Protein AF-A0A5C1ABE7-F1 (afdb_monomer_lite)

Structure (mmCIF, N/CA/C/O backbone):
data_AF-A0A5C1ABE7-F1
#
_entry.id   AF-A0A5C1ABE7-F1
#
loop_
_atom_site.group_PDB
_atom_site.id
_atom_site.type_symbol
_atom_site.label_atom_id
_atom_site.label_alt_id
_atom_site.label_comp_id
_atom_site.label_asym_id
_atom_site.label_entity_id
_atom_site.label_seq_id
_atom_site.pdbx_PDB_ins_code
_atom_site.Cartn_x
_atom_site.Cartn_y
_atom_site.Cartn_z
_atom_site.occupancy
_atom_site.B_iso_or_equiv
_atom_site.auth_seq_id
_atom_site.auth_comp_id
_atom_site.auth_asym_id
_atom_site.auth_atom_id
_atom_site.pdbx_PDB_model_num
ATOM 1 N N . MET A 1 1 ? 2.036 -19.451 4.089 1.00 60.75 1 MET A N 1
ATOM 2 C CA . MET A 1 1 ? 1.281 -18.802 2.989 1.00 60.75 1 MET A CA 1
ATOM 3 C C . MET A 1 1 ? 2.248 -18.542 1.832 1.00 60.75 1 MET A C 1
ATOM 5 O O . MET A 1 1 ? 3.360 -19.064 1.890 1.00 60.75 1 MET A O 1
ATOM 9 N N . GLY A 1 2 ? 1.828 -17.857 0.771 1.00 71.12 2 GLY A N 1
ATOM 10 C CA . GLY A 1 2 ? 2.613 -17.683 -0.455 1.00 71.12 2 GLY A CA 1
ATOM 11 C C . GLY A 1 2 ? 2.233 -16.413 -1.207 1.00 71.12 2 GLY A C 1
ATOM 12 O O . GLY A 1 2 ? 1.305 -15.721 -0.794 1.00 71.12 2 GLY A O 1
ATOM 13 N N . ALA A 1 3 ? 2.928 -16.144 -2.307 1.00 82.50 3 ALA A N 1
ATOM 14 C CA . ALA A 1 3 ? 2.575 -15.089 -3.251 1.00 82.50 3 ALA A CA 1
ATOM 15 C C . ALA A 1 3 ? 1.624 -15.624 -4.335 1.00 82.50 3 ALA A C 1
ATOM 17 O O . ALA A 1 3 ? 1.625 -16.819 -4.646 1.00 82.50 3 ALA A O 1
ATOM 18 N N . VAL A 1 4 ? 0.825 -14.729 -4.914 1.00 88.56 4 VAL A N 1
ATOM 19 C CA . VAL A 1 4 ? -0.026 -14.993 -6.080 1.00 88.56 4 VAL A CA 1
ATOM 20 C C . VAL A 1 4 ? 0.347 -13.985 -7.161 1.00 88.56 4 VAL A C 1
ATOM 22 O O . VAL A 1 4 ? 0.490 -12.800 -6.870 1.00 88.56 4 VAL A O 1
ATOM 25 N N . TYR A 1 5 ? 0.509 -14.463 -8.389 1.00 91.81 5 TYR A N 1
ATOM 26 C CA . TYR A 1 5 ? 0.903 -13.673 -9.551 1.00 91.81 5 TYR A CA 1
ATOM 27 C C . TYR A 1 5 ? -0.138 -13.802 -10.662 1.00 91.81 5 TYR A C 1
ATOM 29 O O . TYR A 1 5 ? -0.724 -14.871 -10.839 1.00 91.81 5 TYR A O 1
ATOM 37 N N . LEU A 1 6 ? -0.308 -12.745 -11.456 1.00 93.81 6 LEU A N 1
ATOM 38 C CA . LEU A 1 6 ? -0.831 -12.889 -12.812 1.00 93.81 6 LEU A CA 1
ATOM 39 C C . LEU A 1 6 ? 0.246 -13.582 -13.656 1.00 93.81 6 LEU A C 1
ATOM 41 O O . LEU A 1 6 ? 1.389 -13.126 -13.695 1.00 93.81 6 LEU A O 1
ATOM 45 N N . ALA A 1 7 ? -0.109 -14.679 -14.315 1.00 94.12 7 ALA A N 1
ATOM 46 C CA . ALA A 1 7 ? 0.776 -15.416 -15.206 1.00 94.12 7 ALA A CA 1
ATOM 47 C C . ALA A 1 7 ? 0.051 -15.784 -16.505 1.00 94.12 7 ALA A C 1
ATOM 49 O O . ALA A 1 7 ? -1.178 -15.783 -16.566 1.00 94.12 7 ALA A O 1
ATOM 50 N N . ILE A 1 8 ? 0.822 -16.128 -17.537 1.00 93.81 8 ILE A N 1
ATOM 51 C CA . ILE A 1 8 ? 0.300 -16.689 -18.784 1.00 93.81 8 ILE A CA 1
ATOM 52 C C . ILE A 1 8 ? 0.675 -18.169 -18.819 1.00 93.81 8 ILE A C 1
ATOM 54 O O . ILE A 1 8 ? 1.852 -18.523 -18.755 1.00 93.81 8 ILE A O 1
ATOM 58 N N . ASP A 1 9 ? -0.334 -19.026 -18.925 1.00 90.62 9 ASP A N 1
ATOM 59 C CA . ASP A 1 9 ? -0.193 -20.437 -19.269 1.00 90.62 9 ASP A CA 1
ATOM 60 C C . ASP A 1 9 ? 0.281 -20.515 -20.727 1.00 90.62 9 ASP A C 1
ATOM 62 O O . ASP A 1 9 ? -0.484 -20.264 -21.656 1.00 90.62 9 ASP A O 1
ATOM 66 N N . SER A 1 10 ? 1.569 -20.807 -20.932 1.00 88.62 10 SER A N 1
ATOM 67 C CA . SER A 1 10 ? 2.208 -20.810 -22.256 1.00 88.62 10 SER A CA 1
ATOM 68 C C . SER A 1 10 ? 1.846 -22.018 -23.126 1.00 88.62 10 SER A C 1
ATOM 70 O O . SER A 1 10 ? 2.331 -22.109 -24.249 1.00 88.62 10 SER A O 1
ATOM 72 N N . THR A 1 11 ? 1.053 -22.963 -22.609 1.00 88.75 11 THR A N 1
ATOM 73 C CA . THR A 1 11 ? 0.604 -24.156 -23.350 1.00 88.75 11 THR A CA 1
ATOM 74 C C . THR A 1 11 ? -0.841 -24.002 -23.818 1.00 88.75 11 THR A C 1
ATOM 76 O O . THR A 1 11 ? -1.203 -24.517 -24.872 1.00 88.75 11 THR A O 1
ATOM 79 N N . LEU A 1 12 ? -1.663 -23.281 -23.048 1.00 90.50 12 LEU A N 1
ATOM 80 C CA . LEU A 1 12 ? -3.075 -23.008 -23.348 1.00 90.50 12 LEU A CA 1
ATOM 81 C C . LEU A 1 12 ? -3.353 -21.520 -23.651 1.00 90.50 12 LEU A C 1
ATOM 83 O O . LEU A 1 12 ? -4.510 -21.108 -23.661 1.00 90.50 12 LEU A O 1
ATOM 87 N N . GLU A 1 13 ? -2.293 -20.731 -23.856 1.00 91.31 13 GLU A N 1
ATOM 88 C CA . GLU A 1 13 ? -2.263 -19.311 -24.261 1.00 91.31 13 GLU A CA 1
ATOM 89 C C . GLU A 1 13 ? -3.258 -18.395 -23.516 1.00 91.31 13 GLU A C 1
ATOM 91 O O . GLU A 1 13 ? -3.910 -17.531 -24.100 1.00 91.31 13 GLU A O 1
ATOM 96 N N . ARG A 1 14 ? -3.372 -18.575 -22.194 1.00 90.25 14 ARG A N 1
ATOM 97 C CA . ARG A 1 14 ? -4.397 -17.928 -21.351 1.00 90.25 14 ARG A CA 1
ATOM 98 C C . ARG A 1 14 ? -3.830 -17.326 -20.070 1.00 90.25 14 ARG A C 1
ATOM 100 O O . ARG A 1 14 ? -2.850 -17.822 -19.517 1.00 90.25 14 ARG A O 1
ATOM 107 N N . GLU A 1 15 ? -4.492 -16.295 -19.557 1.00 94.19 15 GLU A N 1
ATOM 108 C CA . GLU A 1 15 ? -4.179 -15.725 -18.245 1.00 94.19 15 GLU A CA 1
ATOM 109 C C . GLU A 1 15 ? -4.661 -16.631 -17.101 1.00 94.19 15 GLU A C 1
ATOM 111 O O . GLU A 1 15 ? -5.770 -17.172 -17.124 1.00 94.19 15 GLU A O 1
ATOM 116 N N . VAL A 1 16 ? -3.822 -16.777 -16.076 1.00 95.12 16 VAL A N 1
ATOM 117 C CA . VAL A 1 16 ? -4.082 -17.575 -14.872 1.00 95.12 16 VAL A CA 1
ATOM 118 C C . VAL A 1 16 ? -3.584 -16.844 -13.625 1.00 95.12 16 VAL A C 1
ATOM 120 O O . VAL A 1 16 ? -2.637 -16.056 -13.682 1.00 95.12 16 VAL A O 1
ATOM 123 N N . ALA A 1 17 ? -4.191 -17.137 -12.478 1.00 94.69 17 ALA A N 1
ATOM 124 C CA . ALA A 1 17 ? -3.626 -16.789 -11.181 1.00 94.69 17 ALA A CA 1
ATOM 125 C C . ALA A 1 17 ? -2.685 -17.921 -10.734 1.00 94.69 17 ALA A C 1
ATOM 127 O O . ALA A 1 17 ? -3.117 -19.056 -10.525 1.00 94.69 17 ALA A O 1
ATOM 128 N N . LEU A 1 18 ? -1.390 -17.624 -10.604 1.00 92.38 18 LEU A N 1
ATOM 129 C CA . LEU A 1 18 ? -0.352 -18.587 -10.234 1.00 92.38 18 LEU A CA 1
ATOM 130 C C . LEU A 1 18 ? 0.088 -18.369 -8.785 1.00 92.38 18 LEU A C 1
ATOM 132 O O . LEU A 1 18 ? 0.661 -17.334 -8.444 1.00 92.38 18 LEU A O 1
ATOM 136 N N . LYS A 1 19 ? -0.154 -19.361 -7.929 1.00 90.00 19 LYS A N 1
ATOM 137 C CA . LYS A 1 19 ? 0.166 -19.323 -6.500 1.00 90.00 19 LYS A CA 1
ATOM 138 C C . LYS A 1 19 ? 1.429 -20.118 -6.185 1.00 90.00 19 LYS A C 1
ATOM 140 O O . LYS A 1 19 ? 1.475 -21.324 -6.426 1.00 90.00 19 LYS A O 1
ATOM 145 N N . LEU A 1 20 ? 2.411 -19.449 -5.579 1.00 87.38 20 LEU A N 1
ATOM 146 C CA . LEU A 1 20 ? 3.705 -20.008 -5.179 1.00 87.38 20 LEU A CA 1
ATOM 147 C C . LEU A 1 20 ? 3.881 -19.878 -3.651 1.00 87.38 20 LEU A C 1
ATOM 149 O O . LEU A 1 20 ? 3.842 -18.758 -3.131 1.00 87.38 20 LEU A O 1
ATOM 153 N N . PRO A 1 21 ? 4.057 -20.976 -2.892 1.00 82.25 21 PRO A N 1
ATOM 154 C CA . PRO A 1 21 ? 4.276 -20.911 -1.451 1.00 82.25 21 PRO A CA 1
ATOM 155 C C . PRO A 1 21 ? 5.680 -20.385 -1.114 1.00 82.25 21 PRO A C 1
ATOM 157 O O . PRO A 1 21 ? 6.614 -20.508 -1.900 1.00 82.25 21 PRO A O 1
ATOM 160 N N . PHE A 1 22 ? 5.859 -19.844 0.095 1.00 75.69 22 PHE A N 1
ATOM 161 C CA . PHE A 1 22 ? 7.174 -19.396 0.589 1.00 75.69 22 PHE A CA 1
ATOM 162 C C . PHE A 1 22 ? 8.093 -20.540 1.075 1.00 75.69 22 PHE A C 1
ATOM 164 O O . PHE A 1 22 ? 9.035 -20.291 1.822 1.00 75.69 22 PHE A O 1
ATOM 171 N N . PHE A 1 23 ? 7.813 -21.788 0.691 1.00 75.94 23 PHE A N 1
ATOM 172 C CA . PHE A 1 23 ? 8.687 -22.941 0.912 1.00 75.94 23 PHE A CA 1
ATOM 173 C C . PHE A 1 23 ? 9.002 -23.601 -0.435 1.00 75.94 23 PHE A C 1
ATOM 175 O O . PHE A 1 23 ? 8.169 -23.594 -1.343 1.00 75.94 23 PHE A O 1
ATOM 182 N N . ASP A 1 24 ? 10.206 -24.149 -0.569 1.00 73.75 24 ASP A N 1
ATOM 183 C CA . ASP A 1 24 ? 10.635 -24.898 -1.749 1.00 73.75 24 ASP A CA 1
ATOM 184 C C . ASP A 1 24 ? 10.372 -26.409 -1.599 1.00 73.75 24 ASP A C 1
ATOM 186 O O . ASP A 1 24 ? 9.955 -26.898 -0.546 1.00 73.75 24 ASP A O 1
ATOM 190 N N . ALA A 1 25 ? 10.608 -27.159 -2.674 1.00 72.69 25 ALA A N 1
ATOM 191 C CA . ALA A 1 25 ? 10.337 -28.588 -2.748 1.00 72.69 25 ALA A CA 1
ATOM 192 C C . ALA A 1 25 ? 11.301 -29.471 -1.926 1.00 72.69 25 ALA A C 1
ATOM 194 O O . ALA A 1 25 ? 11.119 -30.689 -1.914 1.00 72.69 25 ALA A O 1
ATOM 195 N N . SER A 1 26 ? 12.297 -28.905 -1.224 1.00 72.88 26 SER A N 1
ATOM 196 C CA . SER A 1 26 ? 13.098 -29.675 -0.258 1.00 72.88 26 SER A CA 1
ATOM 197 C C . SER A 1 26 ? 12.276 -30.079 0.970 1.00 72.88 26 SER A C 1
ATOM 199 O O . SER A 1 26 ? 12.502 -31.149 1.539 1.00 72.88 26 SER A O 1
ATOM 201 N N . ASP A 1 27 ? 11.249 -29.296 1.324 1.00 74.88 27 ASP A N 1
ATOM 202 C CA . ASP A 1 27 ? 10.214 -29.715 2.266 1.00 74.88 27 ASP A CA 1
ATOM 203 C C . ASP A 1 27 ? 9.182 -30.589 1.538 1.00 74.88 27 ASP A C 1
ATOM 205 O O . ASP A 1 27 ? 8.091 -30.151 1.147 1.00 74.88 27 ASP A O 1
ATOM 209 N N . SER A 1 28 ? 9.558 -31.851 1.323 1.00 74.25 28 SER A N 1
ATOM 210 C CA . SER A 1 28 ? 8.717 -32.853 0.665 1.00 74.25 28 SER A CA 1
ATOM 211 C C . SER A 1 28 ? 7.362 -33.002 1.358 1.00 74.25 28 SER A C 1
ATOM 213 O O . SER A 1 28 ? 6.335 -33.073 0.686 1.00 74.25 28 SER A O 1
ATOM 215 N N . GLN A 1 29 ? 7.323 -32.951 2.693 1.00 74.94 29 GLN A N 1
ATOM 216 C CA . GLN A 1 29 ? 6.085 -33.127 3.446 1.00 74.94 29 GLN A CA 1
ATOM 217 C C . GLN A 1 29 ? 5.111 -31.952 3.261 1.00 74.94 29 GLN A C 1
ATOM 219 O O . GLN A 1 29 ? 3.908 -32.185 3.120 1.00 74.94 29 GLN A O 1
ATOM 224 N N . LYS A 1 30 ? 5.580 -30.696 3.233 1.00 74.88 30 LYS A N 1
ATOM 225 C CA . LYS A 1 30 ? 4.715 -29.550 2.894 1.00 74.88 30 LYS A CA 1
ATOM 226 C C . LYS A 1 30 ? 4.326 -29.552 1.415 1.00 74.88 30 LYS A C 1
ATOM 228 O O . LYS A 1 30 ? 3.181 -29.235 1.095 1.00 74.88 30 LYS A O 1
ATOM 233 N N . THR A 1 31 ? 5.230 -29.970 0.532 1.00 78.44 31 THR A N 1
ATOM 234 C CA . THR A 1 31 ? 5.000 -30.060 -0.921 1.00 78.44 31 THR A CA 1
ATOM 235 C C . THR A 1 31 ? 3.913 -31.076 -1.268 1.00 78.44 31 THR A C 1
ATOM 237 O O . THR A 1 31 ? 2.942 -30.729 -1.941 1.00 78.44 31 THR A O 1
ATOM 240 N N . GLU A 1 32 ? 4.010 -32.302 -0.749 1.00 78.38 32 GLU A N 1
ATOM 241 C CA . GLU A 1 32 ? 2.997 -33.348 -0.931 1.00 78.38 32 GLU A CA 1
ATOM 242 C C . GLU A 1 32 ? 1.624 -32.912 -0.415 1.00 78.38 32 GLU A C 1
ATOM 244 O O . GLU A 1 32 ? 0.616 -33.148 -1.080 1.00 78.38 32 GLU A O 1
ATOM 249 N N . ARG A 1 33 ? 1.566 -32.247 0.749 1.00 74.75 33 ARG A N 1
ATOM 250 C CA . ARG A 1 33 ? 0.310 -31.733 1.321 1.00 74.75 33 ARG A CA 1
ATOM 251 C C . ARG A 1 33 ? -0.311 -30.647 0.447 1.00 74.75 33 ARG A C 1
ATOM 253 O O . ARG A 1 33 ? -1.481 -30.766 0.109 1.00 74.75 33 ARG A O 1
ATOM 260 N N . PHE A 1 34 ? 0.464 -29.641 0.045 1.00 80.62 34 PHE A N 1
ATOM 261 C CA . PHE A 1 34 ? 0.003 -28.528 -0.791 1.00 80.62 34 PHE A CA 1
ATOM 262 C C . PHE A 1 34 ? -0.553 -29.021 -2.137 1.00 80.62 34 PHE A C 1
ATOM 264 O O . PHE A 1 34 ? -1.677 -28.682 -2.504 1.00 80.62 34 PHE A O 1
ATOM 271 N N . VAL A 1 35 ? 0.172 -29.919 -2.816 1.00 80.81 35 VAL A N 1
ATOM 272 C CA . VAL A 1 35 ? -0.279 -30.549 -4.071 1.00 80.81 35 VAL A CA 1
ATOM 273 C C . VAL A 1 35 ? -1.493 -31.465 -3.844 1.00 80.81 35 VAL A C 1
ATOM 275 O O . VAL A 1 35 ? -2.395 -31.513 -4.680 1.00 80.81 35 VAL A O 1
ATOM 278 N N . ARG A 1 36 ? -1.569 -32.189 -2.719 1.00 79.69 36 ARG A N 1
ATOM 279 C CA . ARG A 1 36 ? -2.719 -33.049 -2.381 1.00 79.69 36 ARG A CA 1
ATOM 280 C C . ARG A 1 36 ? -3.984 -32.247 -2.076 1.00 79.69 36 ARG A C 1
ATOM 282 O O . ARG A 1 36 ? -5.059 -32.630 -2.526 1.00 79.69 36 ARG A O 1
ATOM 289 N N . GLU A 1 37 ? -3.879 -31.171 -1.305 1.00 76.31 37 GLU A N 1
ATOM 290 C CA . GLU A 1 37 ? -5.017 -30.315 -0.956 1.00 76.31 37 GLU A CA 1
ATOM 291 C C . GLU A 1 37 ? -5.518 -29.563 -2.199 1.00 76.31 37 GLU A C 1
ATOM 293 O O . GLU A 1 37 ? -6.722 -29.558 -2.457 1.00 76.31 37 GLU A O 1
ATOM 298 N N . ALA A 1 38 ? -4.608 -29.086 -3.056 1.00 83.81 38 ALA A N 1
ATOM 299 C CA . ALA A 1 38 ? -4.948 -28.542 -4.370 1.00 83.81 38 ALA A CA 1
ATOM 300 C C . ALA A 1 38 ? -5.672 -29.564 -5.267 1.00 83.81 38 ALA A C 1
ATOM 302 O O . ALA A 1 38 ? -6.703 -29.237 -5.850 1.00 83.81 38 ALA A O 1
ATOM 303 N N . LYS A 1 39 ? -5.205 -30.821 -5.328 1.00 82.69 39 LYS A N 1
ATOM 304 C CA . LYS A 1 39 ? -5.870 -31.900 -6.088 1.00 82.69 39 LYS A CA 1
ATOM 305 C C . LYS A 1 39 ? -7.255 -32.266 -5.552 1.00 82.69 39 LYS A C 1
ATOM 307 O O . LYS A 1 39 ? -8.127 -32.602 -6.347 1.00 82.69 39 LYS A O 1
ATOM 312 N N . SER A 1 40 ? -7.486 -32.174 -4.241 1.00 80.62 40 SER A N 1
ATOM 313 C CA . SER A 1 40 ? -8.833 -32.333 -3.671 1.00 80.62 40 SER A CA 1
ATOM 314 C C . SER A 1 40 ? -9.766 -31.213 -4.141 1.00 80.62 40 SER A C 1
ATOM 316 O O . SER A 1 40 ? -10.881 -31.480 -4.580 1.00 80.62 40 SER A O 1
ATOM 318 N N . VAL A 1 41 ? -9.304 -29.960 -4.094 1.00 83.88 41 VAL A N 1
ATOM 319 C CA . VAL A 1 41 ? -10.095 -28.778 -4.485 1.00 83.88 41 VAL A CA 1
ATOM 320 C C . VAL A 1 41 ? -10.319 -28.714 -6.002 1.00 83.88 41 VAL A C 1
ATOM 322 O O . VAL A 1 41 ? -11.396 -28.319 -6.433 1.00 83.88 41 VAL A O 1
ATOM 325 N N . ALA A 1 42 ? -9.381 -29.200 -6.819 1.00 86.56 42 ALA A N 1
ATOM 326 C CA . ALA A 1 42 ? -9.532 -29.315 -8.275 1.00 86.56 42 ALA A CA 1
ATOM 327 C C . ALA A 1 42 ? -10.652 -30.282 -8.723 1.00 86.56 42 ALA A C 1
ATOM 329 O O . ALA A 1 42 ? -11.061 -30.250 -9.879 1.00 86.56 42 ALA A O 1
ATOM 330 N N . ALA A 1 43 ? -11.181 -31.122 -7.824 1.00 83.56 43 ALA A N 1
ATOM 331 C CA . ALA A 1 43 ? -12.361 -31.951 -8.082 1.00 83.56 43 ALA A CA 1
ATOM 332 C C . ALA A 1 43 ? -13.699 -31.215 -7.831 1.00 83.56 43 ALA A C 1
ATOM 334 O O . ALA A 1 43 ? -14.768 -31.835 -7.884 1.00 83.56 43 ALA A O 1
ATOM 335 N N . LEU A 1 44 ? -13.673 -29.916 -7.511 1.00 88.88 44 LEU A N 1
ATOM 336 C CA . LEU A 1 44 ? -14.851 -29.062 -7.342 1.00 88.88 44 LEU A CA 1
ATOM 337 C C . LEU A 1 44 ? -15.163 -28.330 -8.651 1.00 88.88 44 LEU A C 1
ATOM 339 O O . LEU A 1 44 ? -14.282 -27.724 -9.253 1.00 88.88 44 LEU A O 1
ATOM 343 N N . ASP A 1 45 ? -16.430 -28.368 -9.059 1.00 90.12 45 ASP A N 1
ATOM 344 C CA . ASP A 1 45 ? -16.924 -27.686 -10.256 1.00 90.12 45 ASP A CA 1
ATOM 345 C C . ASP A 1 45 ? -18.251 -27.009 -9.909 1.00 90.12 45 ASP A C 1
ATOM 347 O O . ASP A 1 45 ? -19.283 -27.662 -9.733 1.00 90.12 45 ASP A O 1
ATOM 351 N N . HIS A 1 46 ? -18.183 -25.701 -9.674 1.00 95.06 46 HIS A N 1
ATOM 352 C CA . HIS A 1 46 ? -19.303 -24.880 -9.234 1.00 95.06 46 HIS A CA 1
ATOM 353 C C . HIS A 1 46 ? -18.999 -23.404 -9.540 1.00 95.06 46 HIS A C 1
ATOM 355 O O . HIS A 1 46 ? -17.883 -22.967 -9.254 1.00 95.06 46 HIS A O 1
ATOM 361 N N . PRO A 1 47 ? -19.951 -22.593 -10.044 1.00 93.81 47 PRO A N 1
ATOM 362 C CA . PRO A 1 47 ? -19.687 -21.198 -10.419 1.00 93.81 47 PRO A CA 1
ATOM 363 C C . PRO A 1 47 ? -19.178 -20.329 -9.258 1.00 93.81 47 PRO A C 1
ATOM 365 O O . PRO A 1 47 ? -18.414 -19.396 -9.482 1.00 93.81 47 PRO A O 1
ATOM 368 N N . ASN A 1 48 ? -19.557 -20.658 -8.018 1.00 96.38 48 ASN A N 1
ATOM 369 C CA . ASN A 1 48 ? -19.128 -19.944 -6.808 1.00 96.38 48 ASN A CA 1
ATOM 370 C C . ASN A 1 48 ? -17.826 -20.482 -6.177 1.00 96.38 48 ASN A C 1
ATOM 372 O O . ASN A 1 48 ? -17.536 -20.170 -5.024 1.00 96.38 48 ASN A O 1
ATOM 376 N N . ILE A 1 49 ? -17.045 -21.298 -6.892 1.00 95.00 49 ILE A N 1
ATOM 377 C CA . ILE A 1 49 ? -15.743 -21.825 -6.449 1.00 95.00 49 ILE A CA 1
ATOM 378 C C . ILE A 1 49 ? -14.694 -21.512 -7.521 1.00 95.00 49 ILE A C 1
ATOM 380 O O . ILE A 1 49 ? -14.931 -21.707 -8.711 1.00 95.00 49 ILE A O 1
ATOM 384 N N . CYS A 1 50 ? -13.516 -21.038 -7.113 1.00 94.56 50 CYS A N 1
ATOM 385 C CA . CYS A 1 50 ? -12.419 -20.789 -8.041 1.00 94.56 50 CYS A CA 1
ATOM 386 C C . CYS A 1 50 ? -11.861 -22.108 -8.601 1.00 94.56 50 CYS A C 1
ATOM 388 O O . CYS A 1 50 ? -11.342 -22.946 -7.861 1.00 94.56 50 CYS A O 1
ATOM 390 N N . THR A 1 51 ? -11.953 -22.283 -9.921 1.00 91.81 51 THR A N 1
ATOM 391 C CA . THR A 1 51 ? -11.446 -23.462 -10.629 1.00 91.81 51 THR A CA 1
ATOM 392 C C . THR A 1 51 ? -9.919 -23.533 -10.541 1.00 91.81 51 THR A C 1
ATOM 394 O O . THR A 1 51 ? -9.226 -22.663 -11.072 1.00 91.81 51 THR A O 1
ATOM 397 N N . ILE A 1 52 ? -9.382 -24.587 -9.924 1.00 92.38 52 ILE A N 1
ATOM 398 C CA . ILE A 1 52 ? -7.961 -24.938 -10.055 1.00 92.38 52 ILE A CA 1
ATOM 399 C C . ILE A 1 52 ? -7.755 -25.589 -11.425 1.00 92.38 52 ILE A C 1
ATOM 401 O O . ILE A 1 52 ? -8.505 -26.482 -11.811 1.00 92.38 52 ILE A O 1
ATOM 405 N N . PHE A 1 53 ? -6.742 -25.133 -12.158 1.00 91.62 53 PHE A N 1
ATOM 406 C CA . PHE A 1 53 ? -6.387 -25.642 -13.479 1.00 91.62 53 PHE A CA 1
ATOM 407 C C . PHE A 1 53 ? -5.249 -26.663 -13.437 1.00 91.62 53 PHE A C 1
ATOM 409 O O . PHE A 1 53 ? -5.308 -27.648 -14.165 1.00 91.62 53 PHE A O 1
ATOM 416 N N . ASP A 1 54 ? -4.223 -26.433 -12.613 1.00 89.38 54 ASP A N 1
ATOM 417 C CA . ASP A 1 54 ? -3.067 -27.331 -12.496 1.00 89.38 54 ASP A CA 1
ATOM 418 C C . ASP A 1 54 ? -2.356 -27.174 -11.139 1.00 89.38 54 ASP A C 1
ATOM 420 O O . ASP A 1 54 ? -2.480 -26.148 -10.466 1.00 89.38 54 ASP A O 1
ATOM 424 N N . THR A 1 55 ? -1.597 -28.189 -10.726 1.00 89.31 55 THR A N 1
ATOM 425 C CA . THR A 1 55 ? -0.717 -28.134 -9.556 1.00 89.31 55 THR A CA 1
ATOM 426 C C . THR A 1 55 ? 0.424 -29.149 -9.651 1.00 89.31 55 THR A C 1
ATOM 428 O O . THR A 1 55 ? 0.220 -30.350 -9.854 1.00 89.31 55 THR A O 1
ATOM 431 N N . GLY A 1 56 ? 1.646 -28.665 -9.437 1.00 86.25 56 GLY A N 1
ATOM 432 C CA . GLY A 1 56 ? 2.862 -29.461 -9.549 1.00 86.25 56 GLY A CA 1
ATOM 433 C C . GLY A 1 56 ? 4.056 -28.801 -8.869 1.00 86.25 56 GLY A C 1
ATOM 434 O O . GLY A 1 56 ? 3.904 -28.056 -7.899 1.00 86.25 56 GLY A O 1
ATOM 435 N N . VAL A 1 57 ? 5.252 -29.088 -9.385 1.00 84.50 57 VAL A N 1
ATOM 436 C CA . VAL A 1 57 ? 6.520 -28.482 -8.961 1.00 84.50 57 VAL A CA 1
ATOM 437 C C . VAL A 1 57 ? 7.251 -27.979 -10.205 1.00 84.50 57 VAL A C 1
ATOM 439 O O . VAL A 1 57 ? 7.435 -28.740 -11.150 1.00 84.50 57 VAL A O 1
ATOM 442 N N . LEU A 1 58 ? 7.671 -26.715 -10.192 1.00 78.12 58 LEU A N 1
ATOM 443 C CA . LEU A 1 58 ? 8.432 -26.050 -11.253 1.00 78.12 58 LEU A CA 1
ATOM 444 C C . LEU A 1 58 ? 9.682 -25.419 -10.629 1.00 78.12 58 LEU A C 1
ATOM 446 O O . LEU A 1 58 ? 9.581 -24.792 -9.578 1.00 78.12 58 LEU A O 1
ATOM 450 N N . ASP A 1 59 ? 10.859 -25.637 -11.220 1.00 79.56 59 ASP A N 1
ATOM 451 C CA . ASP A 1 59 ? 12.162 -25.152 -10.724 1.00 79.56 59 ASP A CA 1
ATOM 452 C C . ASP A 1 59 ? 12.399 -25.384 -9.216 1.00 79.56 59 ASP A C 1
ATOM 454 O O . ASP A 1 59 ? 12.924 -24.541 -8.488 1.00 79.56 59 ASP A O 1
ATOM 458 N N . GLY A 1 60 ? 11.967 -26.550 -8.722 1.00 79.62 60 GLY A N 1
ATOM 459 C CA . GLY A 1 60 ? 12.077 -26.915 -7.309 1.00 79.62 60 GLY A CA 1
ATOM 460 C C . GLY A 1 60 ? 11.131 -26.150 -6.376 1.00 79.62 60 GLY A C 1
ATOM 461 O O . GLY A 1 60 ? 11.365 -26.133 -5.171 1.00 79.62 60 GLY A O 1
ATOM 462 N N . ARG A 1 61 ? 10.061 -25.527 -6.885 1.00 83.44 61 ARG A N 1
ATOM 463 C CA . ARG A 1 61 ? 9.017 -24.857 -6.090 1.00 83.44 61 ARG A CA 1
ATOM 464 C C . ARG A 1 61 ? 7.631 -25.436 -6.388 1.00 83.44 61 ARG A C 1
ATOM 466 O O . ARG A 1 61 ? 7.306 -25.625 -7.559 1.00 83.44 61 ARG A O 1
ATOM 473 N N . PRO A 1 62 ? 6.790 -25.706 -5.374 1.00 86.69 62 PRO A N 1
ATOM 474 C CA . PRO A 1 62 ? 5.404 -26.099 -5.607 1.00 86.69 62 PRO A CA 1
ATOM 475 C C . PRO A 1 62 ? 4.612 -24.962 -6.266 1.00 86.69 62 PRO A C 1
ATOM 477 O O . PRO A 1 62 ? 4.889 -23.790 -6.011 1.00 86.69 62 PRO A O 1
ATOM 480 N N . PHE A 1 63 ? 3.580 -25.283 -7.046 1.00 90.12 63 PHE A N 1
ATOM 481 C CA . PHE A 1 63 ? 2.654 -24.277 -7.574 1.00 90.12 63 PHE A CA 1
ATOM 482 C C . PHE A 1 63 ? 1.203 -24.767 -7.643 1.00 90.12 63 PHE A C 1
ATOM 484 O O . PHE A 1 63 ? 0.924 -25.969 -7.666 1.00 90.12 63 PHE A O 1
ATOM 491 N N . ILE A 1 64 ? 0.278 -23.808 -7.705 1.00 90.94 64 ILE A N 1
ATOM 492 C CA . ILE A 1 64 ? -1.119 -24.017 -8.104 1.00 90.94 64 ILE A CA 1
ATOM 493 C C . ILE A 1 64 ? -1.466 -22.950 -9.143 1.00 90.94 64 ILE A C 1
ATOM 495 O O . ILE A 1 64 ? -1.336 -21.759 -8.866 1.00 90.94 64 ILE A O 1
ATOM 499 N N . SER A 1 65 ? -1.910 -23.378 -10.321 1.00 92.94 65 SER A N 1
ATOM 500 C CA . SER A 1 65 ? -2.515 -22.526 -11.344 1.00 92.94 65 SER A CA 1
ATOM 501 C C . SER A 1 65 ? -4.032 -22.585 -11.191 1.00 92.94 65 SER A C 1
ATOM 503 O O . SER A 1 65 ? -4.601 -23.675 -11.095 1.00 92.94 65 SER A O 1
ATOM 505 N N . MET A 1 66 ? -4.701 -21.436 -11.141 1.00 93.62 66 MET A N 1
ATOM 506 C CA . MET A 1 66 ? -6.158 -21.338 -11.010 1.00 93.62 66 MET A CA 1
ATOM 507 C C . MET A 1 66 ? -6.730 -20.236 -11.905 1.00 93.62 66 MET A C 1
ATOM 509 O O . MET A 1 66 ? -6.000 -19.388 -12.424 1.00 93.62 66 MET A O 1
ATOM 513 N N . LYS A 1 67 ? -8.051 -20.248 -12.090 1.00 93.94 67 LYS A N 1
ATOM 514 C CA . LYS A 1 67 ? -8.770 -19.241 -12.872 1.00 93.94 67 LYS A CA 1
ATOM 515 C C . LYS A 1 67 ? -8.486 -17.834 -12.339 1.00 93.94 67 LYS A C 1
ATOM 517 O O . LYS A 1 67 ? -8.689 -17.562 -11.159 1.00 93.94 67 LYS A O 1
ATOM 522 N N . LEU A 1 68 ? -8.063 -16.928 -13.221 1.00 94.38 68 LEU A N 1
ATOM 523 C CA . LEU A 1 68 ? -8.002 -15.506 -12.899 1.00 94.38 68 LEU A CA 1
ATOM 524 C C . LEU A 1 68 ? -9.433 -14.980 -12.701 1.00 94.38 68 LEU A C 1
ATOM 526 O O . LEU A 1 68 ? -10.259 -15.060 -13.612 1.00 94.38 68 LEU A O 1
ATOM 530 N N . ILE A 1 69 ? -9.731 -14.457 -11.512 1.00 92.62 69 ILE A N 1
ATOM 531 C CA . ILE A 1 69 ? -11.031 -13.861 -11.188 1.00 92.62 69 ILE A CA 1
ATOM 532 C C . ILE A 1 69 ? -10.901 -12.338 -11.251 1.00 92.62 69 ILE A C 1
ATOM 534 O O . ILE A 1 69 ? -10.251 -11.734 -10.402 1.00 92.62 69 ILE A O 1
ATOM 538 N N . GLN A 1 70 ? -11.516 -11.720 -12.260 1.00 89.00 70 GLN A N 1
ATOM 539 C CA . GLN A 1 70 ? -11.621 -10.263 -12.363 1.00 89.00 70 GLN A CA 1
ATOM 540 C C . GLN A 1 70 ? -12.849 -9.795 -11.566 1.00 89.00 70 GLN A C 1
ATOM 542 O O . GLN A 1 70 ? -13.983 -10.074 -11.951 1.00 89.00 70 GLN A O 1
ATOM 547 N N . GLY A 1 71 ? -12.618 -9.126 -10.435 1.00 89.62 71 GLY A N 1
ATOM 548 C CA . GLY A 1 71 ? -13.654 -8.721 -9.482 1.00 89.62 71 GLY A CA 1
ATOM 549 C C . GLY A 1 71 ? -13.078 -7.983 -8.268 1.00 89.62 71 GLY A C 1
ATOM 550 O O . GLY A 1 71 ? -11.868 -7.753 -8.210 1.00 89.62 71 GLY A O 1
ATOM 551 N N . THR A 1 72 ? -13.925 -7.645 -7.294 1.00 88.62 72 THR A N 1
ATOM 552 C CA . THR A 1 72 ? -13.526 -6.991 -6.033 1.00 88.62 72 THR A CA 1
ATOM 553 C C . THR A 1 72 ? -13.515 -8.004 -4.878 1.00 88.62 72 THR A C 1
ATOM 555 O O . THR A 1 72 ? -14.470 -8.770 -4.749 1.00 88.62 72 THR A O 1
ATOM 558 N N . PRO A 1 73 ? -12.499 -8.025 -3.996 1.00 90.31 73 PRO A N 1
ATOM 559 C CA . PRO A 1 73 ? -12.553 -8.789 -2.747 1.00 90.31 73 PRO A CA 1
ATOM 560 C C . PRO A 1 73 ? -13.734 -8.377 -1.848 1.00 90.31 73 PRO A C 1
ATOM 562 O O . PRO A 1 73 ? -14.015 -7.187 -1.696 1.00 90.31 73 PRO A O 1
ATOM 565 N N . LEU A 1 74 ? -14.403 -9.337 -1.201 1.00 92.00 74 LEU A N 1
ATOM 566 C CA . LEU A 1 74 ? -15.578 -9.055 -0.364 1.00 92.00 74 LEU A CA 1
ATOM 567 C C . LEU A 1 74 ? -15.228 -8.256 0.907 1.00 92.00 74 LEU A C 1
ATOM 569 O O . LEU A 1 74 ? -16.068 -7.498 1.379 1.00 92.00 74 LEU A O 1
ATOM 573 N N . ASP A 1 75 ? -13.999 -8.350 1.438 1.00 88.56 75 ASP A N 1
ATOM 574 C CA . ASP A 1 75 ? -13.551 -7.464 2.535 1.00 88.56 75 ASP A CA 1
ATOM 575 C C . ASP A 1 75 ? -13.524 -5.989 2.112 1.00 88.56 75 ASP A C 1
ATOM 577 O O . ASP A 1 75 ? -13.853 -5.096 2.890 1.00 88.56 75 ASP A O 1
ATOM 581 N N . SER A 1 76 ? -13.177 -5.743 0.853 1.00 85.50 76 SER A N 1
ATOM 582 C CA . SER A 1 76 ? -13.110 -4.416 0.267 1.00 85.50 76 SER A CA 1
ATOM 583 C C . SER A 1 76 ? -14.518 -3.886 -0.007 1.00 85.50 76 SER A C 1
ATOM 585 O O . SER A 1 76 ? -14.787 -2.736 0.319 1.00 85.50 76 SER A O 1
ATOM 587 N N . GLU A 1 77 ? -15.439 -4.704 -0.520 1.00 84.62 77 GLU A N 1
ATOM 588 C CA . GLU A 1 77 ? -16.855 -4.326 -0.689 1.00 84.62 77 GLU A CA 1
ATOM 589 C C . GLU A 1 77 ? -17.520 -3.982 0.657 1.00 84.62 77 GLU A C 1
ATOM 591 O O . GLU A 1 77 ? -18.129 -2.921 0.782 1.00 84.62 77 GLU A O 1
ATOM 596 N N . ILE A 1 78 ? -17.312 -4.810 1.689 1.00 83.06 78 ILE A N 1
ATOM 597 C CA . ILE A 1 78 ? -17.781 -4.572 3.069 1.00 83.06 78 ILE A CA 1
ATOM 598 C C . ILE A 1 78 ? -17.229 -3.261 3.655 1.00 83.06 78 ILE A C 1
ATOM 600 O O . ILE A 1 78 ? -17.920 -2.600 4.424 1.00 83.06 78 ILE A O 1
ATOM 604 N N . ALA A 1 79 ? -16.003 -2.866 3.298 1.00 73.38 79 ALA A N 1
ATOM 605 C CA . ALA A 1 79 ? -15.409 -1.606 3.748 1.00 73.38 79 ALA A CA 1
ATOM 606 C C . ALA A 1 79 ? -15.883 -0.372 2.948 1.00 73.38 79 ALA A C 1
ATOM 608 O O . ALA A 1 79 ? -15.866 0.739 3.476 1.00 73.38 79 ALA A O 1
ATOM 609 N N . HIS A 1 80 ? -16.295 -0.533 1.684 1.00 60.00 80 HIS A N 1
ATOM 610 C CA . HIS A 1 80 ? -16.792 0.578 0.858 1.00 60.00 80 HIS A CA 1
ATOM 611 C C . HIS A 1 80 ? -18.299 0.828 1.039 1.00 60.00 80 HIS A C 1
ATOM 613 O O . HIS A 1 80 ? -18.736 1.980 0.958 1.00 60.00 80 HIS A O 1
ATOM 619 N N . GLU A 1 81 ? -19.104 -0.208 1.299 1.00 54.12 81 GLU A N 1
ATOM 620 C CA . GLU A 1 81 ? -20.522 -0.048 1.625 1.00 54.12 81 GLU A CA 1
ATOM 621 C C . GLU A 1 81 ? -20.731 0.227 3.116 1.00 54.12 81 GLU A C 1
ATOM 623 O O . GLU A 1 81 ? -20.492 -0.606 3.982 1.00 54.12 81 GLU A O 1
ATOM 628 N N . LYS A 1 82 ? -21.263 1.414 3.424 1.00 57.06 82 LYS A N 1
ATOM 629 C CA . LYS A 1 82 ? -21.512 1.878 4.800 1.00 57.06 82 LYS A CA 1
ATOM 630 C C . LYS A 1 82 ? -22.458 0.961 5.606 1.00 57.06 82 LYS A C 1
ATOM 632 O O . LYS A 1 82 ? -22.396 0.969 6.834 1.00 57.06 82 LYS A O 1
ATOM 637 N N . LEU A 1 83 ? -23.326 0.224 4.910 1.00 68.50 83 LEU A N 1
ATOM 638 C CA . LEU A 1 83 ? -23.966 -1.049 5.273 1.00 68.50 83 LEU A CA 1
ATOM 639 C C . LEU A 1 83 ? -24.303 -1.744 3.945 1.00 68.50 83 LEU A C 1
ATOM 641 O O . LEU A 1 83 ? -24.731 -1.052 3.017 1.00 68.50 83 LEU A O 1
ATOM 645 N N . MET A 1 84 ? -24.185 -3.070 3.852 1.00 85.69 84 MET A N 1
ATOM 646 C CA . MET A 1 84 ? -24.629 -3.783 2.649 1.00 85.69 84 MET A CA 1
ATOM 647 C C . MET A 1 84 ? -26.168 -3.896 2.628 1.00 85.69 84 MET A C 1
ATOM 649 O O . MET A 1 84 ? -26.759 -4.244 3.656 1.00 85.69 84 MET A O 1
ATOM 653 N N . PRO A 1 85 ? -26.853 -3.648 1.491 1.00 91.00 85 PRO A N 1
ATOM 654 C CA . PRO A 1 85 ? -28.300 -3.831 1.396 1.00 91.00 85 PRO A CA 1
ATOM 655 C C . PRO A 1 85 ? -28.720 -5.267 1.772 1.00 91.00 85 PRO A C 1
ATOM 657 O O . PRO A 1 85 ? -28.143 -6.210 1.225 1.00 91.00 85 PRO A O 1
ATOM 660 N N . PRO A 1 86 ? -29.739 -5.479 2.633 1.00 91.44 86 PRO A N 1
ATOM 661 C CA . PRO A 1 86 ? -30.129 -6.815 3.103 1.00 91.44 86 PRO A CA 1
ATOM 662 C C . PRO A 1 86 ? -30.359 -7.852 1.992 1.00 91.44 86 PRO A C 1
ATOM 664 O O . PRO A 1 86 ? -29.915 -8.991 2.117 1.00 91.44 86 PRO A O 1
ATOM 667 N N . ALA A 1 87 ? -30.973 -7.458 0.871 1.00 91.06 87 ALA A N 1
ATOM 668 C CA . ALA A 1 87 ? -31.148 -8.334 -0.291 1.00 91.06 87 ALA A CA 1
ATOM 669 C C . ALA A 1 87 ? -29.809 -8.728 -0.954 1.00 91.06 87 ALA A C 1
ATOM 671 O O . ALA A 1 87 ? -29.597 -9.910 -1.214 1.00 91.06 87 ALA A O 1
ATOM 672 N N . ARG A 1 88 ? -28.877 -7.777 -1.140 1.00 92.94 88 ARG A N 1
ATOM 673 C CA . ARG A 1 88 ? -27.526 -8.019 -1.694 1.00 92.94 88 ARG A CA 1
ATOM 674 C C . ARG A 1 88 ? -26.737 -8.978 -0.795 1.00 92.94 88 ARG A C 1
ATOM 676 O O . ARG A 1 88 ? -26.215 -9.986 -1.266 1.00 92.94 88 ARG A O 1
ATOM 683 N N . ALA A 1 89 ? -26.735 -8.721 0.516 1.00 94.56 89 ALA A N 1
ATOM 684 C CA . ALA A 1 89 ? -26.090 -9.581 1.509 1.00 94.56 89 ALA A CA 1
ATOM 685 C C . ALA A 1 89 ? -26.685 -11.002 1.519 1.00 94.56 89 ALA A C 1
ATOM 687 O O . ALA A 1 89 ? -25.948 -11.988 1.570 1.00 94.56 89 ALA A O 1
ATOM 688 N N . ALA A 1 90 ? -28.012 -11.119 1.425 1.00 96.56 90 ALA A N 1
ATOM 689 C CA . ALA A 1 90 ? -28.706 -12.398 1.333 1.00 96.56 90 ALA A CA 1
ATOM 690 C C . ALA A 1 90 ? -28.322 -13.176 0.060 1.00 96.56 90 ALA A C 1
ATOM 692 O O . ALA A 1 90 ? -27.964 -14.350 0.149 1.00 96.56 90 ALA A O 1
ATOM 693 N N . GLU A 1 91 ? -28.336 -12.541 -1.114 1.00 96.00 91 GLU A N 1
ATOM 694 C CA . GLU A 1 91 ? -27.973 -13.182 -2.386 1.00 96.00 91 GLU A CA 1
ATOM 695 C C . GLU A 1 91 ? -26.501 -13.637 -2.420 1.00 96.00 91 GLU A C 1
ATOM 697 O O . GLU A 1 91 ? -26.217 -14.761 -2.850 1.00 96.00 91 GLU A O 1
ATOM 702 N N . ILE A 1 92 ? -25.580 -12.841 -1.863 1.00 96.75 92 ILE A N 1
ATOM 703 C CA . ILE A 1 92 ? -24.164 -13.209 -1.709 1.00 96.75 92 ILE A CA 1
ATOM 704 C C . ILE A 1 92 ? -24.004 -14.417 -0.768 1.00 96.75 92 ILE A C 1
ATOM 706 O O . ILE A 1 92 ? -23.388 -15.414 -1.156 1.00 96.75 92 ILE A O 1
ATOM 710 N N . VAL A 1 93 ? -24.601 -14.401 0.434 1.00 97.81 93 VAL A N 1
ATOM 711 C CA . VAL A 1 93 ? -24.528 -15.545 1.372 1.00 97.81 93 VAL A CA 1
ATOM 712 C C . VAL A 1 93 ? -25.138 -16.803 0.768 1.00 97.81 93 VAL A C 1
ATOM 714 O O . VAL A 1 93 ? -24.563 -17.882 0.895 1.00 97.81 93 VAL A O 1
ATOM 717 N N . ARG A 1 94 ? -26.270 -16.680 0.071 1.00 98.06 94 ARG A N 1
ATOM 718 C CA . ARG A 1 94 ? -26.935 -17.782 -0.632 1.00 98.06 94 ARG A CA 1
ATOM 719 C C . ARG A 1 94 ? -26.010 -18.436 -1.657 1.00 98.06 94 ARG A C 1
ATOM 721 O O . ARG A 1 94 ? -25.882 -19.659 -1.679 1.00 98.06 94 ARG A O 1
ATOM 728 N N . ALA A 1 95 ? -25.353 -17.632 -2.489 1.00 97.62 95 ALA A N 1
ATOM 729 C CA . ALA A 1 95 ? -24.443 -18.111 -3.522 1.00 97.62 95 ALA A CA 1
ATOM 730 C C . ALA A 1 95 ? -23.149 -18.715 -2.935 1.00 97.62 95 ALA A C 1
ATOM 732 O O . ALA A 1 95 ? -22.694 -19.767 -3.391 1.00 97.62 95 ALA A O 1
ATOM 733 N N . MET A 1 96 ? -22.603 -18.128 -1.862 1.00 98.25 96 MET A N 1
ATOM 734 C CA . MET A 1 96 ? -21.495 -18.724 -1.102 1.00 98.25 96 MET A CA 1
ATOM 735 C C . MET A 1 96 ? -21.887 -20.069 -0.468 1.00 98.25 96 MET A C 1
ATOM 737 O O . MET A 1 96 ? -21.143 -21.045 -0.573 1.00 98.25 96 MET A O 1
ATOM 741 N N . ALA A 1 97 ? -23.067 -20.143 0.154 1.00 98.12 97 ALA A N 1
ATOM 742 C CA . ALA A 1 97 ? -23.573 -21.354 0.789 1.00 98.12 97 ALA A CA 1
ATOM 743 C C . ALA A 1 97 ? -23.816 -22.475 -0.234 1.00 98.12 97 ALA A C 1
ATOM 745 O O . ALA A 1 97 ? -23.457 -23.612 0.047 1.00 98.12 97 ALA A O 1
ATOM 746 N N . LEU A 1 98 ? -24.319 -22.176 -1.440 1.00 97.94 98 LEU A N 1
ATOM 747 C CA . LEU A 1 98 ? -24.421 -23.154 -2.537 1.00 97.94 98 LEU A CA 1
ATOM 748 C C . LEU A 1 98 ? -23.051 -23.739 -2.933 1.00 97.94 98 LEU A C 1
ATOM 750 O O . LEU A 1 98 ? -22.923 -24.953 -3.109 1.00 97.94 98 LEU A O 1
ATOM 754 N N . GLY A 1 99 ? -22.006 -22.905 -3.008 1.00 96.44 99 GLY A N 1
ATOM 755 C CA . GLY A 1 99 ? -20.636 -23.371 -3.248 1.00 96.44 99 GLY A CA 1
ATOM 756 C C . GLY A 1 99 ? -20.105 -24.268 -2.127 1.00 96.44 99 GLY A C 1
ATOM 757 O O . GLY A 1 99 ? -19.588 -25.357 -2.382 1.00 96.44 99 GLY A O 1
ATOM 758 N N . LEU A 1 100 ? -20.274 -23.860 -0.871 1.00 96.81 100 LEU A N 1
ATOM 759 C CA . LEU A 1 100 ? -19.802 -24.643 0.274 1.00 96.81 100 LEU A CA 1
ATOM 760 C C . LEU A 1 100 ? -20.602 -25.944 0.446 1.00 96.81 100 LEU A C 1
ATOM 762 O O . LEU A 1 100 ? -20.009 -26.976 0.729 1.00 96.81 100 LEU A O 1
ATOM 766 N N . ASP A 1 101 ? -21.904 -25.947 0.159 1.00 97.50 101 ASP A N 1
ATOM 767 C CA . ASP A 1 101 ? -22.765 -27.137 0.097 1.00 97.50 101 ASP A CA 1
ATOM 768 C C . ASP A 1 101 ? -22.277 -28.149 -0.963 1.00 97.50 101 ASP A C 1
ATOM 770 O O . ASP A 1 101 ? -22.218 -29.355 -0.704 1.00 97.50 101 ASP A O 1
ATOM 774 N N . HIS A 1 102 ? -21.836 -27.677 -2.138 1.00 95.50 102 HIS A N 1
ATOM 775 C CA . HIS A 1 102 ? -21.189 -28.521 -3.152 1.00 95.50 102 HIS A CA 1
ATOM 776 C C . HIS A 1 102 ? -19.864 -29.124 -2.646 1.00 95.50 102 HIS A C 1
ATOM 778 O O . HIS A 1 102 ? -19.604 -30.308 -2.878 1.00 95.50 102 HIS A O 1
ATOM 784 N N . ALA A 1 103 ? -19.036 -28.350 -1.937 1.00 93.25 103 ALA A N 1
ATOM 785 C CA . ALA A 1 103 ? -17.769 -28.833 -1.382 1.00 93.25 103 ALA A CA 1
ATOM 786 C C . ALA A 1 103 ? -17.962 -29.827 -0.223 1.00 93.25 103 ALA A C 1
ATOM 788 O O . ALA A 1 103 ? -17.350 -30.900 -0.213 1.00 93.25 103 ALA A O 1
ATOM 789 N N . HIS A 1 104 ? -18.877 -29.523 0.701 1.00 94.25 104 HIS A N 1
ATOM 790 C CA . HIS A 1 104 ? -19.215 -30.357 1.856 1.00 94.25 104 HIS A CA 1
ATOM 791 C C . HIS A 1 104 ? -19.722 -31.735 1.420 1.00 94.25 104 HIS A C 1
ATOM 793 O O . HIS A 1 104 ? -19.308 -32.741 1.995 1.00 94.25 104 HIS A O 1
ATOM 799 N N . ARG A 1 105 ? -20.523 -31.818 0.343 1.00 92.31 105 ARG A N 1
ATOM 800 C CA . ARG A 1 105 ? -20.952 -33.102 -0.252 1.00 92.31 105 ARG A CA 1
ATOM 801 C C . ARG A 1 105 ? -19.809 -33.966 -0.789 1.00 92.31 105 ARG A C 1
ATOM 803 O O . ARG A 1 105 ? -19.969 -35.181 -0.848 1.00 92.31 105 ARG A O 1
ATOM 810 N N . LYS A 1 106 ? -18.665 -33.377 -1.156 1.00 88.75 106 LYS A N 1
ATOM 811 C CA . LYS A 1 106 ? -17.445 -34.110 -1.553 1.00 88.75 106 LYS A CA 1
ATOM 812 C C . LYS A 1 106 ? -16.465 -34.316 -0.385 1.00 88.75 106 LYS A C 1
ATOM 814 O O . LYS A 1 106 ? -15.335 -34.742 -0.605 1.00 88.75 106 LYS A O 1
ATOM 819 N N . GLY A 1 107 ? -16.879 -34.020 0.852 1.00 88.50 107 GLY A N 1
ATOM 820 C CA . GLY A 1 107 ? -16.053 -34.155 2.057 1.00 88.50 107 GLY A CA 1
ATOM 821 C C . GLY A 1 107 ? -14.977 -33.073 2.217 1.00 88.50 107 GLY A C 1
ATOM 822 O O . GLY A 1 107 ? -14.063 -33.239 3.025 1.00 88.50 107 GLY A O 1
ATOM 823 N N . ILE A 1 108 ? -15.061 -31.978 1.456 1.00 88.75 108 ILE A N 1
ATOM 824 C CA . ILE A 1 108 ? -14.085 -30.883 1.460 1.00 88.75 108 ILE A CA 1
ATOM 825 C C . ILE A 1 108 ? -14.645 -29.724 2.290 1.00 88.75 108 ILE A C 1
ATOM 827 O O . ILE A 1 108 ? -15.762 -29.278 2.056 1.00 88.75 108 ILE A O 1
ATOM 831 N N . VAL A 1 109 ? -13.862 -29.241 3.258 1.00 88.81 109 VAL A N 1
ATOM 832 C CA . VAL A 1 109 ? -14.219 -28.168 4.207 1.00 88.81 109 VAL A CA 1
ATOM 833 C C . VAL A 1 109 ? -13.192 -27.043 4.064 1.00 88.81 109 VAL A C 1
ATOM 835 O O . VAL A 1 109 ? -11.994 -27.322 3.990 1.00 88.81 109 VAL A O 1
ATOM 838 N N . HIS A 1 110 ? -13.644 -25.791 4.017 1.00 90.81 110 HIS A N 1
ATOM 839 C CA . HIS A 1 110 ? -12.837 -24.624 3.655 1.00 90.81 110 HIS A CA 1
ATOM 840 C C . HIS A 1 110 ? -11.856 -24.192 4.755 1.00 90.81 110 HIS A C 1
ATOM 842 O O . HIS A 1 110 ? -10.693 -23.903 4.472 1.00 90.81 110 HIS A O 1
ATOM 848 N N . ARG A 1 111 ? -12.305 -24.165 6.018 1.00 86.12 111 ARG A N 1
ATOM 849 C CA . ARG A 1 111 ? -11.532 -23.902 7.256 1.00 86.12 111 ARG A CA 1
ATOM 850 C C . ARG A 1 111 ? -10.878 -22.519 7.419 1.00 86.12 111 ARG A C 1
ATOM 852 O O . ARG A 1 111 ? -10.717 -22.089 8.553 1.00 86.12 111 ARG A O 1
ATOM 859 N N . ASP A 1 112 ? -10.509 -21.808 6.356 1.00 85.56 112 ASP A N 1
ATOM 860 C CA . ASP A 1 112 ? -9.987 -20.421 6.406 1.00 85.56 112 ASP A CA 1
ATOM 861 C C . ASP A 1 112 ? -10.949 -19.467 5.661 1.00 85.56 112 ASP A C 1
ATOM 863 O O . ASP A 1 112 ? -10.528 -18.638 4.860 1.00 85.56 112 ASP A O 1
ATOM 867 N N . LEU A 1 113 ? -12.269 -19.647 5.823 1.00 92.12 113 LEU A N 1
ATOM 868 C CA . LEU A 1 113 ? -13.271 -18.816 5.139 1.00 92.12 113 LEU A CA 1
ATOM 869 C C . LEU A 1 113 ? -13.359 -17.429 5.797 1.00 92.12 113 LEU A C 1
ATOM 871 O O . LEU A 1 113 ? -13.495 -17.321 7.013 1.00 92.12 113 LEU A O 1
ATOM 875 N N . LYS A 1 114 ? -13.257 -16.381 4.978 1.00 92.00 114 LYS A N 1
ATOM 876 C CA . LYS A 1 114 ? -13.266 -14.958 5.355 1.00 92.00 114 LYS A CA 1
ATOM 877 C C . LYS A 1 114 ? -13.555 -14.111 4.101 1.00 92.00 114 LYS A C 1
ATOM 879 O O . LYS A 1 114 ? -13.307 -14.619 3.005 1.00 92.00 114 LYS A O 1
ATOM 884 N N . PRO A 1 115 ? -13.985 -12.841 4.205 1.00 92.12 115 PRO A N 1
ATOM 885 C CA . PRO A 1 115 ? -14.320 -12.017 3.041 1.00 92.12 115 PRO A CA 1
ATOM 886 C C . PRO A 1 115 ? -13.150 -11.829 2.059 1.00 92.12 115 PRO A C 1
ATOM 888 O O . PRO A 1 115 ? -13.340 -11.967 0.859 1.00 92.12 115 PRO A O 1
ATOM 891 N N . GLY A 1 116 ? -11.913 -11.663 2.541 1.00 89.19 116 GLY A N 1
ATOM 892 C CA . GLY A 1 116 ? -10.712 -11.607 1.684 1.00 89.19 116 GLY A CA 1
ATOM 893 C C . GLY A 1 116 ? -10.342 -12.909 0.949 1.00 89.19 116 GLY A C 1
ATOM 894 O O . GLY A 1 116 ? -9.399 -12.920 0.164 1.00 89.19 116 GLY A O 1
ATOM 895 N N . ASN A 1 117 ? -11.065 -14.010 1.191 1.00 92.12 117 ASN A N 1
ATOM 896 C CA . ASN A 1 117 ? -10.988 -15.252 0.409 1.00 92.12 117 ASN A CA 1
ATOM 897 C C . ASN A 1 117 ? -12.200 -15.406 -0.547 1.00 92.12 117 ASN A C 1
ATOM 899 O O . ASN A 1 117 ? -12.428 -16.486 -1.089 1.00 92.12 117 ASN A O 1
ATOM 903 N N . VAL A 1 118 ? -12.985 -14.344 -0.764 1.00 95.19 118 VAL A N 1
ATOM 904 C CA . VAL A 1 118 ? -14.144 -14.307 -1.670 1.00 95.19 118 VAL A CA 1
ATOM 905 C C . VAL A 1 118 ? -14.017 -13.106 -2.606 1.00 95.19 118 VAL A C 1
ATOM 907 O O . VAL A 1 118 ? -13.800 -11.986 -2.154 1.00 95.19 118 VAL A O 1
ATOM 910 N N . MET A 1 119 ? -14.175 -13.328 -3.909 1.00 94.94 119 MET A N 1
ATOM 911 C CA . MET A 1 119 ? -14.222 -12.266 -4.923 1.00 94.94 119 MET A CA 1
ATOM 912 C C . MET A 1 119 ? -15.657 -12.088 -5.414 1.00 94.94 119 MET A C 1
ATOM 914 O O . MET A 1 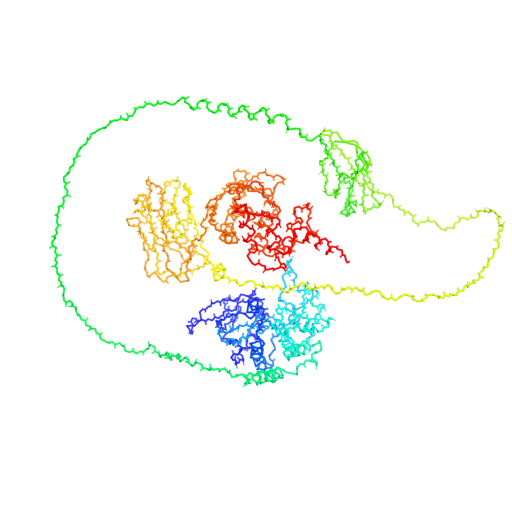119 ? -16.258 -13.067 -5.849 1.00 94.94 119 MET A O 1
ATOM 918 N N . LEU A 1 120 ? -16.192 -10.868 -5.401 1.00 94.00 120 LEU A N 1
ATOM 919 C CA . LEU A 1 120 ? -17.411 -10.529 -6.134 1.00 94.00 120 LEU A CA 1
ATOM 920 C C . LEU A 1 120 ? -17.061 -10.190 -7.584 1.00 94.00 120 LEU A C 1
ATOM 922 O O . LEU A 1 120 ? -16.204 -9.344 -7.848 1.00 94.00 120 LEU A O 1
ATOM 926 N N . LEU A 1 121 ? -17.732 -10.840 -8.531 1.00 91.25 121 LEU A N 1
ATOM 927 C CA . LEU A 1 121 ? -17.740 -10.420 -9.933 1.00 91.25 121 LEU A CA 1
ATOM 928 C C . LEU A 1 121 ? -18.562 -9.119 -10.101 1.00 91.25 121 LEU A C 1
ATOM 930 O O . LEU A 1 121 ? -19.363 -8.804 -9.222 1.00 91.25 121 LEU A O 1
ATOM 934 N N . PRO A 1 122 ? -18.458 -8.387 -11.232 1.00 79.94 122 PRO A N 1
ATOM 935 C CA . PRO A 1 122 ? -19.209 -7.139 -11.484 1.00 79.94 122 PRO A CA 1
ATOM 936 C C . PRO A 1 122 ? -20.750 -7.242 -11.511 1.00 79.94 122 PRO A C 1
ATOM 938 O O . PRO A 1 122 ? -21.426 -6.277 -11.856 1.00 79.94 122 PRO A O 1
ATOM 941 N N . ASN A 1 123 ? -21.303 -8.415 -11.206 1.00 80.25 123 ASN A N 1
ATOM 942 C CA . ASN A 1 123 ? -22.724 -8.729 -11.089 1.00 80.25 123 ASN A CA 1
ATOM 943 C C . ASN A 1 123 ? -23.051 -9.399 -9.735 1.00 80.25 123 ASN A C 1
ATOM 945 O O . ASN A 1 123 ? -23.934 -10.251 -9.670 1.00 80.25 123 ASN A O 1
ATOM 949 N N . ASP A 1 124 ? -22.280 -9.077 -8.692 1.00 82.06 124 ASP A N 1
ATOM 950 C CA . ASP A 1 124 ? -22.390 -9.560 -7.305 1.00 82.06 124 ASP A CA 1
ATOM 951 C C . ASP A 1 124 ? -22.301 -11.080 -7.092 1.00 82.06 124 ASP A C 1
ATOM 953 O O . ASP A 1 124 ? -22.477 -11.566 -5.977 1.00 82.06 124 ASP A O 1
ATOM 957 N N . VAL A 1 125 ? -21.944 -11.856 -8.121 1.00 91.56 125 VAL A N 1
ATOM 958 C CA . VAL A 1 125 ? -21.716 -13.301 -7.991 1.00 91.56 125 VAL A CA 1
ATOM 959 C C . VAL A 1 125 ? -20.414 -13.552 -7.210 1.00 91.56 125 VAL A C 1
ATOM 961 O O . VAL A 1 125 ? -19.340 -13.213 -7.718 1.00 91.56 125 VAL A O 1
ATOM 964 N N . PRO A 1 126 ? -20.461 -14.179 -6.016 1.00 96.75 126 PRO A N 1
ATOM 965 C CA . PRO A 1 126 ? -19.269 -14.467 -5.229 1.00 96.75 126 PRO A CA 1
ATOM 966 C C . PRO A 1 126 ? -18.553 -15.720 -5.737 1.00 96.75 126 PRO A C 1
ATOM 968 O O . PRO A 1 126 ? -19.184 -16.740 -6.025 1.00 96.75 126 PRO A O 1
ATOM 971 N N . VAL A 1 127 ? -17.224 -15.678 -5.769 1.00 96.81 127 VAL A N 1
ATOM 972 C CA . VAL A 1 127 ? -16.343 -16.808 -6.078 1.00 96.81 127 VAL A CA 1
ATOM 973 C C . VAL A 1 127 ? -15.419 -17.052 -4.888 1.00 96.81 127 VAL A C 1
ATOM 975 O O . VAL A 1 127 ? -14.598 -16.202 -4.542 1.00 96.81 127 VAL A O 1
ATOM 978 N N . ILE A 1 128 ? -15.553 -18.218 -4.257 1.00 95.62 128 ILE A N 1
ATOM 979 C CA . ILE A 1 128 ? -14.754 -18.631 -3.099 1.00 95.62 128 ILE A CA 1
ATOM 980 C C . ILE A 1 128 ? -13.386 -19.141 -3.568 1.00 95.62 128 ILE A C 1
ATOM 982 O O . ILE A 1 128 ? -13.293 -19.979 -4.469 1.00 95.62 128 ILE A O 1
ATOM 986 N N . MET A 1 129 ? -12.323 -18.649 -2.936 1.00 90.19 129 MET A N 1
ATOM 987 C CA . MET A 1 129 ? -10.921 -18.958 -3.217 1.00 90.19 129 MET A CA 1
ATOM 988 C C . MET A 1 129 ? -10.231 -19.519 -1.967 1.00 90.19 129 MET A C 1
ATOM 990 O O . MET A 1 129 ? -10.708 -19.333 -0.855 1.00 90.19 129 MET A O 1
ATOM 994 N N . ASP A 1 130 ? -9.042 -20.109 -2.121 1.00 80.19 130 ASP A N 1
ATOM 995 C CA . ASP A 1 130 ? -8.151 -20.386 -0.983 1.00 80.19 130 ASP A CA 1
ATOM 996 C C . ASP A 1 130 ? -8.715 -21.340 0.098 1.00 80.19 130 ASP A C 1
ATOM 998 O O . ASP A 1 130 ? -8.573 -21.116 1.302 1.00 80.19 130 ASP A O 1
ATOM 1002 N N . PHE A 1 131 ? -9.259 -22.477 -0.360 1.00 76.00 131 PHE A N 1
ATOM 1003 C CA . PHE A 1 131 ? -9.755 -23.630 0.418 1.00 76.00 131 PHE A CA 1
ATOM 1004 C C . PHE A 1 131 ? -8.704 -24.286 1.349 1.00 76.00 131 PHE A C 1
ATOM 1006 O O . PHE A 1 131 ? -8.265 -25.415 1.137 1.00 76.00 131 PHE A O 1
ATOM 1013 N N . GLY A 1 132 ? -8.261 -23.582 2.392 1.00 62.88 132 GLY A N 1
ATOM 1014 C CA . GLY A 1 132 ? -7.514 -24.139 3.530 1.00 62.88 132 GLY A CA 1
ATOM 1015 C C . GLY A 1 132 ? -6.134 -24.748 3.230 1.00 62.88 132 GLY A C 1
ATOM 1016 O O . GLY A 1 132 ? -5.548 -25.323 4.146 1.00 62.88 132 GLY A O 1
ATOM 1017 N N . LEU A 1 133 ? -5.623 -24.578 1.998 1.00 54.16 133 LEU A N 1
ATOM 1018 C CA . LEU A 1 133 ? -4.552 -25.310 1.274 1.00 54.16 133 LEU A CA 1
ATOM 1019 C C . LEU A 1 133 ? -3.145 -25.394 1.928 1.00 54.16 133 LEU A C 1
ATOM 1021 O O . LEU A 1 133 ? -2.153 -25.667 1.250 1.00 54.16 133 LEU A O 1
ATOM 1025 N N . ALA A 1 134 ? -3.016 -25.042 3.206 1.00 46.09 134 ALA A N 1
ATOM 1026 C CA . ALA A 1 134 ? -1.778 -25.089 3.981 1.00 46.09 134 ALA A CA 1
ATOM 1027 C C . ALA A 1 134 ? -2.011 -25.145 5.512 1.00 46.09 134 ALA A C 1
ATOM 1029 O O . ALA A 1 134 ? -1.135 -24.721 6.264 1.00 46.09 134 ALA A O 1
ATOM 1030 N N . LYS A 1 135 ? -3.188 -25.575 6.003 1.00 44.50 135 LYS A N 1
ATOM 1031 C CA . LYS A 1 135 ? -3.504 -25.591 7.449 1.00 44.50 135 LYS A CA 1
ATOM 1032 C C . LYS A 1 135 ? -4.225 -26.872 7.899 1.00 44.50 135 LYS A C 1
ATOM 1034 O O . LYS A 1 135 ? -5.455 -26.957 7.896 1.00 44.50 135 LYS A O 1
ATOM 1039 N N . ARG A 1 136 ? -3.463 -27.813 8.470 1.00 39.59 136 ARG A N 1
ATOM 1040 C CA . ARG A 1 136 ? -3.971 -28.659 9.566 1.00 39.59 136 ARG A CA 1
ATOM 1041 C C . ARG A 1 136 ? -3.801 -27.918 10.890 1.00 39.59 136 ARG A C 1
ATOM 1043 O O . ARG A 1 136 ? -2.759 -27.322 11.135 1.00 39.59 136 ARG A O 1
ATOM 1050 N N . VAL A 1 137 ? -4.776 -28.045 11.788 1.00 39.22 137 VAL A N 1
ATOM 1051 C CA . VAL A 1 137 ? -4.712 -27.456 13.141 1.00 39.22 137 VAL A CA 1
ATOM 1052 C C . VAL A 1 137 ? -3.570 -28.035 13.995 1.00 39.22 137 VAL A C 1
ATOM 1054 O O . VAL A 1 137 ? -3.089 -27.360 14.894 1.00 39.22 137 VAL A O 1
ATOM 1057 N N . THR A 1 138 ? -3.012 -29.199 13.636 1.00 34.66 138 THR A N 1
ATOM 1058 C CA . THR A 1 138 ? -1.761 -29.729 14.222 1.00 34.66 138 THR A CA 1
ATOM 1059 C C . THR A 1 138 ? -0.536 -28.827 14.030 1.00 34.66 138 THR A C 1
ATOM 1061 O O . THR A 1 138 ? 0.450 -29.011 14.731 1.00 34.66 138 THR A O 1
ATOM 1064 N N . GLU A 1 139 ? -0.560 -27.887 13.079 1.00 38.41 139 GLU A N 1
ATOM 1065 C CA . GLU A 1 139 ? 0.514 -26.897 12.879 1.00 38.41 139 GLU A CA 1
ATOM 1066 C C . GLU A 1 139 ? 0.260 -25.586 13.643 1.00 38.41 139 GLU A C 1
ATOM 1068 O O . GLU A 1 139 ? 1.129 -24.720 13.690 1.00 38.41 139 GLU A O 1
ATOM 1073 N N . VAL A 1 140 ? -0.879 -25.471 14.338 1.00 41.56 140 VAL A N 1
ATOM 1074 C CA . VAL A 1 140 ? -1.085 -24.490 15.416 1.00 41.56 140 VAL A CA 1
ATOM 1075 C C . VAL A 1 140 ? -0.562 -25.090 16.725 1.00 41.56 140 VAL A C 1
ATOM 1077 O O . VAL A 1 140 ? -1.285 -25.259 17.704 1.00 41.56 140 VAL A O 1
ATOM 1080 N N . ASN A 1 141 ? 0.722 -25.448 16.742 1.00 33.25 141 ASN A N 1
ATOM 1081 C CA . ASN A 1 141 ? 1.420 -25.757 17.985 1.00 33.25 141 ASN A CA 1
ATOM 1082 C C . ASN A 1 141 ? 1.513 -24.444 18.791 1.00 33.25 141 ASN A C 1
ATOM 1084 O O . ASN A 1 141 ? 2.085 -23.487 18.265 1.00 33.25 141 ASN A O 1
ATOM 1088 N N . PRO A 1 142 ? 0.991 -24.346 20.032 1.00 37.16 142 PRO A N 1
ATOM 1089 C CA . PRO A 1 142 ? 0.963 -23.083 20.780 1.00 37.16 142 PRO A CA 1
ATOM 1090 C C . PRO A 1 142 ? 2.336 -22.415 20.961 1.00 37.16 142 PRO A C 1
ATOM 1092 O O . PRO A 1 142 ? 2.402 -21.201 21.125 1.00 37.16 142 PRO A O 1
ATOM 1095 N N . ASN A 1 143 ? 3.422 -23.195 20.872 1.00 31.52 143 ASN A N 1
ATOM 1096 C CA . ASN A 1 143 ? 4.802 -22.712 20.963 1.00 31.52 143 ASN A CA 1
ATOM 1097 C C . ASN A 1 143 ? 5.499 -22.510 19.596 1.00 31.52 143 ASN A C 1
ATOM 1099 O O . ASN A 1 143 ? 6.561 -21.892 19.553 1.00 31.52 143 ASN A O 1
ATOM 1103 N N . GLU A 1 144 ? 4.937 -23.005 18.483 1.00 33.31 144 GLU A N 1
ATOM 1104 C CA . GLU A 1 144 ? 5.484 -22.817 17.118 1.00 33.31 144 GLU A CA 1
ATOM 1105 C C . GLU A 1 144 ? 4.553 -22.037 16.179 1.00 33.31 144 GLU A C 1
ATOM 1107 O O . GLU A 1 144 ? 4.906 -21.779 15.025 1.00 33.31 144 GLU A O 1
ATOM 1112 N N . ALA A 1 145 ? 3.418 -21.555 16.691 1.00 35.56 145 ALA A N 1
ATOM 1113 C CA . ALA A 1 145 ? 2.773 -20.338 16.220 1.00 35.56 145 ALA A CA 1
ATOM 1114 C C . ALA A 1 145 ? 3.767 -19.173 16.384 1.00 35.56 145 ALA A C 1
ATOM 1116 O O . ALA A 1 145 ? 3.716 -18.412 17.348 1.00 35.56 145 ALA A O 1
ATOM 1117 N N . LYS A 1 146 ? 4.741 -19.096 15.465 1.00 27.67 146 LYS A N 1
ATOM 1118 C CA . LYS A 1 146 ? 5.865 -18.163 15.526 1.00 27.67 146 LYS A CA 1
ATOM 1119 C C . LYS A 1 146 ? 5.333 -16.747 15.687 1.00 27.67 146 LYS A C 1
ATOM 1121 O O . LYS A 1 146 ? 4.769 -16.193 14.745 1.00 27.67 146 LYS A O 1
ATOM 1126 N N . LEU A 1 147 ? 5.619 -16.144 16.839 1.00 27.48 147 LEU A N 1
ATOM 1127 C CA . LEU A 1 147 ? 5.630 -14.696 16.965 1.00 27.48 147 LEU A CA 1
ATOM 1128 C C . LEU A 1 147 ? 6.700 -14.158 16.006 1.00 27.48 147 LEU A C 1
ATOM 1130 O O . LEU A 1 147 ? 7.883 -14.063 16.340 1.00 27.48 147 LEU A O 1
ATOM 1134 N N . THR A 1 148 ? 6.263 -13.760 14.813 1.00 28.94 148 THR A N 1
ATOM 1135 C CA . THR A 1 148 ? 6.790 -12.546 14.194 1.00 28.94 148 THR A CA 1
ATOM 1136 C C . THR A 1 148 ? 6.774 -11.462 15.273 1.00 28.94 148 THR A C 1
ATOM 1138 O O . THR A 1 148 ? 5.764 -11.261 15.949 1.00 28.94 148 THR A O 1
ATOM 1141 N N . LYS A 1 149 ? 7.911 -10.794 15.501 1.00 29.56 149 LYS A N 1
ATOM 1142 C CA . LYS A 1 149 ? 8.123 -9.886 16.652 1.00 29.56 149 LYS A CA 1
ATOM 1143 C C . LYS A 1 149 ? 7.286 -8.590 16.609 1.00 29.56 149 LYS A C 1
ATOM 1145 O O . LYS A 1 149 ? 7.528 -7.676 17.385 1.00 29.56 149 LYS A O 1
ATOM 1150 N N . GLU A 1 150 ? 6.318 -8.532 15.702 1.00 29.73 150 GLU A N 1
ATOM 1151 C CA . GLU A 1 150 ? 5.628 -7.347 15.187 1.00 29.73 150 GLU A CA 1
ATOM 1152 C C . GLU A 1 150 ? 4.094 -7.543 15.189 1.00 29.73 150 GLU A C 1
ATOM 1154 O O . GLU A 1 150 ? 3.360 -6.815 14.533 1.00 29.73 150 GLU A O 1
ATOM 1159 N N . GLY A 1 151 ? 3.579 -8.562 15.892 1.00 27.50 151 GLY A N 1
ATOM 1160 C CA . GLY A 1 151 ? 2.140 -8.742 16.150 1.00 27.50 151 GLY A CA 1
ATOM 1161 C C . GLY A 1 151 ? 1.261 -9.150 14.955 1.00 27.50 151 GLY A C 1
ATOM 1162 O O . GLY A 1 151 ? 0.090 -9.469 15.159 1.00 27.50 151 GLY A O 1
ATOM 1163 N N . GLY A 1 152 ? 1.799 -9.182 13.731 1.00 25.80 152 GLY A N 1
ATOM 1164 C CA . GLY A 1 152 ? 1.083 -9.592 12.520 1.00 25.80 152 GLY A CA 1
ATOM 1165 C C . GLY A 1 152 ? 0.555 -11.030 12.594 1.00 25.80 152 GLY A C 1
ATOM 1166 O O . GLY A 1 152 ? 1.315 -11.990 12.464 1.00 25.80 152 GLY A O 1
ATOM 1167 N N . ILE A 1 153 ? -0.759 -11.174 12.787 1.00 31.28 153 ILE A N 1
ATOM 1168 C CA . ILE A 1 153 ? -1.440 -12.465 12.951 1.00 31.28 153 ILE A CA 1
ATOM 1169 C C . ILE A 1 153 ? -1.531 -13.188 11.596 1.00 31.28 153 ILE A C 1
ATOM 1171 O O . ILE A 1 153 ? -1.932 -12.592 10.597 1.00 31.28 153 ILE A O 1
ATOM 1175 N N . LEU A 1 154 ? -1.226 -14.492 11.558 1.00 30.66 154 LEU A N 1
ATOM 1176 C CA . LEU A 1 154 ? -1.301 -15.339 10.353 1.00 30.66 154 LEU A CA 1
ATOM 1177 C C . LEU A 1 154 ? -2.757 -15.720 9.974 1.00 30.66 154 LEU A C 1
ATOM 1179 O O . LEU A 1 154 ? -3.153 -16.895 9.954 1.00 30.66 154 LEU A O 1
ATOM 1183 N N . GLY A 1 155 ? -3.543 -14.693 9.653 1.00 47.47 155 GLY A N 1
ATOM 1184 C CA . GLY A 1 155 ? -4.982 -14.734 9.394 1.00 47.47 155 GLY A CA 1
ATOM 1185 C C . GLY A 1 155 ? -5.779 -14.084 10.527 1.00 47.47 155 GLY A C 1
ATOM 1186 O O . GLY A 1 155 ? -5.544 -14.371 11.699 1.00 47.47 155 GLY A O 1
ATOM 1187 N N . THR A 1 156 ? -6.726 -13.212 10.176 1.00 56.22 156 THR A N 1
ATOM 1188 C CA . THR A 1 156 ? -7.602 -12.516 11.130 1.00 56.22 156 THR A CA 1
ATOM 1189 C C . THR A 1 156 ? -8.416 -13.532 11.944 1.00 56.22 156 THR A C 1
ATOM 1191 O O . THR A 1 156 ? -9.190 -14.287 11.352 1.00 56.22 156 THR A O 1
ATOM 1194 N N . PRO A 1 157 ? -8.282 -13.579 13.284 1.00 76.81 157 PRO A N 1
ATOM 1195 C CA . PRO A 1 157 ? -8.871 -14.645 14.095 1.00 76.81 157 PRO A CA 1
ATOM 1196 C C . PRO A 1 157 ? -10.398 -14.554 14.203 1.00 76.81 157 PRO A C 1
ATOM 1198 O O . PRO A 1 157 ? -11.028 -15.545 14.547 1.00 76.81 157 PRO A O 1
ATOM 1201 N N . SER A 1 158 ? -11.003 -13.402 13.890 1.00 83.62 158 SER A N 1
ATOM 1202 C CA . SER A 1 158 ? -12.435 -13.120 14.074 1.00 83.62 158 SER A CA 1
ATOM 1203 C C . SER A 1 158 ? -13.393 -14.090 13.365 1.00 83.62 158 SER A C 1
ATOM 1205 O O . SER A 1 158 ? -14.526 -14.240 13.812 1.00 83.62 158 SER A O 1
ATOM 1207 N N . TYR A 1 159 ? -12.943 -14.763 12.299 1.00 91.31 159 TYR A N 1
ATOM 1208 C CA . TYR A 1 159 ? -13.727 -15.751 11.540 1.00 91.31 159 TYR A CA 1
ATOM 1209 C C . TYR A 1 159 ? -13.530 -17.196 12.027 1.00 91.31 159 TYR A C 1
ATOM 1211 O O . TYR A 1 159 ? -14.217 -18.101 11.559 1.00 91.31 159 TYR A O 1
ATOM 1219 N N . MET A 1 160 ? -12.591 -17.439 12.951 1.00 91.38 160 MET A N 1
ATOM 1220 C CA . MET A 1 160 ? -12.333 -18.779 13.478 1.00 91.38 160 MET A CA 1
ATOM 1221 C C . MET A 1 160 ? -13.484 -19.241 14.367 1.00 91.38 160 MET A C 1
ATOM 1223 O O . MET A 1 160 ? -13.937 -18.526 15.262 1.00 91.38 160 MET A O 1
ATOM 1227 N N . SER A 1 161 ? -13.917 -20.476 14.147 1.00 92.75 161 SER A N 1
ATOM 1228 C CA . SER A 1 161 ? -14.930 -21.134 14.967 1.00 92.75 161 SER A CA 1
ATOM 1229 C C . SER A 1 161 ? -14.383 -21.570 16.340 1.00 92.75 161 SER A C 1
ATOM 1231 O O . SER A 1 161 ? -13.181 -21.825 16.481 1.00 92.75 161 SER A O 1
ATOM 1233 N N . PRO A 1 162 ? -15.240 -21.710 17.371 1.00 92.69 162 PRO A N 1
ATOM 1234 C CA . PRO A 1 162 ? -14.831 -22.166 18.699 1.00 92.69 162 PRO A CA 1
ATOM 1235 C C . PRO A 1 162 ? -14.075 -23.501 18.701 1.00 92.69 162 PRO A C 1
ATOM 1237 O O . PRO A 1 162 ? -13.126 -23.655 19.464 1.00 92.69 162 PRO A O 1
ATOM 1240 N N . GLU A 1 163 ? -14.443 -24.458 17.847 1.00 89.50 163 GLU A N 1
ATOM 1241 C CA . GLU A 1 163 ? -13.727 -25.730 17.693 1.00 89.50 163 GLU A CA 1
ATOM 1242 C C . GLU A 1 163 ? -12.296 -25.559 17.152 1.00 89.50 163 GLU A C 1
ATOM 1244 O O . GLU A 1 163 ? -11.366 -26.183 17.667 1.00 89.50 163 GLU A O 1
ATOM 1249 N N . GLN A 1 164 ? -12.080 -24.643 16.200 1.00 86.75 164 GLN A N 1
ATOM 1250 C CA . GLN A 1 164 ? -10.739 -24.314 15.707 1.00 86.75 164 GLN A CA 1
ATOM 1251 C C . GLN A 1 164 ? -9.885 -23.649 16.784 1.00 86.75 164 GLN A C 1
ATOM 1253 O O . GLN A 1 164 ? -8.711 -23.988 16.918 1.00 86.75 164 GLN A O 1
ATOM 1258 N N . VAL A 1 165 ? -10.467 -22.741 17.575 1.00 85.50 165 VAL A N 1
ATOM 1259 C CA . VAL A 1 165 ? -9.751 -22.056 18.664 1.00 85.50 165 VAL A CA 1
ATOM 1260 C C . VAL A 1 165 ? -9.427 -23.007 19.827 1.00 85.50 165 VAL A C 1
ATOM 1262 O O . VAL A 1 165 ? -8.389 -22.852 20.464 1.00 85.50 165 VAL A O 1
ATOM 1265 N N . ARG A 1 166 ? -10.252 -24.037 20.072 1.00 82.88 166 ARG A N 1
ATOM 1266 C CA . ARG A 1 166 ? -9.938 -25.137 21.012 1.00 82.88 166 ARG A CA 1
ATOM 1267 C C . ARG A 1 166 ? -8.868 -26.102 20.492 1.00 82.88 166 ARG A C 1
ATOM 1269 O O . ARG A 1 166 ? -8.343 -26.887 21.275 1.00 82.88 166 ARG A O 1
ATOM 1276 N N . GLY A 1 167 ? -8.570 -26.078 19.193 1.00 74.25 167 GLY A N 1
ATOM 1277 C CA . GLY A 1 167 ? -7.683 -27.045 18.549 1.00 74.25 167 GLY A CA 1
ATOM 1278 C C . GLY A 1 167 ? -8.312 -28.428 18.319 1.00 74.25 167 GLY A C 1
ATOM 1279 O O . GLY A 1 167 ? -7.586 -29.380 18.029 1.00 74.25 167 GLY A O 1
ATOM 1280 N N . ASP A 1 168 ? -9.636 -28.569 18.454 1.00 75.25 168 ASP A N 1
ATOM 1281 C CA . ASP A 1 168 ? -10.309 -29.871 18.414 1.00 75.25 168 ASP A CA 1
ATOM 1282 C C . ASP A 1 168 ? -10.482 -30.388 16.977 1.00 75.25 168 ASP A C 1
ATOM 1284 O O . ASP A 1 168 ? -11.450 -30.104 16.272 1.00 75.25 168 ASP A O 1
ATOM 1288 N N . LEU A 1 169 ? -9.524 -31.212 16.559 1.00 70.31 169 LEU A N 1
ATOM 1289 C CA . LEU A 1 169 ? -9.495 -31.877 15.258 1.00 70.31 169 LEU A CA 1
ATOM 1290 C C . LEU A 1 169 ? -10.703 -32.790 14.982 1.00 70.31 169 LEU A C 1
ATOM 1292 O O . LEU A 1 169 ? -10.922 -33.113 13.815 1.00 70.31 169 LEU A O 1
ATOM 1296 N N . ALA A 1 170 ? -11.452 -33.226 16.002 1.00 71.94 170 ALA A N 1
ATOM 1297 C CA . ALA A 1 170 ? -12.590 -34.127 15.830 1.00 71.94 170 ALA A CA 1
ATOM 1298 C C . ALA A 1 170 ? -13.900 -33.391 15.498 1.00 71.94 170 ALA A C 1
ATOM 1300 O O . ALA A 1 170 ? -14.740 -33.956 14.799 1.00 71.94 170 ALA A O 1
ATOM 1301 N N . SER A 1 171 ? -14.070 -32.142 15.950 1.00 74.06 171 SER A N 1
ATOM 1302 C CA . SER A 1 171 ? -15.271 -31.333 15.671 1.00 74.06 171 SER A CA 1
ATOM 1303 C C . SER A 1 171 ? -15.127 -30.355 14.493 1.00 74.06 171 SER A C 1
ATOM 1305 O O . SER A 1 171 ? -16.133 -29.820 14.025 1.00 74.06 171 SER A O 1
ATOM 1307 N N . ILE A 1 172 ? -13.920 -30.169 13.939 1.00 82.00 172 ILE A N 1
ATOM 1308 C CA . ILE A 1 172 ? -13.698 -29.355 12.727 1.00 82.00 172 ILE A CA 1
ATOM 1309 C C . ILE A 1 172 ? -14.251 -30.066 11.479 1.00 82.00 172 ILE A C 1
ATOM 1311 O O . ILE A 1 172 ? -13.606 -30.928 10.874 1.00 82.00 172 ILE A O 1
ATOM 1315 N N . GLY A 1 173 ? -15.435 -29.635 11.049 1.00 88.38 173 GLY A N 1
ATOM 1316 C CA . GLY A 1 173 ? -16.164 -30.155 9.889 1.00 88.38 173 GLY A CA 1
ATOM 1317 C C . GLY A 1 173 ? -17.014 -29.075 9.204 1.00 88.38 173 GLY A C 1
ATOM 13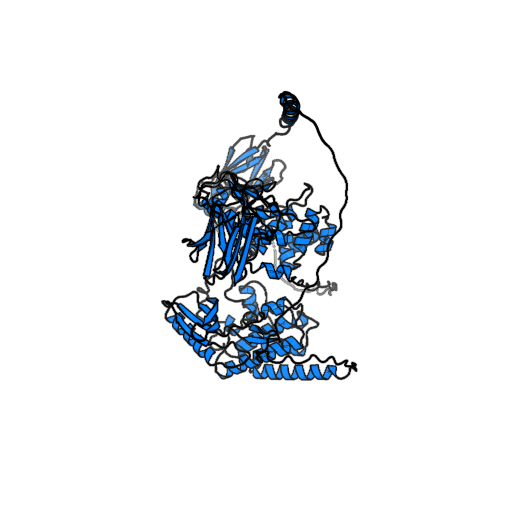18 O O . GLY A 1 173 ? -16.750 -27.890 9.391 1.00 88.38 173 GLY A O 1
ATOM 1319 N N . PRO A 1 174 ? -18.057 -29.443 8.435 1.00 93.56 174 PRO A N 1
ATOM 1320 C CA . PRO A 1 174 ? -18.968 -28.498 7.772 1.00 93.56 174 PRO A CA 1
ATOM 1321 C C . PRO A 1 174 ? -19.482 -27.347 8.657 1.00 93.56 174 PRO A C 1
ATOM 1323 O O . PRO A 1 174 ? -19.579 -26.209 8.199 1.00 93.56 174 PRO A O 1
ATOM 1326 N N . ALA A 1 175 ? -19.740 -27.620 9.942 1.00 94.81 175 ALA A N 1
ATOM 1327 C CA . ALA A 1 175 ? -20.197 -26.634 10.922 1.00 94.81 175 ALA A CA 1
ATOM 1328 C C . ALA A 1 175 ? -19.208 -25.471 11.154 1.00 94.81 175 ALA A C 1
ATOM 1330 O O . ALA A 1 175 ? -19.631 -24.378 11.536 1.00 94.81 175 ALA A O 1
ATOM 1331 N N . THR A 1 176 ? -17.912 -25.677 10.901 1.00 93.44 176 THR A N 1
ATOM 1332 C CA . THR A 1 176 ? -16.871 -24.643 10.978 1.00 93.44 176 THR A CA 1
ATOM 1333 C C . THR A 1 176 ? -17.048 -23.586 9.887 1.00 93.44 176 THR A C 1
ATOM 1335 O O . THR A 1 176 ? -17.011 -22.391 10.175 1.00 93.44 176 THR A O 1
ATOM 1338 N N . ASP A 1 177 ? -17.314 -24.006 8.647 1.00 95.38 177 ASP A N 1
ATOM 1339 C CA . ASP A 1 177 ? -17.566 -23.070 7.546 1.00 95.38 177 ASP A CA 1
ATOM 1340 C C . ASP A 1 177 ? -18.928 -22.370 7.715 1.00 95.38 177 ASP A C 1
ATOM 1342 O O . ASP A 1 177 ? -19.077 -21.216 7.323 1.00 95.38 177 ASP A O 1
ATOM 1346 N N . ILE A 1 178 ? -19.910 -23.044 8.334 1.00 98.25 178 ILE A N 1
ATOM 1347 C CA . ILE A 1 178 ? -21.214 -22.458 8.697 1.00 98.25 178 ILE A CA 1
ATOM 1348 C C . ILE A 1 178 ? -21.024 -21.296 9.675 1.00 98.25 178 ILE A C 1
ATOM 1350 O O . ILE A 1 178 ? -21.567 -20.217 9.448 1.00 98.25 178 ILE A O 1
ATOM 1354 N N . TYR A 1 179 ? -20.204 -21.483 10.715 1.00 97.69 179 TYR A N 1
ATOM 1355 C CA . TYR A 1 179 ? -19.853 -20.409 11.646 1.00 97.69 179 TYR A CA 1
ATOM 1356 C C . TYR A 1 179 ? -19.188 -19.232 10.926 1.00 97.69 179 TYR A C 1
ATOM 1358 O O . TYR A 1 179 ? -19.581 -18.086 11.138 1.00 97.69 179 TYR A O 1
ATOM 1366 N N . ALA A 1 180 ? -18.236 -19.502 10.029 1.00 96.62 180 ALA A N 1
ATOM 1367 C CA . ALA A 1 180 ? -17.579 -18.456 9.251 1.00 96.62 180 ALA A CA 1
ATOM 1368 C C . ALA A 1 180 ? -18.560 -17.694 8.336 1.00 96.62 180 ALA A C 1
ATOM 1370 O O . ALA A 1 180 ? -18.482 -16.470 8.268 1.00 96.62 180 ALA A O 1
ATOM 1371 N N . ILE A 1 181 ? -19.536 -18.364 7.704 1.00 97.38 181 ILE A N 1
ATOM 1372 C CA . ILE A 1 181 ? -20.615 -17.679 6.965 1.00 97.38 181 ILE A CA 1
ATOM 1373 C C . ILE A 1 181 ? -21.486 -16.816 7.892 1.00 97.38 181 ILE A C 1
ATOM 1375 O O . ILE A 1 181 ? -21.868 -15.715 7.503 1.00 97.38 181 ILE A O 1
ATOM 1379 N N . GLY A 1 182 ? -21.749 -17.268 9.123 1.00 97.75 182 GLY A N 1
ATOM 1380 C CA . GLY A 1 182 ? -22.455 -16.484 10.141 1.00 97.75 182 GLY A CA 1
ATOM 1381 C C . GLY A 1 182 ? -21.720 -15.196 10.513 1.00 97.75 182 GLY A C 1
ATOM 1382 O O . GLY A 1 182 ? -22.333 -14.133 10.553 1.00 97.75 182 GLY A O 1
ATOM 1383 N N . VAL A 1 183 ? -20.397 -15.276 10.700 1.00 97.38 183 VAL A N 1
ATOM 1384 C CA . VAL A 1 183 ? -19.531 -14.108 10.941 1.00 97.38 183 VAL A CA 1
ATOM 1385 C C . VAL A 1 183 ? -19.548 -13.146 9.748 1.00 97.38 183 VAL A C 1
ATOM 1387 O O . VAL A 1 183 ? -19.675 -11.942 9.948 1.00 97.38 183 VAL A O 1
ATOM 1390 N N . ILE A 1 184 ? -19.466 -13.660 8.516 1.00 96.25 184 ILE A N 1
ATOM 1391 C CA . ILE A 1 184 ? -19.477 -12.838 7.293 1.00 96.25 184 ILE A CA 1
ATOM 1392 C C . ILE A 1 184 ? -20.839 -12.146 7.103 1.00 96.25 184 ILE A C 1
ATOM 1394 O O . ILE A 1 184 ? -20.878 -10.964 6.769 1.00 96.25 184 ILE A O 1
ATOM 1398 N N . LEU A 1 185 ? -21.959 -12.829 7.372 1.00 96.94 185 LEU A N 1
ATOM 1399 C CA . LEU A 1 185 ? -23.292 -12.212 7.332 1.00 96.94 185 LEU A CA 1
ATOM 1400 C C . LEU A 1 185 ? -23.466 -11.155 8.432 1.00 96.94 185 LEU A C 1
ATOM 1402 O O . LEU A 1 185 ? -23.951 -10.064 8.144 1.00 96.94 185 LEU A O 1
ATOM 1406 N N . PHE A 1 186 ? -23.030 -11.436 9.665 1.00 95.50 186 PHE A N 1
ATOM 1407 C CA . PHE A 1 186 ? -23.016 -10.446 10.748 1.00 95.50 186 PHE A CA 1
ATOM 1408 C C . PHE A 1 186 ? -22.239 -9.187 10.338 1.00 95.50 186 PHE A C 1
ATOM 1410 O O . PHE A 1 186 ? -22.688 -8.067 10.579 1.00 95.50 186 PHE A O 1
ATOM 1417 N N . GLU A 1 187 ? -21.091 -9.359 9.685 1.00 94.31 187 GLU A N 1
ATOM 1418 C CA . GLU A 1 187 ? -20.248 -8.251 9.248 1.00 94.31 187 GLU A CA 1
ATOM 1419 C C . GLU A 1 187 ? -20.880 -7.441 8.108 1.00 94.31 187 GLU A C 1
ATOM 1421 O O . GLU A 1 187 ? -20.928 -6.217 8.211 1.00 94.31 187 GLU A O 1
ATOM 1426 N N . MET A 1 188 ? -21.479 -8.082 7.096 1.00 93.69 188 MET A N 1
ATOM 1427 C CA . MET A 1 188 ? -22.231 -7.382 6.037 1.00 93.69 188 MET A CA 1
ATOM 1428 C C . MET A 1 188 ? -23.433 -6.586 6.580 1.00 93.69 188 MET A C 1
ATOM 1430 O O . MET A 1 188 ? -23.736 -5.508 6.068 1.00 93.69 188 MET A O 1
ATOM 1434 N N . LEU A 1 189 ? -24.092 -7.077 7.639 1.00 92.62 189 LEU A N 1
ATOM 1435 C CA . LEU A 1 189 ? -25.237 -6.411 8.281 1.00 92.62 189 LEU A CA 1
ATOM 1436 C C . LEU A 1 189 ? -24.850 -5.272 9.247 1.00 92.62 189 LEU A C 1
ATOM 1438 O O . LEU A 1 189 ? -25.696 -4.436 9.564 1.00 92.62 189 LEU A O 1
ATOM 1442 N N . THR A 1 190 ? -23.610 -5.235 9.752 1.00 90.56 190 THR A N 1
ATOM 1443 C CA . THR A 1 190 ? -23.198 -4.315 10.840 1.00 90.56 190 THR A CA 1
ATOM 1444 C C . THR A 1 190 ? -21.975 -3.444 10.532 1.00 90.56 190 THR A C 1
ATOM 1446 O O . THR A 1 190 ? -21.682 -2.520 11.301 1.00 90.56 190 THR A O 1
ATOM 1449 N N . GLY A 1 191 ? -21.244 -3.743 9.453 1.00 87.50 191 GLY A N 1
ATOM 1450 C CA . GLY A 1 191 ? -19.944 -3.153 9.119 1.00 87.50 191 GLY A CA 1
ATOM 1451 C C . GLY A 1 191 ? -18.816 -3.533 10.090 1.00 87.50 191 GLY A C 1
ATOM 1452 O O . GLY A 1 191 ? -17.845 -2.786 10.213 1.00 87.50 191 GLY A O 1
ATOM 1453 N N . LYS A 1 192 ? -18.966 -4.612 10.878 1.00 87.44 192 LYS A N 1
ATOM 1454 C CA . LYS A 1 192 ? -18.031 -4.997 11.954 1.00 87.44 192 LYS A CA 1
ATOM 1455 C C . LYS A 1 192 ? -17.971 -6.510 12.150 1.00 87.44 192 LYS A C 1
ATOM 1457 O O . LYS A 1 192 ? -18.996 -7.181 12.133 1.00 87.44 192 LYS A O 1
ATOM 1462 N N . THR A 1 193 ? -16.799 -7.040 12.493 1.00 90.56 193 THR A N 1
ATOM 1463 C CA . THR A 1 193 ? -16.716 -8.404 13.039 1.00 90.56 193 THR A CA 1
ATOM 1464 C C . THR A 1 193 ? -17.382 -8.499 14.430 1.00 90.56 193 THR A C 1
ATOM 1466 O O . THR A 1 193 ? -17.356 -7.521 15.185 1.00 90.56 193 THR A O 1
ATOM 1469 N N . PRO A 1 194 ? -17.942 -9.666 14.823 1.00 90.44 194 PRO A N 1
ATOM 1470 C CA . PRO A 1 194 ? -18.649 -9.830 16.102 1.00 90.44 194 PRO A CA 1
ATOM 1471 C C . PRO A 1 194 ? -17.745 -9.680 17.335 1.00 90.44 194 PRO A C 1
ATOM 1473 O O . PRO A 1 194 ? -18.207 -9.293 18.406 1.00 90.44 194 PRO A O 1
ATOM 1476 N N . TYR A 1 195 ? -16.451 -9.981 17.189 1.00 90.38 195 TYR A N 1
ATOM 1477 C CA . TYR A 1 195 ? -15.456 -9.924 18.260 1.00 90.38 195 TYR A CA 1
ATOM 1478 C C . TYR A 1 195 ? -14.227 -9.144 17.790 1.00 90.38 195 TYR A C 1
ATOM 1480 O O . TYR A 1 195 ? -13.700 -9.389 16.703 1.00 90.38 195 TYR A O 1
ATOM 1488 N N . SER A 1 196 ? -13.739 -8.233 18.632 1.00 80.62 196 SER A N 1
ATOM 1489 C CA . SER A 1 196 ? -12.603 -7.356 18.320 1.00 80.62 196 SER A CA 1
ATOM 1490 C C . SER A 1 196 ? -11.695 -7.142 19.538 1.00 80.62 196 SER A C 1
ATOM 1492 O O . SER A 1 196 ? -12.065 -7.458 20.670 1.00 80.62 196 SER A O 1
ATOM 1494 N N . GLY A 1 197 ? -10.471 -6.656 19.307 1.00 76.12 197 GLY A N 1
ATOM 1495 C CA . GLY A 1 197 ? -9.446 -6.464 20.338 1.00 76.12 197 GLY A CA 1
ATOM 1496 C C . GLY A 1 197 ? -8.102 -7.084 19.948 1.00 76.12 197 GLY A C 1
ATOM 1497 O O . GLY A 1 197 ? -7.812 -7.272 18.769 1.00 76.12 197 GLY A O 1
ATOM 1498 N N . THR A 1 198 ? -7.270 -7.407 20.941 1.00 75.75 198 THR A N 1
ATOM 1499 C CA . THR A 1 198 ? -6.006 -8.137 20.726 1.00 75.75 198 THR A CA 1
ATOM 1500 C C . THR A 1 198 ? -6.269 -9.584 20.296 1.00 75.75 198 THR A C 1
ATOM 1502 O O . THR A 1 198 ? -7.338 -10.121 20.577 1.00 75.75 198 THR A O 1
ATOM 1505 N N . LEU A 1 199 ? -5.281 -10.258 19.686 1.00 72.06 199 LEU A N 1
ATOM 1506 C CA . LEU A 1 199 ? -5.371 -11.679 19.301 1.00 72.06 199 LEU A CA 1
ATOM 1507 C C . LEU A 1 199 ? -5.942 -12.556 20.431 1.00 72.06 199 LEU A C 1
ATOM 1509 O O . LEU A 1 199 ? -6.947 -13.234 20.243 1.00 72.06 199 LEU A O 1
ATOM 1513 N N . ILE A 1 200 ? -5.335 -12.493 21.619 1.00 75.38 200 ILE A N 1
ATOM 1514 C CA . ILE A 1 200 ? -5.757 -13.278 22.790 1.00 75.38 200 ILE A CA 1
ATOM 1515 C C . ILE A 1 200 ? -7.169 -12.869 23.242 1.00 75.38 200 ILE A C 1
ATOM 1517 O O . ILE A 1 200 ? -7.977 -13.730 23.584 1.00 75.38 200 ILE A O 1
ATOM 1521 N N . GLY A 1 201 ? -7.500 -11.574 23.186 1.00 79.25 201 GLY A N 1
ATOM 1522 C CA . GLY A 1 201 ? -8.836 -11.068 23.503 1.00 79.25 201 GLY A CA 1
ATOM 1523 C C . GLY A 1 201 ? -9.920 -11.583 22.551 1.00 79.25 201 GLY A C 1
ATOM 1524 O O . GLY A 1 201 ? -10.995 -11.960 23.012 1.00 79.25 201 GLY A O 1
ATOM 1525 N N . VAL A 1 202 ? -9.650 -11.641 21.243 1.00 80.38 202 VAL A N 1
ATOM 1526 C CA . VAL A 1 202 ? -10.592 -12.155 20.231 1.00 80.38 202 VAL A CA 1
ATOM 1527 C C . VAL A 1 202 ? -10.761 -13.668 20.359 1.00 80.38 202 VAL A C 1
ATOM 1529 O O . VAL A 1 202 ? -11.892 -14.144 20.401 1.00 80.38 202 VAL A O 1
ATOM 1532 N N . LEU A 1 203 ? -9.670 -14.428 20.515 1.00 83.94 203 LEU A N 1
ATOM 1533 C CA . LEU A 1 203 ? -9.747 -15.878 20.747 1.00 83.94 203 LEU A CA 1
ATOM 1534 C C . LEU A 1 203 ? -10.525 -16.205 22.036 1.00 83.94 203 LEU A C 1
ATOM 1536 O O . LEU A 1 203 ? -11.371 -17.097 22.036 1.00 83.94 203 LEU A O 1
ATOM 1540 N N . SER A 1 204 ? -10.310 -15.441 23.113 1.00 85.44 204 SER A N 1
ATOM 1541 C CA . SER A 1 204 ? -11.066 -15.583 24.364 1.00 85.44 204 SER A CA 1
ATOM 1542 C C . SER A 1 204 ? -12.565 -15.308 24.177 1.00 85.44 204 SER A C 1
ATOM 1544 O O . SER A 1 204 ? -13.397 -16.097 24.627 1.00 85.44 204 SER A O 1
ATOM 1546 N N . GLN A 1 205 ? -12.932 -14.246 23.449 1.00 89.94 205 GLN A N 1
ATOM 1547 C CA . GLN A 1 205 ? -14.328 -13.936 23.113 1.00 89.94 205 GLN A CA 1
ATOM 1548 C C . GLN A 1 205 ? -14.985 -15.029 22.252 1.00 89.94 205 GLN A C 1
ATOM 1550 O O . GLN A 1 205 ? -16.115 -15.437 22.530 1.00 89.94 205 GLN A O 1
ATOM 1555 N N . ILE A 1 206 ? -14.271 -15.571 21.258 1.00 92.38 206 ILE A N 1
ATOM 1556 C CA . ILE A 1 206 ? -14.751 -16.693 20.436 1.00 92.38 206 ILE A CA 1
ATOM 1557 C C . ILE A 1 206 ? -15.072 -17.912 21.316 1.00 92.38 206 ILE A C 1
ATOM 1559 O O . ILE A 1 206 ? -16.106 -18.547 21.105 1.00 92.38 206 ILE A O 1
ATOM 1563 N N . LEU A 1 207 ? -14.274 -18.190 22.352 1.00 90.31 207 LEU A N 1
ATOM 1564 C CA . LEU A 1 207 ? -14.527 -19.295 23.282 1.00 90.31 207 LEU A CA 1
ATOM 1565 C C . LEU A 1 207 ? -15.598 -19.019 24.352 1.00 90.31 207 LEU A C 1
ATOM 1567 O O . LEU A 1 207 ? -16.307 -19.957 24.716 1.00 90.31 207 LEU A O 1
ATOM 1571 N N . THR A 1 208 ? -15.685 -17.793 24.885 1.00 89.31 208 THR A N 1
ATOM 1572 C CA . THR A 1 208 ? -16.354 -17.524 26.182 1.00 89.31 208 THR A CA 1
ATOM 1573 C C . THR A 1 208 ? -17.395 -16.400 26.199 1.00 89.31 208 THR A C 1
ATOM 1575 O O . THR A 1 208 ? -18.274 -16.430 27.057 1.00 89.31 208 THR A O 1
ATOM 1578 N N . ALA A 1 209 ? -17.345 -15.427 25.282 1.00 89.88 209 ALA A N 1
ATOM 1579 C CA . ALA A 1 209 ? -18.369 -14.380 25.209 1.00 89.88 209 ALA A CA 1
ATOM 1580 C C . ALA A 1 209 ? -19.704 -14.958 24.691 1.00 89.88 209 ALA A C 1
ATOM 1582 O O . ALA A 1 209 ? -19.671 -15.944 23.951 1.00 89.88 209 ALA A O 1
ATOM 1583 N N . PRO A 1 210 ? -20.873 -14.367 25.012 1.00 90.50 210 PRO A N 1
ATOM 1584 C CA . PRO A 1 210 ? -22.128 -14.705 24.335 1.00 90.50 210 PRO A CA 1
ATOM 1585 C C . PRO A 1 210 ? -22.024 -14.475 22.818 1.00 90.50 210 PRO A C 1
ATOM 1587 O O . PRO A 1 210 ? -21.118 -13.788 22.343 1.00 90.50 210 PRO A O 1
ATOM 1590 N N . VAL A 1 211 ? -22.951 -15.054 22.048 1.00 93.69 211 VAL A N 1
ATOM 1591 C CA . VAL A 1 211 ? -23.098 -14.715 20.622 1.00 93.69 211 VAL A CA 1
ATOM 1592 C C . VAL A 1 211 ? -23.631 -13.275 20.533 1.00 93.69 211 VAL A C 1
ATOM 1594 O O . VAL A 1 211 ? -24.673 -13.012 21.135 1.00 93.69 211 VAL A O 1
ATOM 1597 N N . PRO A 1 212 ? -22.946 -12.343 19.845 1.00 92.50 212 PRO A N 1
ATOM 1598 C CA . PRO A 1 212 ? -23.403 -10.962 19.725 1.00 92.50 212 PRO A CA 1
ATOM 1599 C C . PRO A 1 212 ? -24.709 -10.866 18.941 1.00 92.50 212 PRO A C 1
ATOM 1601 O O . PRO A 1 212 ? -24.839 -11.476 17.879 1.00 92.50 212 PRO A O 1
ATOM 1604 N N . ILE A 1 213 ? -25.652 -10.078 19.454 1.00 93.44 213 ILE A N 1
ATOM 1605 C CA . ILE A 1 213 ? -26.955 -9.854 18.824 1.00 93.44 213 ILE A CA 1
ATOM 1606 C C . ILE A 1 213 ? -26.799 -8.728 17.796 1.00 93.44 213 ILE A C 1
ATOM 1608 O O . ILE A 1 213 ? -26.352 -7.628 18.128 1.00 93.44 213 ILE A O 1
ATOM 1612 N N . VAL A 1 214 ? -27.176 -8.972 16.540 1.00 92.38 214 VAL A N 1
ATOM 1613 C CA . VAL A 1 214 ? -26.958 -8.033 15.423 1.00 92.38 214 VAL A CA 1
ATOM 1614 C C . VAL A 1 214 ? -27.628 -6.683 15.693 1.00 92.38 214 VAL A C 1
ATOM 1616 O O . VAL A 1 214 ? -27.023 -5.636 15.456 1.00 92.38 214 VAL A O 1
ATOM 1619 N N . SER A 1 215 ? -28.829 -6.681 16.284 1.00 89.81 215 SER A N 1
ATOM 1620 C CA . SER A 1 215 ? -29.567 -5.450 16.597 1.00 89.81 215 SER A CA 1
ATOM 1621 C C . SER A 1 215 ? -28.923 -4.567 17.676 1.00 89.81 215 SER A C 1
ATOM 1623 O O . SER A 1 215 ? -29.288 -3.399 17.789 1.00 89.81 215 SER A O 1
ATOM 1625 N N . GLU A 1 216 ? -27.967 -5.081 18.461 1.00 89.94 216 GLU A N 1
ATOM 1626 C CA . GLU A 1 216 ? -27.162 -4.269 19.393 1.00 89.94 216 GLU A CA 1
ATOM 1627 C C . GLU A 1 216 ? -26.028 -3.518 18.669 1.00 89.94 216 GLU A C 1
ATOM 1629 O O . GLU A 1 216 ? -25.545 -2.490 19.146 1.00 89.94 216 GLU A O 1
ATOM 1634 N N . PHE A 1 217 ? -25.611 -4.012 17.498 1.00 88.56 217 PHE A N 1
ATOM 1635 C CA . PHE A 1 217 ? -24.533 -3.451 16.679 1.00 88.56 217 PHE A CA 1
ATOM 1636 C C . PHE A 1 217 ? -25.066 -2.553 15.558 1.00 88.56 217 PHE A C 1
ATOM 1638 O O . PHE A 1 217 ? -24.403 -1.569 15.204 1.00 88.56 217 PHE A O 1
ATOM 1645 N N . GLN A 1 218 ? -26.243 -2.893 15.023 1.00 88.31 218 GLN A N 1
ATOM 1646 C CA . GLN A 1 218 ? -27.005 -2.130 14.041 1.00 88.31 218 GLN A CA 1
ATOM 1647 C C . GLN A 1 218 ? -28.517 -2.331 14.261 1.00 88.31 218 GLN A C 1
ATOM 1649 O O . GLN A 1 218 ? -29.089 -3.345 13.872 1.00 88.31 218 GLN A O 1
ATOM 1654 N N . SER A 1 219 ? -29.183 -1.343 14.862 1.00 86.88 219 SER A N 1
ATOM 1655 C CA . SER A 1 219 ? -30.616 -1.396 15.193 1.00 86.88 219 SER A CA 1
ATOM 1656 C C . SER A 1 219 ? -31.557 -1.413 13.981 1.00 86.88 219 SER A C 1
ATOM 1658 O O . SER A 1 219 ? -32.716 -1.795 14.125 1.00 86.88 219 SER A O 1
ATOM 1660 N N . GLU A 1 220 ? -31.081 -0.991 12.806 1.00 85.62 220 GLU A N 1
ATOM 1661 C CA . GLU A 1 220 ? -31.838 -1.003 11.543 1.00 85.62 220 GLU A CA 1
ATOM 1662 C C . GLU A 1 220 ? -31.610 -2.285 10.715 1.00 85.62 220 GLU A C 1
ATOM 1664 O O . GLU A 1 220 ? -32.133 -2.407 9.609 1.00 85.62 220 GLU A O 1
ATOM 1669 N N . ALA A 1 221 ? -30.837 -3.251 11.228 1.00 88.12 221 ALA A N 1
ATOM 1670 C CA . ALA A 1 221 ? -30.554 -4.500 10.526 1.00 88.12 221 ALA A CA 1
ATOM 1671 C C . ALA A 1 221 ? -31.804 -5.383 10.369 1.00 88.12 221 ALA A C 1
ATOM 1673 O O . ALA A 1 221 ? -32.688 -5.428 11.230 1.00 88.12 221 ALA A O 1
ATOM 1674 N N . ASP A 1 222 ? -31.850 -6.139 9.271 1.00 93.81 222 ASP A N 1
ATOM 1675 C CA . ASP A 1 222 ? -32.951 -7.058 8.999 1.00 93.81 222 ASP A CA 1
ATOM 1676 C C . ASP A 1 222 ? -33.001 -8.189 10.036 1.00 93.81 222 ASP A C 1
ATOM 1678 O O . ASP A 1 222 ? -32.020 -8.907 10.246 1.00 93.81 222 ASP A O 1
ATOM 1682 N N . LYS A 1 223 ? -34.158 -8.369 10.681 1.00 92.94 223 LYS A N 1
ATOM 1683 C CA . LYS A 1 223 ? -34.324 -9.325 11.785 1.00 92.94 223 LYS A CA 1
ATOM 1684 C C . LYS A 1 223 ? -34.199 -10.783 11.347 1.00 92.94 223 LYS A C 1
ATOM 1686 O O . LYS A 1 223 ? -33.676 -11.585 12.112 1.00 92.94 223 LYS A O 1
ATOM 1691 N N . ALA A 1 224 ? -34.648 -11.136 10.143 1.00 94.56 224 ALA A N 1
ATOM 1692 C CA . ALA A 1 224 ? -34.558 -12.508 9.655 1.00 94.56 224 ALA A CA 1
ATOM 1693 C C . ALA A 1 224 ? -33.103 -12.868 9.332 1.00 94.56 224 ALA A C 1
ATOM 1695 O O . ALA A 1 224 ? -32.613 -13.912 9.765 1.00 94.56 224 ALA A O 1
ATOM 1696 N N . LEU A 1 225 ? -32.379 -11.970 8.654 1.00 96.31 225 LEU A N 1
ATOM 1697 C CA . LEU A 1 225 ? -30.947 -12.155 8.398 1.00 96.31 225 LEU A CA 1
ATOM 1698 C C . LEU A 1 225 ? -30.116 -12.118 9.689 1.00 96.31 225 LEU A C 1
ATOM 1700 O O . LEU A 1 225 ? -29.173 -12.897 9.822 1.00 96.31 225 LEU A O 1
ATOM 1704 N N . SER A 1 226 ? -30.510 -11.292 10.664 1.00 96.25 226 SER A N 1
ATOM 1705 C CA . SER A 1 226 ? -29.910 -11.260 12.006 1.00 96.25 226 SER A CA 1
ATOM 1706 C C . SER A 1 226 ? -29.991 -12.627 12.687 1.00 96.25 226 SER A C 1
ATOM 1708 O O . SER A 1 226 ? -28.965 -13.194 13.059 1.00 96.25 226 SER A O 1
ATOM 1710 N N . THR A 1 227 ? -31.190 -13.220 12.751 1.00 97.25 227 THR A N 1
ATOM 1711 C CA . THR A 1 227 ? -31.394 -14.558 13.327 1.00 97.25 227 THR A CA 1
ATOM 1712 C C . THR A 1 227 ? -30.602 -15.640 12.586 1.00 97.25 227 THR A C 1
ATOM 1714 O O . THR A 1 227 ? -30.093 -16.563 13.225 1.00 97.25 227 THR A O 1
ATOM 1717 N N . ILE A 1 228 ? -30.438 -15.536 11.261 1.00 97.75 228 ILE A N 1
ATOM 1718 C CA . ILE A 1 228 ? -29.605 -16.470 10.484 1.00 97.75 228 ILE A CA 1
ATOM 1719 C C . ILE A 1 228 ? -28.120 -16.317 10.861 1.00 97.75 228 ILE A C 1
ATOM 1721 O O . ILE A 1 228 ? -27.460 -17.324 11.118 1.00 97.75 228 ILE A O 1
ATOM 1725 N N . ALA A 1 229 ? -27.598 -15.091 10.966 1.00 97.88 229 ALA A N 1
ATOM 1726 C CA . ALA A 1 229 ? -26.215 -14.846 11.387 1.00 97.88 229 ALA A CA 1
ATOM 1727 C C . ALA A 1 229 ? -25.947 -15.369 12.811 1.00 97.88 229 ALA A C 1
ATOM 1729 O O . ALA A 1 229 ? -24.999 -16.122 13.036 1.00 97.88 229 ALA A O 1
ATOM 1730 N N . GLU A 1 230 ? -26.822 -15.030 13.758 1.00 97.88 230 GLU A N 1
ATOM 1731 C CA . GLU A 1 230 ? -26.741 -15.430 15.168 1.00 97.88 230 GLU A CA 1
ATOM 1732 C C . GLU A 1 230 ? -26.803 -16.956 15.336 1.00 97.88 230 GLU A C 1
ATOM 1734 O O . GLU A 1 230 ? -25.973 -17.538 16.038 1.00 97.88 230 GLU A O 1
ATOM 1739 N N . THR A 1 231 ? -27.721 -17.625 14.628 1.00 98.12 231 THR A N 1
ATOM 1740 C CA . THR A 1 231 ? -27.846 -19.094 14.646 1.00 98.12 231 THR A CA 1
ATOM 1741 C C . THR A 1 231 ? -26.610 -19.766 14.044 1.00 98.12 231 THR A C 1
ATOM 1743 O O . THR A 1 231 ? -26.091 -20.734 14.598 1.00 98.12 231 THR A O 1
ATOM 1746 N N . ALA A 1 232 ? -26.079 -19.250 12.932 1.00 98.06 232 ALA A N 1
ATOM 1747 C CA . ALA A 1 232 ? -24.860 -19.781 12.327 1.00 98.06 232 ALA A CA 1
ATOM 1748 C C . ALA A 1 232 ? -23.628 -19.619 13.245 1.00 98.06 232 ALA A C 1
ATOM 1750 O O . ALA A 1 232 ? -22.772 -20.502 13.280 1.00 98.06 232 ALA A O 1
ATOM 1751 N N . MET A 1 233 ? -23.569 -18.550 14.047 1.00 97.88 233 MET A N 1
ATOM 1752 C CA . MET A 1 233 ? -22.495 -18.282 15.014 1.00 97.88 233 MET A CA 1
ATOM 1753 C C . MET A 1 233 ? -22.629 -19.011 16.368 1.00 97.88 233 MET A C 1
ATOM 1755 O O . MET A 1 233 ? -21.840 -18.744 17.283 1.00 97.88 233 MET A O 1
ATOM 1759 N N . ALA A 1 234 ? -23.585 -19.932 16.538 1.00 97.44 234 ALA A N 1
ATOM 1760 C CA . ALA A 1 234 ? -23.783 -20.633 17.809 1.00 97.44 234 ALA A CA 1
ATOM 1761 C C . ALA A 1 234 ? -22.498 -21.336 18.309 1.00 97.44 234 ALA A C 1
ATOM 1763 O O . ALA A 1 234 ? -21.749 -21.959 17.549 1.00 97.44 234 ALA A O 1
ATOM 1764 N N . LYS A 1 235 ? -22.213 -21.228 19.615 1.00 94.12 235 LYS A N 1
ATOM 1765 C CA . LYS A 1 235 ? -20.936 -21.689 20.198 1.00 94.12 235 LYS A CA 1
ATOM 1766 C C . LYS A 1 235 ? -20.754 -23.208 20.162 1.00 94.12 235 LYS A C 1
ATOM 1768 O O . LYS A 1 235 ? -19.622 -23.684 20.051 1.00 94.12 235 LYS A O 1
ATOM 1773 N N . ASP A 1 236 ? -21.860 -23.936 20.255 1.00 93.44 236 ASP A N 1
ATOM 1774 C CA . ASP A 1 236 ? -21.952 -25.375 20.023 1.00 93.44 236 ASP A CA 1
ATOM 1775 C C . ASP A 1 236 ? -22.241 -25.624 18.528 1.00 93.44 236 ASP A C 1
ATOM 1777 O O . ASP A 1 236 ? -23.250 -25.118 18.029 1.00 93.44 236 ASP A O 1
ATOM 1781 N N . PRO A 1 237 ? -21.402 -26.390 17.800 1.00 93.69 237 PRO A N 1
ATOM 1782 C CA . PRO A 1 237 ? -21.689 -26.826 16.434 1.00 93.69 237 PRO A CA 1
ATOM 1783 C C . PRO A 1 237 ? -23.070 -27.471 16.243 1.00 93.69 237 PRO A C 1
ATOM 1785 O O . PRO A 1 237 ? -23.665 -27.291 15.183 1.00 93.69 237 PRO A O 1
ATOM 1788 N N . ALA A 1 238 ? -23.603 -28.180 17.246 1.00 93.62 238 ALA A N 1
ATOM 1789 C CA . ALA A 1 238 ? -24.914 -28.831 17.176 1.00 93.62 238 ALA A CA 1
ATOM 1790 C C . ALA A 1 238 ? -26.102 -27.855 17.288 1.00 93.62 238 ALA A C 1
ATOM 1792 O O . ALA A 1 238 ? -27.223 -28.219 16.937 1.00 93.62 238 ALA A O 1
ATOM 1793 N N . ALA A 1 239 ? -25.863 -26.619 17.742 1.00 95.75 239 ALA A N 1
ATOM 1794 C CA . ALA A 1 239 ? -26.860 -25.549 17.809 1.00 95.75 239 ALA A CA 1
ATOM 1795 C C . ALA A 1 239 ? -26.856 -24.629 16.567 1.00 95.75 239 ALA A C 1
ATOM 1797 O O . ALA A 1 239 ? -27.638 -23.681 16.505 1.00 95.75 239 ALA A O 1
ATOM 1798 N N . ARG A 1 240 ? -25.978 -24.892 15.587 1.00 97.38 240 ARG A N 1
ATOM 1799 C CA . ARG A 1 240 ? -25.926 -24.184 14.296 1.00 97.38 240 ARG A CA 1
ATOM 1800 C C . ARG A 1 240 ? -26.894 -24.812 13.288 1.00 97.38 240 ARG A C 1
ATOM 1802 O O . ARG A 1 240 ? -27.517 -25.843 13.538 1.00 97.38 240 ARG A O 1
ATOM 1809 N N . PHE A 1 241 ? -26.966 -24.229 12.092 1.00 97.56 241 PHE A N 1
ATOM 1810 C CA . PHE A 1 241 ? -27.575 -24.893 10.937 1.00 97.56 241 PHE A CA 1
ATOM 1811 C C . PHE A 1 241 ? -26.932 -26.263 10.676 1.00 97.56 241 PHE A C 1
ATOM 1813 O O . PHE A 1 241 ? -25.710 -26.394 10.662 1.00 97.56 241 PHE A O 1
ATOM 1820 N N . SER A 1 242 ? -27.761 -27.275 10.406 1.00 95.69 242 SER A N 1
ATOM 1821 C CA . SER A 1 242 ? -27.303 -28.655 10.156 1.00 95.69 242 SER A CA 1
ATOM 1822 C C . SER A 1 242 ? -26.425 -28.813 8.905 1.00 95.69 242 SER A C 1
ATOM 1824 O O . SER A 1 242 ? -25.662 -29.770 8.788 1.00 95.69 242 SER A O 1
ATOM 1826 N N . SER A 1 243 ? -26.570 -27.903 7.939 1.00 97.31 243 SER A N 1
ATOM 1827 C CA . SER A 1 243 ? -25.882 -27.926 6.648 1.00 97.31 243 SER A CA 1
ATOM 1828 C C . SER A 1 243 ? -25.942 -26.558 5.963 1.00 97.31 243 SER A C 1
ATOM 1830 O O . SER A 1 243 ? -26.835 -25.751 6.237 1.00 97.31 243 SER A O 1
ATOM 1832 N N . MET A 1 244 ? -25.049 -26.329 4.997 1.00 97.81 244 MET A N 1
ATOM 1833 C CA . MET A 1 244 ? -25.120 -25.162 4.110 1.00 97.81 244 MET A CA 1
ATOM 1834 C C . MET A 1 244 ? -26.448 -25.102 3.336 1.00 97.81 244 MET A C 1
ATOM 1836 O O . MET A 1 244 ? -27.034 -24.027 3.226 1.00 97.81 244 MET A O 1
ATOM 1840 N N . LYS A 1 245 ? -27.002 -26.250 2.910 1.00 97.44 245 LYS A N 1
ATOM 1841 C CA . LYS A 1 245 ? -28.358 -26.338 2.337 1.00 97.44 245 LYS A CA 1
ATOM 1842 C C . LYS A 1 245 ? -29.429 -25.710 3.240 1.00 97.44 245 LYS A C 1
ATOM 1844 O O . LYS A 1 245 ? -30.243 -24.943 2.742 1.00 97.44 245 LYS A O 1
ATOM 1849 N N . THR A 1 246 ? -29.399 -25.955 4.554 1.00 97.62 246 THR A N 1
ATOM 1850 C CA . THR A 1 246 ? -30.374 -25.336 5.477 1.00 97.62 246 THR A CA 1
ATOM 1851 C C . THR A 1 246 ? -30.193 -23.820 5.656 1.00 97.62 246 THR A C 1
ATOM 1853 O O . THR A 1 246 ? -31.153 -23.144 6.013 1.00 97.62 246 THR A O 1
ATOM 1856 N N . ILE A 1 247 ? -29.015 -23.260 5.345 1.00 97.75 247 ILE A N 1
ATOM 1857 C CA . ILE A 1 247 ? -28.816 -21.799 5.255 1.00 97.75 247 ILE A CA 1
ATOM 1858 C C . ILE A 1 247 ? -29.433 -21.268 3.957 1.00 97.75 247 ILE A C 1
ATOM 1860 O O . ILE A 1 247 ? -30.172 -20.287 3.991 1.00 97.75 247 ILE A O 1
ATOM 1864 N N . VAL A 1 248 ? -29.193 -21.941 2.822 1.00 98.06 248 VAL A N 1
ATOM 1865 C CA . VAL A 1 248 ? -29.819 -21.596 1.530 1.00 98.06 248 VAL A CA 1
ATOM 1866 C C . VAL A 1 248 ? -31.344 -21.604 1.647 1.00 98.06 248 VAL A C 1
ATOM 1868 O O . VAL A 1 248 ? -31.985 -20.675 1.173 1.00 98.06 248 VAL A O 1
ATOM 1871 N N . GLU A 1 249 ? -31.928 -22.592 2.328 1.00 97.31 249 GLU A N 1
ATOM 1872 C CA . GLU A 1 249 ? -33.378 -22.686 2.555 1.00 97.31 249 GLU A CA 1
ATOM 1873 C C . GLU A 1 249 ? -33.928 -21.540 3.420 1.00 97.31 249 GLU A C 1
ATOM 1875 O O . GLU A 1 249 ? -34.994 -21.002 3.114 1.00 97.31 249 GLU A O 1
ATOM 1880 N N . ALA A 1 250 ? -33.197 -21.121 4.459 1.00 97.06 250 ALA A N 1
ATOM 1881 C CA . ALA A 1 250 ? -33.577 -19.977 5.288 1.00 97.06 250 ALA A CA 1
ATOM 1882 C C . ALA A 1 250 ? -33.506 -18.649 4.507 1.00 97.06 250 ALA A C 1
ATOM 1884 O O . ALA A 1 250 ? -34.428 -17.834 4.582 1.00 97.06 250 ALA A O 1
ATOM 1885 N N . ILE A 1 251 ? -32.457 -18.460 3.700 1.00 97.25 251 ILE A N 1
ATOM 1886 C CA . ILE A 1 251 ? -32.286 -17.273 2.851 1.00 97.25 251 ILE A CA 1
ATOM 1887 C C . ILE A 1 251 ? -33.295 -17.253 1.684 1.00 97.25 251 ILE A C 1
ATOM 1889 O O . ILE A 1 251 ? -33.859 -16.204 1.384 1.00 97.25 251 ILE A O 1
ATOM 1893 N N . ASP A 1 252 ? -33.607 -18.398 1.069 1.00 95.69 252 ASP A N 1
ATOM 1894 C CA . ASP A 1 252 ? -34.691 -18.520 0.079 1.00 95.69 252 ASP A CA 1
ATOM 1895 C C . ASP A 1 252 ? -36.062 -18.200 0.693 1.00 95.69 252 ASP A C 1
ATOM 1897 O O . ASP A 1 252 ? -36.939 -17.680 0.002 1.00 95.69 252 ASP A O 1
ATOM 1901 N N . GLY A 1 253 ? -36.268 -18.518 1.975 1.00 94.81 253 GLY A N 1
ATOM 1902 C CA . GLY A 1 253 ? -37.454 -18.113 2.731 1.00 94.81 253 GLY A CA 1
ATOM 1903 C C . GLY A 1 253 ? -37.534 -16.596 2.912 1.00 94.81 253 GLY A C 1
ATOM 1904 O O . GLY A 1 253 ? -38.593 -16.012 2.685 1.00 94.81 253 GLY A O 1
ATOM 1905 N N . TYR A 1 254 ? -36.409 -15.962 3.252 1.00 94.62 254 TYR A N 1
ATOM 1906 C CA . TYR A 1 254 ? -36.293 -14.509 3.388 1.00 94.62 254 TYR A CA 1
ATOM 1907 C C . TYR A 1 254 ? -36.561 -13.764 2.071 1.00 94.62 254 TYR A C 1
ATOM 1909 O O . TYR A 1 254 ? -37.449 -12.913 2.016 1.00 94.62 254 TYR A O 1
ATOM 1917 N N . LEU A 1 255 ? -35.849 -14.119 0.995 1.00 91.88 255 LEU A N 1
ATOM 1918 C CA . LEU A 1 255 ? -35.934 -13.432 -0.301 1.00 91.88 255 LEU A CA 1
ATOM 1919 C C . LEU A 1 255 ? -37.344 -13.495 -0.918 1.00 91.88 255 LEU A C 1
ATOM 1921 O O . LEU A 1 255 ? -37.770 -12.561 -1.593 1.00 91.88 255 LEU A O 1
ATOM 1925 N N . LYS A 1 256 ? -38.108 -14.561 -0.648 1.00 89.88 256 LYS A N 1
ATOM 1926 C CA . LYS A 1 256 ? -39.516 -14.663 -1.071 1.00 89.88 256 LYS A CA 1
ATOM 1927 C C . LYS A 1 256 ? -40.436 -13.738 -0.274 1.00 89.88 256 LYS A C 1
ATOM 1929 O O . LYS A 1 256 ? -41.382 -13.201 -0.838 1.00 89.88 256 LYS A O 1
ATOM 1934 N N . GLN A 1 257 ? -40.175 -13.542 1.019 1.00 81.81 257 GLN A N 1
ATOM 1935 C CA . GLN A 1 257 ? -40.980 -12.656 1.867 1.00 81.81 257 GLN A CA 1
ATOM 1936 C C . GLN A 1 257 ? -40.724 -11.179 1.548 1.00 81.81 257 GLN A C 1
ATOM 1938 O O . GLN A 1 257 ? -41.676 -10.406 1.465 1.00 81.81 257 GLN A O 1
ATOM 1943 N N . SER A 1 258 ? -39.468 -10.791 1.301 1.00 72.94 258 SER A N 1
ATOM 1944 C CA . SER A 1 258 ? -39.129 -9.408 0.942 1.00 72.94 258 SER A CA 1
ATOM 1945 C C . SER A 1 258 ? -39.683 -8.996 -0.427 1.00 72.94 258 SER A C 1
ATOM 1947 O O . SER A 1 258 ? -40.149 -7.869 -0.566 1.00 72.94 258 SER A O 1
ATOM 1949 N N . GLN A 1 259 ? -39.734 -9.905 -1.410 1.00 65.19 259 GLN A N 1
ATOM 1950 C CA . GLN A 1 259 ? -40.343 -9.634 -2.723 1.00 65.19 259 GLN A CA 1
ATOM 1951 C C . GLN A 1 259 ? -41.864 -9.404 -2.655 1.00 65.19 259 GLN A C 1
ATOM 1953 O O . GLN A 1 259 ? -42.378 -8.543 -3.367 1.00 65.19 259 GLN A O 1
ATOM 1958 N N . ILE A 1 260 ? -42.587 -10.116 -1.781 1.00 56.31 260 ILE A N 1
ATOM 1959 C CA . ILE A 1 260 ? -44.043 -9.936 -1.601 1.00 56.31 260 ILE A CA 1
ATOM 1960 C C . ILE A 1 260 ? -44.368 -8.551 -1.012 1.00 56.31 260 ILE A C 1
ATOM 1962 O O . ILE A 1 260 ? -45.382 -7.957 -1.359 1.00 56.31 260 ILE A O 1
ATOM 1966 N N . GLY A 1 261 ? -43.491 -7.990 -0.173 1.00 43.16 261 GLY A N 1
ATOM 1967 C CA . GLY A 1 261 ? -43.690 -6.668 0.437 1.00 43.16 261 GLY A CA 1
ATOM 1968 C C . GLY A 1 261 ? -43.605 -5.470 -0.522 1.00 43.16 261 GLY A C 1
ATOM 1969 O O . GLY A 1 261 ? -43.838 -4.345 -0.088 1.00 43.16 261 GLY A O 1
ATOM 1970 N N . VAL A 1 262 ? -43.259 -5.680 -1.798 1.00 43.47 262 VAL A N 1
ATOM 1971 C CA . VAL A 1 262 ? -43.075 -4.607 -2.797 1.00 43.47 262 VAL A CA 1
ATOM 1972 C C . VAL A 1 262 ? -44.282 -4.465 -3.740 1.00 43.47 262 VAL A C 1
ATOM 1974 O O . VAL A 1 262 ? -44.437 -3.425 -4.374 1.00 43.47 262 VAL A O 1
ATOM 1977 N N . SER A 1 263 ? -45.171 -5.463 -3.827 1.00 34.38 263 SER A N 1
ATOM 1978 C CA . SER A 1 263 ? -46.257 -5.476 -4.826 1.00 34.38 263 SER A CA 1
ATOM 1979 C C . SER A 1 263 ? -47.462 -4.573 -4.523 1.00 34.38 263 SER A C 1
ATOM 1981 O O . SER A 1 263 ? -48.286 -4.383 -5.411 1.00 34.38 263 SER A O 1
ATOM 1983 N N . ASP A 1 264 ? -47.562 -3.996 -3.321 1.00 35.19 264 ASP A N 1
ATOM 1984 C CA . ASP A 1 264 ? -48.676 -3.121 -2.900 1.00 35.19 264 ASP A CA 1
ATOM 1985 C C . ASP A 1 264 ? -48.406 -1.611 -3.129 1.00 35.19 264 ASP A C 1
ATOM 1987 O O . ASP A 1 264 ? -49.035 -0.755 -2.503 1.00 35.19 264 ASP A O 1
ATOM 1991 N N . ILE A 1 265 ? -47.464 -1.249 -4.013 1.00 38.28 265 ILE A N 1
ATOM 1992 C CA . ILE A 1 265 ? -47.176 0.152 -4.369 1.00 38.28 265 ILE A CA 1
ATOM 1993 C C . ILE A 1 265 ? -47.258 0.348 -5.889 1.00 38.28 265 ILE A C 1
ATOM 1995 O O . ILE A 1 265 ? -46.370 -0.073 -6.631 1.00 38.28 265 ILE A O 1
ATOM 1999 N N . ASP A 1 266 ? -48.294 1.060 -6.343 1.00 36.88 266 ASP A N 1
ATOM 2000 C CA . ASP A 1 266 ? -48.447 1.505 -7.734 1.00 36.88 266 ASP A CA 1
ATOM 2001 C C . ASP A 1 266 ? -47.298 2.445 -8.149 1.00 36.88 266 ASP A C 1
ATOM 2003 O O . ASP A 1 266 ? -47.305 3.645 -7.858 1.00 36.88 266 ASP A O 1
ATOM 2007 N N . VAL A 1 267 ? -46.313 1.911 -8.877 1.00 31.27 267 VAL A N 1
ATOM 2008 C CA . VAL A 1 267 ? -45.247 2.694 -9.519 1.00 31.27 267 VAL A CA 1
ATOM 2009 C C . VAL A 1 267 ? -45.375 2.579 -11.034 1.00 31.27 267 VAL A C 1
ATOM 2011 O O . VAL A 1 267 ? -45.225 1.506 -11.613 1.00 31.27 267 VAL A O 1
ATOM 2014 N N . VAL A 1 268 ? -45.626 3.713 -11.694 1.00 30.70 268 VAL A N 1
ATOM 2015 C CA . VAL A 1 268 ? -45.751 3.791 -13.156 1.00 30.70 268 VAL A CA 1
ATOM 2016 C C . VAL A 1 268 ? -44.404 3.485 -13.815 1.00 30.70 268 VAL A C 1
ATOM 2018 O O . VAL A 1 268 ? -43.491 4.312 -13.804 1.00 30.70 268 VAL A O 1
ATOM 2021 N N . ILE A 1 269 ? -44.289 2.300 -14.417 1.00 30.83 269 ILE A N 1
ATOM 2022 C CA . ILE A 1 269 ? -43.106 1.894 -15.179 1.00 30.83 269 ILE A CA 1
ATOM 2023 C C . ILE A 1 269 ? -43.027 2.714 -16.474 1.00 30.83 269 ILE A C 1
ATOM 2025 O O . ILE A 1 269 ? -43.936 2.683 -17.302 1.00 30.83 269 ILE A O 1
ATOM 2029 N N . VAL A 1 270 ? -41.906 3.410 -16.674 1.00 28.12 270 VAL A N 1
ATOM 2030 C CA . VAL A 1 270 ? -41.531 4.005 -17.964 1.00 28.12 270 VAL A CA 1
ATOM 2031 C C . VAL A 1 270 ? -40.415 3.159 -18.563 1.00 28.12 270 VAL A C 1
ATOM 2033 O O . VAL A 1 270 ? -39.254 3.285 -18.175 1.00 28.12 270 VAL A O 1
ATOM 2036 N N . GLU A 1 271 ? -40.765 2.286 -19.506 1.00 27.81 271 GLU A N 1
ATOM 2037 C CA . GLU A 1 271 ? -39.784 1.460 -20.208 1.00 27.81 271 GLU A CA 1
ATOM 2038 C C . GLU A 1 271 ? -38.795 2.318 -21.012 1.00 27.81 271 GLU A C 1
ATOM 2040 O O . GLU A 1 271 ? -39.172 3.228 -21.757 1.00 27.81 271 GLU A O 1
ATOM 2045 N N . LYS A 1 272 ? -37.506 1.977 -20.917 1.00 30.34 272 LYS A N 1
ATOM 2046 C CA . LYS A 1 272 ? -36.481 2.397 -21.876 1.00 30.34 272 LYS A CA 1
ATOM 2047 C C . LYS A 1 272 ? -35.662 1.190 -22.305 1.00 30.34 272 LYS A C 1
ATOM 2049 O O . LYS A 1 272 ? -34.766 0.748 -21.592 1.00 30.34 272 LYS A O 1
ATOM 2054 N N . ASN A 1 273 ? -35.975 0.691 -23.495 1.00 27.72 273 ASN A N 1
ATOM 2055 C CA . ASN A 1 273 ? -35.227 -0.380 -24.139 1.00 27.72 273 ASN A CA 1
ATOM 2056 C C . ASN A 1 273 ? -33.785 0.056 -24.428 1.00 27.72 273 ASN A C 1
ATOM 2058 O O . ASN A 1 273 ? -33.561 1.093 -25.056 1.00 27.72 273 ASN A O 1
ATOM 2062 N N . PHE A 1 274 ? -32.823 -0.780 -24.040 1.00 27.78 274 PHE A N 1
ATOM 2063 C CA . PHE A 1 274 ? -31.459 -0.741 -24.562 1.00 27.78 274 PHE A CA 1
ATOM 2064 C C . PHE A 1 274 ? -31.317 -1.823 -25.647 1.00 27.78 274 PHE A C 1
ATOM 2066 O O . PHE A 1 274 ? -31.749 -2.955 -25.421 1.00 27.78 274 PHE A O 1
ATOM 2073 N N . PRO A 1 275 ? -30.760 -1.509 -26.831 1.00 29.88 275 PRO A N 1
ATOM 2074 C CA . PRO A 1 275 ? -30.609 -2.485 -27.906 1.00 29.88 275 PRO A CA 1
ATOM 2075 C C . PRO A 1 275 ? -29.480 -3.483 -27.613 1.00 29.88 275 PRO A C 1
ATOM 2077 O O . PRO A 1 275 ? -28.437 -3.121 -27.068 1.00 29.88 275 PRO A O 1
ATOM 2080 N N . VAL A 1 276 ? -29.678 -4.735 -28.027 1.00 28.38 276 VAL A N 1
ATOM 2081 C CA . VAL A 1 276 ? -28.659 -5.793 -27.959 1.00 28.38 276 VAL A CA 1
ATOM 2082 C C . VAL A 1 276 ? -27.559 -5.518 -28.989 1.00 28.38 276 VAL A C 1
ATOM 2084 O O . VAL A 1 276 ? -27.850 -5.244 -30.152 1.00 28.38 276 VAL A O 1
ATOM 2087 N N . MET A 1 277 ? -26.296 -5.616 -28.571 1.00 28.05 277 MET A N 1
ATOM 2088 C CA . MET A 1 277 ? -25.134 -5.500 -29.458 1.00 28.05 277 MET A CA 1
ATOM 2089 C C . MET A 1 277 ? -24.836 -6.859 -30.112 1.00 28.05 277 MET A C 1
ATOM 2091 O O . MET A 1 277 ? -24.811 -7.875 -29.420 1.00 28.05 277 MET A O 1
ATOM 2095 N N . GLN A 1 278 ? -24.628 -6.883 -31.432 1.00 30.38 278 GLN A N 1
ATOM 2096 C CA . GLN A 1 278 ? -24.260 -8.092 -32.184 1.00 30.38 278 GLN A CA 1
ATOM 2097 C C . GLN A 1 278 ? -22.747 -8.168 -32.457 1.00 30.38 278 GLN A C 1
ATOM 2099 O O . GLN A 1 278 ? -22.027 -7.177 -32.337 1.00 30.38 278 GLN A O 1
ATOM 2104 N N . ASP A 1 279 ? -22.293 -9.378 -32.785 1.00 30.52 279 ASP A N 1
ATOM 2105 C CA . ASP A 1 279 ? -20.891 -9.803 -32.874 1.00 30.52 279 ASP A CA 1
ATOM 2106 C C . ASP A 1 279 ? -20.133 -9.155 -34.063 1.00 30.52 279 ASP A C 1
ATOM 2108 O O . ASP A 1 279 ? -20.589 -9.273 -35.205 1.00 30.52 279 ASP A O 1
ATOM 2112 N N . PRO A 1 280 ? -18.998 -8.457 -33.848 1.00 31.38 280 PRO A N 1
ATOM 2113 C CA . PRO A 1 280 ? -18.295 -7.703 -34.889 1.00 31.38 280 PRO A CA 1
ATOM 2114 C C . PRO A 1 280 ? -17.285 -8.549 -35.696 1.00 31.38 280 PRO A C 1
ATOM 2116 O O . PRO A 1 280 ? -16.122 -8.166 -35.831 1.00 31.38 280 PRO A O 1
ATOM 2119 N N . PHE A 1 281 ? -17.721 -9.677 -36.266 1.00 31.95 281 PHE A N 1
ATOM 2120 C CA . PHE A 1 281 ? -16.894 -10.535 -37.132 1.00 31.95 281 PHE A CA 1
ATOM 2121 C C . PHE A 1 281 ? -17.581 -10.915 -38.455 1.00 31.95 281 PHE A C 1
ATOM 2123 O O . PHE A 1 281 ? -17.773 -12.089 -38.762 1.00 31.95 281 PHE A O 1
ATOM 2130 N N . ASP A 1 282 ? -17.899 -9.916 -39.286 1.00 29.00 282 ASP A N 1
ATOM 2131 C CA . ASP A 1 282 ? -18.228 -10.160 -40.696 1.00 29.00 282 ASP A CA 1
ATOM 2132 C C . ASP A 1 282 ? -17.834 -8.984 -41.621 1.00 29.00 282 ASP A C 1
ATOM 2134 O O . ASP A 1 282 ? -17.724 -7.839 -41.187 1.00 29.00 282 ASP A O 1
ATOM 2138 N N . GLN A 1 283 ? -17.659 -9.299 -42.909 1.00 29.31 283 GLN A N 1
ATOM 2139 C CA . GLN A 1 283 ? -17.538 -8.401 -44.074 1.00 29.31 283 GLN A CA 1
ATOM 2140 C C . GLN A 1 283 ? -16.276 -7.514 -44.201 1.00 29.31 283 GLN A C 1
ATOM 2142 O O . GLN A 1 283 ? -16.239 -6.331 -43.868 1.00 29.31 283 GLN A O 1
ATOM 2147 N N . PHE A 1 284 ? -15.264 -8.078 -44.874 1.00 30.23 284 PHE A N 1
ATOM 2148 C CA . PHE A 1 284 ? -14.326 -7.321 -45.722 1.00 30.23 284 PHE A CA 1
ATOM 2149 C C . PHE A 1 284 ? -14.967 -6.979 -47.090 1.00 30.23 284 PHE A C 1
ATOM 2151 O O . PHE A 1 284 ? -15.883 -7.675 -47.525 1.00 30.23 284 PHE A O 1
ATOM 2158 N N . SER A 1 285 ? -14.371 -6.011 -47.811 1.00 28.55 285 SER A N 1
ATOM 2159 C CA . SER A 1 285 ? -14.758 -5.429 -49.128 1.00 28.55 285 SER A CA 1
ATOM 2160 C C . SER A 1 285 ? -15.768 -4.261 -49.046 1.00 28.55 285 SER A C 1
ATOM 2162 O O . SER A 1 285 ? -16.643 -4.276 -48.194 1.00 28.55 285 SER A O 1
ATOM 2164 N N . GLU A 1 286 ? -15.680 -3.172 -49.828 1.00 29.84 286 GLU A N 1
ATOM 2165 C CA . GLU A 1 286 ? -14.825 -2.819 -50.988 1.00 29.84 286 GLU A CA 1
ATOM 2166 C C . GLU A 1 286 ? -14.125 -1.434 -50.831 1.00 29.84 286 GLU A C 1
ATOM 2168 O O . GLU A 1 286 ? -14.261 -0.765 -49.809 1.00 29.84 286 GLU A O 1
ATOM 2173 N N . SER A 1 287 ? -13.391 -0.974 -51.861 1.00 30.83 287 SER A N 1
ATOM 2174 C CA . SER A 1 287 ? -12.673 0.321 -51.899 1.00 30.83 287 SER A CA 1
ATOM 2175 C C . SER A 1 287 ? -13.038 1.182 -53.123 1.00 30.83 287 SER A C 1
ATOM 2177 O O . SER A 1 287 ? -13.017 0.660 -54.238 1.00 30.83 287 SER A O 1
ATOM 2179 N N . PRO A 1 288 ? -13.196 2.516 -52.984 1.00 33.44 288 PRO A N 1
ATOM 2180 C CA . PRO A 1 288 ? -13.130 3.469 -54.101 1.00 33.44 288 PRO A CA 1
ATOM 2181 C C . PRO A 1 288 ? -11.889 4.400 -54.074 1.00 33.44 288 PRO A C 1
ATOM 2183 O O . PRO A 1 288 ? -11.148 4.474 -53.095 1.00 33.44 288 PRO A O 1
ATOM 2186 N N . LYS A 1 289 ? -11.646 5.110 -55.190 1.00 28.78 289 LYS A N 1
ATOM 2187 C CA . LYS A 1 289 ? -10.474 5.981 -55.475 1.00 28.78 289 LYS A CA 1
ATOM 2188 C C . LYS A 1 289 ? -10.904 7.437 -55.856 1.00 28.78 289 LYS A C 1
ATOM 2190 O O . LYS A 1 289 ? -12.103 7.696 -55.833 1.00 28.78 289 LYS A O 1
ATOM 2195 N N . PRO A 1 290 ? -9.993 8.420 -56.094 1.00 40.31 290 PRO A N 1
ATOM 2196 C CA . PRO A 1 290 ? -10.180 9.785 -55.555 1.00 40.31 290 PRO A CA 1
ATOM 2197 C C . PRO A 1 290 ? -10.306 10.962 -56.562 1.00 40.31 290 PRO A C 1
ATOM 2199 O O . PRO A 1 290 ? -10.086 10.797 -57.759 1.00 40.31 290 PRO A O 1
ATOM 2202 N N . GLU A 1 291 ? -10.456 12.177 -55.989 1.00 32.22 291 GLU A N 1
ATOM 2203 C CA . GLU A 1 291 ? -10.226 13.528 -56.575 1.00 32.22 291 GLU A CA 1
ATOM 2204 C C . GLU A 1 291 ? -11.290 14.075 -57.580 1.00 32.22 291 GLU A C 1
ATOM 2206 O O . GLU A 1 291 ? -12.130 13.285 -58.005 1.00 32.22 291 GLU A O 1
ATOM 2211 N N . PRO A 1 292 ? -11.339 15.399 -57.945 1.00 38.19 292 PRO A N 1
ATOM 2212 C CA . PRO A 1 292 ? -10.303 16.449 -57.810 1.00 38.19 292 PRO A CA 1
ATOM 2213 C C . PRO A 1 292 ? -10.687 17.885 -57.318 1.00 38.19 292 PRO A C 1
ATOM 2215 O O . PRO A 1 292 ? -11.784 18.396 -57.513 1.00 38.19 292 PRO A O 1
ATOM 2218 N N . LYS A 1 293 ? -9.657 18.557 -56.771 1.00 30.72 293 LYS A N 1
ATOM 2219 C CA . LYS A 1 293 ? -9.225 19.989 -56.828 1.00 30.72 293 LYS A CA 1
ATOM 2220 C C . LYS A 1 293 ? -10.179 21.145 -57.249 1.00 30.72 293 LYS A C 1
ATOM 2222 O O . LYS A 1 293 ? -10.732 21.156 -58.343 1.00 30.72 293 LYS A O 1
ATOM 2227 N N . SER A 1 294 ? -10.072 22.278 -56.529 1.00 28.92 294 SER A N 1
ATOM 2228 C CA . SER A 1 294 ? -10.162 23.652 -57.092 1.00 28.92 294 SER A CA 1
ATOM 2229 C C . SER A 1 294 ? -9.151 24.614 -56.406 1.00 28.92 294 SER A C 1
ATOM 2231 O O . SER A 1 294 ? -8.426 24.184 -55.507 1.00 28.92 294 SER A O 1
ATOM 2233 N N . ARG A 1 295 ? -8.972 25.860 -56.896 1.00 29.31 295 ARG A N 1
ATOM 2234 C CA . ARG A 1 295 ? -7.763 26.689 -56.638 1.00 29.31 295 ARG A CA 1
ATOM 2235 C C . ARG A 1 295 ? -7.983 28.201 -56.849 1.00 29.31 295 ARG A C 1
ATOM 2237 O O . ARG A 1 295 ? -8.337 28.590 -57.958 1.00 29.31 295 ARG A O 1
ATOM 2244 N N . SER A 1 296 ? -7.642 29.060 -55.878 1.00 30.61 296 SER A N 1
ATOM 2245 C CA . SER A 1 296 ? -7.512 30.520 -56.096 1.00 30.61 296 SER A CA 1
ATOM 2246 C C . SER A 1 296 ? -6.627 31.254 -55.064 1.00 30.61 296 SER A C 1
ATOM 2248 O O . SER A 1 296 ? -6.557 30.901 -53.892 1.00 30.61 296 SER A O 1
ATOM 2250 N N . THR A 1 297 ? -5.943 32.300 -55.535 1.00 27.45 297 THR A N 1
ATOM 2251 C CA . THR A 1 297 ? -5.209 33.357 -54.798 1.00 27.45 297 THR A CA 1
ATOM 2252 C C . THR A 1 297 ? -5.433 34.675 -55.588 1.00 27.45 297 THR A C 1
ATOM 2254 O O . THR A 1 297 ? -6.200 34.630 -56.555 1.00 27.45 297 THR A O 1
ATOM 2257 N N . PRO A 1 298 ? -4.761 35.828 -55.352 1.00 41.84 298 PRO A N 1
ATOM 2258 C CA . PRO A 1 298 ? -4.119 36.403 -54.155 1.00 41.84 298 PRO A CA 1
ATOM 2259 C C . PRO A 1 298 ? -4.618 37.850 -53.855 1.00 41.84 298 PRO A C 1
ATOM 2261 O O . PRO A 1 298 ? -5.244 38.474 -54.711 1.00 41.84 298 PRO A O 1
ATOM 2264 N N . HIS A 1 299 ? -4.206 38.479 -52.738 1.00 28.72 299 HIS A N 1
ATOM 2265 C CA . HIS A 1 299 ? -4.003 39.948 -52.717 1.00 28.72 299 HIS A CA 1
ATOM 2266 C C . HIS A 1 299 ? -2.949 40.448 -51.705 1.00 28.72 299 HIS A C 1
ATOM 2268 O O . HIS A 1 299 ? -2.427 39.675 -50.905 1.00 28.72 299 HIS A O 1
ATOM 2274 N N . ARG A 1 300 ? -2.545 41.724 -51.836 1.00 27.16 300 ARG A N 1
ATOM 2275 C CA . ARG A 1 300 ? -1.276 42.300 -51.334 1.00 27.16 300 ARG A CA 1
ATOM 2276 C C . ARG A 1 300 ? -1.416 43.806 -51.025 1.00 27.16 300 ARG A C 1
ATOM 2278 O O . ARG A 1 300 ? -2.257 44.449 -51.643 1.00 27.16 300 ARG A O 1
ATOM 2285 N N . ASN A 1 301 ? -0.482 44.348 -50.215 1.00 30.20 301 ASN A N 1
ATOM 2286 C CA . ASN A 1 301 ? -0.154 45.772 -49.910 1.00 30.20 301 ASN A CA 1
ATOM 2287 C C . ASN A 1 301 ? -0.643 46.238 -48.517 1.00 30.20 301 ASN A C 1
ATOM 2289 O O . ASN A 1 301 ? -1.762 45.925 -48.150 1.00 30.20 301 ASN A O 1
ATOM 2293 N N . SER A 1 302 ? 0.098 47.014 -47.701 1.00 29.55 302 SER A N 1
ATOM 2294 C CA . SER A 1 302 ? 1.491 47.545 -47.752 1.00 29.55 302 SER A CA 1
ATOM 2295 C C . SER A 1 302 ? 1.961 47.906 -46.297 1.00 29.55 302 SER A C 1
ATOM 2297 O O . SER A 1 302 ? 1.356 47.371 -45.381 1.00 29.55 302 SER A O 1
ATOM 2299 N N . ARG A 1 303 ? 2.986 48.712 -45.924 1.00 27.72 303 ARG A N 1
ATOM 2300 C CA . ARG A 1 303 ? 3.808 49.750 -46.598 1.00 27.72 303 ARG A CA 1
ATOM 2301 C C . ARG A 1 303 ? 5.153 50.009 -45.858 1.00 27.72 303 ARG A C 1
ATOM 2303 O O . ARG A 1 303 ? 5.185 50.113 -44.645 1.00 27.72 303 ARG A O 1
ATOM 2310 N N . LYS A 1 304 ? 6.235 50.139 -46.640 1.00 28.42 304 LYS A N 1
ATOM 2311 C CA . LYS A 1 304 ? 7.583 50.734 -46.406 1.00 28.42 304 LYS A CA 1
ATOM 2312 C C . LYS A 1 304 ? 8.018 51.299 -45.015 1.00 28.42 304 LYS A C 1
ATOM 2314 O O . LYS A 1 304 ? 7.522 52.345 -44.623 1.00 28.42 304 LYS A O 1
ATOM 2319 N N . SER A 1 305 ? 9.199 50.827 -44.558 1.00 26.70 305 SER A N 1
ATOM 2320 C CA . SER A 1 305 ? 10.395 51.609 -44.095 1.00 26.70 305 SER A CA 1
ATOM 2321 C C . SER A 1 305 ? 10.320 52.470 -42.800 1.00 26.70 305 SER A C 1
ATOM 2323 O O . SER A 1 305 ? 9.239 52.866 -42.406 1.00 26.70 305 SER A O 1
ATOM 2325 N N . ASN A 1 306 ? 11.417 52.843 -42.110 1.00 26.31 306 ASN A N 1
ATOM 2326 C CA . ASN A 1 306 ? 12.856 52.784 -42.442 1.00 26.31 306 ASN A CA 1
ATOM 2327 C C . ASN A 1 306 ? 13.780 52.733 -41.183 1.00 26.31 306 ASN A C 1
ATOM 2329 O O . ASN A 1 306 ? 13.329 53.002 -40.079 1.00 26.31 306 ASN A O 1
ATOM 2333 N N . LYS A 1 307 ? 15.069 52.427 -41.420 1.00 28.52 307 LYS A N 1
ATOM 2334 C CA . LYS A 1 307 ? 16.342 52.782 -40.716 1.00 28.52 307 LYS A CA 1
ATOM 2335 C C . LYS A 1 307 ? 16.341 53.842 -39.576 1.00 28.52 307 LYS A C 1
ATOM 2337 O O . LYS A 1 307 ? 15.552 54.772 -39.654 1.00 28.52 307 LYS A O 1
ATOM 2342 N N . SER A 1 308 ? 17.320 53.936 -38.647 1.00 27.09 308 SER A N 1
ATOM 2343 C CA . SER A 1 308 ? 18.447 53.093 -38.122 1.00 27.09 308 SER A CA 1
ATOM 2344 C C . SER A 1 308 ? 19.314 53.943 -37.133 1.00 27.09 308 SER A C 1
ATOM 2346 O O . SER A 1 308 ? 19.005 55.121 -37.002 1.00 27.09 308 SER A O 1
ATOM 2348 N N . ILE A 1 309 ? 20.446 53.417 -36.597 1.00 31.56 309 ILE A N 1
ATOM 2349 C CA . ILE A 1 309 ? 21.600 54.140 -35.945 1.00 31.56 309 ILE A CA 1
ATOM 2350 C C . ILE A 1 309 ? 21.366 54.609 -34.477 1.00 31.56 309 ILE A C 1
ATOM 2352 O O . ILE A 1 309 ? 20.302 55.141 -34.198 1.00 31.56 309 ILE A O 1
ATOM 2356 N N . GLU A 1 310 ? 22.275 54.484 -33.480 1.00 28.97 310 GLU A N 1
ATOM 2357 C CA . GLU A 1 310 ? 23.528 53.698 -33.257 1.00 28.97 310 GLU A CA 1
ATOM 2358 C C . GLU A 1 310 ? 23.884 53.593 -31.731 1.00 28.97 310 GLU A C 1
ATOM 2360 O O . GLU A 1 310 ? 23.271 54.293 -30.934 1.00 28.97 310 GLU A O 1
ATOM 2365 N N . LYS A 1 311 ? 24.851 52.707 -31.376 1.00 25.78 311 LYS A N 1
ATOM 2366 C CA . LYS A 1 311 ? 25.964 52.737 -30.353 1.00 25.78 311 LYS A CA 1
ATOM 2367 C C . LYS A 1 311 ? 25.937 53.691 -29.127 1.00 25.78 311 LYS A C 1
ATOM 2369 O O . LYS A 1 311 ? 25.359 54.762 -29.187 1.00 25.78 311 LYS A O 1
ATOM 2374 N N . ASP A 1 312 ? 26.674 53.503 -28.017 1.00 27.33 312 ASP A N 1
ATOM 2375 C CA . ASP A 1 312 ? 27.498 52.445 -27.356 1.00 27.33 312 ASP A CA 1
ATOM 2376 C C . ASP A 1 312 ? 27.579 52.881 -25.852 1.00 27.33 312 ASP A C 1
ATOM 2378 O O . ASP A 1 312 ? 27.509 54.075 -25.579 1.00 27.33 312 ASP A O 1
ATOM 2382 N N . ARG A 1 313 ? 27.517 52.060 -24.785 1.00 29.58 313 ARG A N 1
ATOM 2383 C CA . ARG A 1 313 ? 28.388 50.976 -24.252 1.00 29.58 313 ARG A CA 1
ATOM 2384 C C . ARG A 1 313 ? 29.706 51.457 -23.576 1.00 29.58 313 ARG A C 1
ATOM 2386 O O . ARG A 1 313 ? 30.380 52.305 -24.134 1.00 29.58 313 ARG A O 1
ATOM 2393 N N . ILE A 1 314 ? 30.105 50.802 -22.452 1.00 29.95 314 ILE A N 1
ATOM 2394 C CA . ILE A 1 314 ? 31.396 50.915 -21.678 1.00 29.95 314 ILE A CA 1
ATOM 2395 C C . ILE A 1 314 ? 31.489 52.173 -20.763 1.00 29.95 314 ILE A C 1
ATOM 2397 O O . ILE A 1 314 ? 31.100 53.237 -21.209 1.00 29.95 314 ILE A O 1
ATOM 2401 N N . ARG A 1 315 ? 31.999 52.221 -19.503 1.00 27.55 315 ARG A N 1
ATOM 2402 C CA . ARG A 1 315 ? 32.446 51.335 -18.362 1.00 27.55 315 ARG A CA 1
ATOM 2403 C C . ARG A 1 315 ? 32.631 52.280 -17.117 1.00 27.55 315 ARG A C 1
ATOM 2405 O O . ARG A 1 315 ? 32.686 53.481 -17.336 1.00 27.55 315 ARG A O 1
ATOM 2412 N N . SER A 1 316 ? 32.837 51.933 -15.828 1.00 30.19 316 SER A N 1
ATOM 2413 C CA . SER A 1 316 ? 32.723 50.740 -14.942 1.00 30.19 316 SER A CA 1
ATOM 2414 C C . SER A 1 316 ? 32.983 51.176 -13.453 1.00 30.19 316 SER A C 1
ATOM 2416 O O . SER A 1 316 ? 32.852 52.357 -13.148 1.00 30.19 316 SER A O 1
ATOM 2418 N N . ARG A 1 317 ? 33.441 50.260 -12.561 1.00 32.56 317 ARG A N 1
ATOM 2419 C CA . ARG A 1 317 ? 33.878 50.403 -11.130 1.00 32.56 317 ARG A CA 1
ATOM 2420 C C . ARG A 1 317 ? 32.733 50.347 -10.083 1.00 32.56 317 ARG A C 1
ATOM 2422 O O . ARG A 1 317 ? 31.811 51.137 -10.178 1.00 32.56 317 ARG A O 1
ATOM 2429 N N . TRP A 1 318 ? 32.644 49.430 -9.099 1.00 34.03 318 TRP A N 1
ATOM 2430 C CA . TRP A 1 318 ? 33.589 48.780 -8.139 1.00 34.03 318 TRP A CA 1
ATOM 2431 C C . TRP A 1 318 ? 33.812 49.466 -6.762 1.00 34.03 318 TRP A C 1
ATOM 2433 O O . TRP A 1 318 ? 34.837 49.235 -6.133 1.00 34.03 318 TRP A O 1
ATOM 2443 N N . TRP A 1 319 ? 32.891 50.305 -6.259 1.00 38.09 319 TRP A N 1
ATOM 2444 C CA . TRP A 1 319 ? 33.122 51.001 -4.969 1.00 38.09 319 TRP A CA 1
ATOM 2445 C C . TRP A 1 319 ? 31.927 51.103 -3.997 1.00 38.09 319 TRP A C 1
ATOM 2447 O O . TRP A 1 319 ? 32.160 51.298 -2.808 1.00 38.09 319 TRP A O 1
ATOM 2457 N N . LEU A 1 320 ? 30.677 50.837 -4.407 1.00 31.77 320 LEU A N 1
ATOM 2458 C CA . LEU A 1 320 ? 29.533 50.776 -3.466 1.00 31.77 320 LEU A CA 1
ATOM 2459 C C . LEU A 1 320 ? 29.282 49.395 -2.818 1.00 31.77 320 LEU A C 1
ATOM 2461 O O . LEU A 1 320 ? 28.397 49.266 -1.978 1.00 31.77 320 LEU A O 1
ATOM 2465 N N . ILE A 1 321 ? 30.112 48.387 -3.110 1.00 40.44 321 ILE A N 1
ATOM 2466 C CA . ILE A 1 321 ? 30.128 47.098 -2.378 1.00 40.44 321 ILE A CA 1
ATOM 2467 C C . ILE A 1 321 ? 30.762 47.248 -0.970 1.00 40.44 321 ILE A C 1
ATOM 2469 O O . ILE A 1 321 ? 30.654 46.356 -0.134 1.00 40.44 321 ILE A O 1
ATOM 2473 N N . ALA A 1 322 ? 31.376 48.400 -0.667 1.00 38.19 322 ALA A N 1
ATOM 2474 C CA . ALA A 1 322 ? 32.036 48.667 0.614 1.00 38.19 322 ALA A CA 1
ATOM 2475 C C . ALA A 1 322 ? 31.136 49.305 1.699 1.00 38.19 322 ALA A C 1
ATOM 2477 O O . ALA A 1 322 ? 31.516 49.304 2.865 1.00 38.19 322 ALA A O 1
ATOM 2478 N N . ALA A 1 323 ? 29.968 49.862 1.346 1.00 37.69 323 ALA A N 1
ATOM 2479 C CA . ALA A 1 323 ? 29.212 50.748 2.248 1.00 37.69 323 ALA A CA 1
ATOM 2480 C C . ALA A 1 323 ? 28.049 50.078 3.010 1.00 37.69 323 ALA A C 1
ATOM 2482 O O . ALA A 1 323 ? 27.751 50.466 4.135 1.00 37.69 323 ALA A O 1
ATOM 2483 N N . ILE A 1 324 ? 27.389 49.073 2.426 1.00 41.50 324 ILE A N 1
ATOM 2484 C CA . ILE A 1 324 ? 26.183 48.448 3.015 1.00 41.50 324 ILE A CA 1
ATOM 2485 C C . ILE A 1 324 ? 26.551 47.245 3.903 1.00 41.50 324 ILE A C 1
ATOM 2487 O O . ILE A 1 324 ? 25.926 46.996 4.933 1.00 41.50 324 ILE A O 1
ATOM 2491 N N . THR A 1 325 ? 27.629 46.546 3.552 1.00 41.69 325 THR A N 1
ATOM 2492 C CA . THR A 1 325 ? 28.156 45.360 4.246 1.00 41.69 325 THR A CA 1
ATOM 2493 C C . THR A 1 325 ? 28.695 45.669 5.649 1.00 41.69 325 THR A C 1
ATOM 2495 O O . THR A 1 325 ? 28.730 44.784 6.498 1.00 41.69 325 THR A O 1
ATOM 2498 N N . GLY A 1 326 ? 29.097 46.919 5.918 1.00 41.88 326 GLY A N 1
ATOM 2499 C CA . GLY A 1 326 ? 29.655 47.333 7.212 1.00 41.88 326 GLY A CA 1
ATOM 2500 C C . GLY A 1 326 ? 28.607 47.581 8.304 1.00 41.88 326 GLY A C 1
ATOM 2501 O O . GLY A 1 326 ? 28.795 47.167 9.447 1.00 41.88 326 GLY A O 1
ATOM 2502 N N . CYS A 1 327 ? 27.483 48.224 7.975 1.00 39.97 327 CYS A N 1
ATOM 2503 C CA . CYS A 1 327 ? 26.530 48.691 8.991 1.00 39.97 327 CYS A CA 1
ATOM 2504 C C . CYS A 1 327 ? 25.645 47.580 9.583 1.00 39.97 327 CYS A C 1
ATOM 2506 O O . CYS A 1 327 ? 25.239 47.683 10.739 1.00 39.97 327 CYS A O 1
ATOM 2508 N N . LEU A 1 328 ? 25.373 46.504 8.836 1.00 38.72 328 LEU A N 1
ATOM 2509 C CA . LEU A 1 328 ? 24.534 45.397 9.320 1.00 38.72 328 LEU A CA 1
ATOM 2510 C C . LEU A 1 328 ? 25.292 44.375 10.186 1.00 38.72 328 LEU A C 1
ATOM 2512 O O . LEU A 1 328 ? 24.674 43.744 11.038 1.00 38.72 328 LEU A O 1
ATOM 2516 N N . LEU A 1 329 ? 26.617 44.248 10.037 1.00 40.06 329 LEU A N 1
ATOM 2517 C CA . LEU A 1 329 ? 27.431 43.317 10.838 1.00 40.06 329 LEU A CA 1
ATOM 2518 C C . LEU A 1 329 ? 27.798 43.849 12.236 1.00 40.06 329 LEU A C 1
ATOM 2520 O O . LEU A 1 329 ? 28.118 43.062 13.125 1.00 40.06 329 LEU A O 1
ATOM 2524 N N . ILE A 1 330 ? 27.726 45.166 12.454 1.00 40.78 330 ILE A N 1
ATOM 2525 C CA . ILE A 1 330 ? 28.045 45.790 13.750 1.00 40.78 330 ILE A CA 1
ATOM 2526 C C . ILE A 1 330 ? 26.816 45.808 14.678 1.00 40.78 330 ILE A C 1
ATOM 2528 O O . ILE A 1 330 ? 26.949 45.568 15.878 1.00 40.78 330 ILE A O 1
ATOM 2532 N N . GLY A 1 331 ? 25.607 46.003 14.135 1.00 36.47 331 GLY A N 1
ATOM 2533 C CA . GLY A 1 331 ? 24.367 46.035 14.926 1.00 36.47 331 GLY A CA 1
ATOM 2534 C C . GLY A 1 331 ? 24.011 44.702 15.600 1.00 36.47 331 GLY A C 1
ATOM 2535 O O . GLY A 1 331 ? 23.534 44.689 16.733 1.00 36.47 331 GLY A O 1
ATOM 2536 N N . SER A 1 332 ? 24.289 43.565 14.953 1.00 38.59 332 SER A N 1
ATOM 2537 C CA . SER A 1 332 ? 23.999 42.231 15.503 1.00 38.59 332 SER A CA 1
ATOM 2538 C C . SER A 1 332 ? 24.948 41.795 16.628 1.00 38.59 332 SER A C 1
ATOM 2540 O O . SER A 1 332 ? 24.576 40.970 17.464 1.00 38.59 332 SER A O 1
ATOM 2542 N N . LEU A 1 333 ? 26.168 42.341 16.676 1.00 35.72 333 LEU A N 1
ATOM 2543 C CA . LEU A 1 333 ? 27.211 41.910 17.617 1.00 35.72 333 LEU A CA 1
ATOM 2544 C C . LEU A 1 333 ? 27.023 42.482 19.040 1.00 35.72 333 LEU A C 1
ATOM 2546 O O . LEU A 1 333 ? 27.540 41.925 20.010 1.00 35.72 333 LEU A O 1
ATOM 2550 N N . LEU A 1 334 ? 26.252 43.568 19.165 1.00 34.34 334 LEU A N 1
ATOM 2551 C CA . LEU A 1 334 ? 26.065 44.341 20.402 1.00 34.34 334 LEU A CA 1
ATOM 2552 C C . LEU A 1 334 ? 24.806 43.985 21.216 1.00 34.34 334 LEU A C 1
ATOM 2554 O O . LEU A 1 334 ? 24.616 44.519 22.304 1.00 34.34 334 LEU A O 1
ATOM 2558 N N . VAL A 1 335 ? 23.972 43.057 20.730 1.00 35.00 335 VAL A N 1
ATOM 2559 C CA . VAL A 1 335 ? 22.844 42.480 21.500 1.00 35.00 335 VAL A CA 1
ATOM 2560 C C . VAL A 1 335 ? 23.067 40.990 21.795 1.00 35.00 335 VAL A C 1
ATOM 2562 O O . VAL A 1 335 ? 22.735 40.516 22.881 1.00 35.00 335 VAL A O 1
ATOM 2565 N N . GLY A 1 336 ? 23.727 40.254 20.890 1.00 35.09 336 GLY A N 1
ATOM 2566 C CA . GLY A 1 336 ? 24.056 38.829 21.071 1.00 35.09 336 GLY A CA 1
ATOM 2567 C C . GLY A 1 336 ? 25.027 38.511 22.222 1.00 35.09 336 GLY A C 1
ATOM 2568 O O . GLY A 1 336 ? 25.273 37.340 22.509 1.00 35.09 336 GLY A O 1
ATOM 2569 N N . THR A 1 337 ? 25.572 39.532 22.885 1.00 35.81 337 THR A N 1
ATOM 2570 C CA . THR A 1 337 ? 26.558 39.430 23.972 1.00 35.81 337 THR A CA 1
ATOM 2571 C C . THR A 1 337 ? 25.993 39.694 25.375 1.00 35.81 337 THR A C 1
ATOM 2573 O O . THR A 1 337 ? 26.689 39.395 26.342 1.00 35.81 337 THR A O 1
ATOM 2576 N N . LEU A 1 338 ? 24.741 40.163 25.523 1.00 35.03 338 LEU A N 1
ATOM 2577 C CA . LEU A 1 338 ? 24.136 40.456 26.841 1.00 35.03 338 LEU A CA 1
ATOM 2578 C C . LEU A 1 338 ? 22.981 39.538 27.282 1.00 35.03 338 LEU A C 1
ATOM 2580 O O . LEU A 1 338 ? 22.567 39.612 28.435 1.00 35.03 338 LEU A O 1
ATOM 2584 N N . MET A 1 339 ? 22.506 38.621 26.432 1.00 37.38 339 MET A N 1
ATOM 2585 C CA . MET A 1 339 ? 21.581 37.542 26.836 1.00 37.38 339 MET A CA 1
ATOM 2586 C C . MET A 1 339 ? 22.062 36.156 26.388 1.00 37.38 339 MET A C 1
ATOM 2588 O O . MET A 1 339 ? 21.312 35.349 25.844 1.00 37.38 339 MET A O 1
ATOM 2592 N N . ARG A 1 340 ? 23.337 35.851 26.667 1.00 42.25 340 ARG A N 1
ATOM 2593 C CA . ARG A 1 340 ? 23.872 34.476 26.618 1.00 42.25 340 ARG A CA 1
ATOM 2594 C C . ARG A 1 340 ? 24.383 33.995 27.978 1.00 42.25 340 ARG A C 1
ATOM 2596 O O . ARG A 1 340 ? 25.394 33.302 28.078 1.00 42.25 340 ARG A O 1
ATOM 2603 N N . SER A 1 341 ? 23.650 34.339 29.036 1.00 36.47 341 SER A N 1
ATOM 2604 C CA . SER A 1 341 ? 23.781 33.720 30.355 1.00 36.47 341 SER A CA 1
ATOM 2605 C C . SER A 1 341 ? 23.307 32.264 30.294 1.00 36.47 341 SER A C 1
ATOM 2607 O O . SER A 1 341 ? 22.163 31.958 30.619 1.00 36.47 341 SER A O 1
ATOM 2609 N N . GLY A 1 342 ? 24.185 31.355 29.864 1.00 42.38 342 GLY A N 1
ATOM 2610 C CA . GLY A 1 342 ? 23.955 29.924 30.056 1.00 42.38 342 GLY A CA 1
ATOM 2611 C C . GLY A 1 342 ? 23.764 29.644 31.547 1.00 42.38 342 GLY A C 1
ATOM 2612 O O . GLY A 1 342 ? 24.605 30.074 32.349 1.00 42.38 342 GLY A O 1
ATOM 2613 N N . SER A 1 343 ? 22.656 28.982 31.901 1.00 49.66 343 SER A N 1
ATOM 2614 C CA . SER A 1 343 ? 22.237 28.759 33.288 1.00 49.66 343 SER A CA 1
ATOM 2615 C C . SER A 1 343 ? 23.397 28.233 34.133 1.00 49.66 343 SER A C 1
ATOM 2617 O O . SER A 1 343 ? 24.107 27.319 33.683 1.00 49.66 343 SER A O 1
ATOM 2619 N N . PRO A 1 344 ? 23.631 28.788 35.338 1.00 53.97 344 PRO A N 1
ATOM 2620 C CA . PRO A 1 344 ? 24.601 28.219 36.252 1.00 53.97 344 PRO A CA 1
ATOM 2621 C C . PRO A 1 344 ? 24.127 26.805 36.589 1.00 53.97 344 PRO A C 1
ATOM 2623 O O . PRO A 1 344 ? 23.128 26.610 37.270 1.00 53.97 344 PRO A O 1
ATOM 2626 N N . SER A 1 345 ? 24.834 25.819 36.051 1.00 69.94 345 SER A N 1
ATOM 2627 C CA . SER A 1 345 ? 24.524 24.404 36.199 1.00 69.94 345 SER A CA 1
ATOM 2628 C C . SER A 1 345 ? 25.790 23.656 36.579 1.00 69.94 345 SER A C 1
ATOM 2630 O O . SER A 1 345 ? 26.890 23.987 36.122 1.00 69.94 345 SER A O 1
ATOM 2632 N N . GLY A 1 346 ? 25.626 22.663 37.441 1.00 79.69 346 GLY A N 1
ATOM 2633 C CA . GLY A 1 346 ? 26.622 21.634 37.681 1.00 79.69 346 GLY A CA 1
ATOM 2634 C C . GLY A 1 346 ? 26.203 20.323 37.027 1.00 79.69 346 GLY A C 1
ATOM 2635 O O . GLY A 1 346 ? 25.210 20.241 36.299 1.00 79.69 346 GLY A O 1
ATOM 2636 N N . THR A 1 347 ? 26.978 19.280 37.289 1.00 82.81 347 THR A N 1
ATOM 2637 C CA . THR A 1 347 ? 26.716 17.918 36.824 1.00 82.81 347 THR A CA 1
ATOM 2638 C C . THR A 1 347 ? 26.586 16.986 38.021 1.00 82.81 347 THR A C 1
ATOM 2640 O O . THR A 1 347 ? 27.510 16.870 38.819 1.00 82.81 347 THR A O 1
ATOM 2643 N N . LEU A 1 348 ? 25.461 16.289 38.138 1.00 84.00 348 LEU A N 1
ATOM 2644 C CA . LEU A 1 348 ? 25.335 15.136 39.018 1.00 84.00 348 LEU A CA 1
ATOM 2645 C C . LEU A 1 348 ? 25.751 13.878 38.246 1.00 84.00 348 LEU A C 1
ATOM 2647 O O . LEU A 1 348 ? 25.354 13.685 37.095 1.00 84.00 348 LEU A O 1
ATOM 2651 N N . VAL A 1 349 ? 26.558 13.037 38.881 1.00 82.62 349 VAL A N 1
ATOM 2652 C CA . VAL A 1 349 ? 26.959 11.710 38.409 1.00 82.62 349 VAL A CA 1
ATOM 2653 C C . VAL A 1 349 ? 26.502 10.687 39.442 1.00 82.62 349 VAL A C 1
ATOM 2655 O O . VAL A 1 349 ? 26.725 10.880 40.640 1.00 82.62 349 VAL A O 1
ATOM 2658 N N . ILE A 1 350 ? 25.859 9.621 38.972 1.00 83.06 350 ILE A N 1
ATOM 2659 C CA . ILE A 1 350 ? 25.443 8.490 39.803 1.00 83.06 350 ILE A CA 1
ATOM 2660 C C . ILE A 1 350 ? 26.395 7.333 39.538 1.00 83.06 350 ILE A C 1
ATOM 2662 O O . ILE A 1 350 ? 26.565 6.925 38.389 1.00 83.06 350 ILE A O 1
ATOM 2666 N N . GLU A 1 351 ? 27.014 6.824 40.596 1.00 79.31 351 GLU A N 1
ATOM 2667 C CA . GLU A 1 351 ? 27.981 5.726 40.537 1.00 79.31 351 GLU A CA 1
ATOM 2668 C C . GLU A 1 351 ? 27.376 4.490 41.228 1.00 79.31 351 GLU A C 1
ATOM 2670 O O . GLU A 1 351 ? 26.585 4.609 42.168 1.00 79.31 351 GLU A O 1
ATOM 2675 N N . ILE A 1 352 ? 27.646 3.302 40.688 1.00 79.69 352 ILE A N 1
ATOM 2676 C CA . ILE A 1 352 ? 27.114 2.023 41.176 1.00 79.69 352 ILE A CA 1
ATOM 2677 C C . ILE A 1 352 ? 28.277 1.046 41.128 1.00 79.69 352 ILE A C 1
ATOM 2679 O O . ILE A 1 352 ? 28.656 0.588 40.050 1.00 79.69 352 ILE A O 1
ATOM 2683 N N . ASP A 1 353 ? 28.851 0.770 42.293 1.00 67.69 353 ASP A N 1
ATOM 2684 C CA . ASP A 1 353 ? 30.162 0.123 42.377 1.00 67.69 353 ASP A CA 1
ATOM 2685 C C . ASP A 1 353 ? 30.050 -1.410 42.542 1.00 67.69 353 ASP A C 1
ATOM 2687 O O . ASP A 1 353 ? 31.031 -2.132 42.378 1.00 67.69 353 ASP A O 1
ATOM 2691 N N . GLU A 1 354 ? 28.836 -1.927 42.788 1.00 72.19 354 GLU A N 1
ATOM 2692 C CA . GLU A 1 354 ? 28.536 -3.359 42.920 1.00 72.19 354 GLU A CA 1
ATOM 2693 C C . GLU A 1 354 ? 27.565 -3.871 41.829 1.00 72.19 354 GLU A C 1
ATOM 2695 O O . GLU A 1 354 ? 26.413 -3.426 41.769 1.00 72.19 354 GLU A O 1
ATOM 2700 N N . PRO A 1 355 ? 27.936 -4.901 41.037 1.00 68.31 355 PRO A N 1
ATOM 2701 C CA . PRO A 1 355 ? 27.039 -5.513 40.045 1.00 68.31 355 PRO A CA 1
ATOM 2702 C C . PRO A 1 355 ? 25.742 -6.105 40.628 1.00 68.31 355 PRO A C 1
ATOM 2704 O O . PRO A 1 355 ? 24.727 -6.191 39.936 1.00 68.31 355 PRO A O 1
ATOM 2707 N N . ALA A 1 356 ? 25.747 -6.498 41.908 1.00 62.50 356 ALA A N 1
ATOM 2708 C CA . ALA A 1 356 ? 24.560 -6.996 42.606 1.00 62.50 356 ALA A CA 1
ATOM 2709 C C . ALA A 1 356 ? 23.526 -5.887 42.896 1.00 62.50 356 ALA A C 1
ATOM 2711 O O . ALA A 1 356 ? 22.321 -6.150 42.908 1.00 62.50 356 ALA A O 1
ATOM 2712 N N . VAL A 1 357 ? 23.983 -4.644 43.085 1.00 69.12 357 VAL A N 1
ATOM 2713 C CA . VAL A 1 357 ? 23.120 -3.466 43.262 1.00 69.12 357 VAL A CA 1
ATOM 2714 C C . VAL A 1 357 ? 22.491 -3.061 41.928 1.00 69.12 357 VAL A C 1
ATOM 2716 O O . VAL A 1 357 ? 21.301 -2.747 41.885 1.00 69.12 357 VAL A O 1
ATOM 2719 N N . GLU A 1 358 ? 23.236 -3.143 40.821 1.00 70.31 358 GLU A N 1
ATOM 2720 C CA . GLU A 1 358 ? 22.748 -2.747 39.493 1.00 70.31 358 GLU A CA 1
ATOM 2721 C C . GLU A 1 358 ? 21.476 -3.502 39.059 1.00 70.31 358 GLU A C 1
ATOM 2723 O O . GLU A 1 358 ? 20.570 -2.898 38.485 1.00 70.31 358 GLU A O 1
ATOM 2728 N N . ALA A 1 359 ? 21.341 -4.789 39.397 1.00 64.12 359 ALA A N 1
ATOM 2729 C CA . ALA A 1 359 ? 20.121 -5.551 39.119 1.00 64.12 359 ALA A CA 1
ATOM 2730 C C . ALA A 1 359 ? 18.890 -5.034 39.894 1.00 64.12 359 ALA A C 1
ATOM 2732 O O . ALA A 1 359 ? 17.793 -4.995 39.336 1.00 64.12 359 ALA A O 1
ATOM 2733 N N . LYS A 1 360 ? 19.065 -4.602 41.153 1.00 65.81 360 LYS A N 1
ATOM 2734 C CA . LYS A 1 360 ? 17.991 -4.031 41.992 1.00 65.81 360 LYS A CA 1
ATOM 2735 C C . LYS A 1 360 ? 17.620 -2.604 41.575 1.00 65.81 360 LYS A C 1
ATOM 2737 O O . LYS A 1 360 ? 16.479 -2.183 41.740 1.00 65.81 360 LYS A O 1
ATOM 2742 N N . VAL A 1 361 ? 18.580 -1.862 41.026 1.00 65.50 361 VAL A N 1
ATOM 2743 C CA . VAL A 1 361 ? 18.439 -0.441 40.684 1.00 65.50 361 VAL A CA 1
ATOM 2744 C C . VAL A 1 361 ? 17.517 -0.174 39.483 1.00 65.50 361 VAL A C 1
ATOM 2746 O O . VAL A 1 361 ? 16.909 0.893 39.428 1.00 65.50 361 VAL A O 1
ATOM 2749 N N . LYS A 1 362 ? 17.353 -1.128 38.556 1.00 61.91 362 LYS A N 1
ATOM 2750 C CA . LYS A 1 362 ? 16.621 -0.943 37.279 1.00 61.91 362 LYS A CA 1
ATOM 2751 C C . LYS A 1 362 ? 15.176 -0.447 37.399 1.00 61.91 362 LYS A C 1
ATOM 2753 O O . LYS A 1 362 ? 14.683 0.199 36.482 1.00 61.91 362 LYS A O 1
ATOM 2758 N N . ASN A 1 363 ? 14.513 -0.723 38.522 1.00 61.31 363 ASN A N 1
ATOM 2759 C CA . ASN A 1 363 ? 13.120 -0.331 38.767 1.00 61.31 363 ASN A CA 1
ATOM 2760 C C . ASN A 1 363 ? 12.988 0.888 39.704 1.00 61.31 363 ASN A C 1
ATOM 2762 O O . ASN A 1 363 ? 11.875 1.267 40.065 1.00 61.31 363 ASN A O 1
ATOM 2766 N N . GLY A 1 364 ? 14.107 1.474 40.139 1.00 65.88 364 GLY A N 1
ATOM 2767 C CA . GLY A 1 364 ? 14.141 2.576 41.098 1.00 65.88 364 GLY A CA 1
ATOM 2768 C C . GLY A 1 364 ? 14.191 3.962 40.457 1.00 65.88 364 GLY A C 1
ATOM 2769 O O . GLY A 1 364 ? 14.623 4.137 39.317 1.00 65.88 364 GLY A O 1
ATOM 2770 N N . ILE A 1 365 ? 13.777 4.970 41.221 1.00 76.00 365 ILE A N 1
ATOM 2771 C CA . ILE A 1 365 ? 13.725 6.370 40.793 1.00 76.00 365 ILE A CA 1
ATOM 2772 C C . ILE A 1 365 ? 14.508 7.235 41.782 1.00 76.00 365 ILE A C 1
ATOM 2774 O O . ILE A 1 365 ? 14.254 7.210 42.984 1.00 76.00 365 ILE A O 1
ATOM 2778 N N . LEU A 1 366 ? 15.432 8.049 41.274 1.00 79.56 366 LEU A N 1
ATOM 2779 C CA . LEU A 1 366 ? 16.068 9.120 42.033 1.00 79.56 366 LEU A CA 1
ATOM 2780 C C . LEU A 1 366 ? 15.236 10.396 41.943 1.00 79.56 366 LEU A C 1
ATOM 2782 O O . LEU A 1 366 ? 14.833 10.828 40.859 1.00 79.56 366 LEU A O 1
ATOM 2786 N N . VAL A 1 367 ? 15.013 11.005 43.103 1.00 82.56 367 VAL A N 1
ATOM 2787 C CA . VAL A 1 367 ? 14.223 12.225 43.266 1.00 82.56 367 VAL A CA 1
ATOM 2788 C C . VAL A 1 367 ? 15.063 13.271 43.978 1.00 82.56 367 VAL A C 1
ATOM 2790 O O . VAL A 1 367 ? 15.548 13.040 45.087 1.00 82.56 367 VAL A O 1
ATOM 2793 N N . LEU A 1 368 ? 15.237 14.421 43.326 1.00 85.81 368 LEU A N 1
ATOM 2794 C CA . LEU A 1 368 ? 15.929 15.589 43.861 1.00 85.81 368 LEU A CA 1
ATOM 2795 C C . LEU A 1 368 ? 14.902 16.644 44.260 1.00 85.81 368 LEU A C 1
ATOM 2797 O O . LEU A 1 368 ? 14.208 17.208 43.410 1.00 85.81 368 LEU A O 1
ATOM 2801 N N . THR A 1 369 ? 14.875 16.962 45.545 1.00 87.19 369 THR A N 1
ATOM 2802 C CA . THR A 1 369 ? 14.090 18.044 46.138 1.00 87.19 369 THR A CA 1
ATOM 2803 C C . THR A 1 369 ? 14.999 19.249 46.351 1.00 87.19 369 THR A C 1
ATOM 2805 O O . THR A 1 369 ? 16.066 19.118 46.943 1.00 87.19 369 THR A O 1
ATOM 2808 N N . GLY A 1 370 ? 14.605 20.427 45.873 1.00 82.81 370 GLY A N 1
ATOM 2809 C CA . GLY A 1 370 ? 15.359 21.662 46.093 1.00 82.81 370 GLY A CA 1
ATOM 2810 C C . GLY A 1 370 ? 15.253 22.166 47.535 1.00 82.81 370 GLY A C 1
ATOM 2811 O O . GLY A 1 370 ? 14.391 21.737 48.303 1.00 82.81 370 GLY A O 1
ATOM 2812 N N . GLY A 1 371 ? 16.089 23.141 47.896 1.00 71.31 371 GLY A N 1
ATOM 2813 C CA . GLY A 1 371 ? 16.037 23.819 49.200 1.00 71.31 371 GLY A CA 1
ATOM 2814 C C . GLY A 1 371 ? 14.711 24.534 49.523 1.00 71.31 371 GLY A C 1
ATOM 2815 O O . GLY A 1 371 ? 14.499 24.915 50.668 1.00 71.31 371 GLY A O 1
ATOM 2816 N N . ASP A 1 372 ? 13.805 24.684 48.550 1.00 74.31 372 ASP A N 1
ATOM 2817 C CA . ASP A 1 372 ? 12.424 25.159 48.730 1.00 74.31 372 ASP A CA 1
ATOM 2818 C C . ASP A 1 372 ? 11.418 24.033 49.055 1.00 74.31 372 ASP A C 1
ATOM 2820 O O . ASP A 1 372 ? 10.209 24.261 49.051 1.00 74.31 372 ASP A O 1
ATOM 2824 N N . GLY A 1 373 ? 11.898 22.808 49.298 1.00 69.00 373 GLY A N 1
ATOM 2825 C CA . GLY A 1 373 ? 11.076 21.644 49.638 1.00 69.00 373 GLY A CA 1
ATOM 2826 C C . GLY A 1 373 ? 10.306 21.036 48.462 1.00 69.00 373 GLY A C 1
ATOM 2827 O O . GLY A 1 373 ? 9.538 20.098 48.669 1.00 69.00 373 GLY A O 1
ATOM 2828 N N . LYS A 1 374 ? 10.499 21.533 47.232 1.00 72.94 374 LYS A N 1
ATOM 2829 C CA . LYS A 1 374 ? 9.808 21.044 46.029 1.00 72.94 374 LYS A CA 1
ATOM 2830 C C . LYS A 1 374 ? 10.688 20.104 45.219 1.00 72.94 374 LYS A C 1
ATOM 2832 O O . LYS A 1 374 ? 11.881 20.353 45.063 1.00 72.94 374 LYS A O 1
ATOM 2837 N N . GLU A 1 375 ? 10.085 19.065 44.651 1.00 82.44 375 GLU A N 1
ATOM 2838 C CA . GLU A 1 375 ? 10.729 18.218 43.645 1.00 82.44 375 GLU A CA 1
ATOM 2839 C C . GLU A 1 375 ? 11.190 19.074 42.447 1.00 82.44 375 GLU A C 1
ATOM 2841 O O . GLU A 1 375 ? 10.452 19.938 41.967 1.00 82.44 375 GLU A O 1
ATOM 2846 N N . LYS A 1 376 ? 12.438 18.873 42.009 1.00 80.38 376 LYS A N 1
ATOM 2847 C CA . LYS A 1 376 ? 13.085 19.597 40.899 1.00 80.38 376 LYS A CA 1
ATOM 2848 C C . LYS A 1 376 ? 13.457 18.673 39.750 1.00 80.38 376 LYS A C 1
ATOM 2850 O O . LYS A 1 376 ? 13.269 19.040 38.596 1.00 80.38 376 LYS A O 1
ATOM 2855 N N . TYR A 1 377 ? 13.963 17.481 40.065 1.00 80.88 377 TYR A N 1
ATOM 2856 C CA . TYR A 1 377 ? 14.338 16.481 39.070 1.00 80.88 377 TYR A CA 1
ATOM 2857 C C . TYR A 1 377 ? 13.943 15.085 39.540 1.00 80.88 377 TYR A C 1
ATOM 2859 O O . TYR A 1 377 ? 14.165 14.724 40.695 1.00 80.88 377 TYR A O 1
ATOM 2867 N N . ARG A 1 378 ? 13.423 14.294 38.604 1.00 81.62 378 ARG A N 1
ATOM 2868 C CA . ARG A 1 378 ? 13.116 12.871 38.746 1.00 81.62 378 ARG A CA 1
ATOM 2869 C C . ARG A 1 378 ? 13.793 12.131 37.593 1.00 81.62 378 ARG A C 1
ATOM 2871 O O . ARG A 1 378 ? 13.732 12.610 36.459 1.00 81.62 378 ARG A O 1
ATOM 2878 N N . PHE A 1 379 ? 14.487 11.028 37.866 1.00 78.94 379 PHE A N 1
ATOM 2879 C CA . PHE A 1 379 ? 15.136 10.206 36.834 1.00 78.94 379 PHE A CA 1
ATOM 2880 C C . PHE A 1 379 ? 15.446 8.787 37.314 1.00 78.94 379 PHE A C 1
ATOM 2882 O O . PHE A 1 379 ? 15.549 8.535 38.511 1.00 78.94 379 PHE A O 1
ATOM 2889 N N . VAL A 1 380 ? 15.620 7.860 36.371 1.00 75.00 380 VAL A N 1
ATOM 2890 C CA . VAL A 1 380 ? 16.125 6.509 36.663 1.00 75.00 380 VAL A CA 1
ATOM 2891 C C . VAL A 1 380 ? 17.660 6.527 36.758 1.00 75.00 380 VAL A C 1
ATOM 2893 O O . VAL A 1 380 ? 18.292 7.241 35.980 1.00 75.00 380 VAL A O 1
ATOM 2896 N N . PRO A 1 381 ? 18.306 5.745 37.646 1.00 65.94 381 PRO A N 1
ATOM 2897 C CA . PRO A 1 381 ? 19.774 5.734 37.794 1.00 65.94 381 PRO A CA 1
ATOM 2898 C C . PRO A 1 381 ? 20.571 5.225 36.578 1.00 65.94 381 PRO A C 1
ATOM 2900 O O . PRO A 1 381 ? 21.803 5.267 36.574 1.00 65.94 381 PRO A O 1
ATOM 2903 N N . GLU A 1 382 ? 19.897 4.737 35.536 1.00 69.00 382 GLU A N 1
ATOM 2904 C CA . GLU A 1 382 ? 20.501 4.497 34.219 1.00 69.00 382 GLU A CA 1
ATOM 2905 C C . GLU A 1 382 ? 20.943 5.817 33.547 1.00 69.00 382 GLU A C 1
ATOM 2907 O O . GLU A 1 382 ? 21.918 5.830 32.796 1.00 69.00 382 GLU A O 1
ATOM 2912 N N . GLU A 1 383 ? 20.346 6.960 33.918 1.00 69.25 383 GLU A N 1
ATOM 2913 C CA . GLU A 1 383 ? 20.888 8.300 33.652 1.00 69.25 383 GLU A CA 1
ATOM 2914 C C . GLU A 1 383 ? 22.121 8.587 34.539 1.00 69.25 383 GLU A C 1
ATOM 2916 O O . GLU A 1 383 ? 22.105 9.445 35.423 1.00 69.25 383 GLU A O 1
ATOM 2921 N N . ARG A 1 384 ? 23.234 7.882 34.286 1.00 74.00 384 ARG A N 1
ATOM 2922 C CA . ARG A 1 384 ? 24.502 7.979 35.045 1.00 74.00 384 ARG A CA 1
ATOM 2923 C C . ARG A 1 384 ? 25.089 9.395 35.154 1.00 74.00 384 ARG A C 1
ATOM 2925 O O . ARG A 1 384 ? 25.964 9.632 35.985 1.00 74.00 384 ARG A O 1
ATOM 2932 N N . ARG A 1 385 ? 24.648 10.343 34.320 1.00 80.81 385 ARG A N 1
ATOM 2933 C CA . ARG A 1 385 ? 25.067 11.750 34.339 1.00 80.81 385 ARG A CA 1
ATOM 2934 C C . ARG A 1 385 ? 23.904 12.668 33.966 1.00 80.81 385 ARG A C 1
ATOM 2936 O O . ARG A 1 385 ? 23.367 12.542 32.870 1.00 80.81 385 ARG A O 1
ATOM 2943 N N . LYS A 1 386 ? 23.614 13.673 34.800 1.00 79.88 386 LYS A N 1
ATOM 2944 C CA . LYS A 1 386 ? 22.599 14.705 34.530 1.00 79.88 386 LYS A CA 1
ATOM 2945 C C . LYS A 1 386 ? 23.126 16.103 34.855 1.00 79.88 386 LYS A C 1
ATOM 2947 O O . LYS A 1 386 ? 23.793 16.295 35.868 1.00 79.88 386 LYS A O 1
ATOM 2952 N N . LYS A 1 387 ? 22.837 17.096 34.007 1.00 84.38 387 LYS A N 1
ATOM 2953 C CA . LYS A 1 387 ? 23.050 18.511 34.359 1.00 84.38 387 LYS A CA 1
ATOM 2954 C C . LYS A 1 387 ? 21.874 19.010 35.188 1.00 84.38 387 LYS A C 1
ATOM 2956 O O . LYS A 1 387 ? 20.731 18.733 34.833 1.00 84.38 387 LYS A O 1
ATOM 2961 N N . ILE A 1 388 ? 22.169 19.746 36.253 1.00 85.06 388 ILE A N 1
ATOM 2962 C CA . ILE A 1 388 ? 21.179 20.339 37.160 1.00 85.06 388 ILE A CA 1
ATOM 2963 C C . ILE A 1 388 ? 21.598 21.769 37.516 1.00 85.06 388 ILE A C 1
ATOM 2965 O O . ILE A 1 388 ? 22.791 22.082 37.545 1.00 85.06 388 ILE A O 1
ATOM 2969 N N . ASP A 1 389 ? 20.624 22.643 37.748 1.00 84.25 389 ASP A N 1
ATOM 2970 C CA . ASP A 1 389 ? 20.849 24.053 38.075 1.00 84.25 389 ASP A CA 1
ATOM 2971 C C . ASP A 1 389 ? 21.514 24.196 39.452 1.00 84.25 389 ASP A C 1
ATOM 2973 O O . ASP A 1 389 ? 21.314 23.365 40.341 1.00 84.25 389 ASP A O 1
ATOM 2977 N N . THR A 1 390 ? 22.315 25.242 39.654 1.00 82.50 390 THR A N 1
ATOM 2978 C CA . THR A 1 390 ? 23.018 25.451 40.929 1.00 82.50 390 THR A CA 1
ATOM 2979 C C . THR A 1 390 ? 22.066 25.692 42.088 1.00 82.50 390 THR A C 1
ATOM 2981 O O . THR A 1 390 ? 21.172 26.533 41.994 1.00 82.50 390 THR A O 1
ATOM 2984 N N . GLY A 1 391 ? 22.311 25.018 43.209 1.00 85.00 391 GLY A N 1
ATOM 2985 C CA . GLY A 1 391 ? 21.497 25.146 44.412 1.00 85.00 391 GLY A CA 1
ATOM 2986 C C . GLY A 1 391 ? 21.759 24.046 45.435 1.00 85.00 391 GLY A C 1
ATOM 2987 O O . GLY A 1 391 ? 22.631 23.195 45.253 1.00 85.00 391 GLY A O 1
ATOM 2988 N N . ASN A 1 392 ? 20.979 24.076 46.514 1.00 87.75 392 ASN A N 1
ATOM 2989 C CA . ASN A 1 392 ? 20.956 23.037 47.541 1.00 87.75 392 ASN A CA 1
ATOM 2990 C C . ASN A 1 392 ? 19.875 22.009 47.195 1.00 87.75 392 ASN A C 1
ATOM 2992 O O . ASN A 1 392 ? 18.732 22.393 46.927 1.00 87.75 392 ASN A O 1
ATOM 2996 N N . TYR A 1 393 ? 20.226 20.726 47.251 1.00 88.75 393 TYR A N 1
ATOM 2997 C CA . TYR A 1 393 ? 19.339 19.607 46.954 1.00 88.75 393 TYR A CA 1
ATOM 2998 C C . TYR A 1 393 ? 19.384 18.550 48.053 1.00 88.75 393 TYR A C 1
ATOM 3000 O O . TYR A 1 393 ? 20.445 18.232 48.590 1.00 88.75 393 TYR A O 1
ATOM 3008 N N . LYS A 1 394 ? 18.226 17.950 48.321 1.00 87.94 394 LYS A N 1
ATOM 3009 C CA . LYS A 1 394 ? 18.099 16.655 48.991 1.00 87.94 394 LYS A CA 1
ATOM 3010 C C . LYS A 1 394 ? 17.809 15.604 47.927 1.00 87.94 394 LYS A C 1
ATOM 3012 O O . LYS A 1 394 ? 16.972 15.844 47.059 1.00 87.94 394 LYS A O 1
ATOM 3017 N N . ILE A 1 395 ? 18.483 14.464 47.978 1.00 86.94 395 ILE A N 1
ATOM 3018 C CA . ILE A 1 395 ? 18.309 13.347 47.051 1.00 86.94 395 ILE A CA 1
ATOM 3019 C C . ILE A 1 395 ? 17.809 12.116 47.808 1.00 86.94 395 ILE A C 1
ATOM 3021 O O . ILE A 1 395 ? 18.324 11.770 48.871 1.00 86.94 395 ILE A O 1
ATOM 3025 N N . ARG A 1 396 ? 16.788 11.454 47.259 1.00 83.44 396 ARG A N 1
ATOM 3026 C CA . ARG A 1 396 ? 16.267 10.181 47.772 1.00 83.44 396 ARG A CA 1
ATOM 3027 C C . ARG A 1 396 ? 16.084 9.164 46.655 1.00 83.44 396 ARG A C 1
ATOM 3029 O O . ARG A 1 396 ? 15.913 9.535 45.494 1.00 83.44 396 ARG A O 1
ATOM 3036 N N . PHE A 1 397 ? 16.091 7.895 47.040 1.00 81.25 397 PHE A N 1
ATOM 3037 C CA . PHE A 1 397 ? 15.761 6.766 46.183 1.00 81.25 397 PHE A CA 1
ATOM 3038 C C . PHE A 1 397 ? 14.327 6.309 46.489 1.00 81.25 397 PHE A C 1
ATOM 3040 O O . PHE A 1 397 ? 13.957 6.162 47.651 1.00 81.25 397 PHE A O 1
ATOM 3047 N N . GLU A 1 398 ? 13.518 6.102 45.457 1.00 79.06 398 GLU A N 1
ATOM 3048 C CA . GLU A 1 398 ? 12.167 5.541 45.531 1.00 79.06 398 GLU A CA 1
ATOM 3049 C C . GLU A 1 398 ? 12.158 4.185 44.807 1.00 79.06 398 GLU A C 1
ATOM 3051 O O . GLU A 1 398 ? 12.765 4.047 43.746 1.00 79.06 398 GLU A O 1
ATOM 3056 N N . GLY A 1 399 ? 11.484 3.177 45.373 1.00 64.62 399 GLY A N 1
ATOM 3057 C CA . GLY A 1 399 ? 11.343 1.842 44.765 1.00 64.62 399 GLY A CA 1
ATOM 3058 C C . GLY A 1 399 ? 12.123 0.698 45.431 1.00 64.62 399 GLY A C 1
ATOM 3059 O O . GLY A 1 399 ? 11.940 -0.448 45.036 1.00 64.62 399 GLY A O 1
ATOM 3060 N N . SER A 1 400 ? 12.950 0.960 46.451 1.00 63.47 400 SER A N 1
ATOM 3061 C CA . SER A 1 400 ? 13.512 -0.082 47.331 1.00 63.47 400 SER A CA 1
ATOM 3062 C C . SER A 1 400 ? 13.938 0.495 48.686 1.00 63.47 400 SER A C 1
ATOM 3064 O O . SER A 1 400 ? 14.649 1.497 48.717 1.00 63.47 400 SER A O 1
ATOM 3066 N N . GLU A 1 401 ? 13.548 -0.144 49.797 1.00 59.84 401 GLU A N 1
ATOM 3067 C CA . GLU A 1 401 ? 14.074 0.172 51.143 1.00 59.84 401 GLU A CA 1
ATOM 3068 C C . GLU A 1 401 ? 15.487 -0.400 51.380 1.00 59.84 401 GLU A C 1
ATOM 3070 O O . GLU A 1 401 ? 16.159 -0.021 52.338 1.00 59.84 401 GLU A O 1
ATOM 3075 N N . GLU A 1 402 ? 15.957 -1.307 50.518 1.00 63.75 402 GLU A N 1
ATOM 3076 C CA . GLU A 1 402 ? 17.249 -1.994 50.660 1.00 63.75 402 GLU A CA 1
ATOM 3077 C C . GLU A 1 402 ? 18.429 -1.223 50.046 1.00 63.75 402 GLU A C 1
ATOM 3079 O O . GLU A 1 402 ? 19.547 -1.735 50.027 1.00 63.75 402 GLU A O 1
ATOM 3084 N N . LEU A 1 403 ? 18.203 -0.024 49.501 1.00 73.12 403 LEU A N 1
ATOM 3085 C CA . LEU A 1 403 ? 19.228 0.769 48.819 1.00 73.12 403 LEU A CA 1
ATOM 3086 C C . LEU A 1 403 ? 19.492 2.085 49.551 1.00 73.12 403 LEU A C 1
ATOM 3088 O O . LEU A 1 403 ? 18.573 2.785 49.978 1.00 73.12 403 LEU A O 1
ATOM 3092 N N . LYS A 1 404 ? 20.773 2.431 49.676 1.00 76.81 404 LYS A N 1
ATOM 3093 C CA . LYS A 1 404 ? 21.256 3.672 50.286 1.00 76.81 404 LYS A CA 1
ATOM 3094 C C . LYS A 1 404 ? 21.996 4.523 49.262 1.00 76.81 404 LYS A C 1
ATOM 3096 O O . LYS A 1 404 ? 22.474 4.028 48.246 1.00 76.81 404 LYS A O 1
ATOM 3101 N N . LEU A 1 405 ? 22.082 5.818 49.551 1.00 81.88 405 LEU A N 1
ATOM 3102 C CA . LEU A 1 405 ? 22.862 6.782 48.782 1.00 81.88 405 LEU A CA 1
ATOM 3103 C C . LEU A 1 405 ? 23.998 7.304 49.655 1.00 81.88 405 LEU A C 1
ATOM 3105 O O . LEU A 1 405 ? 23.742 7.717 50.788 1.00 81.88 405 LEU A O 1
ATOM 3109 N N . SER A 1 406 ? 25.220 7.361 49.120 1.00 80.62 406 SER A N 1
ATOM 3110 C CA . SER A 1 406 ? 26.399 7.830 49.871 1.00 80.62 406 SER A CA 1
ATOM 3111 C C . SER A 1 406 ? 26.310 9.302 50.307 1.00 80.62 406 SER A C 1
ATOM 3113 O O . SER A 1 406 ? 27.060 9.752 51.175 1.00 80.62 406 SER A O 1
ATOM 3115 N N . LYS A 1 407 ? 25.362 10.062 49.737 1.00 83.12 407 LYS A N 1
ATOM 3116 C CA . LYS A 1 407 ? 24.935 11.396 50.185 1.00 83.12 407 LYS A CA 1
ATOM 3117 C C . LYS A 1 407 ? 23.425 11.537 50.019 1.00 83.12 407 LYS A C 1
ATOM 3119 O O . LYS A 1 407 ? 22.904 11.261 48.941 1.00 83.12 407 LYS A O 1
ATOM 3124 N N . SER A 1 408 ? 22.746 12.028 51.053 1.00 80.56 408 SER A N 1
ATOM 3125 C CA . SER A 1 408 ? 21.321 12.390 51.024 1.00 80.56 408 SER A CA 1
ATOM 3126 C C . SER A 1 408 ? 21.076 13.877 50.751 1.00 80.56 408 SER A C 1
ATOM 3128 O O . SER A 1 408 ? 19.990 14.242 50.312 1.00 80.56 408 SER A O 1
ATOM 3130 N N . GLU A 1 409 ? 22.061 14.748 50.982 1.00 87.75 409 GLU A N 1
ATOM 3131 C CA . GLU A 1 409 ? 21.966 16.197 50.761 1.00 87.75 409 GLU A CA 1
ATOM 3132 C C . GLU A 1 409 ? 23.289 16.740 50.204 1.00 87.75 409 GLU A C 1
ATOM 3134 O O . GLU A 1 409 ? 24.365 16.281 50.594 1.00 87.75 409 GLU A O 1
ATOM 3139 N N . PHE A 1 410 ? 23.223 17.701 49.280 1.00 86.81 410 PHE A N 1
ATOM 3140 C CA . PHE A 1 410 ? 24.397 18.373 48.716 1.00 86.81 410 PHE A CA 1
ATOM 3141 C C . PHE A 1 410 ? 24.061 19.765 48.153 1.00 86.81 410 PHE A C 1
ATOM 3143 O O . PHE A 1 410 ? 22.947 20.029 47.699 1.00 86.81 410 PHE A O 1
ATOM 3150 N N . THR A 1 411 ? 25.057 20.648 48.127 1.00 85.81 411 THR A N 1
ATOM 3151 C CA . THR A 1 411 ? 25.062 21.853 47.284 1.00 85.81 411 THR A CA 1
ATOM 3152 C C . THR A 1 411 ? 25.747 21.520 45.963 1.00 85.81 411 THR A C 1
ATOM 3154 O O . THR A 1 411 ? 26.676 20.714 45.946 1.00 85.81 411 THR A O 1
ATOM 3157 N N . ILE A 1 412 ? 25.314 22.131 44.859 1.00 84.00 412 ILE A N 1
ATOM 3158 C CA . ILE A 1 412 ? 26.027 22.061 43.581 1.00 84.00 412 ILE A CA 1
ATOM 3159 C C . ILE A 1 412 ? 26.235 23.454 42.982 1.00 84.00 412 ILE A C 1
ATOM 3161 O O . ILE A 1 412 ? 25.298 24.244 42.845 1.00 84.00 412 ILE A O 1
ATOM 3165 N N . ASN A 1 413 ? 27.485 23.747 42.633 1.00 83.94 413 ASN A N 1
ATOM 3166 C CA . ASN A 1 413 ? 27.956 25.026 42.115 1.00 83.94 413 ASN A CA 1
ATOM 3167 C C . ASN A 1 413 ? 28.193 24.979 40.594 1.00 83.94 413 ASN A C 1
ATOM 3169 O O . ASN A 1 413 ? 28.122 23.934 39.941 1.00 83.94 413 ASN A O 1
ATOM 3173 N N . LYS A 1 414 ? 28.432 26.147 39.987 1.00 82.00 414 LYS A N 1
ATOM 3174 C CA . LYS A 1 414 ? 28.537 26.275 38.527 1.00 82.00 414 LYS A CA 1
ATOM 3175 C C . LYS A 1 414 ? 29.766 25.521 38.015 1.00 82.00 414 LYS A C 1
ATOM 3177 O O . LYS A 1 414 ? 30.874 25.783 38.468 1.00 82.00 414 LYS A O 1
ATOM 3182 N N . ASN A 1 415 ? 29.561 24.638 37.038 1.00 74.75 415 ASN A N 1
ATOM 3183 C CA . ASN A 1 415 ? 30.555 23.701 36.500 1.00 74.75 415 ASN A CA 1
ATOM 3184 C C . ASN A 1 415 ? 31.086 22.656 37.510 1.00 74.75 415 ASN A C 1
ATOM 3186 O O . ASN A 1 415 ? 31.985 21.891 37.163 1.00 74.75 415 ASN A O 1
ATOM 3190 N N . GLU A 1 416 ? 30.543 22.576 38.729 1.00 76.69 416 GLU A N 1
ATOM 3191 C CA . GLU A 1 416 ? 30.909 21.537 39.696 1.00 76.69 416 GLU A CA 1
ATOM 3192 C C . GLU A 1 416 ? 30.377 20.166 39.253 1.00 76.69 416 GLU A C 1
ATOM 3194 O O . GLU A 1 416 ? 29.358 20.075 38.564 1.00 76.69 416 GLU A O 1
ATOM 3199 N N . THR A 1 417 ? 31.061 19.087 39.645 1.00 82.81 417 THR A N 1
ATOM 3200 C CA . THR A 1 417 ? 30.570 17.716 39.456 1.00 82.81 417 THR A CA 1
ATOM 3201 C C . THR A 1 417 ? 30.408 17.021 40.802 1.00 82.81 417 THR A C 1
ATOM 3203 O O . THR A 1 417 ? 31.398 16.704 41.458 1.00 82.81 417 THR A O 1
ATOM 3206 N N . ILE A 1 418 ? 29.163 16.752 41.193 1.00 83.56 418 ILE A N 1
ATOM 3207 C CA . ILE A 1 418 ? 28.834 15.977 42.391 1.00 83.56 418 ILE A CA 1
ATOM 3208 C C . ILE A 1 418 ? 28.681 14.508 41.999 1.00 83.56 418 ILE A C 1
ATOM 3210 O O . ILE A 1 418 ? 27.992 14.184 41.034 1.00 83.56 418 ILE A O 1
ATOM 3214 N N . ARG A 1 419 ? 29.311 13.622 42.772 1.00 82.81 419 ARG A N 1
ATOM 3215 C CA . ARG A 1 419 ? 29.138 12.165 42.702 1.00 82.81 419 ARG A CA 1
ATOM 3216 C C . ARG A 1 419 ? 28.318 11.683 43.897 1.00 82.81 419 ARG A C 1
ATOM 3218 O O . ARG A 1 419 ? 28.582 12.123 45.028 1.00 82.81 419 ARG A O 1
ATOM 3225 N N . VAL A 1 420 ? 27.363 10.794 43.628 1.00 84.75 420 VAL A N 1
ATOM 3226 C CA . VAL A 1 420 ? 26.563 10.056 44.617 1.00 84.75 420 VAL A CA 1
ATOM 3227 C C . VAL A 1 420 ? 26.579 8.578 44.230 1.00 84.75 420 VAL A C 1
ATOM 3229 O O . VAL A 1 420 ? 26.254 8.234 43.095 1.00 84.75 420 VAL A O 1
ATOM 3232 N N . THR A 1 421 ? 26.957 7.722 45.173 1.00 81.56 421 THR A N 1
ATOM 3233 C CA . THR A 1 421 ? 27.053 6.267 44.991 1.00 81.56 421 THR A CA 1
ATOM 3234 C C . THR A 1 421 ? 25.769 5.603 45.477 1.00 81.56 421 THR A C 1
ATOM 3236 O O . THR A 1 421 ? 25.195 6.059 46.469 1.00 81.56 421 THR A O 1
ATOM 3239 N N . VAL A 1 422 ? 25.322 4.540 44.804 1.00 82.75 422 VAL A N 1
ATOM 3240 C CA . VAL A 1 422 ? 24.235 3.669 45.283 1.00 82.75 422 VAL A CA 1
ATOM 3241 C C . VAL A 1 422 ? 24.828 2.425 45.948 1.00 82.75 422 VAL A C 1
ATOM 3243 O O . VAL A 1 422 ? 25.573 1.679 45.318 1.00 82.75 422 VAL A O 1
ATOM 3246 N N . GLU A 1 423 ? 24.478 2.204 47.212 1.00 79.50 423 GLU A N 1
ATOM 3247 C CA . GLU A 1 423 ? 25.028 1.163 48.091 1.00 79.50 423 GLU A CA 1
ATOM 3248 C C . GLU A 1 423 ? 23.921 0.219 48.591 1.00 79.50 423 GLU A C 1
ATOM 3250 O O . GLU A 1 423 ? 22.750 0.604 48.679 1.00 79.50 423 GLU A O 1
ATOM 3255 N N . SER A 1 424 ? 24.279 -1.012 48.967 1.00 72.12 424 SER A N 1
ATOM 3256 C CA . SER A 1 424 ? 23.349 -1.951 49.602 1.00 72.12 424 SER A CA 1
ATOM 3257 C C . SER A 1 424 ? 23.150 -1.632 51.094 1.00 72.12 424 SER A C 1
ATOM 3259 O O . SER A 1 424 ? 24.090 -1.414 51.858 1.00 72.12 424 SER A O 1
ATOM 3261 N N . GLY A 1 425 ? 21.893 -1.577 51.535 1.00 60.31 425 GLY A N 1
ATOM 3262 C CA . GLY A 1 425 ? 21.531 -1.484 52.947 1.00 60.31 425 GLY A CA 1
ATOM 3263 C C . GLY A 1 425 ? 21.573 -2.852 53.647 1.00 60.31 425 GLY A C 1
ATOM 3264 O O . GLY A 1 425 ? 21.377 -3.879 52.997 1.00 60.31 425 GLY A O 1
ATOM 3265 N N . PRO A 1 426 ? 21.786 -2.897 54.977 1.00 47.00 426 PRO A N 1
ATOM 3266 C CA . PRO A 1 426 ? 21.691 -4.142 55.733 1.00 47.00 426 PRO A CA 1
ATOM 3267 C C . PRO A 1 426 ? 20.244 -4.653 55.751 1.00 47.00 426 PRO A C 1
ATOM 3269 O O . PRO A 1 426 ? 19.311 -3.882 55.986 1.00 47.00 426 PRO A O 1
ATOM 3272 N N . ALA A 1 427 ? 20.062 -5.956 55.537 1.00 41.41 427 ALA A N 1
ATOM 3273 C CA . ALA A 1 427 ? 18.754 -6.600 55.612 1.00 41.41 427 ALA A CA 1
ATOM 3274 C C . ALA A 1 427 ? 18.177 -6.549 57.041 1.00 41.41 427 ALA A C 1
ATOM 3276 O O . ALA A 1 427 ? 18.910 -6.705 58.020 1.00 41.41 427 ALA A O 1
ATOM 3277 N N . LYS A 1 428 ? 16.853 -6.373 57.166 1.00 36.06 428 LYS A N 1
ATOM 3278 C CA . LYS A 1 428 ? 16.141 -6.532 58.446 1.00 36.06 428 LYS A CA 1
ATOM 3279 C C . LYS A 1 428 ? 16.165 -8.014 58.840 1.00 36.06 428 LYS A C 1
ATOM 3281 O O . LYS A 1 428 ? 15.663 -8.855 58.100 1.00 36.06 428 LYS A O 1
ATOM 3286 N N . SER A 1 429 ? 16.739 -8.331 59.996 1.00 32.62 429 SER A N 1
ATOM 3287 C CA . SER A 1 429 ? 16.783 -9.688 60.546 1.00 32.62 429 SER A CA 1
ATOM 3288 C C . SER A 1 429 ? 15.511 -10.012 61.337 1.00 32.62 429 SER A C 1
ATOM 3290 O O . SER A 1 429 ? 15.334 -9.504 62.444 1.00 32.62 429 SER A O 1
ATOM 3292 N N . GLU A 1 430 ? 14.653 -10.890 60.816 1.00 33.84 430 GLU A N 1
ATOM 3293 C CA . GLU A 1 430 ? 13.548 -11.482 61.585 1.00 33.84 430 GLU A CA 1
ATOM 3294 C C . GLU A 1 430 ? 14.031 -12.656 62.455 1.00 33.84 430 GLU A C 1
ATOM 3296 O O . GLU A 1 430 ? 13.841 -13.818 62.108 1.00 33.84 430 GLU A O 1
ATOM 3301 N N . ILE A 1 431 ? 14.623 -12.356 63.614 1.00 29.62 431 ILE A N 1
ATOM 3302 C CA . ILE A 1 431 ? 14.551 -13.238 64.790 1.00 29.62 431 ILE A CA 1
ATOM 3303 C C . ILE A 1 431 ? 14.439 -12.356 66.034 1.00 29.62 431 ILE A C 1
ATOM 3305 O O . ILE A 1 431 ? 15.420 -11.728 66.416 1.00 29.62 431 ILE A O 1
ATOM 3309 N N . ASP A 1 432 ? 13.277 -12.370 66.691 1.00 27.55 432 ASP A N 1
ATOM 3310 C CA . ASP A 1 432 ? 13.235 -12.377 68.158 1.00 27.55 432 ASP A CA 1
ATOM 3311 C C . ASP A 1 432 ? 11.875 -12.886 68.671 1.00 27.55 432 ASP A C 1
ATOM 3313 O O . ASP A 1 432 ? 10.855 -12.197 68.609 1.00 27.55 432 ASP A O 1
ATOM 3317 N N . LEU A 1 433 ? 11.851 -14.126 69.169 1.00 28.88 433 LEU A N 1
ATOM 3318 C CA . LEU A 1 433 ? 10.695 -14.723 69.843 1.00 28.88 433 LEU A CA 1
ATOM 3319 C C . LEU A 1 433 ? 11.140 -15.469 71.114 1.00 28.88 433 LEU A C 1
ATOM 3321 O O . LEU A 1 433 ? 11.525 -16.633 71.077 1.00 28.88 433 LEU A O 1
ATOM 3325 N N . VAL A 1 434 ? 10.961 -14.783 72.247 1.00 28.59 434 VAL A N 1
ATOM 3326 C CA . VAL A 1 434 ? 10.778 -15.332 73.606 1.00 28.59 434 VAL A CA 1
ATOM 3327 C C . VAL A 1 434 ? 11.976 -16.037 74.272 1.00 28.59 434 VAL A C 1
ATOM 3329 O O . VAL A 1 434 ? 12.046 -17.261 74.304 1.00 28.59 434 VAL A O 1
ATOM 3332 N N . GLN A 1 435 ? 12.772 -15.255 75.017 1.00 28.73 435 GLN A N 1
ATOM 3333 C CA . GLN A 1 435 ? 13.084 -15.456 76.454 1.00 28.73 435 GLN A CA 1
ATOM 3334 C C . GLN A 1 435 ? 13.292 -14.058 77.096 1.00 28.73 435 GLN A C 1
ATOM 3336 O O . GLN A 1 435 ? 13.781 -13.166 76.417 1.00 28.73 435 GLN A O 1
ATOM 3341 N N . GLY A 1 436 ? 12.967 -13.742 78.357 1.00 25.88 436 GLY A N 1
ATOM 3342 C CA . GLY A 1 436 ? 12.213 -14.451 79.398 1.00 25.88 436 GLY A CA 1
ATOM 3343 C C . GLY A 1 436 ? 12.569 -13.918 80.806 1.00 25.88 436 GLY A C 1
ATOM 3344 O O . GLY A 1 436 ? 13.751 -13.771 81.088 1.00 25.88 436 GLY A O 1
ATOM 3345 N N . VAL A 1 437 ? 11.577 -13.730 81.706 1.00 25.80 437 VAL A N 1
ATOM 3346 C CA . VAL A 1 437 ? 11.745 -13.391 83.159 1.00 25.80 437 VAL A CA 1
ATOM 3347 C C . VAL A 1 437 ? 12.210 -11.915 83.401 1.00 25.80 437 VAL A C 1
ATOM 3349 O O . VAL A 1 437 ? 13.037 -11.413 82.658 1.00 25.80 437 VAL A O 1
ATOM 3352 N N . THR A 1 438 ? 11.713 -11.072 84.333 1.00 27.27 438 THR A N 1
ATOM 3353 C CA . THR A 1 438 ? 10.909 -11.214 85.580 1.00 27.27 438 THR A CA 1
ATOM 3354 C C . THR A 1 438 ? 10.002 -9.982 85.844 1.00 27.27 438 THR A C 1
ATOM 3356 O O . THR A 1 438 ? 10.410 -8.882 85.504 1.00 27.27 438 THR A O 1
ATOM 3359 N N . ALA A 1 439 ? 8.913 -10.163 86.619 1.00 27.78 439 ALA A N 1
ATOM 3360 C CA . ALA A 1 439 ? 8.281 -9.194 87.560 1.00 27.78 439 ALA A CA 1
ATOM 3361 C C . ALA A 1 439 ? 7.697 -7.837 87.048 1.00 27.78 439 ALA A C 1
ATOM 3363 O O . ALA A 1 439 ? 8.293 -7.157 86.231 1.00 27.78 439 ALA A O 1
ATOM 3364 N N . ALA A 1 440 ? 6.577 -7.301 87.569 1.00 27.08 440 ALA A N 1
ATOM 3365 C CA . ALA A 1 440 ? 5.524 -7.836 88.456 1.00 27.08 440 ALA A CA 1
ATOM 3366 C C . ALA A 1 440 ? 4.269 -6.911 88.491 1.00 27.08 440 ALA A C 1
ATOM 3368 O O . ALA A 1 440 ? 4.345 -5.752 88.100 1.00 27.08 440 ALA A O 1
ATOM 3369 N N . LYS A 1 441 ? 3.173 -7.416 89.095 1.00 27.89 441 LYS A N 1
ATOM 3370 C CA . LYS A 1 441 ? 1.914 -6.740 89.520 1.00 27.89 441 LYS A CA 1
ATOM 3371 C C . LYS A 1 441 ? 0.811 -6.462 88.470 1.00 27.89 441 LYS A C 1
ATOM 3373 O O . LYS A 1 441 ? 0.729 -5.408 87.856 1.00 27.89 441 LYS A O 1
ATOM 3378 N N . THR A 1 442 ? -0.110 -7.427 88.426 1.00 24.19 442 THR A N 1
ATOM 3379 C CA . THR A 1 442 ? -1.585 -7.339 88.275 1.00 24.19 442 THR A CA 1
ATOM 3380 C C . THR A 1 442 ? -2.269 -6.342 89.243 1.00 24.19 442 THR A C 1
ATOM 3382 O O . THR A 1 442 ? -1.576 -5.855 90.143 1.00 24.19 442 THR A O 1
ATOM 3385 N N . PRO A 1 443 ? -3.614 -6.109 89.196 1.00 38.94 443 PRO A N 1
ATOM 3386 C CA . PRO A 1 443 ? -4.687 -6.583 88.279 1.00 38.94 443 PRO A CA 1
ATOM 3387 C C . PRO A 1 443 ? -5.398 -5.385 87.536 1.00 38.94 443 PRO A C 1
ATOM 3389 O O . PRO A 1 443 ? -4.899 -4.272 87.627 1.00 38.94 443 PRO A O 1
ATOM 3392 N N . ASP A 1 444 ? -6.499 -5.468 86.755 1.00 26.75 444 ASP A N 1
ATOM 3393 C CA . ASP A 1 444 ? -7.759 -6.172 87.063 1.00 26.75 444 ASP A CA 1
ATOM 3394 C C . ASP A 1 444 ? -8.833 -6.326 85.942 1.00 26.75 444 ASP A C 1
ATOM 3396 O O . ASP A 1 444 ? -8.874 -5.584 84.969 1.00 26.75 444 ASP A O 1
ATOM 3400 N N . GLN A 1 445 ? -9.726 -7.304 86.174 1.00 27.39 445 GLN A N 1
ATOM 3401 C CA . GLN A 1 445 ? -11.118 -7.521 85.706 1.00 27.39 445 GLN A CA 1
ATOM 3402 C C . GLN A 1 445 ? -11.573 -7.475 84.209 1.00 27.39 445 GLN A C 1
ATOM 3404 O O . GLN A 1 445 ? -11.895 -6.431 83.656 1.00 27.39 445 GLN A O 1
ATOM 3409 N N . ARG A 1 446 ? -11.941 -8.688 83.731 1.00 28.22 446 ARG A N 1
ATOM 3410 C CA . ARG A 1 446 ? -13.294 -9.132 83.255 1.00 28.22 446 ARG A CA 1
ATOM 3411 C C . ARG A 1 446 ? -13.732 -9.121 81.764 1.00 28.22 446 ARG A C 1
ATOM 3413 O O . ARG A 1 446 ? -14.164 -8.113 81.233 1.00 28.22 446 ARG A O 1
ATOM 3420 N N . VAL A 1 447 ? -13.889 -10.361 81.260 1.00 27.89 447 VAL A N 1
ATOM 3421 C CA . VAL A 1 447 ? -15.140 -11.007 80.750 1.00 27.89 447 VAL A CA 1
ATOM 3422 C C . VAL A 1 447 ? -15.811 -10.520 79.437 1.00 27.89 447 VAL A C 1
ATOM 3424 O O . VAL A 1 447 ? -16.123 -9.356 79.237 1.00 27.89 447 VAL A O 1
ATOM 3427 N N . SER A 1 448 ? -16.106 -11.507 78.581 1.00 23.98 448 SER A N 1
ATOM 3428 C CA . SER A 1 448 ? -16.818 -11.516 77.279 1.00 23.98 448 SER A CA 1
ATOM 3429 C C . SER A 1 448 ? -18.355 -11.739 77.428 1.00 23.98 448 SER A C 1
ATOM 3431 O O . SER A 1 448 ? -18.815 -11.842 78.564 1.00 23.98 448 SER A O 1
ATOM 3433 N N . PRO A 1 449 ? -19.177 -12.016 76.375 1.00 52.34 449 PRO A N 1
ATOM 3434 C CA . PRO A 1 449 ? -19.183 -11.645 74.940 1.00 52.34 449 PRO A CA 1
ATOM 3435 C C . PRO A 1 449 ? -20.605 -11.176 74.457 1.00 52.34 449 PRO A C 1
ATOM 3437 O O . PRO A 1 449 ? -21.465 -10.877 75.281 1.00 52.34 449 PRO A O 1
ATOM 3440 N N . LYS A 1 450 ? -20.893 -11.265 73.135 1.00 25.81 450 LYS A N 1
ATOM 3441 C CA . LYS A 1 450 ? -22.189 -11.031 72.421 1.00 25.81 450 LYS A CA 1
ATOM 3442 C C . LYS A 1 450 ? -22.533 -9.538 72.166 1.00 25.81 450 LYS A C 1
ATOM 3444 O O . LYS A 1 450 ? -21.906 -8.678 72.769 1.00 25.81 450 LYS A O 1
ATOM 3449 N N . GLN A 1 451 ? -23.457 -9.146 71.269 1.00 26.97 451 GLN A N 1
ATOM 3450 C CA . GLN A 1 451 ? -24.387 -9.895 70.390 1.00 26.97 451 GLN A CA 1
ATOM 3451 C C . GLN A 1 451 ? -24.648 -9.150 69.050 1.00 26.97 451 GLN A C 1
ATOM 3453 O O . GLN A 1 451 ? -24.134 -8.056 68.839 1.00 26.97 451 GLN A O 1
ATOM 3458 N N . GLU A 1 452 ? -25.442 -9.739 68.148 1.00 27.97 452 GLU A N 1
ATOM 3459 C CA . GLU A 1 452 ? -25.926 -9.136 66.889 1.00 27.97 452 GLU A CA 1
ATOM 3460 C C . GLU A 1 452 ? -26.924 -7.979 67.105 1.00 27.97 452 GLU A C 1
ATOM 3462 O O . GLU A 1 452 ? -27.670 -7.995 68.083 1.00 27.97 452 GLU A O 1
ATOM 3467 N N . MET A 1 453 ? -27.054 -7.075 66.121 1.00 27.33 453 MET A N 1
ATOM 3468 C CA . MET A 1 453 ? -28.341 -6.763 65.459 1.00 27.33 453 MET A CA 1
ATOM 3469 C C . MET A 1 453 ? -28.141 -5.917 64.180 1.00 27.33 453 MET A C 1
ATOM 3471 O O . MET A 1 453 ? -27.058 -5.390 63.937 1.00 27.33 453 MET A O 1
ATOM 3475 N N . ALA A 1 454 ? -29.170 -5.848 63.326 1.00 27.59 454 ALA A N 1
ATOM 3476 C CA . ALA A 1 454 ? -29.084 -5.368 61.939 1.00 27.59 454 ALA A CA 1
ATOM 3477 C C . ALA A 1 454 ? -29.609 -3.933 61.707 1.00 27.59 454 ALA A C 1
ATOM 3479 O O . ALA A 1 454 ? -30.397 -3.413 62.494 1.00 27.59 454 ALA A O 1
ATOM 3480 N N . ALA A 1 455 ? -29.250 -3.344 60.556 1.00 26.83 455 ALA A N 1
ATOM 3481 C CA . ALA A 1 455 ? -29.915 -2.176 59.966 1.00 26.83 455 ALA A CA 1
ATOM 3482 C C . ALA A 1 455 ? -29.899 -2.247 58.421 1.00 26.83 455 ALA A C 1
ATOM 3484 O O . ALA A 1 455 ? -28.873 -2.559 57.821 1.00 26.83 455 ALA A O 1
ATOM 3485 N N . VAL A 1 456 ? -31.052 -1.985 57.793 1.00 25.75 456 VAL A N 1
ATOM 3486 C CA . VAL A 1 456 ? -31.379 -2.123 56.352 1.00 25.75 456 VAL A CA 1
ATOM 3487 C C . VAL A 1 456 ? -32.603 -1.218 56.073 1.00 25.75 456 VAL A C 1
ATOM 3489 O O . VAL A 1 456 ? -33.422 -1.108 56.988 1.00 25.75 456 VAL A O 1
ATOM 3492 N N . PRO A 1 457 ? -32.855 -0.643 54.871 1.00 38.59 457 PRO A N 1
ATOM 3493 C CA . PRO A 1 457 ? -31.998 -0.337 53.712 1.00 38.59 457 PRO A CA 1
ATOM 3494 C C . PRO A 1 457 ? -31.961 1.186 53.395 1.00 38.59 457 PRO A C 1
ATOM 3496 O O . PRO A 1 457 ? -32.565 2.002 54.088 1.00 38.59 457 PRO A O 1
ATOM 3499 N N . SER A 1 458 ? -31.377 1.569 52.254 1.00 25.69 458 SER A N 1
ATOM 3500 C CA . SER A 1 458 ? -31.814 2.754 51.495 1.00 25.69 458 SER A CA 1
ATOM 3501 C C . SER A 1 458 ? -31.942 2.426 49.997 1.00 25.69 458 SER A C 1
ATOM 3503 O O . SER A 1 458 ? -31.210 1.594 49.465 1.00 25.69 458 SER A O 1
ATOM 3505 N N . ALA A 1 459 ? -32.950 3.009 49.339 1.00 28.50 459 ALA A N 1
ATOM 3506 C CA . ALA A 1 459 ? -33.374 2.677 47.972 1.00 28.50 459 ALA A CA 1
ATOM 3507 C C . ALA A 1 459 ? -32.686 3.574 46.908 1.00 28.50 459 ALA A C 1
ATOM 3509 O O . ALA A 1 459 ? -32.155 4.631 47.262 1.00 28.50 459 ALA A O 1
ATOM 3510 N N . PRO A 1 460 ? -32.649 3.177 45.619 1.00 28.86 460 PRO A N 1
ATOM 3511 C CA . PRO A 1 460 ? -31.718 3.756 44.651 1.00 28.86 460 PRO A CA 1
ATOM 3512 C C . PRO A 1 460 ? -32.146 5.132 44.128 1.00 28.86 460 PRO A C 1
ATOM 3514 O O . PRO A 1 460 ? -33.331 5.417 43.956 1.00 28.86 460 PRO A O 1
ATOM 3517 N N . LYS A 1 461 ? -31.154 5.956 43.770 1.00 26.66 461 LYS A N 1
ATOM 3518 C CA . LYS A 1 461 ? -31.359 7.086 42.857 1.00 26.66 461 LYS A CA 1
ATOM 3519 C C . LYS A 1 461 ? -31.214 6.617 41.414 1.00 26.66 461 LYS A C 1
ATOM 3521 O O . LYS A 1 461 ? -30.300 5.867 41.089 1.00 26.66 461 LYS A O 1
ATOM 3526 N N . GLN A 1 462 ? -32.116 7.095 40.566 1.00 28.58 462 GLN A N 1
ATOM 3527 C CA . GLN A 1 462 ? -32.002 6.994 39.115 1.00 28.58 462 GLN A CA 1
ATOM 3528 C C . GLN A 1 462 ? -30.853 7.890 38.637 1.00 28.58 462 GLN A C 1
ATOM 3530 O O . GLN A 1 462 ? -30.706 9.007 39.135 1.00 28.58 462 GLN A O 1
ATOM 3535 N N . GLU A 1 463 ? -30.102 7.443 37.634 1.00 26.58 463 GLU A N 1
ATOM 3536 C CA . GLU A 1 463 ? -29.196 8.302 36.871 1.00 26.58 463 GLU A CA 1
ATOM 3537 C C . GLU A 1 463 ? -29.528 8.191 35.375 1.00 26.58 463 GLU A C 1
ATOM 3539 O O . GLU A 1 463 ? -30.059 7.176 34.918 1.00 26.58 463 GLU A O 1
ATOM 3544 N N . ALA A 1 464 ? -29.357 9.288 34.638 1.00 24.66 464 ALA A N 1
ATOM 3545 C CA . ALA A 1 464 ? -29.990 9.470 33.333 1.00 24.66 464 ALA A CA 1
ATOM 3546 C C . ALA A 1 464 ? -29.213 8.811 32.182 1.00 24.66 464 ALA A C 1
ATOM 3548 O O . ALA A 1 464 ? -27.985 8.757 32.187 1.00 24.66 464 ALA A O 1
ATOM 3549 N N . ALA A 1 465 ? -29.939 8.375 31.148 1.00 27.89 465 ALA A N 1
ATOM 3550 C CA . ALA A 1 465 ? -29.350 7.797 29.946 1.00 27.89 465 ALA A CA 1
ATOM 3551 C C . ALA A 1 465 ? -28.451 8.811 29.211 1.00 27.89 465 ALA A C 1
ATOM 3553 O O . ALA A 1 465 ? -28.927 9.805 28.659 1.00 27.89 465 ALA A O 1
ATOM 3554 N N . ALA A 1 466 ? -27.145 8.538 29.174 1.00 23.50 466 ALA A N 1
ATOM 3555 C CA . ALA A 1 466 ? -26.194 9.284 28.361 1.00 23.50 466 ALA A CA 1
ATOM 3556 C C . ALA A 1 466 ? -26.249 8.792 26.904 1.00 23.50 466 ALA A C 1
ATOM 3558 O O . ALA A 1 466 ? -26.046 7.610 26.630 1.00 23.50 466 ALA A O 1
ATOM 3559 N N . VAL A 1 467 ? -26.522 9.703 25.967 1.00 25.19 467 VAL A N 1
ATOM 3560 C CA . VAL A 1 467 ? -26.679 9.384 24.538 1.00 25.19 467 VAL A CA 1
ATOM 3561 C C . VAL A 1 467 ? -25.368 8.851 23.949 1.00 25.19 467 VAL A C 1
ATOM 3563 O O . VAL A 1 467 ? -24.324 9.504 24.039 1.00 25.19 467 VAL A O 1
ATOM 3566 N N . ALA A 1 468 ? -25.428 7.681 23.311 1.00 24.78 468 ALA A N 1
ATOM 3567 C CA . ALA A 1 468 ? -24.284 7.081 22.635 1.00 24.78 468 ALA A CA 1
ATOM 3568 C C . ALA A 1 468 ? -23.858 7.915 21.402 1.00 24.78 468 ALA A C 1
ATOM 3570 O O . ALA A 1 468 ? -24.715 8.340 20.624 1.00 24.78 468 ALA A O 1
ATOM 3571 N N . PRO A 1 469 ? -22.551 8.156 21.180 1.00 23.22 469 PRO A N 1
ATOM 3572 C CA . PRO A 1 469 ? -22.082 8.869 19.995 1.00 23.22 469 PRO A CA 1
ATOM 3573 C C . PRO A 1 469 ? -22.229 7.998 18.737 1.00 23.22 469 PRO A C 1
ATOM 3575 O O . PRO A 1 469 ? -21.825 6.837 18.730 1.00 23.22 469 PRO A O 1
ATOM 3578 N N . ALA A 1 470 ? -22.784 8.584 17.674 1.00 21.88 470 ALA A N 1
ATOM 3579 C CA . ALA A 1 470 ? -23.164 7.886 16.445 1.00 21.88 470 ALA A CA 1
ATOM 3580 C C . ALA A 1 470 ? -22.002 7.136 15.743 1.00 21.88 470 ALA A C 1
ATOM 3582 O O . ALA A 1 470 ? -20.845 7.573 15.822 1.00 21.88 470 ALA A O 1
ATOM 3583 N N . PRO A 1 471 ? -22.300 6.039 15.011 1.00 25.92 471 PRO A N 1
ATOM 3584 C CA . PRO A 1 471 ? -21.324 5.363 14.162 1.00 25.92 471 PRO A CA 1
ATOM 3585 C C . PRO A 1 471 ? -20.818 6.294 13.055 1.00 25.92 471 PRO A C 1
ATOM 3587 O O . PRO A 1 471 ? -21.513 7.200 12.587 1.00 25.92 471 PRO A O 1
ATOM 3590 N N . LYS A 1 472 ? -19.566 6.081 12.657 1.00 24.17 472 LYS A N 1
ATOM 3591 C CA . LYS A 1 472 ? -18.826 6.982 11.770 1.00 24.17 472 LYS A CA 1
ATOM 3592 C C . LYS A 1 472 ? -18.973 6.519 10.333 1.00 24.17 472 LYS A C 1
ATOM 3594 O O . LYS A 1 472 ? -19.153 5.335 10.075 1.00 24.17 472 LYS A O 1
ATOM 3599 N N . GLN A 1 473 ? -18.938 7.475 9.418 1.00 23.16 473 GLN A N 1
ATOM 3600 C CA . GLN A 1 473 ? -19.093 7.220 7.993 1.00 23.16 473 GLN A CA 1
ATOM 3601 C C . GLN A 1 473 ? -17.692 7.224 7.392 1.00 23.16 473 GLN A C 1
ATOM 3603 O O . GLN A 1 473 ? -17.047 8.274 7.413 1.00 23.16 473 GLN A O 1
ATOM 3608 N N . GLU A 1 474 ? -17.212 6.085 6.899 1.00 31.14 474 GLU A N 1
ATOM 3609 C CA . GLU A 1 474 ? -15.981 6.089 6.110 1.00 31.14 474 GLU A CA 1
ATOM 3610 C C . GLU A 1 474 ? -16.265 6.774 4.766 1.00 31.14 474 GLU A C 1
ATOM 3612 O O . GLU A 1 474 ? -17.312 6.579 4.142 1.00 31.14 474 GLU A O 1
ATOM 3617 N N . GLY A 1 475 ? -15.387 7.703 4.390 1.00 30.00 475 GLY A N 1
ATOM 3618 C CA . GLY A 1 475 ? -15.599 8.578 3.241 1.00 30.00 475 GLY A CA 1
ATOM 3619 C C . GLY A 1 475 ? -15.193 7.906 1.935 1.00 30.00 475 GLY A C 1
ATOM 3620 O O . GLY A 1 475 ? -14.114 7.324 1.859 1.00 30.00 475 GLY A O 1
ATOM 3621 N N . GLN A 1 476 ? -16.022 8.056 0.896 1.00 24.98 476 GLN A N 1
ATOM 3622 C CA . GLN A 1 476 ? -15.729 7.575 -0.457 1.00 24.98 476 GLN A CA 1
ATOM 3623 C C . GLN A 1 476 ? -14.319 7.986 -0.908 1.00 24.98 476 GLN A C 1
ATOM 3625 O O . GLN A 1 476 ? -14.009 9.174 -1.035 1.00 24.98 476 GLN A O 1
ATOM 3630 N N . VAL A 1 477 ? -13.478 6.994 -1.198 1.00 27.34 477 VAL A N 1
ATOM 3631 C CA . VAL A 1 477 ? -12.171 7.205 -1.823 1.00 27.34 477 VAL A CA 1
ATOM 3632 C C . VAL A 1 477 ? -12.406 7.668 -3.258 1.00 27.34 477 VAL A C 1
ATOM 3634 O O . VAL A 1 477 ? -13.008 6.958 -4.062 1.00 27.34 477 VAL A O 1
ATOM 3637 N N . THR A 1 478 ? -11.943 8.868 -3.607 1.00 30.84 478 THR A N 1
ATOM 3638 C CA . THR A 1 478 ? -12.112 9.376 -4.976 1.00 30.84 478 THR A CA 1
ATOM 3639 C C . THR A 1 478 ? -11.264 8.560 -5.967 1.00 30.84 478 THR A C 1
ATOM 3641 O O . THR A 1 478 ? -10.187 8.077 -5.596 1.00 30.84 478 THR A O 1
ATOM 3644 N N . PRO A 1 479 ? -11.652 8.455 -7.255 1.00 32.19 479 PRO A N 1
ATOM 3645 C CA . PRO A 1 479 ? -10.857 7.738 -8.261 1.00 32.19 479 PRO A CA 1
ATOM 3646 C C . PRO A 1 479 ? -9.397 8.219 -8.361 1.00 32.19 479 PRO A C 1
ATOM 3648 O O . PRO A 1 479 ? -8.492 7.435 -8.640 1.00 32.19 479 PRO A O 1
ATOM 3651 N N . ALA A 1 480 ? -9.143 9.497 -8.053 1.00 29.52 480 ALA A N 1
ATOM 3652 C CA . ALA A 1 480 ? -7.805 10.087 -8.013 1.00 29.52 480 ALA A CA 1
ATOM 3653 C C . ALA A 1 480 ? -6.920 9.586 -6.851 1.00 29.52 480 ALA A C 1
ATOM 3655 O O . ALA A 1 480 ? -5.698 9.696 -6.941 1.00 29.52 480 ALA A O 1
ATOM 3656 N N . GLN A 1 481 ? -7.511 9.054 -5.776 1.00 29.55 481 GLN A N 1
ATOM 3657 C CA . GLN A 1 481 ? -6.803 8.465 -4.632 1.00 29.55 481 GLN A CA 1
ATOM 3658 C C . GLN A 1 481 ? -6.563 6.964 -4.839 1.00 29.55 481 GLN A C 1
ATOM 3660 O O . GLN A 1 481 ? -5.458 6.484 -4.586 1.00 29.55 481 GLN A O 1
ATOM 3665 N N . ALA A 1 482 ? -7.543 6.236 -5.391 1.00 29.58 482 ALA A N 1
ATOM 3666 C CA . ALA A 1 482 ? -7.364 4.841 -5.805 1.00 29.58 482 ALA A CA 1
ATOM 3667 C C . ALA A 1 482 ? -6.209 4.688 -6.819 1.00 29.58 482 ALA A C 1
ATOM 3669 O O . ALA A 1 482 ? -5.403 3.762 -6.723 1.00 29.58 482 ALA A O 1
ATOM 3670 N N . ALA A 1 483 ? -6.060 5.658 -7.728 1.00 28.64 483 ALA A N 1
ATOM 3671 C CA . ALA A 1 483 ? -5.011 5.677 -8.745 1.00 28.64 483 ALA A CA 1
ATOM 3672 C C . ALA A 1 483 ? -3.562 5.717 -8.209 1.00 28.64 483 ALA A C 1
ATOM 3674 O O . ALA A 1 483 ? -2.648 5.464 -8.993 1.00 28.64 483 ALA A O 1
ATOM 3675 N N . ILE A 1 484 ? -3.321 6.036 -6.930 1.00 35.47 484 ILE A N 1
ATOM 3676 C CA . ILE A 1 484 ? -1.963 6.241 -6.383 1.00 35.47 484 ILE A CA 1
ATOM 3677 C C . ILE A 1 484 ? -1.319 4.934 -5.888 1.00 35.47 484 ILE A C 1
ATOM 3679 O O . ILE A 1 484 ? -0.096 4.836 -5.874 1.00 35.47 484 ILE A O 1
ATOM 3683 N N . ARG A 1 485 ? -2.102 3.906 -5.522 1.00 35.84 485 ARG A N 1
ATOM 3684 C CA . ARG A 1 485 ? -1.555 2.671 -4.916 1.00 35.84 485 ARG A CA 1
ATOM 3685 C C . ARG A 1 485 ? -0.766 1.770 -5.876 1.00 35.84 485 ARG A C 1
ATOM 3687 O O . ARG A 1 485 ? 0.123 1.072 -5.406 1.00 35.84 485 ARG A O 1
ATOM 3694 N N . ASN A 1 486 ? -1.032 1.834 -7.184 1.00 36.38 486 ASN A N 1
ATOM 3695 C CA . ASN A 1 486 ? -0.258 1.137 -8.219 1.00 36.38 486 ASN A CA 1
ATOM 3696 C C . ASN A 1 486 ? 0.377 2.146 -9.190 1.00 36.38 486 ASN A C 1
ATOM 3698 O O . ASN A 1 486 ? -0.185 2.477 -10.237 1.00 36.38 486 ASN A O 1
ATOM 3702 N N . THR A 1 487 ? 1.572 2.624 -8.848 1.00 39.41 487 THR A N 1
ATOM 3703 C CA . THR A 1 487 ? 2.496 3.265 -9.794 1.00 39.41 487 THR A CA 1
ATOM 3704 C C . THR A 1 487 ? 3.637 2.301 -10.105 1.00 39.41 487 THR A C 1
ATOM 3706 O O . THR A 1 487 ? 4.446 2.032 -9.215 1.00 39.41 487 THR A O 1
ATOM 3709 N N . HIS A 1 488 ? 3.745 1.816 -11.350 1.00 51.94 488 HIS A N 1
ATOM 3710 C CA . HIS A 1 488 ? 4.960 1.124 -11.799 1.00 51.94 488 HIS A CA 1
ATOM 3711 C C . HIS A 1 488 ? 6.145 2.076 -11.601 1.00 51.94 488 HIS A C 1
ATOM 3713 O O . HIS A 1 488 ? 6.147 3.202 -12.102 1.00 51.94 488 HIS A O 1
ATOM 3719 N N . LEU A 1 489 ? 7.091 1.663 -10.762 1.00 64.75 489 LEU A N 1
ATOM 3720 C CA . LEU A 1 489 ? 7.923 2.599 -10.013 1.00 64.75 489 LEU A CA 1
ATOM 3721 C C . LEU A 1 489 ? 9.118 3.053 -10.859 1.00 64.75 489 LEU A C 1
ATOM 3723 O O . LEU A 1 489 ? 10.085 2.313 -11.022 1.00 64.75 489 LEU A O 1
ATOM 3727 N N . VAL A 1 490 ? 9.033 4.253 -11.434 1.00 83.88 490 VAL A N 1
ATOM 3728 C CA . VAL A 1 490 ? 10.095 4.814 -12.280 1.00 83.88 490 VAL A CA 1
ATOM 3729 C C . VAL A 1 490 ? 11.168 5.466 -11.423 1.00 83.88 490 VAL A C 1
ATOM 3731 O O . VAL A 1 490 ? 10.874 6.297 -10.565 1.00 83.88 490 VAL A O 1
ATOM 3734 N N . LYS A 1 491 ? 12.429 5.137 -11.700 1.00 88.44 491 LYS A N 1
ATOM 3735 C CA . LYS A 1 491 ? 13.598 5.831 -11.156 1.00 88.44 491 LYS A CA 1
ATOM 3736 C C . LYS A 1 491 ? 14.381 6.473 -12.296 1.00 88.44 491 LYS A C 1
ATOM 3738 O O . LYS A 1 491 ? 14.627 5.820 -13.304 1.00 88.44 491 LYS A O 1
ATOM 3743 N N . ILE A 1 492 ? 14.819 7.717 -12.112 1.00 92.50 492 ILE A N 1
ATOM 3744 C CA . ILE A 1 492 ? 15.831 8.338 -12.976 1.00 92.50 492 ILE A CA 1
ATOM 3745 C C . ILE A 1 492 ? 17.139 8.472 -12.194 1.00 92.50 492 ILE A C 1
ATOM 3747 O O . ILE A 1 492 ? 17.152 8.967 -11.065 1.00 92.50 492 ILE A O 1
ATOM 3751 N N . ASP A 1 493 ? 18.233 8.040 -12.813 1.00 91.38 493 ASP A N 1
ATOM 3752 C CA . ASP A 1 493 ? 19.615 8.169 -12.355 1.00 91.38 493 ASP A CA 1
ATOM 3753 C C . ASP A 1 493 ? 20.439 8.954 -13.380 1.00 91.38 493 ASP A C 1
ATOM 3755 O O . ASP A 1 493 ? 20.131 8.961 -14.570 1.00 91.38 493 ASP A O 1
ATOM 3759 N N . SER A 1 494 ? 21.499 9.622 -12.927 1.00 94.31 494 SER A N 1
ATOM 3760 C CA . SER A 1 494 ? 22.347 10.469 -13.769 1.00 94.31 494 SER A CA 1
ATOM 3761 C C . SER A 1 494 ? 23.777 10.496 -13.234 1.00 94.31 494 SER A C 1
ATOM 3763 O O . SER A 1 494 ? 23.977 10.670 -12.031 1.00 94.31 494 SER A O 1
ATOM 3765 N N . SER A 1 495 ? 24.778 10.391 -14.113 1.00 95.38 495 SER A N 1
ATOM 3766 C CA . SER A 1 495 ? 26.186 10.675 -13.767 1.00 95.38 495 SER A CA 1
ATOM 3767 C C . SER A 1 495 ? 26.473 12.182 -13.632 1.00 95.38 495 SER A C 1
ATOM 3769 O O . SER A 1 495 ? 27.531 12.601 -13.151 1.00 95.38 495 SER A O 1
ATOM 3771 N N . LEU A 1 496 ? 25.522 13.010 -14.072 1.00 93.75 496 LEU A N 1
ATOM 3772 C CA . LEU A 1 496 ? 25.588 14.464 -14.129 1.00 93.75 496 LEU A CA 1
ATOM 3773 C C . LEU A 1 496 ? 24.703 15.094 -13.040 1.00 93.75 496 LEU A C 1
ATOM 3775 O O . LEU A 1 496 ? 23.489 14.870 -13.054 1.00 93.75 496 LEU A O 1
ATOM 3779 N N . PRO A 1 497 ? 25.251 15.934 -12.142 1.00 91.19 497 PRO A N 1
ATOM 3780 C CA . PRO A 1 497 ? 24.442 16.688 -11.188 1.00 91.19 497 PRO A CA 1
ATOM 3781 C C . PRO A 1 497 ? 23.624 17.794 -11.873 1.00 91.19 497 PRO A C 1
ATOM 3783 O O . PRO A 1 497 ? 24.088 18.413 -12.831 1.00 91.19 497 PRO A O 1
ATOM 3786 N N . THR A 1 498 ? 22.443 18.095 -11.335 1.00 92.94 498 THR A N 1
ATOM 3787 C CA . THR A 1 498 ? 21.518 19.141 -11.811 1.00 92.94 498 THR A CA 1
ATOM 3788 C C . THR A 1 498 ? 22.061 20.571 -11.690 1.00 92.94 498 THR A C 1
ATOM 3790 O O . THR A 1 498 ? 22.710 20.930 -10.704 1.00 92.94 498 THR A O 1
ATOM 3793 N N . ALA A 1 499 ? 21.696 21.434 -12.644 1.00 89.50 499 ALA A N 1
ATOM 3794 C CA . ALA A 1 499 ? 21.842 22.891 -12.580 1.00 89.50 499 ALA A CA 1
ATOM 3795 C C . ALA A 1 499 ? 20.502 23.614 -12.380 1.00 89.50 499 ALA A C 1
ATOM 3797 O O . ALA A 1 499 ? 19.485 23.205 -12.927 1.00 89.50 499 ALA A O 1
ATOM 3798 N N . GLY A 1 500 ? 20.504 24.763 -11.693 1.00 82.31 500 GLY A N 1
ATOM 3799 C CA . GLY A 1 500 ? 19.425 25.765 -11.799 1.00 82.31 500 GLY A CA 1
ATOM 3800 C C . GLY A 1 500 ? 18.001 25.271 -11.497 1.00 82.31 500 GLY A C 1
ATOM 3801 O O . GLY A 1 500 ? 17.048 25.782 -12.085 1.00 82.31 500 GLY A O 1
ATOM 3802 N N . GLY A 1 501 ? 17.855 24.256 -10.640 1.00 87.50 501 GLY A N 1
ATOM 3803 C CA . GLY A 1 501 ? 16.569 23.621 -10.327 1.00 87.50 501 GLY A CA 1
ATOM 3804 C C . GLY A 1 501 ? 15.991 22.722 -11.427 1.00 87.50 501 GLY A C 1
ATOM 3805 O O . GLY A 1 501 ? 14.865 22.264 -11.278 1.00 87.50 501 GLY A O 1
ATOM 3806 N N . GLN A 1 502 ? 16.728 22.467 -12.512 1.00 93.88 502 GLN A N 1
ATOM 3807 C CA . GLN A 1 502 ? 16.301 21.686 -13.681 1.00 93.88 502 GLN A CA 1
ATOM 3808 C C . GLN A 1 502 ? 16.558 20.188 -13.450 1.00 93.88 502 GLN A C 1
ATOM 3810 O O . GLN A 1 502 ? 17.490 19.605 -14.006 1.00 93.88 502 GLN A O 1
ATOM 3815 N N . ILE A 1 503 ? 15.798 19.617 -12.512 1.00 95.50 503 ILE A N 1
ATOM 3816 C CA . ILE A 1 503 ? 16.026 18.296 -11.905 1.00 95.50 503 ILE A CA 1
ATOM 3817 C C . ILE A 1 503 ? 15.818 17.124 -12.863 1.00 95.50 503 ILE A C 1
ATOM 3819 O O . ILE A 1 503 ? 15.072 17.215 -13.831 1.00 95.50 503 ILE A O 1
ATOM 3823 N N . ARG A 1 504 ? 16.418 15.967 -12.560 1.00 94.69 504 ARG A N 1
ATOM 3824 C CA . ARG A 1 504 ? 16.350 14.797 -13.455 1.00 94.69 504 ARG A CA 1
ATOM 3825 C C . ARG A 1 504 ? 14.938 14.236 -13.678 1.00 94.69 504 ARG A C 1
ATOM 3827 O O . ARG A 1 504 ? 14.667 13.720 -14.756 1.00 94.69 504 ARG A O 1
ATOM 3834 N N . GLN A 1 505 ? 14.021 14.385 -12.715 1.00 95.00 505 GLN A N 1
ATOM 3835 C CA . GLN A 1 505 ? 12.620 13.956 -12.871 1.00 95.00 505 GLN A CA 1
ATOM 3836 C C . GLN A 1 505 ? 11.806 14.841 -13.837 1.00 95.00 505 GLN A C 1
ATOM 3838 O O . GLN A 1 505 ? 10.826 14.361 -14.398 1.00 95.00 505 GLN A O 1
ATOM 3843 N N . PHE A 1 506 ? 12.247 16.075 -14.121 1.00 95.88 506 PHE A N 1
ATOM 3844 C CA . PHE A 1 506 ? 11.647 16.942 -15.149 1.00 95.88 506 PHE A CA 1
ATOM 3845 C C . PHE A 1 506 ? 11.877 16.451 -16.591 1.00 95.88 506 PHE A C 1
ATOM 3847 O O . PHE A 1 506 ? 11.320 17.011 -17.522 1.00 95.88 506 PHE A O 1
ATOM 3854 N N . ALA A 1 507 ? 12.699 15.421 -16.812 1.00 95.25 507 ALA A N 1
ATOM 3855 C CA . ALA A 1 507 ? 12.767 14.761 -18.117 1.00 95.25 507 ALA A CA 1
ATOM 3856 C C . ALA A 1 507 ? 11.571 13.815 -18.369 1.00 95.25 507 ALA A C 1
ATOM 3858 O O . ALA A 1 507 ? 11.480 13.235 -19.449 1.00 95.25 507 ALA A O 1
ATOM 3859 N N . PHE A 1 508 ? 10.705 13.596 -17.368 1.00 95.06 508 PHE A N 1
ATOM 3860 C CA . PHE A 1 508 ? 9.624 12.607 -17.401 1.00 95.06 508 PHE A CA 1
ATOM 3861 C C . PHE A 1 508 ? 8.408 13.018 -16.541 1.00 95.06 508 PHE A C 1
ATOM 3863 O O . PHE A 1 508 ? 7.800 12.184 -15.869 1.00 95.06 508 PHE A O 1
ATOM 3870 N N . ASP A 1 509 ? 8.059 14.307 -16.516 1.00 92.44 509 ASP A N 1
ATOM 3871 C CA . ASP A 1 509 ? 6.837 14.833 -15.878 1.00 92.44 509 ASP A CA 1
ATOM 3872 C C . ASP A 1 509 ? 5.707 15.149 -16.889 1.00 92.44 509 ASP A C 1
ATOM 3874 O O . ASP A 1 509 ? 4.541 15.185 -16.492 1.00 92.44 509 ASP A O 1
ATOM 3878 N N . ALA A 1 510 ? 6.036 15.252 -18.186 1.00 88.88 510 ALA A N 1
ATOM 3879 C CA . ALA A 1 510 ? 5.192 15.705 -19.301 1.00 88.88 510 ALA A CA 1
ATOM 3880 C C . ALA A 1 510 ? 4.752 17.187 -19.238 1.00 88.88 510 ALA A C 1
ATOM 3882 O O . ALA A 1 510 ? 3.727 17.563 -19.816 1.00 88.88 510 ALA A O 1
ATOM 3883 N N . GLU A 1 511 ? 5.521 18.050 -18.563 1.00 89.31 511 GLU A N 1
ATOM 3884 C CA . GLU A 1 511 ? 5.289 19.499 -18.531 1.00 89.31 511 GLU A CA 1
ATOM 3885 C C . GLU A 1 511 ? 6.195 20.229 -19.551 1.00 89.31 511 GLU A C 1
ATOM 3887 O O . GLU A 1 511 ? 7.405 20.322 -19.371 1.00 89.31 511 GLU A O 1
ATOM 3892 N N . PRO A 1 512 ? 5.661 20.858 -20.619 1.00 82.50 512 PRO A N 1
ATOM 3893 C CA . PRO A 1 512 ? 6.456 21.305 -21.778 1.00 82.50 512 PRO A CA 1
ATOM 3894 C C . PRO A 1 512 ? 7.408 22.496 -21.525 1.00 82.50 512 PRO A C 1
ATOM 3896 O O . PRO A 1 512 ? 8.004 23.028 -22.467 1.00 82.50 512 PRO A O 1
ATOM 3899 N N . ASN A 1 513 ? 7.524 22.954 -20.276 1.00 84.12 513 ASN A N 1
ATOM 3900 C CA . ASN A 1 513 ? 8.374 24.068 -19.846 1.00 84.12 513 ASN A CA 1
ATOM 3901 C C . ASN A 1 513 ? 9.416 23.672 -18.785 1.00 84.12 513 ASN A C 1
ATOM 3903 O O . ASN A 1 513 ? 10.297 24.484 -18.487 1.00 84.12 513 ASN A O 1
ATOM 3907 N N . THR A 1 514 ? 9.325 22.472 -18.212 1.00 92.19 514 THR A N 1
ATOM 3908 C CA . THR A 1 514 ? 10.374 21.878 -17.377 1.00 92.19 514 THR A CA 1
ATOM 3909 C C . THR A 1 514 ? 11.366 21.118 -18.271 1.00 92.19 514 THR A C 1
ATOM 3911 O O . THR A 1 514 ? 11.154 20.955 -19.474 1.00 92.19 514 THR A O 1
ATOM 3914 N N . PHE A 1 515 ? 12.537 20.785 -17.725 1.00 94.94 515 PHE A N 1
ATOM 3915 C CA . PHE A 1 515 ? 13.542 19.924 -18.357 1.00 94.94 515 PHE A CA 1
ATOM 3916 C C . PHE A 1 515 ? 14.600 19.515 -17.323 1.00 94.94 515 PHE A C 1
ATOM 3918 O O . PHE A 1 515 ? 14.812 20.214 -16.332 1.00 94.94 515 PHE A O 1
ATOM 3925 N N . PHE A 1 516 ? 15.325 18.425 -17.572 1.00 97.25 516 PHE A N 1
ATOM 3926 C CA . PHE A 1 516 ? 16.600 18.160 -16.904 1.00 97.25 516 PHE A CA 1
ATOM 3927 C C . PHE A 1 516 ? 17.722 18.984 -17.550 1.00 97.25 516 PHE A C 1
ATOM 3929 O O . PHE A 1 516 ? 17.812 19.039 -18.778 1.00 97.25 516 PHE A O 1
ATOM 3936 N N . ALA A 1 517 ? 18.623 19.570 -16.753 1.00 96.81 517 ALA A N 1
ATOM 3937 C CA . ALA A 1 517 ? 19.887 20.118 -17.253 1.00 96.81 517 ALA A CA 1
ATOM 3938 C C . ALA A 1 517 ? 21.063 19.887 -16.293 1.00 96.81 517 ALA A C 1
ATOM 3940 O O . ALA A 1 517 ? 20.976 20.188 -15.100 1.00 96.81 517 ALA A O 1
ATOM 3941 N N . SER A 1 518 ? 22.201 19.439 -16.829 1.00 96.81 518 SER A N 1
ATOM 3942 C CA . SER A 1 518 ? 23.425 19.212 -16.053 1.00 96.81 518 SER A CA 1
ATOM 3943 C C . SER A 1 518 ? 24.163 20.503 -15.654 1.00 96.81 518 SER A C 1
ATOM 3945 O O . SER A 1 518 ? 24.115 21.520 -16.345 1.00 96.81 518 SER A O 1
ATOM 3947 N N . ASN A 1 519 ? 24.899 20.471 -14.537 1.00 94.56 519 ASN A N 1
ATOM 3948 C CA . ASN A 1 519 ? 25.700 21.599 -14.025 1.00 94.56 519 ASN A CA 1
ATOM 3949 C C . ASN A 1 519 ? 27.070 21.778 -14.687 1.00 94.56 519 ASN A C 1
ATOM 3951 O O . ASN A 1 519 ? 27.726 22.800 -14.486 1.00 94.56 519 ASN A O 1
ATOM 3955 N N . ARG A 1 520 ? 27.475 20.800 -15.492 1.00 95.81 520 ARG A N 1
ATOM 3956 C CA . ARG A 1 520 ? 28.664 20.811 -16.338 1.00 95.81 520 ARG A CA 1
ATOM 3957 C C . ARG A 1 520 ? 28.320 20.235 -17.704 1.00 95.81 520 ARG A C 1
ATOM 3959 O O . ARG A 1 520 ? 27.299 19.561 -17.855 1.00 95.81 520 ARG A O 1
ATOM 3966 N N . ASN A 1 521 ? 29.204 20.444 -18.667 1.00 97.25 521 ASN A N 1
ATOM 3967 C CA . ASN A 1 521 ? 29.171 19.711 -19.924 1.00 97.25 521 ASN A CA 1
ATOM 3968 C C . ASN A 1 521 ? 29.297 18.201 -19.668 1.00 97.25 521 ASN A C 1
ATOM 3970 O O . ASN A 1 521 ? 30.023 17.778 -18.759 1.00 97.25 521 ASN A O 1
ATOM 3974 N N . ALA A 1 522 ? 28.596 17.410 -20.475 1.00 96.06 522 ALA A N 1
ATOM 3975 C CA . ALA A 1 522 ? 28.677 15.956 -20.449 1.00 96.06 522 ALA A CA 1
ATOM 3976 C C . ALA A 1 522 ? 29.840 15.449 -21.311 1.00 96.06 522 ALA A C 1
ATOM 3978 O O . ALA A 1 522 ? 30.131 16.026 -22.359 1.00 96.06 522 ALA A O 1
ATOM 3979 N N . THR A 1 523 ? 30.482 14.366 -20.886 1.00 96.81 523 THR A N 1
ATOM 3980 C CA . THR A 1 523 ? 31.411 13.593 -21.720 1.00 96.81 523 THR A CA 1
ATOM 3981 C C . THR A 1 523 ? 30.681 12.422 -22.381 1.00 96.81 523 THR A C 1
ATOM 3983 O O . THR A 1 523 ? 29.570 12.066 -21.991 1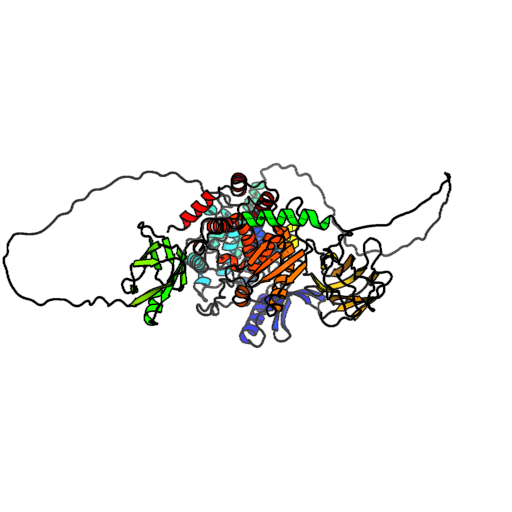.00 96.81 523 THR A O 1
ATOM 3986 N N . LYS A 1 524 ? 31.328 11.750 -23.334 1.00 95.44 524 LYS A N 1
ATOM 3987 C CA . LYS A 1 524 ? 30.862 10.466 -23.905 1.00 95.44 524 LYS A CA 1
ATOM 3988 C C . LYS A 1 524 ? 30.679 9.324 -22.884 1.00 95.44 524 LYS A C 1
ATOM 3990 O O . LYS A 1 524 ? 30.083 8.302 -23.215 1.00 95.44 524 LYS A O 1
ATOM 3995 N N . GLU A 1 525 ? 31.232 9.476 -21.678 1.00 95.62 525 GLU A N 1
ATOM 3996 C CA . GLU A 1 525 ? 31.135 8.504 -20.577 1.00 95.62 525 GLU A CA 1
ATOM 3997 C C . GLU A 1 525 ? 29.964 8.826 -19.622 1.00 95.62 525 GLU A C 1
ATOM 3999 O O . GLU A 1 525 ? 29.638 8.026 -18.743 1.00 95.62 525 GLU A O 1
ATOM 4004 N N . ASP A 1 526 ? 29.334 9.998 -19.770 1.00 97.56 526 ASP A N 1
ATOM 4005 C CA . ASP A 1 526 ? 28.179 10.406 -18.973 1.00 97.56 526 ASP A CA 1
ATOM 4006 C C . ASP A 1 526 ? 26.861 9.829 -19.497 1.00 97.56 526 ASP A C 1
ATOM 4008 O O . ASP A 1 526 ? 26.692 9.572 -20.688 1.00 97.56 526 ASP A O 1
ATOM 4012 N N . TYR A 1 527 ? 25.889 9.669 -18.600 1.00 97.31 527 TYR A N 1
ATOM 4013 C CA . TYR A 1 527 ? 24.590 9.094 -18.926 1.00 97.31 527 TYR A CA 1
ATOM 4014 C C . TYR A 1 527 ? 23.459 9.612 -18.034 1.00 97.31 527 TYR A C 1
ATOM 4016 O O . TYR A 1 527 ? 23.668 10.036 -16.895 1.00 97.31 527 TYR A O 1
ATOM 4024 N N . VAL A 1 528 ? 22.238 9.457 -18.543 1.00 97.94 528 VAL A N 1
ATOM 4025 C CA . VAL A 1 528 ? 20.993 9.431 -17.768 1.00 97.94 528 VAL A CA 1
ATOM 4026 C C . VAL A 1 528 ? 20.323 8.079 -18.011 1.00 97.94 528 VAL A C 1
ATOM 4028 O O . VAL A 1 528 ? 20.204 7.645 -19.157 1.00 97.94 528 VAL A O 1
ATOM 4031 N N . ILE A 1 529 ? 19.915 7.393 -16.945 1.00 97.19 529 ILE A N 1
ATOM 4032 C CA . ILE A 1 529 ? 19.214 6.103 -16.996 1.00 97.19 529 ILE A CA 1
ATOM 4033 C C . ILE A 1 529 ? 17.812 6.289 -16.422 1.00 97.19 529 ILE A C 1
ATOM 4035 O O . ILE A 1 529 ? 17.653 6.882 -15.358 1.00 97.19 529 ILE A O 1
ATOM 4039 N N . LEU A 1 530 ? 16.808 5.752 -17.112 1.00 95.81 530 LEU A N 1
ATOM 4040 C CA . LEU A 1 530 ? 15.433 5.643 -16.640 1.00 95.81 530 LEU A CA 1
ATOM 4041 C C . LEU A 1 530 ? 15.115 4.155 -16.453 1.00 95.81 530 LEU A C 1
ATOM 4043 O O . LEU A 1 530 ? 15.084 3.396 -17.420 1.00 95.81 530 LEU A O 1
ATOM 4047 N N . THR A 1 531 ? 14.922 3.744 -15.203 1.00 93.56 531 THR A N 1
ATOM 4048 C CA . THR A 1 531 ? 14.704 2.352 -14.786 1.00 93.56 531 THR A CA 1
ATOM 4049 C C . THR A 1 531 ? 13.256 2.163 -14.355 1.00 93.56 531 THR A C 1
ATOM 4051 O O . THR A 1 531 ? 12.721 2.969 -13.591 1.00 93.56 531 THR A O 1
ATOM 4054 N N . PHE A 1 532 ? 12.634 1.082 -14.810 1.00 91.38 532 PHE A N 1
ATOM 4055 C CA . PHE A 1 532 ? 11.289 0.670 -14.423 1.00 91.38 532 PHE A CA 1
ATOM 4056 C C . PHE A 1 532 ? 11.351 -0.301 -13.234 1.00 91.38 532 PHE A C 1
ATOM 4058 O O . PHE A 1 532 ? 12.277 -1.104 -13.127 1.00 91.38 532 PHE A O 1
ATOM 4065 N N . GLY A 1 533 ? 10.361 -0.255 -12.340 1.00 83.44 533 GLY A N 1
ATOM 4066 C CA . GLY A 1 533 ? 10.261 -1.198 -11.217 1.00 83.44 533 GLY A CA 1
ATOM 4067 C C . GLY A 1 533 ? 9.930 -2.637 -11.638 1.00 83.44 533 GLY A C 1
ATOM 4068 O O . GLY A 1 533 ? 10.229 -3.573 -10.903 1.00 83.44 533 GLY A O 1
ATOM 4069 N N . GLU A 1 534 ? 9.347 -2.806 -12.825 1.00 86.00 534 GLU A N 1
ATOM 4070 C CA . GLU A 1 534 ? 8.993 -4.080 -13.457 1.00 86.00 534 GLU A CA 1
ATOM 4071 C C . GLU A 1 534 ? 9.283 -3.982 -14.961 1.00 86.00 534 GLU A C 1
ATOM 4073 O O . GLU A 1 534 ? 9.293 -2.886 -15.522 1.00 86.00 534 GLU A O 1
ATOM 4078 N N . SER A 1 535 ? 9.536 -5.110 -15.627 1.00 89.31 535 SER A N 1
ATOM 4079 C CA . SER A 1 535 ? 9.941 -5.105 -17.038 1.00 89.31 535 SER A CA 1
ATOM 4080 C C . SER A 1 535 ? 8.744 -4.876 -17.965 1.00 89.31 535 SER A C 1
ATOM 4082 O O . SER A 1 535 ? 7.763 -5.619 -17.910 1.00 89.31 535 SER A O 1
ATOM 4084 N N . VAL A 1 536 ? 8.838 -3.880 -18.848 1.00 91.56 536 VAL A N 1
ATOM 4085 C CA . VAL A 1 536 ? 7.752 -3.460 -19.749 1.00 91.56 536 VAL A CA 1
ATOM 4086 C C . VAL A 1 536 ? 8.043 -3.819 -21.206 1.00 91.56 536 VAL A C 1
ATOM 4088 O O . VAL A 1 536 ? 9.193 -3.834 -21.650 1.00 91.56 536 VAL A O 1
ATOM 4091 N N . LYS A 1 537 ? 6.995 -4.078 -21.992 1.00 92.00 537 LYS A N 1
ATOM 4092 C CA . LYS A 1 537 ? 7.084 -4.169 -23.457 1.00 92.00 537 LYS A CA 1
ATOM 4093 C C . LYS A 1 537 ? 6.993 -2.752 -24.028 1.00 92.00 537 LYS A C 1
ATOM 4095 O O . LYS A 1 537 ? 5.912 -2.171 -24.025 1.00 92.00 537 LYS A O 1
ATOM 4100 N N . LEU A 1 538 ? 8.117 -2.190 -24.477 1.00 91.00 538 LEU A N 1
ATOM 4101 C CA . LEU A 1 538 ? 8.180 -0.844 -25.066 1.00 91.00 538 LEU A CA 1
ATOM 4102 C C . LEU A 1 538 ? 7.656 -0.850 -26.506 1.00 91.00 538 LEU A C 1
ATOM 4104 O O . LEU A 1 538 ? 8.350 -1.351 -27.384 1.00 91.00 538 LEU A O 1
ATOM 4108 N N . ALA A 1 539 ? 6.490 -0.255 -26.759 1.00 90.62 539 ALA A N 1
ATOM 4109 C CA . ALA A 1 539 ? 5.958 -0.069 -28.110 1.00 90.62 539 ALA A CA 1
ATOM 4110 C C . ALA A 1 539 ? 6.644 1.107 -28.829 1.00 90.62 539 ALA A C 1
ATOM 4112 O O . ALA A 1 539 ? 7.002 1.005 -30.008 1.00 90.62 539 ALA A O 1
ATOM 4113 N N . SER A 1 540 ? 6.892 2.210 -28.110 1.00 93.06 540 SER A N 1
ATOM 4114 C CA . SER A 1 540 ? 7.748 3.299 -28.587 1.00 93.06 540 SER A CA 1
ATOM 4115 C C . SER A 1 540 ? 8.431 4.072 -27.455 1.00 93.06 540 SER A C 1
ATOM 4117 O O . SER A 1 540 ? 7.983 4.074 -26.310 1.00 93.06 540 SER A O 1
ATOM 4119 N N . VAL A 1 541 ? 9.533 4.743 -27.795 1.00 95.12 541 VAL A N 1
ATOM 4120 C CA . VAL A 1 541 ? 10.221 5.727 -26.948 1.00 95.12 541 VAL A CA 1
ATOM 4121 C C . VAL A 1 541 ? 10.598 6.910 -27.830 1.00 95.12 541 VAL A C 1
ATOM 4123 O O . VAL A 1 541 ? 11.121 6.718 -28.926 1.00 95.12 541 VAL A O 1
ATOM 4126 N N . ASN A 1 542 ? 10.370 8.132 -27.365 1.00 95.69 542 ASN A N 1
ATOM 4127 C CA . ASN A 1 542 ? 10.757 9.360 -28.050 1.00 95.69 542 ASN A CA 1
ATOM 4128 C C . ASN A 1 542 ? 11.430 10.302 -27.048 1.00 95.69 542 ASN A C 1
ATOM 4130 O O . ASN A 1 542 ? 10.759 10.879 -26.194 1.00 95.69 542 ASN A O 1
ATOM 4134 N N . VAL A 1 543 ? 12.750 10.457 -27.165 1.00 97.44 543 VAL A N 1
ATOM 4135 C CA . VAL A 1 543 ? 13.541 11.363 -26.328 1.00 97.44 543 VAL A CA 1
ATOM 4136 C C . VAL A 1 543 ? 13.815 12.651 -27.087 1.00 97.44 543 VAL A C 1
ATOM 4138 O O . VAL A 1 543 ? 14.314 12.632 -28.213 1.00 97.44 543 VAL A O 1
ATOM 4141 N N . LEU A 1 544 ? 13.517 13.770 -26.438 1.00 96.31 544 LEU A N 1
ATOM 4142 C CA . LEU A 1 544 ? 13.670 15.119 -26.954 1.00 96.31 544 LEU A CA 1
ATOM 4143 C C . LEU A 1 544 ? 14.638 15.891 -26.055 1.00 96.31 544 LEU A C 1
ATOM 4145 O O . LEU A 1 544 ? 14.399 16.066 -24.860 1.00 96.31 544 LEU A O 1
ATOM 4149 N N . THR A 1 545 ? 15.730 16.371 -26.636 1.00 96.94 545 THR A N 1
ATOM 4150 C CA . THR A 1 545 ? 16.772 17.130 -25.933 1.00 96.94 545 THR A CA 1
ATOM 4151 C C . THR A 1 545 ? 16.762 18.603 -26.334 1.00 96.94 545 THR A C 1
ATOM 4153 O O . THR A 1 545 ? 15.912 19.055 -27.116 1.00 96.94 545 THR A O 1
ATOM 4156 N N . GLY A 1 546 ? 17.669 19.366 -25.726 1.00 94.06 546 GLY A N 1
ATOM 4157 C CA . GLY A 1 546 ? 17.770 20.807 -25.902 1.00 94.06 546 GLY A CA 1
ATOM 4158 C C . GLY A 1 546 ? 16.695 21.580 -25.138 1.00 94.06 546 GLY A C 1
ATOM 4159 O O . GLY A 1 546 ? 15.635 21.072 -24.767 1.00 94.06 546 GLY A O 1
ATOM 4160 N N . ARG A 1 547 ? 16.991 22.850 -24.881 1.00 91.50 547 ARG A N 1
ATOM 4161 C CA . ARG A 1 547 ? 16.111 23.796 -24.187 1.00 91.50 547 ARG A CA 1
ATOM 4162 C C . ARG A 1 547 ? 14.879 24.127 -25.044 1.00 91.50 547 ARG A C 1
ATOM 4164 O O . ARG A 1 547 ? 14.928 23.984 -26.267 1.00 91.50 547 ARG A O 1
ATOM 4171 N N . PRO A 1 548 ? 13.805 24.695 -24.462 1.00 86.19 548 PRO A N 1
ATOM 4172 C CA . PRO A 1 548 ? 12.628 25.145 -25.219 1.00 86.19 548 PRO A CA 1
ATOM 4173 C C . PRO A 1 548 ? 12.910 26.113 -26.387 1.00 86.19 548 PRO A C 1
ATOM 4175 O O . PRO A 1 548 ? 12.094 26.219 -27.296 1.00 86.19 548 PRO A O 1
ATOM 4178 N N . ASN A 1 549 ? 14.064 26.794 -26.397 1.00 87.06 549 ASN A N 1
ATOM 4179 C CA . ASN A 1 549 ? 14.512 27.682 -27.479 1.00 87.06 549 ASN A CA 1
ATOM 4180 C C . ASN A 1 549 ? 15.434 27.016 -28.527 1.00 87.06 549 ASN A C 1
ATOM 4182 O O . ASN A 1 549 ? 15.967 27.718 -29.383 1.00 87.06 549 ASN A O 1
ATOM 4186 N N . GLY A 1 550 ? 15.637 25.695 -28.464 1.00 84.19 550 GLY A N 1
ATOM 4187 C CA . GLY A 1 550 ? 16.435 24.929 -29.429 1.00 84.19 550 GLY A CA 1
ATOM 4188 C C . GLY A 1 550 ? 17.954 24.962 -29.221 1.00 84.19 550 GLY A C 1
ATOM 4189 O O . GLY A 1 550 ? 18.679 24.473 -30.080 1.00 84.19 550 GLY A O 1
ATOM 4190 N N . MET A 1 551 ? 18.452 25.530 -28.116 1.00 90.94 551 MET A N 1
ATOM 4191 C CA . MET A 1 551 ? 19.876 25.459 -27.750 1.00 90.94 551 MET A CA 1
ATOM 4192 C C . MET A 1 551 ? 20.184 24.242 -26.865 1.00 90.94 551 MET A C 1
ATOM 4194 O O . MET A 1 551 ? 19.302 23.730 -26.179 1.00 90.94 551 MET A O 1
ATOM 4198 N N . ASP A 1 552 ? 21.455 23.841 -26.815 1.00 93.44 552 ASP A N 1
ATOM 4199 C CA . ASP A 1 552 ? 21.995 22.747 -25.992 1.00 93.44 552 ASP A CA 1
ATOM 4200 C C . ASP A 1 552 ? 21.420 21.341 -26.307 1.00 93.44 552 ASP A C 1
ATOM 4202 O O . ASP A 1 552 ? 21.322 20.484 -25.426 1.00 93.44 552 ASP A O 1
ATOM 4206 N N . SER A 1 553 ? 21.027 21.102 -27.564 1.00 94.75 553 SER A N 1
ATOM 4207 C CA . SER A 1 553 ? 20.563 19.802 -28.078 1.00 94.75 553 SER A CA 1
ATOM 4208 C C . SER A 1 553 ? 21.652 18.724 -28.050 1.00 94.75 553 SER A C 1
ATOM 4210 O O . SER A 1 553 ? 22.829 19.005 -28.272 1.00 94.75 553 SER A O 1
ATOM 4212 N N . LEU A 1 554 ? 21.267 17.466 -27.824 1.00 95.88 554 LEU A N 1
ATOM 4213 C CA . LEU A 1 554 ? 22.152 16.318 -28.011 1.00 95.88 554 LEU A CA 1
ATOM 4214 C C . LEU A 1 554 ? 22.078 15.860 -29.472 1.00 95.88 554 LEU A C 1
ATOM 4216 O O . LEU A 1 554 ? 21.263 15.010 -29.809 1.00 95.88 554 LEU A O 1
ATOM 4220 N N . ASP A 1 555 ? 22.918 16.426 -30.336 1.00 88.31 555 ASP A N 1
ATOM 4221 C CA . ASP A 1 555 ? 22.958 16.057 -31.762 1.00 88.31 555 ASP A CA 1
ATOM 4222 C C . ASP A 1 555 ? 23.817 14.807 -32.039 1.00 88.31 555 ASP A C 1
ATOM 4224 O O . ASP A 1 555 ? 23.662 14.165 -33.072 1.00 88.31 555 ASP A O 1
ATOM 4228 N N . ALA A 1 556 ? 24.712 14.444 -31.113 1.00 91.38 556 ALA A N 1
ATOM 4229 C CA . ALA A 1 556 ? 25.608 13.292 -31.214 1.00 91.38 556 ALA A CA 1
ATOM 4230 C C . ALA A 1 556 ? 25.505 12.425 -29.947 1.00 91.38 556 ALA A C 1
ATOM 4232 O O . ALA A 1 556 ? 26.228 12.612 -28.961 1.00 91.38 556 ALA A O 1
ATOM 4233 N N . GLY A 1 557 ? 24.559 11.486 -29.955 1.00 95.56 557 GLY A N 1
ATOM 4234 C CA . GLY A 1 557 ? 24.262 10.631 -28.811 1.00 95.56 557 GLY A CA 1
ATOM 4235 C C . GLY A 1 557 ? 23.559 9.333 -29.184 1.00 95.56 557 GLY A C 1
ATOM 4236 O O . GLY A 1 557 ? 23.125 9.134 -30.319 1.00 95.56 557 GLY A O 1
ATOM 4237 N N . LEU A 1 558 ? 23.418 8.455 -28.193 1.00 96.88 558 LEU A N 1
ATOM 4238 C CA . LEU A 1 558 ? 22.802 7.139 -28.324 1.00 96.88 558 LEU A CA 1
ATOM 4239 C C . LEU A 1 558 ? 21.667 6.956 -27.315 1.00 96.88 558 LEU A C 1
ATOM 4241 O O . LEU A 1 558 ? 21.761 7.376 -26.158 1.00 96.88 558 LEU A O 1
ATOM 4245 N N . LEU A 1 559 ? 20.604 6.304 -27.786 1.00 97.38 559 LEU A N 1
ATOM 4246 C CA . LEU A 1 559 ? 19.473 5.847 -26.993 1.00 97.38 559 LEU A CA 1
ATOM 4247 C C . LEU A 1 559 ? 19.535 4.318 -26.922 1.00 97.38 559 LEU A C 1
ATOM 4249 O O . LEU A 1 559 ? 19.489 3.622 -27.938 1.00 97.38 559 LEU A O 1
ATOM 4253 N N . GLU A 1 560 ? 19.684 3.796 -25.714 1.00 96.81 560 GLU A N 1
ATOM 4254 C CA . GLU A 1 560 ? 19.973 2.390 -25.451 1.00 96.81 560 GLU A CA 1
ATOM 4255 C C . GLU A 1 560 ? 18.917 1.783 -24.520 1.00 96.81 560 GLU A C 1
ATOM 4257 O O . GLU A 1 560 ? 18.285 2.487 -23.732 1.00 96.81 560 GLU A O 1
ATOM 4262 N N . VAL A 1 561 ? 18.732 0.468 -24.592 1.00 96.19 561 VAL A N 1
ATOM 4263 C CA . VAL A 1 561 ? 17.736 -0.289 -23.817 1.00 96.19 561 VAL A CA 1
ATOM 4264 C C . VAL A 1 561 ? 18.384 -1.475 -23.113 1.00 96.19 561 VAL A C 1
ATOM 4266 O O . VAL A 1 561 ? 19.367 -2.030 -23.600 1.00 96.19 561 VAL A O 1
ATOM 4269 N N . SER A 1 562 ? 17.827 -1.885 -21.977 1.00 95.81 562 SER A N 1
ATOM 4270 C CA . SER A 1 562 ? 18.296 -3.035 -21.207 1.00 95.81 562 SER A CA 1
ATOM 4271 C C . SER A 1 562 ? 17.137 -3.898 -20.726 1.00 95.81 562 SER A C 1
ATOM 4273 O O . SER A 1 562 ? 16.158 -3.384 -20.186 1.00 95.81 562 SER A O 1
ATOM 4275 N N . SER A 1 563 ? 17.268 -5.216 -20.874 1.00 93.38 563 SER A N 1
ATOM 4276 C CA . SER A 1 563 ? 16.357 -6.223 -20.315 1.00 93.38 563 SER A CA 1
ATOM 4277 C C . SER A 1 563 ? 16.792 -6.739 -18.935 1.00 93.38 563 SER A C 1
ATOM 4279 O O . SER A 1 563 ? 15.947 -7.231 -18.194 1.00 93.38 563 SER A O 1
ATOM 4281 N N . ASP A 1 564 ? 18.078 -6.607 -18.574 1.00 90.62 564 ASP A N 1
ATOM 4282 C CA . ASP A 1 564 ? 18.650 -7.072 -17.294 1.00 90.62 564 ASP A CA 1
ATOM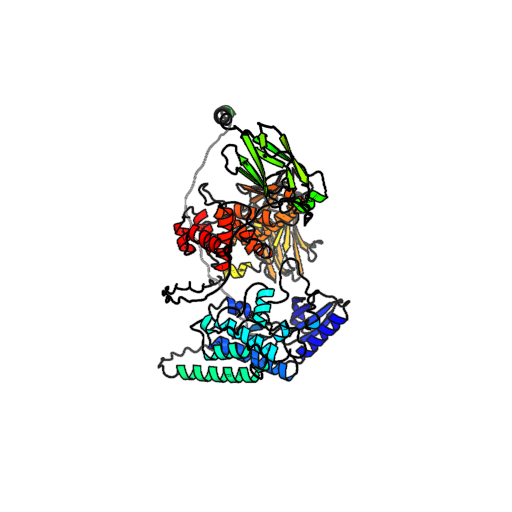 4283 C C . ASP A 1 564 ? 19.097 -5.932 -16.348 1.00 90.62 564 ASP A C 1
ATOM 4285 O O . ASP A 1 564 ? 19.494 -6.182 -15.213 1.00 90.62 564 ASP A O 1
ATOM 4289 N N . GLY A 1 565 ? 19.015 -4.675 -16.796 1.00 89.12 565 GLY A N 1
ATOM 4290 C CA . GLY A 1 565 ? 19.394 -3.472 -16.046 1.00 89.12 565 GLY A CA 1
ATOM 4291 C C . GLY A 1 565 ? 20.901 -3.188 -16.024 1.00 89.12 565 GLY A C 1
ATOM 4292 O O . GLY A 1 565 ? 21.316 -2.153 -15.505 1.00 89.12 565 GLY A O 1
ATOM 4293 N N . SER A 1 566 ? 21.722 -4.077 -16.593 1.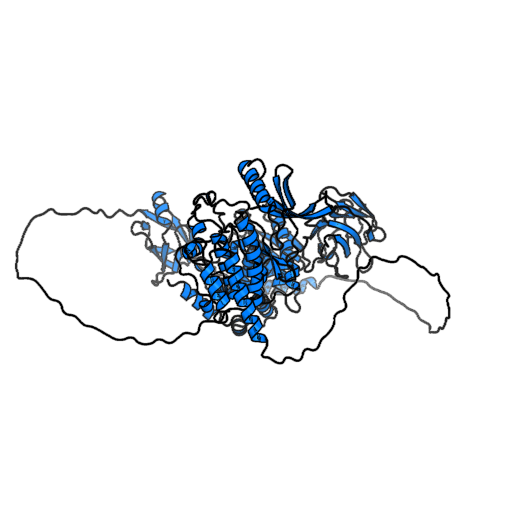00 90.56 566 SER A N 1
ATOM 4294 C CA . SER A 1 566 ? 23.188 -4.011 -16.557 1.00 90.56 566 SER A CA 1
ATOM 4295 C C . SER A 1 566 ? 23.819 -3.885 -17.948 1.00 90.56 566 SER A C 1
ATOM 4297 O O . SER A 1 566 ? 24.768 -3.120 -18.134 1.00 90.56 566 SER A O 1
ATOM 4299 N N . LYS A 1 567 ? 23.277 -4.592 -18.946 1.00 94.56 567 LYS A N 1
ATOM 4300 C CA . LYS A 1 567 ? 23.730 -4.575 -20.341 1.00 94.56 567 LYS A CA 1
ATOM 4301 C C . LYS A 1 567 ? 22.794 -3.718 -21.169 1.00 94.56 567 LYS A C 1
ATOM 4303 O O . LYS A 1 567 ? 21.589 -3.948 -21.168 1.00 94.56 567 LYS A O 1
ATOM 4308 N N . PHE A 1 568 ? 23.355 -2.756 -21.885 1.00 95.69 568 PHE A N 1
ATOM 4309 C CA . PHE A 1 568 ? 22.600 -1.802 -22.689 1.00 95.69 568 PHE A CA 1
ATOM 4310 C C . PHE A 1 568 ? 22.904 -2.019 -24.173 1.00 95.69 568 PHE A C 1
ATOM 4312 O O . PHE A 1 568 ? 24.062 -1.959 -24.584 1.00 95.69 568 PHE A O 1
ATOM 4319 N N . GLU A 1 569 ? 21.863 -2.279 -24.961 1.00 94.69 569 GLU A N 1
ATOM 4320 C CA . GLU A 1 569 ? 21.916 -2.405 -26.419 1.00 94.69 569 GLU A CA 1
ATOM 4321 C C . GLU A 1 569 ? 21.469 -1.094 -27.076 1.00 94.69 569 GLU A C 1
ATOM 4323 O O . GLU A 1 569 ? 20.507 -0.467 -26.633 1.00 94.69 569 GLU A O 1
ATOM 4328 N N . GLN A 1 570 ? 22.132 -0.684 -28.158 1.00 95.38 570 GLN A N 1
ATOM 4329 C CA . GLN A 1 570 ? 21.724 0.479 -28.949 1.00 95.38 570 GLN A CA 1
ATOM 4330 C C . GLN A 1 570 ? 20.387 0.210 -29.656 1.00 95.38 570 GLN A C 1
ATOM 4332 O O . GLN A 1 570 ? 20.281 -0.722 -30.451 1.00 95.38 570 GLN A O 1
ATOM 4337 N N . ALA A 1 571 ? 19.391 1.061 -29.400 1.00 94.06 571 ALA A N 1
ATOM 4338 C CA . ALA A 1 571 ? 18.059 0.980 -30.005 1.00 94.06 571 ALA A CA 1
ATOM 4339 C C . ALA A 1 571 ? 17.676 2.240 -30.802 1.00 94.06 571 ALA A C 1
ATOM 4341 O O . ALA A 1 571 ? 16.804 2.178 -31.665 1.00 94.06 571 ALA A O 1
ATOM 4342 N N . GLY A 1 572 ? 18.349 3.367 -30.558 1.00 93.38 572 GLY A N 1
ATOM 4343 C CA . GLY A 1 572 ? 18.211 4.601 -31.322 1.00 93.38 572 GLY A CA 1
ATOM 4344 C C . GLY A 1 572 ? 19.497 5.430 -31.325 1.00 93.38 572 GLY A C 1
ATOM 4345 O O . GLY A 1 572 ? 20.403 5.232 -30.513 1.00 93.38 572 GLY A O 1
ATOM 4346 N N . VAL A 1 573 ? 19.562 6.379 -32.253 1.00 95.94 573 VAL A N 1
ATOM 4347 C CA . VAL A 1 573 ? 20.608 7.407 -32.361 1.00 95.94 573 VAL A CA 1
ATOM 4348 C C . VAL A 1 573 ? 19.908 8.760 -32.289 1.00 95.94 573 VAL A C 1
ATOM 4350 O O . VAL A 1 573 ? 18.751 8.864 -32.704 1.00 95.94 573 VAL A O 1
ATOM 4353 N N . PHE A 1 574 ? 20.574 9.772 -31.740 1.00 96.19 574 PHE A N 1
ATOM 4354 C CA . PHE A 1 574 ? 20.064 11.139 -31.781 1.00 96.19 574 PHE A CA 1
ATOM 4355 C C . PHE A 1 574 ? 20.378 11.811 -33.125 1.00 96.19 574 PHE A C 1
ATOM 4357 O O . PHE A 1 574 ? 21.486 11.683 -33.637 1.00 96.19 574 PHE A O 1
ATOM 4364 N N . ASP A 1 575 ? 19.403 12.541 -33.664 1.00 89.50 575 ASP A N 1
ATOM 4365 C CA . ASP A 1 575 ? 19.533 13.445 -34.811 1.00 89.50 575 ASP A CA 1
ATOM 4366 C C . ASP A 1 575 ? 18.728 14.724 -34.519 1.00 89.50 575 ASP A C 1
ATOM 4368 O O . ASP A 1 575 ? 17.588 14.651 -34.052 1.00 89.50 575 ASP A O 1
ATOM 4372 N N . GLY A 1 576 ? 19.333 15.899 -34.713 1.00 87.31 576 GLY A N 1
ATOM 4373 C CA . GLY A 1 576 ? 18.726 17.203 -34.401 1.00 87.31 576 GLY A CA 1
ATOM 4374 C C . GLY A 1 576 ? 18.147 17.320 -32.980 1.00 87.31 576 GLY A C 1
ATOM 4375 O O . GLY A 1 576 ? 17.084 17.916 -32.788 1.00 87.31 576 GLY A O 1
ATOM 4376 N N . GLY A 1 577 ? 18.790 16.692 -31.991 1.00 93.44 577 GLY A N 1
ATOM 4377 C CA . GLY A 1 577 ? 18.322 16.622 -30.607 1.00 93.44 577 GLY A CA 1
ATOM 4378 C C . GLY A 1 577 ? 17.217 15.595 -30.317 1.00 93.44 577 GLY A C 1
ATOM 4379 O O . GLY A 1 577 ? 16.688 15.595 -29.201 1.00 93.44 577 GLY A O 1
ATOM 4380 N N . VAL A 1 578 ? 16.850 14.722 -31.260 1.00 95.88 578 VAL A N 1
ATOM 4381 C CA . VAL A 1 578 ? 15.745 13.754 -31.119 1.00 95.88 578 VAL A CA 1
ATOM 4382 C C . VAL A 1 578 ? 16.227 12.319 -31.335 1.00 95.88 578 VAL A C 1
ATOM 4384 O O . VAL A 1 578 ? 16.868 12.035 -32.340 1.00 95.88 578 VAL A O 1
ATOM 4387 N N . ALA A 1 579 ? 15.849 11.391 -30.453 1.00 96.94 579 ALA A N 1
ATOM 4388 C CA . ALA A 1 579 ? 16.012 9.950 -30.670 1.00 96.94 579 ALA A CA 1
ATOM 4389 C C . ALA A 1 579 ? 14.675 9.218 -30.525 1.00 96.94 579 ALA A C 1
ATOM 4391 O O . ALA A 1 579 ? 13.886 9.519 -29.627 1.00 96.94 579 ALA A O 1
ATOM 4392 N N . LYS A 1 580 ? 14.423 8.236 -31.399 1.00 94.81 580 LYS A N 1
ATOM 4393 C CA . LYS A 1 580 ? 13.173 7.464 -31.426 1.00 94.81 580 LYS A CA 1
ATOM 4394 C C . LYS A 1 580 ? 13.414 5.962 -31.528 1.00 94.81 580 LYS A C 1
ATOM 4396 O O . LYS A 1 580 ? 14.271 5.515 -32.281 1.00 94.81 580 LYS A O 1
ATOM 4401 N N . ILE A 1 581 ? 12.581 5.214 -30.814 1.00 91.44 581 ILE A N 1
ATOM 4402 C CA . ILE A 1 581 ? 12.387 3.766 -30.899 1.00 91.44 581 ILE A CA 1
ATOM 4403 C C . ILE A 1 581 ? 10.915 3.552 -31.257 1.00 91.44 581 ILE A C 1
ATOM 4405 O O . ILE A 1 581 ? 10.044 4.158 -30.635 1.00 91.44 581 ILE A O 1
ATOM 4409 N N . ILE A 1 582 ? 10.622 2.704 -32.244 1.00 86.25 582 ILE A N 1
ATOM 4410 C CA . ILE A 1 582 ? 9.256 2.371 -32.677 1.00 86.25 582 ILE A CA 1
ATOM 4411 C C . ILE A 1 582 ? 9.204 0.872 -32.981 1.00 86.25 582 ILE A C 1
ATOM 4413 O O . ILE A 1 582 ? 10.122 0.348 -33.609 1.00 86.25 582 ILE A O 1
ATOM 4417 N N . GLY A 1 583 ? 8.135 0.189 -32.568 1.00 70.81 583 GLY A N 1
ATOM 4418 C CA . GLY A 1 583 ? 7.900 -1.212 -32.930 1.00 70.81 583 GLY A CA 1
ATOM 4419 C C . GLY A 1 583 ? 8.812 -2.208 -32.211 1.00 70.81 583 GLY A C 1
ATOM 4420 O O . GLY A 1 583 ? 9.019 -3.318 -32.701 1.00 70.81 583 GLY A O 1
ATOM 4421 N N . MET A 1 584 ? 9.361 -1.834 -31.051 1.00 71.44 584 MET A N 1
ATOM 4422 C CA . MET A 1 584 ? 9.910 -2.832 -30.138 1.00 71.44 584 MET A CA 1
ATOM 4423 C C . MET A 1 584 ? 8.766 -3.681 -29.555 1.00 71.44 584 MET A C 1
ATOM 4425 O O . MET A 1 584 ? 7.646 -3.222 -29.359 1.00 71.44 584 MET A O 1
ATOM 4429 N N . SER A 1 585 ? 9.083 -4.943 -29.266 1.00 70.75 585 SER A N 1
ATOM 4430 C CA . SER A 1 585 ? 8.219 -5.876 -28.521 1.00 70.75 585 SER A CA 1
ATOM 4431 C C . SER A 1 585 ? 9.032 -6.671 -27.491 1.00 70.75 585 SER A C 1
ATOM 4433 O O . SER A 1 585 ? 8.642 -7.756 -27.062 1.00 70.75 585 SER A O 1
ATOM 4435 N N . ARG A 1 586 ? 10.210 -6.149 -27.119 1.00 75.19 586 ARG A N 1
ATOM 4436 C CA . ARG A 1 586 ? 11.133 -6.762 -26.158 1.00 75.19 586 ARG A CA 1
ATOM 4437 C C . ARG A 1 586 ? 10.803 -6.303 -24.738 1.00 75.19 586 ARG A C 1
ATOM 4439 O O . ARG A 1 586 ? 10.508 -5.128 -24.517 1.00 75.19 586 ARG A O 1
ATOM 4446 N N . SER A 1 587 ? 10.917 -7.226 -23.786 1.00 88.50 587 SER A N 1
ATOM 4447 C CA . SER A 1 587 ? 10.849 -6.916 -22.356 1.00 88.50 587 SER A CA 1
ATOM 4448 C C . SER A 1 587 ? 12.058 -6.059 -21.965 1.00 88.50 587 SER A C 1
ATOM 4450 O O . SER A 1 587 ? 13.194 -6.447 -22.244 1.00 88.50 587 SER A O 1
ATOM 4452 N N . THR A 1 588 ? 11.811 -4.888 -21.383 1.00 93.44 588 THR A N 1
ATOM 4453 C CA . THR A 1 588 ? 12.821 -3.870 -21.070 1.00 93.44 588 THR A CA 1
ATOM 4454 C C . THR A 1 588 ? 12.631 -3.368 -19.638 1.00 93.44 588 THR A C 1
ATOM 4456 O O . THR A 1 588 ? 11.533 -2.958 -19.274 1.00 93.44 588 THR A O 1
ATOM 4459 N N . ILE A 1 589 ? 13.703 -3.358 -18.841 1.00 94.06 589 ILE A N 1
ATOM 4460 C CA . ILE A 1 589 ? 13.722 -2.882 -17.446 1.00 94.06 589 ILE A CA 1
ATOM 4461 C C . ILE A 1 589 ? 14.393 -1.504 -17.299 1.00 94.06 589 ILE A C 1
ATOM 4463 O O . ILE A 1 589 ? 14.132 -0.801 -16.328 1.00 94.06 589 ILE A O 1
ATOM 4467 N N . ALA A 1 590 ? 15.222 -1.077 -18.261 1.00 95.88 590 ALA A N 1
ATOM 4468 C CA . ALA A 1 590 ? 15.813 0.264 -18.259 1.00 95.88 590 ALA A CA 1
ATOM 4469 C C . ALA A 1 590 ? 16.080 0.826 -19.667 1.00 95.88 590 ALA A C 1
ATOM 4471 O O . ALA A 1 590 ? 16.325 0.085 -20.620 1.00 95.88 590 ALA A O 1
ATOM 4472 N N . ILE A 1 591 ? 16.095 2.154 -19.766 1.00 96.50 591 ILE A N 1
ATOM 4473 C CA . ILE A 1 591 ? 16.502 2.952 -20.931 1.00 96.50 591 ILE A CA 1
ATOM 4474 C C . ILE A 1 591 ? 17.704 3.813 -20.518 1.00 96.50 591 ILE A C 1
ATOM 4476 O O . ILE A 1 591 ? 17.731 4.328 -19.402 1.00 96.50 591 ILE A O 1
ATOM 4480 N N . ARG A 1 592 ? 18.688 4.006 -21.402 1.00 97.88 592 ARG A N 1
ATOM 4481 C CA . ARG A 1 592 ? 19.844 4.890 -21.180 1.00 97.88 592 ARG A CA 1
ATOM 4482 C C . ARG A 1 592 ? 20.014 5.891 -22.318 1.00 97.88 592 ARG A C 1
ATOM 4484 O O . ARG A 1 592 ? 19.960 5.532 -23.489 1.00 97.88 592 ARG A O 1
ATOM 4491 N N . ILE A 1 593 ? 20.259 7.142 -21.950 1.00 98.25 593 ILE A N 1
ATOM 4492 C CA . ILE A 1 593 ? 20.599 8.257 -22.835 1.00 98.25 593 ILE A CA 1
ATOM 4493 C C . ILE A 1 593 ? 22.048 8.631 -22.532 1.00 98.25 593 ILE A C 1
ATOM 4495 O O . ILE A 1 593 ? 22.372 8.898 -21.373 1.00 98.25 593 ILE A O 1
ATOM 4499 N N . ARG A 1 594 ? 22.921 8.663 -23.544 1.00 95.94 594 ARG A N 1
ATOM 4500 C CA . ARG A 1 594 ? 24.318 9.106 -23.386 1.00 95.94 594 ARG A CA 1
ATOM 4501 C C . ARG A 1 594 ? 24.854 9.824 -24.628 1.00 95.94 594 ARG A C 1
ATOM 4503 O O . ARG A 1 594 ? 24.425 9.490 -25.735 1.00 95.94 594 ARG A O 1
ATOM 4510 N N . PRO A 1 595 ? 25.806 10.763 -24.493 1.00 97.06 595 PRO A N 1
ATOM 4511 C CA . PRO A 1 595 ? 26.531 11.300 -25.638 1.00 97.06 595 PRO A CA 1
ATOM 4512 C C . PRO A 1 595 ? 27.417 10.240 -26.307 1.00 97.06 595 PRO A C 1
ATOM 4514 O O . PRO A 1 595 ? 27.839 9.267 -25.679 1.00 97.06 595 PRO A O 1
ATOM 4517 N N . SER A 1 596 ? 27.722 10.434 -27.591 1.00 95.00 596 SER A N 1
ATOM 4518 C CA . SER A 1 596 ? 28.762 9.670 -28.298 1.00 95.00 596 SER A CA 1
ATOM 4519 C C . SER A 1 596 ? 30.107 10.405 -28.344 1.00 95.00 596 SER A C 1
ATOM 4521 O O . SER A 1 596 ? 31.138 9.778 -28.578 1.00 95.00 596 SER A O 1
ATOM 4523 N N . GLU A 1 597 ? 30.106 11.716 -28.092 1.00 95.31 597 GLU A N 1
ATOM 4524 C CA . GLU A 1 597 ? 31.284 12.583 -27.991 1.00 95.31 597 GLU A CA 1
ATOM 4525 C C . GLU A 1 597 ? 31.128 13.606 -26.850 1.00 95.31 597 GLU A C 1
ATOM 4527 O O . GLU A 1 597 ? 30.054 13.738 -26.262 1.00 95.31 597 GLU A O 1
ATOM 4532 N N . ASP A 1 598 ? 32.203 14.323 -26.515 1.00 96.44 598 ASP A N 1
ATOM 4533 C CA . ASP A 1 598 ? 32.201 15.284 -25.408 1.00 96.44 598 ASP A CA 1
ATOM 4534 C C . ASP A 1 598 ? 31.490 16.594 -25.792 1.00 96.44 598 ASP A C 1
ATOM 4536 O O . ASP A 1 598 ? 31.883 17.305 -26.722 1.00 96.44 598 ASP A O 1
ATOM 4540 N N . MET A 1 599 ? 30.442 16.940 -25.042 1.00 95.50 599 MET A N 1
ATOM 4541 C CA . MET A 1 599 ? 29.563 18.071 -25.336 1.00 95.50 599 MET A CA 1
ATOM 4542 C C . MET A 1 599 ? 30.224 19.420 -25.006 1.00 95.50 599 MET A C 1
ATOM 4544 O O . MET A 1 599 ? 30.985 19.574 -24.047 1.00 95.50 599 MET A O 1
ATOM 4548 N N . LYS A 1 600 ? 29.886 20.458 -25.780 1.00 95.50 600 LYS A N 1
ATOM 4549 C CA . LYS A 1 600 ? 30.393 21.836 -25.579 1.00 95.50 600 LYS A CA 1
ATOM 4550 C C . LYS A 1 600 ? 29.492 22.696 -24.683 1.00 95.50 600 LYS A C 1
ATOM 4552 O O . LYS A 1 600 ? 29.861 23.817 -24.340 1.00 95.50 600 LYS A O 1
ATOM 4557 N N . HIS A 1 601 ? 28.370 22.134 -24.251 1.00 94.88 601 HIS A N 1
ATOM 4558 C CA . HIS A 1 601 ? 27.368 22.693 -23.345 1.00 94.88 601 HIS A CA 1
ATOM 4559 C C . HIS A 1 601 ? 26.856 21.582 -22.403 1.00 94.88 601 HIS A C 1
ATOM 4561 O O . HIS A 1 601 ? 27.187 20.409 -22.610 1.00 94.88 601 HIS A O 1
ATOM 4567 N N . PRO A 1 602 ? 26.050 21.910 -21.376 1.00 95.81 602 PRO A N 1
ATOM 4568 C CA . PRO A 1 602 ? 25.297 20.923 -20.607 1.00 95.81 602 PRO A CA 1
ATOM 4569 C C . PRO A 1 602 ? 24.487 19.950 -21.470 1.00 95.81 602 PRO A C 1
ATOM 4571 O O . PRO A 1 602 ? 24.016 20.309 -22.551 1.00 95.81 602 PRO A O 1
ATOM 4574 N N . LEU A 1 603 ? 24.263 18.745 -20.945 1.00 97.25 603 LEU A N 1
ATOM 4575 C CA . LEU A 1 603 ? 23.205 17.866 -21.430 1.00 97.25 603 LEU A CA 1
ATOM 4576 C C . LEU A 1 603 ? 21.866 18.425 -20.942 1.00 97.25 603 LEU A C 1
ATOM 4578 O O . LEU A 1 603 ? 21.700 18.684 -19.747 1.00 97.25 603 LEU A O 1
ATOM 4582 N N . VAL A 1 604 ? 20.921 18.602 -21.865 1.00 97.12 604 VAL A N 1
ATOM 4583 C CA . VAL A 1 604 ? 19.551 19.036 -21.573 1.00 97.12 604 VAL A CA 1
ATOM 4584 C C . VAL A 1 604 ? 18.579 18.005 -22.132 1.00 97.12 604 VAL A C 1
ATOM 4586 O O . VAL A 1 604 ? 18.551 17.799 -23.343 1.00 97.12 604 VAL A O 1
ATOM 4589 N N . ILE A 1 605 ? 17.772 17.376 -21.277 1.00 97.38 605 ILE A N 1
ATOM 4590 C CA . ILE A 1 605 ? 16.706 16.448 -21.690 1.00 97.38 605 ILE A CA 1
ATOM 4591 C C . ILE A 1 605 ? 15.375 17.103 -21.338 1.00 97.38 605 ILE A C 1
ATOM 4593 O O . ILE A 1 605 ? 15.117 17.378 -20.170 1.00 97.38 605 ILE A O 1
ATOM 4597 N N . ARG A 1 606 ? 14.554 17.382 -22.350 1.00 95.44 606 ARG A N 1
ATOM 4598 C CA . ARG A 1 606 ? 13.284 18.102 -22.209 1.00 95.44 606 ARG A CA 1
ATOM 4599 C C . ARG A 1 606 ? 12.093 17.171 -22.033 1.00 95.44 606 ARG A C 1
ATOM 4601 O O . ARG A 1 606 ? 11.216 17.491 -21.257 1.00 95.44 606 ARG A O 1
ATOM 4608 N N . GLU A 1 607 ? 12.058 16.054 -22.752 1.00 95.25 607 GLU A N 1
ATOM 4609 C CA . GLU A 1 607 ? 10.933 15.114 -22.702 1.00 95.25 607 GLU A CA 1
ATOM 4610 C C . GLU A 1 607 ? 11.423 13.693 -23.003 1.00 95.25 607 GLU A C 1
ATOM 4612 O O . GLU A 1 607 ? 12.267 13.494 -23.885 1.00 95.25 607 GLU A O 1
ATOM 4617 N N . ILE A 1 608 ? 10.865 12.706 -22.306 1.00 96.38 608 ILE A N 1
ATOM 4618 C CA . ILE A 1 608 ? 11.021 11.277 -22.586 1.00 96.38 608 ILE A CA 1
ATOM 4619 C C . ILE A 1 608 ? 9.604 10.700 -22.704 1.00 96.38 608 ILE A C 1
ATOM 4621 O O . ILE A 1 608 ? 9.017 10.260 -21.726 1.00 96.38 608 ILE A O 1
ATOM 4625 N N . ALA A 1 609 ? 9.022 10.684 -23.901 1.00 94.44 609 ALA A N 1
ATOM 4626 C CA . ALA A 1 609 ? 7.717 10.052 -24.093 1.00 94.44 609 ALA A CA 1
ATOM 4627 C C . ALA A 1 609 ? 7.891 8.532 -24.262 1.00 94.44 609 ALA A C 1
ATOM 4629 O O . ALA A 1 609 ? 8.737 8.094 -25.046 1.00 94.44 609 ALA A O 1
ATOM 4630 N N . ILE A 1 610 ? 7.099 7.730 -23.544 1.00 93.31 610 ILE A N 1
ATOM 4631 C CA . ILE A 1 610 ? 7.157 6.259 -23.563 1.00 93.31 610 ILE A CA 1
ATOM 4632 C C . ILE A 1 610 ? 5.752 5.702 -23.800 1.00 93.31 610 ILE A C 1
ATOM 4634 O O . ILE A 1 610 ? 4.822 6.045 -23.075 1.00 93.31 610 ILE A O 1
ATOM 4638 N N . ASP A 1 611 ? 5.623 4.796 -24.767 1.00 91.56 611 ASP A N 1
ATOM 4639 C CA . ASP A 1 611 ? 4.440 3.955 -24.962 1.00 91.56 611 ASP A CA 1
ATOM 4640 C C . ASP A 1 611 ? 4.803 2.496 -24.662 1.00 91.56 611 ASP A C 1
ATOM 4642 O O . ASP A 1 611 ? 5.828 1.984 -25.127 1.00 91.56 611 ASP A O 1
ATOM 4646 N N . SER A 1 612 ? 4.015 1.841 -23.811 1.00 91.38 612 SER A N 1
ATOM 4647 C CA . SER A 1 612 ? 4.424 0.607 -23.132 1.00 91.38 612 SER A CA 1
ATOM 4648 C C . SER A 1 612 ? 3.256 -0.210 -22.579 1.00 91.38 612 SER A C 1
ATOM 4650 O O . SER A 1 612 ? 2.211 0.333 -22.224 1.00 91.38 612 SER A O 1
ATOM 4652 N N . ASN A 1 613 ? 3.463 -1.525 -22.462 1.00 86.50 613 ASN A N 1
ATOM 4653 C CA . ASN A 1 613 ? 2.577 -2.432 -21.732 1.00 86.50 613 ASN A CA 1
ATOM 4654 C C . ASN A 1 613 ? 3.378 -3.236 -20.675 1.00 86.50 613 ASN A C 1
ATOM 4656 O O . ASN A 1 613 ? 4.281 -3.985 -21.071 1.00 86.50 613 ASN A O 1
ATOM 4660 N N . PRO A 1 614 ? 3.077 -3.113 -19.364 1.00 88.44 614 PRO A N 1
ATOM 4661 C CA . PRO A 1 614 ? 2.116 -2.174 -18.768 1.00 88.44 614 PRO A CA 1
ATOM 4662 C C . PRO A 1 614 ? 2.535 -0.707 -18.961 1.00 88.44 614 PRO A C 1
ATOM 4664 O O . PRO A 1 614 ? 3.704 -0.419 -19.215 1.00 88.44 614 PRO A O 1
ATOM 4667 N N . GLN A 1 615 ? 1.577 0.221 -18.854 1.00 87.94 615 GLN A N 1
ATOM 4668 C CA . GLN A 1 615 ? 1.846 1.646 -19.062 1.00 87.94 615 GLN A CA 1
ATOM 4669 C C . GLN A 1 615 ? 2.658 2.260 -17.916 1.00 87.94 615 GLN A C 1
ATOM 4671 O O . GLN A 1 615 ? 2.229 2.303 -16.759 1.00 87.94 615 GLN A O 1
ATOM 4676 N N . VAL A 1 616 ? 3.809 2.819 -18.276 1.00 87.94 616 VAL A N 1
ATOM 4677 C CA . VAL A 1 616 ? 4.644 3.641 -17.399 1.00 87.94 616 VAL A CA 1
ATOM 4678 C C . VAL A 1 616 ? 4.012 5.032 -17.215 1.00 87.94 616 VAL A C 1
ATOM 4680 O O . VAL A 1 616 ? 3.539 5.632 -18.177 1.00 87.94 616 VAL A O 1
ATOM 4683 N N . ARG A 1 617 ? 4.006 5.565 -15.984 1.00 84.75 617 ARG A N 1
ATOM 4684 C CA . ARG A 1 617 ? 3.424 6.882 -15.648 1.00 84.75 617 ARG A CA 1
ATOM 4685 C C . ARG A 1 617 ? 4.493 7.923 -15.315 1.00 84.75 617 ARG A C 1
ATOM 4687 O O . ARG A 1 617 ? 5.463 7.599 -14.636 1.00 84.75 617 ARG A O 1
ATOM 4694 N N . THR A 1 618 ? 4.261 9.167 -15.727 1.00 88.88 618 THR A N 1
ATOM 4695 C CA . THR A 1 618 ? 5.135 10.326 -15.481 1.00 88.88 618 THR A CA 1
ATOM 4696 C C . THR A 1 618 ? 5.089 10.835 -14.033 1.00 88.88 618 THR A C 1
ATOM 4698 O O . THR A 1 618 ? 4.176 10.529 -13.256 1.00 88.88 618 THR A O 1
ATOM 4701 N N . PHE A 1 619 ? 6.096 11.621 -13.642 1.00 89.31 619 PHE A N 1
ATOM 4702 C CA . PHE A 1 619 ? 6.232 12.170 -12.292 1.00 89.31 619 PHE A CA 1
ATOM 4703 C C . PHE A 1 619 ? 5.241 13.314 -12.030 1.00 89.31 619 PHE A C 1
ATOM 4705 O O . PHE A 1 619 ? 5.475 14.456 -12.405 1.00 89.31 619 PHE A O 1
ATOM 4712 N N . ARG A 1 620 ? 4.162 13.034 -11.287 1.00 84.06 620 ARG A N 1
ATOM 4713 C CA . ARG A 1 620 ? 3.174 14.047 -10.849 1.00 84.06 620 ARG A CA 1
ATOM 4714 C C . ARG A 1 620 ? 3.721 15.068 -9.835 1.00 84.06 620 ARG A C 1
ATOM 4716 O O . ARG A 1 620 ? 3.205 16.179 -9.739 1.00 84.06 620 ARG A O 1
ATOM 4723 N N . TYR A 1 621 ? 4.722 14.679 -9.047 1.00 91.44 621 TYR A N 1
ATOM 4724 C CA . TYR A 1 621 ? 5.360 15.517 -8.024 1.00 91.44 621 TYR A CA 1
ATOM 4725 C C . TYR A 1 621 ? 6.887 15.365 -8.121 1.00 91.44 621 TYR A C 1
ATOM 4727 O O . TYR A 1 621 ? 7.487 14.723 -7.256 1.00 91.44 621 TYR A O 1
ATOM 4735 N N . PRO A 1 622 ? 7.506 15.876 -9.203 1.00 93.12 622 PRO A N 1
ATOM 4736 C CA . PRO A 1 622 ? 8.911 15.634 -9.501 1.00 93.12 622 PRO A CA 1
ATOM 4737 C C . PRO A 1 622 ? 9.819 16.292 -8.455 1.00 93.12 622 PRO A C 1
ATOM 4739 O O . PRO A 1 622 ? 9.660 17.469 -8.116 1.00 93.12 622 PRO A O 1
ATOM 4742 N N . VAL A 1 623 ? 10.780 15.526 -7.941 1.00 94.56 623 VAL A N 1
ATOM 4743 C CA . VAL A 1 623 ? 11.699 15.945 -6.876 1.00 94.56 623 VAL A CA 1
ATOM 4744 C C . VAL A 1 623 ? 13.112 15.408 -7.104 1.00 94.56 623 VAL A C 1
ATOM 4746 O O . VAL A 1 623 ? 13.319 14.383 -7.748 1.00 94.56 623 VAL A O 1
ATOM 4749 N N . GLU A 1 624 ? 14.097 16.098 -6.544 1.00 94.06 624 GLU A N 1
ATOM 4750 C CA . GLU A 1 624 ? 15.471 15.628 -6.433 1.00 94.06 624 GLU A CA 1
ATOM 4751 C C . GLU A 1 624 ? 15.993 15.821 -5.012 1.00 94.06 624 GLU A C 1
ATOM 4753 O O . GLU A 1 624 ? 16.041 16.942 -4.495 1.00 94.06 624 GLU A O 1
ATOM 4758 N N . PHE A 1 625 ? 16.430 14.726 -4.396 1.00 94.06 625 PHE A N 1
ATOM 4759 C CA . PHE A 1 625 ? 17.161 14.767 -3.140 1.00 94.06 625 PHE A CA 1
ATOM 4760 C C . PHE A 1 625 ? 18.669 14.772 -3.414 1.00 94.06 625 PHE A C 1
ATOM 4762 O O . PHE A 1 625 ? 19.206 13.922 -4.120 1.00 94.06 625 PHE A O 1
ATOM 4769 N N . SER A 1 626 ? 19.367 15.732 -2.814 1.00 92.62 626 SER A N 1
ATOM 4770 C CA . SER A 1 626 ? 20.826 15.853 -2.852 1.00 92.62 626 SER A CA 1
ATOM 4771 C C . SER A 1 626 ? 21.427 15.466 -1.502 1.00 92.62 626 SER A C 1
ATOM 4773 O O . SER A 1 626 ? 20.925 15.883 -0.458 1.00 92.62 626 SER A O 1
ATOM 4775 N N . LEU A 1 627 ? 22.497 14.669 -1.509 1.00 95.06 627 LEU A N 1
ATOM 4776 C CA . LEU A 1 627 ? 23.130 14.148 -0.296 1.00 95.06 627 LEU A CA 1
ATOM 4777 C C . LEU A 1 627 ? 24.467 14.843 -0.004 1.00 95.06 627 LEU A C 1
ATOM 4779 O O . LEU A 1 627 ? 25.351 14.911 -0.856 1.00 95.06 627 LEU A O 1
ATOM 4783 N N . ASP A 1 628 ? 24.642 15.280 1.239 1.00 94.69 628 ASP A N 1
ATOM 4784 C CA . ASP A 1 628 ? 25.898 15.795 1.775 1.00 94.69 628 ASP A CA 1
ATOM 4785 C C . ASP A 1 628 ? 26.335 14.980 3.000 1.00 94.69 628 ASP A C 1
ATOM 4787 O O . ASP A 1 628 ? 25.767 15.078 4.089 1.00 94.69 628 ASP A O 1
ATOM 4791 N N . VAL A 1 629 ? 27.380 14.175 2.804 1.00 95.31 629 VAL A N 1
ATOM 4792 C CA . VAL A 1 629 ? 28.041 13.366 3.842 1.00 95.31 629 VAL A CA 1
ATOM 4793 C C . VAL A 1 629 ? 29.438 13.887 4.186 1.00 95.31 629 VAL A C 1
ATOM 4795 O O . VAL A 1 629 ? 30.289 13.122 4.634 1.00 95.31 629 VAL A O 1
ATOM 4798 N N . THR A 1 630 ? 29.714 15.182 3.993 1.00 94.50 630 THR A N 1
ATOM 4799 C CA . THR A 1 630 ? 31.056 15.760 4.219 1.00 94.50 630 THR A CA 1
ATOM 4800 C C . THR A 1 630 ? 31.560 15.529 5.651 1.00 94.50 630 THR A C 1
ATOM 4802 O O . THR A 1 630 ? 32.739 15.252 5.854 1.00 94.50 630 THR A O 1
ATOM 4805 N N . ALA A 1 631 ? 30.665 15.566 6.645 1.00 91.19 631 ALA A N 1
ATOM 4806 C CA . ALA A 1 631 ? 30.991 15.273 8.044 1.00 91.19 631 ALA A CA 1
ATOM 4807 C C . ALA A 1 631 ? 30.918 13.774 8.415 1.00 91.19 631 ALA A C 1
ATOM 4809 O O . ALA A 1 631 ? 31.236 13.418 9.548 1.00 91.19 631 ALA A O 1
ATOM 4810 N N . ALA A 1 632 ? 30.497 12.900 7.492 1.00 91.06 632 ALA A N 1
ATOM 4811 C CA . ALA A 1 632 ? 30.311 11.465 7.720 1.00 91.06 632 ALA A CA 1
ATOM 4812 C C . ALA A 1 632 ? 30.558 10.600 6.457 1.00 91.06 632 ALA A C 1
ATOM 4814 O O . ALA A 1 632 ? 29.657 9.861 6.055 1.00 91.06 632 ALA A O 1
ATOM 4815 N N . PRO A 1 633 ? 31.744 10.627 5.807 1.00 92.69 633 PRO A N 1
ATOM 4816 C CA . PRO A 1 633 ? 31.914 10.030 4.472 1.00 92.69 633 PRO A CA 1
ATOM 4817 C C . PRO A 1 633 ? 31.574 8.533 4.378 1.00 92.69 633 PRO A C 1
ATOM 4819 O O . PRO A 1 633 ? 31.083 8.076 3.348 1.00 92.69 633 PRO A O 1
ATOM 4822 N N . GLY A 1 634 ? 31.777 7.784 5.468 1.00 92.44 634 GLY A N 1
ATOM 4823 C CA . GLY A 1 634 ? 31.411 6.367 5.600 1.00 92.44 634 GLY A CA 1
ATOM 4824 C C . GLY A 1 634 ? 29.919 6.089 5.839 1.00 92.44 634 GLY A C 1
ATOM 4825 O O . GLY A 1 634 ? 29.583 4.977 6.224 1.00 92.44 634 GLY A O 1
ATOM 4826 N N . MET A 1 635 ? 29.040 7.082 5.668 1.00 94.31 635 MET A N 1
ATOM 4827 C CA . MET A 1 635 ? 27.576 6.933 5.655 1.00 94.31 635 MET A CA 1
ATOM 4828 C C . MET A 1 635 ? 26.980 7.199 4.260 1.00 94.31 635 MET A C 1
ATOM 4830 O O . MET A 1 635 ? 25.767 7.345 4.142 1.00 94.31 635 MET A O 1
ATOM 4834 N N . ARG A 1 636 ? 27.811 7.293 3.206 1.00 94.75 636 ARG A N 1
ATOM 4835 C CA . ARG A 1 636 ? 27.365 7.586 1.831 1.00 94.75 636 ARG A CA 1
ATOM 4836 C C . ARG A 1 636 ? 26.268 6.630 1.354 1.00 94.75 636 ARG A C 1
ATOM 4838 O O . ARG A 1 636 ? 25.180 7.092 1.053 1.00 94.75 636 ARG A O 1
ATOM 4845 N N . GLU A 1 637 ? 26.548 5.330 1.356 1.00 93.62 637 GLU A N 1
ATOM 4846 C CA . GLU A 1 637 ? 25.639 4.276 0.879 1.00 93.62 637 GLU A CA 1
ATOM 4847 C C . GLU A 1 637 ? 24.289 4.294 1.617 1.00 93.62 637 GLU A C 1
ATOM 4849 O O . GLU A 1 637 ? 23.228 4.307 0.995 1.00 93.62 637 GLU A O 1
ATOM 4854 N N . TRP A 1 638 ? 24.320 4.410 2.950 1.00 95.31 638 TRP A N 1
ATOM 4855 C CA . TRP A 1 638 ? 23.111 4.549 3.767 1.00 95.31 638 TRP A CA 1
ATOM 4856 C C . TRP A 1 638 ? 22.334 5.836 3.442 1.00 95.31 638 TRP A C 1
ATOM 4858 O O . TRP A 1 638 ? 21.110 5.818 3.330 1.00 95.31 638 TRP A O 1
ATOM 4868 N N . GLY A 1 639 ? 23.036 6.956 3.246 1.00 94.44 639 GLY A N 1
ATOM 4869 C CA . GLY A 1 639 ? 22.426 8.224 2.847 1.00 94.44 639 GLY A CA 1
ATOM 4870 C C . GLY A 1 639 ? 21.806 8.168 1.448 1.00 94.44 639 GLY A C 1
ATOM 4871 O O . GLY A 1 639 ? 20.737 8.735 1.243 1.00 94.44 639 GLY A O 1
ATOM 4872 N N . GLU A 1 640 ? 22.436 7.454 0.512 1.00 93.00 640 GLU A N 1
ATOM 4873 C CA . GLU A 1 640 ? 21.951 7.201 -0.852 1.00 93.00 640 GLU A CA 1
ATOM 4874 C C . GLU A 1 640 ? 20.696 6.310 -0.842 1.00 93.00 640 GLU A C 1
ATOM 4876 O O . GLU A 1 640 ? 19.730 6.580 -1.561 1.00 93.00 640 GLU A O 1
ATOM 4881 N N . GLN A 1 641 ? 20.641 5.315 0.050 1.00 91.94 641 GLN A N 1
ATOM 4882 C CA . GLN A 1 641 ? 19.426 4.543 0.323 1.00 91.94 641 GLN A CA 1
ATOM 4883 C C . GLN A 1 641 ? 18.316 5.412 0.940 1.00 91.94 641 GLN A C 1
ATOM 4885 O O . GLN A 1 641 ? 17.169 5.339 0.493 1.00 91.94 641 GLN A O 1
ATOM 4890 N N . ALA A 1 642 ? 18.644 6.265 1.916 1.00 92.94 642 ALA A N 1
ATOM 4891 C CA . ALA A 1 642 ? 17.682 7.150 2.569 1.00 92.94 642 ALA A CA 1
ATOM 4892 C C . ALA A 1 642 ? 17.044 8.144 1.583 1.00 92.94 642 ALA A C 1
ATOM 4894 O O . ALA A 1 642 ? 15.819 8.257 1.544 1.00 92.94 642 ALA A O 1
ATOM 4895 N N . ILE A 1 643 ? 17.834 8.803 0.721 1.00 93.69 643 ILE A N 1
ATOM 4896 C CA . ILE A 1 643 ? 17.270 9.706 -0.296 1.00 93.69 643 ILE A CA 1
ATOM 4897 C C . ILE A 1 643 ? 16.415 8.959 -1.328 1.00 93.69 643 ILE A C 1
ATOM 4899 O O . ILE A 1 643 ? 15.354 9.457 -1.691 1.00 93.69 643 ILE A O 1
ATOM 4903 N N . LYS A 1 644 ? 16.799 7.738 -1.737 1.00 89.06 644 LYS A N 1
ATOM 4904 C CA . LYS A 1 644 ? 16.000 6.905 -2.654 1.00 89.06 644 LYS A CA 1
ATOM 4905 C C . LYS A 1 644 ? 14.638 6.548 -2.049 1.00 89.06 644 LYS A C 1
ATOM 4907 O O . LYS A 1 644 ? 13.634 6.547 -2.762 1.00 89.06 644 LYS A O 1
ATOM 4912 N N . ILE A 1 645 ? 14.589 6.264 -0.746 1.00 90.00 645 ILE A N 1
ATOM 4913 C CA . ILE A 1 645 ? 13.335 6.043 -0.015 1.00 90.00 645 ILE A CA 1
ATOM 4914 C C . ILE A 1 645 ? 12.500 7.329 -0.016 1.00 90.00 645 ILE A C 1
ATOM 4916 O O . ILE A 1 645 ? 11.340 7.290 -0.420 1.00 90.00 645 ILE A O 1
ATOM 4920 N N . CYS A 1 646 ? 13.080 8.474 0.352 1.00 92.25 646 CYS A N 1
ATOM 4921 C CA . CYS A 1 646 ? 12.353 9.744 0.390 1.00 92.25 646 CYS A CA 1
ATOM 4922 C C . CYS A 1 646 ? 11.811 10.176 -0.984 1.00 92.25 646 CYS A C 1
ATOM 4924 O O . CYS A 1 646 ? 10.650 10.567 -1.062 1.00 92.25 646 CYS A O 1
ATOM 4926 N N . GLU A 1 647 ? 12.588 10.047 -2.066 1.00 91.06 647 GLU A N 1
ATOM 4927 C CA . GLU A 1 647 ? 12.129 10.305 -3.442 1.00 91.06 647 GLU A CA 1
ATOM 4928 C C . GLU A 1 647 ? 10.973 9.375 -3.844 1.00 91.06 647 GLU A C 1
ATOM 4930 O O . GLU A 1 647 ? 10.020 9.820 -4.479 1.00 91.06 647 GLU A O 1
ATOM 4935 N N . THR A 1 648 ? 11.018 8.107 -3.420 1.00 87.31 648 THR A N 1
ATOM 4936 C CA . THR A 1 648 ? 9.948 7.126 -3.672 1.00 87.31 648 THR A CA 1
ATOM 4937 C C . THR A 1 648 ? 8.655 7.484 -2.932 1.00 87.31 648 THR A C 1
ATOM 4939 O O . THR A 1 648 ? 7.567 7.338 -3.482 1.00 87.31 648 THR A O 1
ATOM 4942 N N . GLN A 1 649 ? 8.752 7.967 -1.688 1.00 88.94 649 GLN A N 1
ATOM 4943 C CA . GLN A 1 649 ? 7.583 8.344 -0.883 1.00 88.94 649 GLN A CA 1
ATOM 4944 C C . GLN A 1 649 ? 7.046 9.747 -1.211 1.00 88.94 649 GLN A C 1
ATOM 4946 O O . GLN A 1 649 ? 5.886 10.043 -0.920 1.00 88.94 649 GLN A O 1
ATOM 4951 N N . TYR A 1 650 ? 7.849 10.616 -1.833 1.00 92.69 650 TYR A N 1
ATOM 4952 C CA . TYR A 1 650 ? 7.506 12.024 -2.055 1.00 92.69 650 TYR A CA 1
ATOM 4953 C C . TYR A 1 650 ? 6.150 12.261 -2.750 1.00 92.69 650 TYR A C 1
ATOM 4955 O O . TYR A 1 650 ? 5.407 13.133 -2.286 1.00 92.69 650 TYR A O 1
ATOM 4963 N N . PRO A 1 651 ? 5.745 11.489 -3.785 1.00 89.81 651 PRO A N 1
ATOM 4964 C CA . PRO A 1 651 ? 4.439 11.664 -4.421 1.00 89.81 651 PRO A CA 1
ATOM 4965 C C . PRO A 1 651 ? 3.256 11.341 -3.498 1.00 89.81 651 PRO A C 1
ATOM 4967 O O . PRO A 1 651 ? 2.213 11.991 -3.598 1.00 89.81 651 PRO A O 1
ATOM 4970 N N . MET A 1 652 ? 3.413 10.385 -2.574 1.00 90.31 652 MET A N 1
ATOM 4971 C CA . MET A 1 652 ? 2.416 10.080 -1.542 1.00 90.31 652 MET A CA 1
ATOM 4972 C C . MET A 1 652 ? 2.335 11.230 -0.533 1.00 90.31 652 MET A C 1
ATOM 4974 O O . MET A 1 652 ? 1.253 11.781 -0.335 1.00 90.31 652 MET A O 1
ATOM 4978 N N . ILE A 1 653 ? 3.480 11.680 -0.003 1.00 91.94 653 ILE A N 1
ATOM 4979 C CA . ILE A 1 653 ? 3.563 12.811 0.939 1.00 91.94 653 ILE A CA 1
ATOM 4980 C C . ILE A 1 653 ? 2.902 14.066 0.335 1.00 91.94 653 ILE A C 1
ATOM 4982 O O . ILE A 1 653 ? 2.116 14.748 0.991 1.00 91.94 653 ILE A O 1
ATOM 4986 N N . CYS A 1 654 ? 3.165 14.353 -0.943 1.00 91.81 654 CYS A N 1
ATOM 4987 C CA . CYS A 1 654 ? 2.574 15.483 -1.661 1.00 91.81 654 CYS A CA 1
ATOM 4988 C C . CYS A 1 654 ? 1.069 15.333 -1.926 1.00 91.81 654 CYS A C 1
ATOM 4990 O O . CYS A 1 654 ? 0.372 16.342 -2.012 1.00 91.81 654 CYS A O 1
ATOM 4992 N N . SER A 1 655 ? 0.562 14.105 -2.041 1.00 88.75 655 SER A N 1
ATOM 4993 C CA . SER A 1 655 ? -0.866 13.839 -2.247 1.00 88.75 655 SER A CA 1
ATOM 4994 C C . SER A 1 655 ? -1.665 14.003 -0.950 1.00 88.75 655 SER A C 1
ATOM 4996 O O . SER A 1 655 ? -2.684 14.687 -0.948 1.00 88.75 655 SER A O 1
ATOM 4998 N N . GLU A 1 656 ? -1.168 13.455 0.164 1.00 86.44 656 GLU A N 1
ATOM 4999 C CA . GLU A 1 656 ? -1.767 13.597 1.506 1.00 86.44 656 GLU A CA 1
ATOM 5000 C C . GLU A 1 656 ? -1.758 15.055 2.003 1.00 86.44 656 GLU A C 1
ATOM 5002 O O . GLU A 1 656 ? -2.629 15.481 2.761 1.00 86.44 656 GLU A O 1
ATOM 5007 N N . LEU A 1 657 ? -0.773 15.840 1.554 1.00 88.44 657 LEU A N 1
ATOM 5008 C CA . LEU A 1 657 ? -0.579 17.242 1.926 1.00 88.44 657 LEU A CA 1
ATOM 5009 C C . LEU A 1 657 ? -0.949 18.218 0.806 1.00 88.44 657 LEU A C 1
ATOM 5011 O O . LEU A 1 657 ? -0.509 19.374 0.836 1.00 88.44 657 LEU A O 1
ATOM 5015 N N . ALA A 1 658 ? -1.739 17.791 -0.178 1.00 86.69 658 ALA A N 1
ATOM 5016 C CA . ALA A 1 658 ? -2.217 18.672 -1.234 1.00 86.69 658 ALA A CA 1
ATOM 5017 C C . ALA A 1 658 ? -3.114 19.792 -0.667 1.00 86.69 658 ALA A C 1
ATOM 5019 O O . ALA A 1 658 ? -3.777 19.643 0.357 1.00 86.69 658 ALA A O 1
ATOM 5020 N N . SER A 1 659 ? -3.118 20.948 -1.328 1.00 82.44 659 SER A N 1
ATOM 5021 C CA . SER A 1 659 ? -4.041 22.054 -1.048 1.00 82.44 659 SER A CA 1
ATOM 5022 C C . SER A 1 659 ? -4.269 22.870 -2.318 1.00 82.44 659 SER A C 1
ATOM 5024 O O . SER A 1 659 ? -3.539 22.722 -3.303 1.00 82.44 659 SER A O 1
ATOM 5026 N N . LYS A 1 660 ? -5.221 23.809 -2.292 1.00 75.50 660 LYS A N 1
ATOM 5027 C CA . LYS A 1 660 ? -5.267 24.866 -3.312 1.00 75.50 660 LYS A CA 1
ATOM 5028 C C . LYS A 1 660 ? -3.912 25.595 -3.356 1.00 75.50 660 LYS A C 1
ATOM 5030 O O . LYS A 1 660 ? -3.289 25.790 -2.312 1.00 75.50 660 LYS A O 1
ATOM 5035 N N . GLU A 1 661 ? -3.452 25.930 -4.565 1.00 75.31 661 GLU A N 1
ATOM 5036 C CA . GLU A 1 661 ? -2.169 26.612 -4.844 1.00 75.31 661 GLU A CA 1
ATOM 5037 C C . GLU A 1 661 ? -0.906 25.899 -4.304 1.00 75.31 661 GLU A C 1
ATOM 5039 O O . GLU A 1 661 ? 0.175 26.489 -4.248 1.00 75.31 661 GLU A O 1
ATOM 5044 N N . PHE A 1 662 ? -1.011 24.613 -3.950 1.00 83.06 662 PHE A N 1
ATOM 5045 C CA . PHE A 1 662 ? 0.113 23.800 -3.490 1.00 83.06 662 PHE A CA 1
ATOM 5046 C C . PHE A 1 662 ? 1.193 23.646 -4.568 1.00 83.06 662 PHE A C 1
ATOM 5048 O O . PHE A 1 662 ? 0.920 23.221 -5.690 1.00 83.06 662 PHE A O 1
ATOM 5055 N N . LYS A 1 663 ? 2.436 23.964 -4.192 1.00 85.25 663 LYS A N 1
ATOM 5056 C CA . LYS A 1 663 ? 3.652 23.721 -4.973 1.00 85.25 663 LYS A CA 1
ATOM 5057 C C . LYS A 1 663 ? 4.726 23.170 -4.020 1.00 85.25 663 LYS A C 1
ATOM 5059 O O . LYS A 1 663 ? 5.217 23.949 -3.200 1.00 85.25 663 LYS A O 1
ATOM 5064 N N . PRO A 1 664 ? 5.031 21.858 -4.048 1.00 90.12 664 PRO A N 1
ATOM 5065 C CA . PRO A 1 664 ? 6.067 21.267 -3.201 1.00 90.12 664 PRO A CA 1
ATOM 5066 C C . PRO A 1 664 ? 7.477 21.713 -3.619 1.00 90.12 664 PRO A C 1
ATOM 5068 O O . PRO A 1 664 ? 7.666 22.356 -4.653 1.00 90.12 664 PRO A O 1
ATOM 5071 N N . ALA A 1 665 ? 8.475 21.378 -2.801 1.00 91.06 665 ALA A N 1
ATOM 5072 C CA . ALA A 1 665 ? 9.874 21.654 -3.103 1.00 91.06 665 ALA A CA 1
ATOM 5073 C C . ALA A 1 665 ? 10.419 20.619 -4.099 1.00 91.06 665 ALA A C 1
ATOM 5075 O O . ALA A 1 665 ? 10.566 19.450 -3.763 1.00 91.06 665 ALA A O 1
ATOM 5076 N N . THR A 1 666 ? 10.773 21.046 -5.313 1.00 93.00 666 THR A N 1
ATOM 5077 C CA . THR A 1 666 ? 11.370 20.151 -6.324 1.00 93.00 666 THR A CA 1
ATOM 5078 C C . THR A 1 666 ? 12.827 19.789 -6.017 1.00 93.00 666 THR A C 1
ATOM 5080 O O . THR A 1 666 ? 13.373 18.874 -6.622 1.00 93.00 666 THR A O 1
ATOM 5083 N N . GLN A 1 667 ? 13.473 20.461 -5.060 1.00 93.19 667 GLN A N 1
ATOM 5084 C CA . GLN A 1 667 ? 14.805 20.107 -4.570 1.00 93.19 667 GLN A CA 1
ATOM 5085 C C . GLN A 1 667 ? 14.828 20.070 -3.044 1.00 93.19 667 GLN A C 1
ATOM 5087 O O . GLN A 1 667 ? 14.383 21.015 -2.391 1.00 93.19 667 GLN A O 1
ATOM 5092 N N . ILE A 1 668 ? 15.391 18.996 -2.490 1.00 94.88 668 ILE A N 1
ATOM 5093 C CA . ILE A 1 668 ? 15.649 18.827 -1.056 1.00 94.88 668 ILE A CA 1
ATOM 5094 C C . ILE A 1 668 ? 17.125 18.450 -0.863 1.00 94.88 668 ILE A C 1
ATOM 5096 O O . ILE A 1 668 ? 17.731 17.776 -1.699 1.00 94.88 668 ILE A O 1
ATOM 5100 N N . ARG A 1 669 ? 17.743 18.903 0.231 1.00 94.75 669 ARG A N 1
ATOM 5101 C CA . ARG A 1 669 ? 19.129 18.553 0.581 1.00 94.75 669 ARG A CA 1
ATOM 5102 C C . ARG A 1 669 ? 19.179 17.829 1.915 1.00 94.75 669 ARG A C 1
ATOM 5104 O O . ARG A 1 669 ? 18.895 18.435 2.941 1.00 94.75 669 ARG A O 1
ATOM 5111 N N . PHE A 1 670 ? 19.598 16.570 1.910 1.00 96.62 670 PHE A N 1
ATOM 5112 C CA . PHE A 1 670 ? 19.876 15.806 3.121 1.00 96.62 670 PHE A CA 1
ATOM 5113 C C . PHE A 1 670 ? 21.351 15.956 3.507 1.00 96.62 670 PHE A C 1
ATOM 5115 O O . PHE A 1 670 ? 22.243 15.685 2.705 1.00 96.62 670 PHE A O 1
ATOM 5122 N N . VAL A 1 671 ? 21.619 16.412 4.731 1.00 95.56 671 VAL A N 1
ATOM 5123 C CA . VAL A 1 671 ? 22.971 16.649 5.252 1.00 95.56 671 VAL A CA 1
ATOM 5124 C C . VAL A 1 671 ? 23.186 15.835 6.522 1.00 95.56 671 VAL A C 1
ATOM 5126 O O . VAL A 1 671 ? 22.537 16.088 7.538 1.00 95.56 671 VAL A O 1
ATOM 5129 N N . LEU A 1 672 ? 24.136 14.901 6.496 1.00 94.44 672 LEU A N 1
ATOM 5130 C CA . LEU A 1 672 ? 24.545 14.161 7.688 1.00 94.44 672 LEU A CA 1
ATOM 5131 C C . LEU A 1 672 ? 25.615 14.936 8.464 1.00 94.44 672 LEU A C 1
ATOM 5133 O O . LEU A 1 672 ? 26.676 15.267 7.931 1.00 94.44 672 LEU A O 1
ATOM 5137 N N . LYS A 1 673 ? 25.334 15.223 9.739 1.00 90.25 673 LYS A N 1
ATOM 5138 C CA . LYS A 1 673 ? 26.194 16.008 10.640 1.00 90.25 673 LYS A CA 1
ATOM 5139 C C . LYS A 1 673 ? 26.401 15.302 11.980 1.00 90.25 673 LYS A C 1
ATOM 5141 O O . LYS A 1 673 ? 25.702 14.350 12.326 1.00 90.25 673 LYS A O 1
ATOM 5146 N N . ASN A 1 674 ? 27.385 15.788 12.730 1.00 82.44 674 ASN A N 1
ATOM 5147 C CA . ASN A 1 674 ? 27.651 15.355 14.095 1.00 82.44 674 ASN A CA 1
ATOM 5148 C C . ASN A 1 674 ? 26.736 16.109 15.077 1.00 82.44 674 ASN A C 1
ATOM 5150 O O . ASN A 1 674 ? 27.121 17.173 15.562 1.00 82.44 674 ASN A O 1
ATOM 5154 N N . ASP A 1 675 ? 25.542 15.582 15.352 1.00 75.25 675 ASP A N 1
ATOM 5155 C CA . ASP A 1 675 ? 24.653 16.101 16.400 1.00 75.25 675 ASP A CA 1
ATOM 5156 C C . ASP A 1 675 ? 24.438 15.032 17.491 1.00 75.25 675 ASP A C 1
ATOM 5158 O O . ASP A 1 675 ? 23.902 13.964 17.188 1.00 75.25 675 ASP A O 1
ATOM 5162 N N . PRO A 1 676 ? 24.881 15.265 18.741 1.00 56.69 676 PRO A N 1
ATOM 5163 C CA . PRO A 1 676 ? 24.706 14.320 19.840 1.00 56.69 676 PRO A CA 1
ATOM 5164 C C . PRO A 1 676 ? 23.389 14.501 20.622 1.00 56.69 676 PRO A C 1
ATOM 5166 O O . PRO A 1 676 ? 23.188 13.783 21.597 1.00 56.69 676 PRO A O 1
ATOM 5169 N N . ASN A 1 677 ? 22.524 15.462 20.262 1.00 53.56 677 ASN A N 1
ATOM 5170 C CA . ASN A 1 677 ? 21.269 15.747 20.978 1.00 53.56 677 ASN A CA 1
ATOM 5171 C C . ASN A 1 677 ? 20.012 15.694 20.086 1.00 53.56 677 ASN A C 1
ATOM 5173 O O . ASN A 1 677 ? 18.923 15.467 20.609 1.00 53.56 677 ASN A O 1
ATOM 5177 N N . GLY A 1 678 ? 20.136 15.919 18.773 1.00 66.00 678 GLY A N 1
ATOM 5178 C CA . GLY A 1 678 ? 19.043 15.803 17.798 1.00 66.00 678 GLY A CA 1
ATOM 5179 C C . GLY A 1 678 ? 19.100 14.509 16.976 1.00 66.00 678 GLY A C 1
ATOM 5180 O O . GLY A 1 678 ? 20.183 14.025 16.653 1.00 66.00 678 GLY A O 1
ATOM 5181 N N . LEU A 1 679 ? 17.936 13.959 16.606 1.00 83.31 679 LEU A N 1
ATOM 5182 C CA . LEU A 1 679 ? 17.831 12.822 15.675 1.00 83.31 679 LEU A CA 1
ATOM 5183 C C . LEU A 1 679 ? 17.951 13.328 14.230 1.00 83.31 679 LEU A C 1
ATOM 5185 O O . LEU A 1 679 ? 18.911 13.020 13.520 1.00 83.31 679 LEU A O 1
ATOM 5189 N N . ALA A 1 680 ? 16.993 14.164 13.833 1.00 85.25 680 ALA A N 1
ATOM 5190 C CA . ALA A 1 680 ? 17.015 14.968 12.624 1.00 85.25 680 ALA A CA 1
ATOM 5191 C C . ALA A 1 680 ? 16.255 16.290 12.855 1.00 85.25 680 ALA A C 1
ATOM 5193 O O . ALA A 1 680 ? 15.806 16.569 13.967 1.00 85.25 680 ALA A O 1
ATOM 5194 N N . SER A 1 681 ? 16.230 17.141 11.831 1.00 87.94 681 SER A N 1
ATOM 5195 C CA . SER A 1 681 ? 15.474 18.398 11.763 1.00 87.94 681 SER A CA 1
ATOM 5196 C C . SER A 1 681 ? 15.437 18.899 10.318 1.00 87.94 681 SER A C 1
ATOM 5198 O O . SER A 1 681 ? 16.296 18.519 9.512 1.00 87.94 681 SER A O 1
ATOM 5200 N N . SER A 1 682 ? 14.516 19.805 9.988 1.00 87.00 682 SER A N 1
ATOM 5201 C CA . SER A 1 682 ? 14.438 20.408 8.656 1.00 87.00 682 SER A CA 1
ATOM 5202 C C . SER A 1 682 ? 14.113 21.902 8.669 1.00 87.00 682 SER A C 1
ATOM 5204 O O . SER A 1 682 ? 13.301 22.396 9.448 1.00 87.00 682 SER A O 1
ATOM 5206 N N . GLU A 1 683 ? 14.761 22.647 7.771 1.00 84.00 683 GLU A N 1
ATOM 5207 C CA . GLU A 1 683 ? 14.499 24.069 7.539 1.00 84.00 683 GLU A CA 1
ATOM 5208 C C . GLU A 1 683 ? 14.716 24.398 6.054 1.00 84.00 683 GLU A C 1
ATOM 5210 O O . GLU A 1 683 ? 15.741 24.050 5.470 1.00 84.00 683 GLU A O 1
ATOM 5215 N N . GLY A 1 684 ? 13.743 25.060 5.416 1.00 80.44 684 GLY A N 1
ATOM 5216 C CA . GLY A 1 684 ? 13.898 25.615 4.063 1.00 80.44 684 GLY A CA 1
ATOM 5217 C C . GLY A 1 684 ? 14.216 24.607 2.946 1.00 80.44 684 GLY A C 1
ATOM 5218 O O . GLY A 1 684 ? 14.868 24.980 1.976 1.00 80.44 684 GLY A O 1
ATOM 5219 N N . GLY A 1 685 ? 13.796 23.343 3.079 1.00 87.56 685 GLY A N 1
ATOM 5220 C CA . GLY A 1 685 ? 14.137 22.264 2.137 1.00 87.56 685 GLY A CA 1
ATOM 5221 C C . GLY A 1 685 ? 15.487 21.586 2.411 1.00 87.56 685 GLY A C 1
ATOM 5222 O O . GLY A 1 685 ? 15.942 20.770 1.610 1.00 87.56 685 GLY A O 1
ATOM 5223 N N . ILE A 1 686 ? 16.142 21.897 3.533 1.00 92.06 686 ILE A N 1
ATOM 5224 C CA . ILE A 1 686 ? 17.340 21.200 4.007 1.00 92.06 686 ILE A CA 1
ATOM 5225 C C . ILE A 1 686 ? 16.954 20.316 5.193 1.00 92.06 686 ILE A C 1
ATOM 5227 O O . ILE A 1 686 ? 16.550 20.828 6.233 1.00 92.06 686 ILE A O 1
ATOM 5231 N N . ILE A 1 687 ? 17.147 19.006 5.059 1.00 94.56 687 ILE A N 1
ATOM 5232 C CA . ILE A 1 687 ? 17.073 18.031 6.151 1.00 94.56 687 ILE A CA 1
ATOM 5233 C C . ILE A 1 687 ? 18.480 17.890 6.746 1.00 94.56 687 ILE A C 1
ATOM 5235 O O . ILE A 1 687 ? 19.438 17.612 6.027 1.00 94.56 687 ILE A O 1
ATOM 5239 N N . THR A 1 688 ? 18.632 18.060 8.057 1.00 93.81 688 THR A N 1
ATOM 5240 C CA . THR A 1 688 ? 19.875 17.779 8.791 1.00 93.81 688 THR A CA 1
ATOM 5241 C C . THR A 1 688 ? 19.668 16.575 9.702 1.00 93.81 688 THR A C 1
ATOM 5243 O O . THR A 1 688 ? 18.842 16.637 10.604 1.00 93.81 688 THR A O 1
ATOM 5246 N N . GLY A 1 689 ? 20.433 15.501 9.493 1.00 92.56 689 GLY A N 1
ATOM 5247 C CA . GLY A 1 689 ? 20.357 14.265 10.278 1.00 92.56 689 GLY A CA 1
ATOM 5248 C C . GLY A 1 689 ? 21.623 13.977 11.088 1.00 92.56 689 GLY A C 1
ATOM 5249 O O . GLY A 1 689 ? 22.733 14.275 10.635 1.00 92.56 689 GLY A O 1
ATOM 5250 N N . SER A 1 690 ? 21.479 13.359 12.263 1.00 92.94 690 SER A N 1
ATOM 5251 C CA . SER A 1 690 ? 22.615 12.897 13.067 1.00 92.94 690 SER A CA 1
ATOM 5252 C C . SER A 1 690 ? 23.165 11.574 12.544 1.00 92.94 690 SER A C 1
ATOM 5254 O O . SER A 1 690 ? 22.521 10.528 12.639 1.00 92.94 690 SER A O 1
ATOM 5256 N N . PHE A 1 691 ? 24.407 11.578 12.051 1.00 90.06 691 PHE A N 1
ATOM 5257 C CA . PHE A 1 691 ? 25.043 10.327 11.625 1.00 90.06 691 PHE A CA 1
ATOM 5258 C C . PHE A 1 691 ? 25.306 9.365 12.791 1.00 90.06 691 PHE A C 1
ATOM 5260 O O . PHE A 1 691 ? 25.439 8.164 12.561 1.00 90.06 691 PHE A O 1
ATOM 5267 N N . GLN A 1 692 ? 25.399 9.867 14.031 1.00 89.50 692 GLN A N 1
ATOM 5268 C CA . GLN A 1 692 ? 25.551 9.010 15.209 1.00 89.50 692 GLN A CA 1
ATOM 5269 C C . GLN A 1 692 ? 24.276 8.195 15.434 1.00 89.50 692 GLN A C 1
ATOM 5271 O O . GLN A 1 692 ? 24.347 6.978 15.600 1.00 89.50 692 GLN A O 1
ATOM 5276 N N . TYR A 1 693 ? 23.116 8.859 15.365 1.00 89.88 693 TYR A N 1
ATOM 5277 C CA . TYR A 1 693 ? 21.817 8.212 15.506 1.00 89.88 693 TYR A CA 1
ATOM 5278 C C . TYR A 1 693 ? 21.597 7.149 14.422 1.00 89.88 693 TYR A C 1
ATOM 5280 O O . TYR A 1 693 ? 21.328 5.998 14.758 1.00 89.88 693 TYR A O 1
ATOM 5288 N N . PHE A 1 694 ? 21.797 7.493 13.145 1.00 92.00 694 PHE A N 1
ATOM 5289 C CA . PHE A 1 694 ? 21.582 6.558 12.032 1.00 92.00 694 PHE A CA 1
ATOM 5290 C C . PHE A 1 694 ? 22.615 5.426 11.959 1.00 92.00 694 PHE A C 1
ATOM 5292 O O . PHE A 1 694 ? 22.298 4.342 11.484 1.00 92.00 694 PHE A O 1
ATOM 5299 N N . ARG A 1 695 ? 23.833 5.612 12.487 1.00 89.25 695 ARG A N 1
ATOM 5300 C CA . ARG A 1 695 ? 24.787 4.503 12.662 1.00 89.25 695 ARG A CA 1
ATOM 5301 C C . ARG A 1 695 ? 24.338 3.509 13.740 1.00 89.25 695 ARG A C 1
ATOM 5303 O O . ARG A 1 695 ? 24.643 2.327 13.618 1.00 89.25 695 ARG A O 1
ATOM 5310 N N . ALA A 1 696 ? 23.646 3.971 14.782 1.00 87.50 696 ALA A N 1
ATOM 5311 C CA . ALA A 1 696 ? 23.077 3.105 15.818 1.00 87.50 696 ALA A CA 1
ATOM 5312 C C . ALA A 1 696 ? 21.730 2.478 15.400 1.00 87.50 696 ALA A C 1
ATOM 5314 O O . ALA A 1 696 ? 21.424 1.363 15.813 1.00 87.50 696 ALA A O 1
ATOM 5315 N N . HIS A 1 697 ? 20.959 3.165 14.551 1.00 88.12 697 HIS A N 1
ATOM 5316 C CA . HIS A 1 697 ? 19.629 2.758 14.087 1.00 88.12 697 HIS A CA 1
ATOM 5317 C C . HIS A 1 697 ? 19.564 2.723 12.544 1.00 88.12 697 HIS A C 1
ATOM 5319 O O . HIS A 1 697 ? 18.787 3.468 11.947 1.00 88.12 697 HIS A O 1
ATOM 5325 N N . PRO A 1 698 ? 20.358 1.868 11.865 1.00 88.12 698 PRO A N 1
ATOM 5326 C CA . PRO A 1 698 ? 20.498 1.891 10.402 1.00 88.12 698 PRO A CA 1
ATOM 5327 C C . PRO A 1 698 ? 19.215 1.538 9.635 1.00 88.12 698 PRO A C 1
ATOM 5329 O O . PRO A 1 698 ? 19.151 1.766 8.430 1.00 88.12 698 PRO A O 1
ATOM 5332 N N . ASN A 1 699 ? 18.195 1.012 10.315 1.00 86.50 699 ASN A N 1
ATOM 5333 C CA . ASN A 1 699 ? 16.910 0.660 9.715 1.00 86.50 699 ASN A CA 1
ATOM 5334 C C . ASN A 1 699 ? 15.843 1.764 9.864 1.00 86.50 699 ASN A C 1
ATOM 5336 O O . ASN A 1 699 ? 14.818 1.680 9.191 1.00 86.50 699 ASN A O 1
ATOM 5340 N N . ASP A 1 700 ? 16.046 2.787 10.712 1.00 85.75 700 ASP A N 1
ATOM 5341 C CA . ASP A 1 700 ? 15.076 3.885 10.854 1.00 85.75 700 ASP A CA 1
ATOM 5342 C C . ASP A 1 700 ? 15.277 4.933 9.748 1.00 85.75 700 ASP A C 1
ATOM 5344 O O . ASP A 1 700 ? 15.908 5.978 9.921 1.00 85.75 700 ASP A O 1
ATOM 5348 N N . PHE A 1 701 ? 14.708 4.632 8.582 1.00 90.69 701 PHE A N 1
ATOM 5349 C CA . PHE A 1 701 ? 14.501 5.604 7.509 1.00 90.69 701 PHE A CA 1
ATOM 5350 C C . PHE A 1 701 ? 13.246 6.470 7.740 1.00 90.69 701 PHE A C 1
ATOM 5352 O O . PHE A 1 701 ? 13.096 7.512 7.096 1.00 90.69 701 PHE A O 1
ATOM 5359 N N . GLY A 1 702 ? 12.370 6.086 8.678 1.00 88.19 702 GLY A N 1
ATOM 5360 C CA . GLY A 1 702 ? 11.142 6.803 9.031 1.00 88.19 702 GLY A CA 1
ATOM 5361 C C . GLY A 1 702 ? 11.407 8.221 9.535 1.00 88.19 702 GLY A C 1
ATOM 5362 O O . GLY A 1 702 ? 10.691 9.142 9.147 1.00 88.19 702 GLY A O 1
ATOM 5363 N N . VAL A 1 703 ? 12.490 8.438 10.292 1.00 90.06 703 VAL A N 1
ATOM 5364 C CA . VAL A 1 703 ? 12.952 9.788 10.678 1.00 90.06 703 VAL A CA 1
ATOM 5365 C C . VAL A 1 703 ? 13.226 10.668 9.449 1.00 90.06 703 VAL A C 1
ATOM 5367 O O . VAL A 1 703 ? 12.868 11.841 9.446 1.00 90.06 703 VAL A O 1
ATOM 5370 N N . VAL A 1 704 ? 13.821 10.137 8.376 1.00 93.25 704 VAL A N 1
ATOM 5371 C CA . VAL A 1 704 ? 14.123 10.946 7.175 1.00 93.25 704 VAL A CA 1
ATOM 5372 C C . VAL A 1 704 ? 12.851 11.225 6.360 1.00 93.25 704 VAL A C 1
ATOM 5374 O O . VAL A 1 704 ? 12.707 12.303 5.782 1.00 93.25 704 VAL A O 1
ATOM 5377 N N . VAL A 1 705 ? 11.883 10.300 6.372 1.00 92.62 705 VAL A N 1
ATOM 5378 C CA . VAL A 1 705 ? 10.541 10.509 5.798 1.00 92.62 705 VAL A CA 1
ATOM 5379 C C . VAL A 1 705 ? 9.746 11.570 6.577 1.00 92.62 705 VAL A C 1
ATOM 5381 O O . VAL A 1 705 ? 9.086 12.398 5.950 1.00 92.62 705 VAL A O 1
ATOM 5384 N N . HIS A 1 706 ? 9.860 11.622 7.910 1.00 93.31 706 HIS A N 1
ATOM 5385 C CA . HIS A 1 706 ? 9.273 12.676 8.761 1.00 93.31 706 HIS A CA 1
ATOM 5386 C C . HIS A 1 706 ? 9.770 14.067 8.360 1.00 93.31 706 HIS A C 1
ATOM 5388 O O . HIS A 1 706 ? 8.986 14.970 8.080 1.00 93.31 706 HIS A O 1
ATOM 5394 N N . GLU A 1 707 ? 11.084 14.231 8.213 1.00 93.94 707 GLU A N 1
ATOM 5395 C CA . GLU A 1 707 ? 11.658 15.511 7.789 1.00 93.94 707 GLU A CA 1
ATOM 5396 C C . GLU A 1 707 ? 11.305 15.874 6.333 1.00 93.94 707 GLU A C 1
ATOM 5398 O O . GLU A 1 707 ? 11.168 17.053 5.988 1.00 93.94 707 GLU A O 1
ATOM 5403 N N . ALA A 1 708 ? 11.080 14.879 5.467 1.00 94.00 708 ALA A N 1
ATOM 5404 C CA . ALA A 1 708 ? 10.543 15.116 4.128 1.00 94.00 708 ALA A CA 1
ATOM 5405 C C . ALA A 1 708 ? 9.093 15.649 4.163 1.00 94.00 708 ALA A C 1
ATOM 5407 O O . ALA A 1 708 ? 8.743 16.481 3.322 1.00 94.00 708 ALA A O 1
ATOM 5408 N N . VAL A 1 709 ? 8.271 15.260 5.152 1.00 93.25 709 VAL A N 1
ATOM 5409 C CA . VAL A 1 709 ? 6.930 15.839 5.374 1.00 93.25 709 VAL A CA 1
ATOM 5410 C C . VAL A 1 709 ? 7.027 17.325 5.701 1.00 93.25 709 VAL A C 1
ATOM 5412 O O . VAL A 1 709 ? 6.368 18.130 5.042 1.00 93.25 709 VAL A O 1
ATOM 5415 N N . HIS A 1 710 ? 7.874 17.724 6.650 1.00 91.19 710 HIS A N 1
ATOM 5416 C CA . HIS A 1 710 ? 8.079 19.142 6.967 1.00 91.19 710 HIS A CA 1
ATOM 5417 C C . HIS A 1 710 ? 8.580 19.951 5.756 1.00 91.19 710 HIS A C 1
ATOM 5419 O O . HIS A 1 710 ? 8.101 21.067 5.515 1.00 91.19 710 HIS A O 1
ATOM 5425 N N . CYS A 1 711 ? 9.441 19.367 4.910 1.00 91.56 711 CYS A N 1
ATOM 5426 C CA . CYS A 1 711 ? 9.839 19.981 3.635 1.00 91.56 711 CYS A CA 1
ATOM 5427 C C . CYS A 1 711 ? 8.670 20.174 2.639 1.00 91.56 711 CYS A C 1
ATOM 5429 O O . CYS A 1 711 ? 8.728 21.085 1.813 1.00 91.56 711 CYS A O 1
ATOM 5431 N N . VAL A 1 712 ? 7.603 19.364 2.709 1.00 91.19 712 VAL A N 1
ATOM 5432 C CA . VAL A 1 712 ? 6.374 19.496 1.887 1.00 91.19 712 VAL A CA 1
ATOM 5433 C C . VAL A 1 712 ? 5.330 20.418 2.533 1.00 91.19 712 VAL A C 1
ATOM 5435 O O . VAL A 1 712 ? 4.554 21.091 1.842 1.00 91.19 712 VAL A O 1
ATOM 5438 N N . GLN A 1 713 ? 5.293 20.477 3.862 1.00 88.12 713 GLN A N 1
ATOM 5439 C CA . GLN A 1 713 ? 4.451 21.404 4.615 1.00 88.12 713 GLN A CA 1
ATOM 5440 C C . GLN A 1 713 ? 4.851 22.860 4.313 1.00 88.12 713 GLN A C 1
ATOM 5442 O O . GLN A 1 713 ? 3.998 23.642 3.878 1.00 88.12 713 GLN A O 1
ATOM 5447 N N . ASN A 1 714 ? 6.147 23.181 4.476 1.00 79.00 714 ASN A N 1
ATOM 5448 C CA . ASN A 1 714 ? 6.807 24.450 4.118 1.00 79.00 714 ASN A CA 1
ATOM 5449 C C . ASN A 1 714 ? 5.977 25.711 4.451 1.00 79.00 714 ASN A C 1
ATOM 5451 O O . ASN A 1 714 ? 5.705 26.576 3.609 1.00 79.00 714 ASN A O 1
ATOM 5455 N N . TYR A 1 715 ? 5.492 25.776 5.691 1.00 78.31 715 TYR A N 1
ATOM 5456 C CA . TYR A 1 715 ? 4.537 26.789 6.122 1.00 78.31 715 TYR A CA 1
ATOM 5457 C C . TYR A 1 715 ? 5.190 28.175 6.318 1.00 78.31 715 TYR A C 1
ATOM 5459 O O . TYR A 1 715 ? 6.246 28.312 6.930 1.00 78.31 715 TYR A O 1
ATOM 5467 N N . ARG A 1 716 ? 4.526 29.245 5.852 1.00 60.12 716 ARG A N 1
ATOM 5468 C CA . ARG A 1 716 ? 5.106 30.607 5.780 1.00 60.12 716 ARG A CA 1
ATOM 5469 C C . ARG A 1 716 ? 5.100 31.427 7.082 1.00 60.12 716 ARG A C 1
ATOM 5471 O O . ARG A 1 716 ? 5.656 32.522 7.091 1.00 60.12 716 ARG A O 1
ATOM 5478 N N . ASN A 1 717 ? 4.454 30.969 8.156 1.00 60.75 717 ASN A N 1
ATOM 5479 C CA . ASN A 1 717 ? 4.279 31.741 9.397 1.00 60.75 717 ASN A CA 1
ATOM 5480 C C . ASN A 1 717 ? 4.866 30.994 10.604 1.00 60.75 717 ASN A C 1
ATOM 5482 O O . ASN A 1 717 ? 4.700 29.789 10.721 1.00 60.75 717 ASN A O 1
ATOM 5486 N N . LYS A 1 718 ? 5.498 31.706 11.545 1.00 47.34 718 LYS A N 1
ATOM 5487 C CA . LYS A 1 718 ? 6.075 31.116 12.768 1.00 47.34 718 LYS A CA 1
ATOM 5488 C C . LYS A 1 718 ? 5.069 30.935 13.921 1.00 47.34 718 LYS A C 1
ATOM 5490 O O . LYS A 1 718 ? 5.432 30.391 14.956 1.00 47.34 718 LYS A O 1
ATOM 5495 N N . LYS A 1 719 ? 3.807 31.362 13.765 1.00 53.16 719 LYS A N 1
ATOM 5496 C CA . LYS A 1 719 ? 2.716 31.175 14.752 1.00 53.16 719 LYS A CA 1
ATOM 5497 C C . LYS A 1 719 ? 1.882 29.903 14.510 1.00 53.16 719 LYS A C 1
ATOM 5499 O O . LYS A 1 719 ? 0.656 29.961 14.513 1.00 53.16 719 LYS A O 1
ATOM 5504 N N . LEU A 1 720 ? 2.531 28.769 14.261 1.00 63.31 720 LEU A N 1
ATOM 5505 C CA . LEU A 1 720 ? 1.848 27.498 13.991 1.00 63.31 720 LEU A CA 1
ATOM 5506 C C . LEU A 1 720 ? 1.763 26.627 15.244 1.00 63.31 720 LEU A C 1
ATOM 5508 O O . LEU A 1 720 ? 2.594 26.712 16.148 1.00 63.31 720 LEU A O 1
ATOM 5512 N N . HIS A 1 721 ? 0.752 25.765 15.287 1.00 73.81 721 HIS A N 1
ATOM 5513 C CA . HIS A 1 721 ? 0.542 24.839 16.393 1.00 73.81 721 HIS A CA 1
ATOM 5514 C C . HIS A 1 721 ? 1.467 23.629 16.228 1.00 73.81 721 HIS A C 1
ATOM 5516 O O . HIS A 1 721 ? 1.082 22.647 15.604 1.00 73.81 721 HIS A O 1
ATOM 5522 N N . GLY A 1 722 ? 2.686 23.717 16.775 1.00 76.12 722 GLY A N 1
ATOM 5523 C CA . GLY A 1 722 ? 3.756 22.726 16.576 1.00 76.12 722 GLY A CA 1
ATOM 5524 C C . GLY A 1 722 ? 3.320 21.269 16.762 1.00 76.12 722 GLY A C 1
ATOM 5525 O O . GLY A 1 722 ? 3.596 20.447 15.905 1.00 76.12 722 GLY A O 1
ATOM 5526 N N . TRP A 1 723 ? 2.523 20.956 17.790 1.00 77.81 723 TRP A N 1
ATOM 5527 C CA . TRP A 1 723 ? 2.002 19.595 18.014 1.00 77.81 723 TRP A CA 1
ATOM 5528 C C . TRP A 1 723 ? 1.201 19.019 16.829 1.00 77.81 723 TRP A C 1
ATOM 5530 O O . TRP A 1 723 ? 1.180 17.805 16.638 1.00 77.81 723 TRP A O 1
ATOM 5540 N N . LEU A 1 724 ? 0.544 19.870 16.032 1.00 80.69 724 LEU A N 1
ATOM 5541 C CA . LEU A 1 724 ? -0.206 19.466 14.842 1.00 80.69 724 LEU A CA 1
ATOM 5542 C C . LEU A 1 724 ? 0.684 19.433 13.591 1.00 80.69 724 LEU A C 1
ATOM 5544 O O . LEU A 1 724 ? 0.455 18.617 12.708 1.00 80.69 724 LEU A O 1
ATOM 5548 N N . VAL A 1 725 ? 1.712 20.284 13.536 1.00 85.00 725 VAL A N 1
ATOM 5549 C CA . VAL A 1 725 ? 2.768 20.237 12.509 1.00 85.00 725 VAL A CA 1
ATOM 5550 C C . VAL A 1 725 ? 3.507 18.896 12.596 1.00 85.00 725 VAL A C 1
ATOM 5552 O O . VAL A 1 725 ? 3.539 18.163 11.607 1.00 85.00 725 VAL A O 1
ATOM 5555 N N . GLU A 1 726 ? 3.977 18.541 13.798 1.00 84.38 726 GLU A N 1
ATOM 5556 C CA . GLU A 1 726 ? 4.555 17.229 14.120 1.00 84.38 726 GLU A CA 1
ATOM 5557 C C . GLU A 1 726 ? 3.539 16.106 13.931 1.00 84.38 726 GLU A C 1
ATOM 5559 O O . GLU A 1 726 ? 3.828 15.133 13.255 1.00 84.38 726 GLU A O 1
ATOM 5564 N N . GLY A 1 727 ? 2.312 16.247 14.442 1.00 81.81 727 GLY A N 1
ATOM 5565 C CA . GLY A 1 727 ? 1.319 15.173 14.363 1.00 81.81 727 GLY A CA 1
ATOM 5566 C C . GLY A 1 727 ? 0.880 14.809 12.947 1.00 81.81 727 GLY A C 1
ATOM 5567 O O . GLY A 1 727 ? 0.486 13.672 12.702 1.00 81.81 727 GLY A O 1
ATOM 5568 N N . ILE A 1 728 ? 0.960 15.742 11.997 1.00 86.06 728 ILE A N 1
ATOM 5569 C CA . ILE A 1 728 ? 0.736 15.459 10.574 1.00 86.06 728 ILE A CA 1
ATOM 5570 C C . ILE A 1 728 ? 1.961 14.755 9.954 1.00 86.06 728 ILE A C 1
ATOM 5572 O O . ILE A 1 728 ? 1.788 13.908 9.077 1.00 86.06 728 ILE A O 1
ATOM 5576 N N . ALA A 1 729 ? 3.177 15.049 10.427 1.00 87.31 729 ALA A N 1
ATOM 5577 C CA . ALA A 1 729 ? 4.392 14.334 10.037 1.00 87.31 729 ALA A CA 1
ATOM 5578 C C . ALA A 1 729 ? 4.432 12.909 10.616 1.00 87.31 729 ALA A C 1
ATOM 5580 O O . ALA A 1 729 ? 4.573 11.963 9.842 1.00 87.31 729 ALA A O 1
ATOM 5581 N N . ASP A 1 730 ? 4.148 12.739 11.912 1.00 83.75 730 ASP A N 1
ATOM 5582 C CA . ASP A 1 730 ? 3.959 11.440 12.568 1.00 83.75 730 ASP A CA 1
ATOM 5583 C C . ASP A 1 730 ? 2.855 10.623 11.876 1.00 83.75 730 ASP A C 1
ATOM 5585 O O . ASP A 1 730 ? 3.018 9.427 11.660 1.00 83.75 730 ASP A O 1
ATOM 5589 N N . TYR A 1 731 ? 1.737 11.241 11.469 1.00 84.19 731 TYR A N 1
ATOM 5590 C CA . TYR A 1 731 ? 0.689 10.530 10.728 1.00 84.19 731 TYR A CA 1
ATOM 5591 C C . TYR A 1 731 ? 1.199 9.984 9.388 1.00 84.19 731 TYR A C 1
ATOM 5593 O O . TYR A 1 731 ? 0.950 8.827 9.058 1.00 84.19 731 TYR A O 1
ATOM 5601 N N . ILE A 1 732 ? 1.928 10.776 8.602 1.00 85.06 732 ILE A N 1
ATOM 5602 C CA . ILE A 1 732 ? 2.425 10.302 7.303 1.00 85.06 732 ILE A CA 1
ATOM 5603 C C . ILE A 1 732 ? 3.560 9.289 7.487 1.00 85.06 732 ILE A C 1
ATOM 5605 O O . ILE A 1 732 ? 3.564 8.257 6.814 1.00 85.06 732 ILE A O 1
ATOM 5609 N N . ARG A 1 733 ? 4.468 9.514 8.443 1.00 85.62 733 ARG A N 1
ATOM 5610 C CA . ARG A 1 733 ? 5.487 8.539 8.835 1.00 85.62 733 ARG A CA 1
ATOM 5611 C C . ARG A 1 733 ? 4.826 7.217 9.238 1.00 85.62 733 ARG A C 1
ATOM 5613 O O . ARG A 1 733 ? 4.994 6.217 8.550 1.00 85.62 733 ARG A O 1
ATOM 5620 N N . PHE A 1 734 ? 4.034 7.217 10.302 1.00 79.56 734 PHE A N 1
ATOM 5621 C CA . PHE A 1 734 ? 3.593 5.994 10.965 1.00 79.56 734 PHE A CA 1
ATOM 5622 C C . PHE A 1 734 ? 2.283 5.397 10.433 1.00 79.56 734 PHE A C 1
ATOM 5624 O O . PHE A 1 734 ? 2.086 4.207 10.613 1.00 79.56 734 PHE A O 1
ATOM 5631 N N . TRP A 1 735 ? 1.397 6.139 9.754 1.00 77.25 735 TRP A N 1
ATOM 5632 C CA . TRP A 1 735 ? 0.169 5.581 9.142 1.00 77.25 735 TRP A CA 1
ATOM 5633 C C . TRP A 1 735 ? 0.210 5.456 7.612 1.00 77.25 735 TRP A C 1
ATOM 5635 O O . TRP A 1 735 ? -0.649 4.766 7.059 1.00 77.25 735 TRP A O 1
ATOM 5645 N N . LYS A 1 736 ? 1.167 6.086 6.912 1.00 81.00 736 LYS A N 1
ATOM 5646 C CA . LYS A 1 736 ? 1.273 5.999 5.438 1.00 81.00 736 LYS A CA 1
ATOM 5647 C C . LYS A 1 736 ? 2.553 5.326 4.941 1.00 81.00 736 LYS A C 1
ATOM 5649 O O . LYS A 1 736 ? 2.469 4.588 3.965 1.00 81.00 736 LYS A O 1
ATOM 5654 N N . TYR A 1 737 ? 3.700 5.557 5.584 1.00 82.44 737 TYR A N 1
ATOM 5655 C CA . TYR A 1 737 ? 4.979 4.950 5.193 1.00 82.44 737 TYR A CA 1
ATOM 5656 C C . TYR A 1 737 ? 5.291 3.654 5.962 1.00 82.44 737 TYR A C 1
ATOM 5658 O O . TYR A 1 737 ? 5.484 2.611 5.344 1.00 82.44 737 TYR A O 1
ATOM 5666 N N . GLU A 1 738 ? 5.304 3.697 7.295 1.00 80.06 738 GLU A N 1
ATOM 5667 C CA . GLU A 1 738 ? 5.599 2.554 8.170 1.00 80.06 738 GLU A CA 1
ATOM 5668 C C . GLU A 1 738 ? 4.402 2.192 9.065 1.00 80.06 738 GLU A C 1
ATOM 5670 O O . GLU A 1 738 ? 4.472 2.247 10.291 1.00 80.06 738 GLU A O 1
ATOM 5675 N N . SER A 1 739 ? 3.292 1.792 8.430 1.00 68.62 739 SER A N 1
ATOM 5676 C CA . SER A 1 739 ? 2.029 1.395 9.085 1.00 68.62 739 SER A CA 1
ATOM 5677 C C . SER A 1 739 ? 2.175 0.280 10.126 1.00 68.62 739 SER A C 1
ATOM 5679 O O . SER A 1 739 ? 1.410 0.233 11.088 1.00 68.62 739 SER A O 1
ATOM 5681 N N . GLN A 1 740 ? 3.188 -0.577 9.985 1.00 59.03 740 GLN A N 1
ATOM 5682 C CA . GLN A 1 740 ? 3.570 -1.583 10.976 1.00 59.03 740 GLN A CA 1
ATOM 5683 C C . GLN A 1 740 ? 4.080 -0.978 12.300 1.00 59.03 740 GLN A C 1
ATOM 5685 O O . GLN A 1 740 ? 3.892 -1.576 13.357 1.00 59.03 740 GLN A O 1
ATOM 5690 N N . ASN A 1 741 ? 4.670 0.223 12.264 1.00 61.66 741 ASN A N 1
ATOM 5691 C CA . ASN A 1 741 ? 5.270 0.888 13.424 1.00 61.66 741 ASN A CA 1
ATOM 5692 C C . ASN A 1 741 ? 4.279 1.804 14.176 1.00 61.66 741 ASN A C 1
ATOM 5694 O O . ASN A 1 741 ? 4.511 2.119 15.343 1.00 61.66 741 ASN A O 1
ATOM 5698 N N . ALA A 1 742 ? 3.135 2.170 13.577 1.00 55.97 742 ALA A N 1
ATOM 5699 C CA . ALA A 1 742 ? 2.084 2.967 14.234 1.00 55.97 742 ALA A CA 1
ATOM 5700 C C . ALA A 1 742 ? 1.522 2.345 15.524 1.00 55.97 742 ALA A C 1
ATOM 5702 O O . ALA A 1 742 ? 1.040 3.069 16.397 1.00 55.97 742 ALA A O 1
ATOM 5703 N N . VAL A 1 743 ? 1.575 1.016 15.659 1.00 47.56 743 VAL A N 1
ATOM 5704 C CA . VAL A 1 743 ? 1.005 0.290 16.806 1.00 47.56 743 VAL A CA 1
ATOM 5705 C C . VAL A 1 743 ? 1.706 0.651 18.124 1.00 47.56 743 VAL A C 1
ATOM 5707 O O . VAL A 1 743 ? 1.073 0.598 19.177 1.00 47.56 743 VAL A O 1
ATOM 5710 N N . ASP A 1 744 ? 2.977 1.072 18.086 1.00 46.22 744 ASP A N 1
ATOM 5711 C CA . ASP A 1 744 ? 3.740 1.388 19.302 1.00 46.22 744 ASP A CA 1
ATOM 5712 C C . ASP A 1 744 ? 3.537 2.821 19.825 1.00 46.22 744 ASP A C 1
ATOM 5714 O O . ASP A 1 744 ? 3.991 3.153 20.920 1.00 46.22 744 ASP A O 1
ATOM 5718 N N . LEU A 1 745 ? 2.786 3.658 19.099 1.00 50.50 745 LEU A N 1
ATOM 5719 C CA . LEU A 1 745 ? 2.437 5.029 19.494 1.00 50.50 745 LEU A CA 1
ATOM 5720 C C . LEU A 1 745 ? 1.289 5.080 20.514 1.00 50.50 745 LEU A C 1
ATOM 5722 O O . LEU A 1 745 ? 0.424 5.961 20.465 1.00 50.50 745 LEU A O 1
ATOM 5726 N N . SER A 1 746 ? 1.280 4.147 21.470 1.00 48.94 746 SER A N 1
ATOM 5727 C CA . SER A 1 746 ? 0.375 4.248 22.608 1.00 48.94 746 SER A CA 1
ATOM 5728 C C . SER A 1 746 ? 0.776 5.464 23.459 1.00 48.94 746 SER A C 1
ATOM 5730 O O . SER A 1 746 ? 1.960 5.651 23.772 1.00 48.94 746 SER A O 1
ATOM 5732 N N . PRO A 1 747 ? -0.169 6.328 23.869 1.00 46.56 747 PRO A N 1
ATOM 5733 C CA . PRO A 1 747 ? 0.160 7.470 24.716 1.00 46.56 747 PRO A CA 1
ATOM 5734 C C . PRO A 1 747 ? 0.741 7.084 26.090 1.00 46.56 747 PRO A C 1
ATOM 5736 O O . PRO A 1 747 ? 1.309 7.945 26.762 1.00 46.56 747 PRO A O 1
ATOM 5739 N N . GLU A 1 748 ? 0.634 5.817 26.516 1.00 45.97 748 GLU A N 1
ATOM 5740 C CA . GLU A 1 748 ? 1.342 5.305 27.701 1.00 45.97 748 GLU A CA 1
ATOM 5741 C C . GLU A 1 748 ? 2.873 5.323 27.525 1.00 45.97 748 GLU A C 1
ATOM 5743 O O . GLU A 1 748 ? 3.604 5.505 28.499 1.00 45.97 748 GLU A O 1
ATOM 5748 N N . LYS A 1 749 ? 3.371 5.183 26.287 1.00 43.09 749 LYS A N 1
ATOM 5749 C CA . LYS A 1 749 ? 4.805 5.227 25.948 1.00 43.09 749 LYS A CA 1
ATOM 5750 C C . LYS A 1 749 ? 5.331 6.646 25.687 1.00 43.09 749 LYS A C 1
ATOM 5752 O O . LYS A 1 749 ? 6.543 6.843 25.581 1.00 43.09 749 LYS A O 1
ATOM 5757 N N . ALA A 1 750 ? 4.456 7.653 25.621 1.00 44.38 750 ALA A N 1
ATOM 5758 C CA . ALA A 1 750 ? 4.801 9.040 25.299 1.00 44.38 750 ALA A CA 1
ATOM 5759 C C . ALA A 1 750 ? 5.598 9.740 26.426 1.00 44.38 750 ALA A C 1
ATOM 5761 O O . ALA A 1 750 ? 5.030 10.306 27.367 1.00 44.38 750 ALA A O 1
ATOM 5762 N N . ARG A 1 751 ? 6.935 9.739 26.304 1.00 41.38 751 ARG A N 1
ATOM 5763 C CA . ARG A 1 751 ? 7.887 10.240 27.323 1.00 41.38 751 ARG A CA 1
ATOM 5764 C C . ARG A 1 751 ? 7.945 11.767 27.511 1.00 41.38 751 ARG A C 1
ATOM 5766 O O . ARG A 1 751 ? 8.529 12.207 28.496 1.00 41.38 751 ARG A O 1
ATOM 5773 N N . TYR A 1 752 ? 7.355 12.563 26.617 1.00 37.84 752 TYR A N 1
ATOM 5774 C CA . TYR A 1 752 ? 7.456 14.033 26.625 1.00 37.84 752 TYR A CA 1
ATOM 5775 C C . TYR A 1 752 ? 6.139 14.743 26.984 1.00 37.84 752 TYR A C 1
ATOM 5777 O O . TYR A 1 752 ? 5.066 14.137 27.038 1.00 37.84 752 TYR A O 1
ATOM 5785 N N . ASP A 1 753 ? 6.228 16.031 27.312 1.00 46.78 753 ASP A N 1
ATOM 5786 C CA . ASP A 1 753 ? 5.145 16.827 27.880 1.00 46.78 753 ASP A CA 1
ATOM 5787 C C . ASP A 1 753 ? 4.209 17.462 26.831 1.00 46.78 753 ASP A C 1
ATOM 5789 O O . ASP A 1 753 ? 4.464 17.440 25.628 1.00 46.78 753 ASP A O 1
ATOM 5793 N N . ALA A 1 754 ? 3.066 17.960 27.325 1.00 47.78 754 ALA A N 1
ATOM 5794 C CA . ALA A 1 754 ? 1.992 18.713 26.655 1.00 47.78 754 ALA A CA 1
ATOM 5795 C C . ALA A 1 754 ? 1.755 18.463 25.147 1.00 47.78 754 ALA A C 1
ATOM 5797 O O . ALA A 1 754 ? 0.748 17.853 24.774 1.00 47.78 754 ALA A O 1
ATOM 5798 N N . GLY A 1 755 ? 2.644 18.968 24.286 1.00 54.25 755 GLY A N 1
ATOM 5799 C CA . GLY A 1 755 ? 2.551 18.865 22.831 1.00 54.25 755 GLY A CA 1
ATOM 5800 C C . GLY A 1 755 ? 2.479 17.419 22.347 1.00 54.25 755 GLY A C 1
ATOM 5801 O O . GLY A 1 755 ? 1.490 17.051 21.723 1.00 54.25 755 GLY A O 1
ATOM 5802 N N . TYR A 1 756 ? 3.446 16.573 22.712 1.00 53.91 756 TYR A N 1
ATOM 5803 C CA . TYR A 1 756 ? 3.531 15.205 22.176 1.00 53.91 756 TYR A CA 1
ATOM 5804 C C . TYR A 1 756 ? 2.359 14.309 22.625 1.00 53.91 756 TYR A C 1
ATOM 5806 O O . TYR A 1 756 ? 1.889 13.450 21.884 1.00 53.91 756 TYR A O 1
ATOM 5814 N N . LYS A 1 757 ? 1.788 14.567 23.809 1.00 60.38 757 LYS A N 1
ATOM 5815 C CA . LYS A 1 757 ? 0.562 13.891 24.286 1.00 60.38 757 LYS A CA 1
ATOM 5816 C C . LYS A 1 757 ? -0.692 14.348 23.537 1.00 60.38 757 LYS A C 1
ATOM 5818 O O . LYS A 1 757 ? -1.623 13.566 23.349 1.00 60.38 757 LYS A O 1
ATOM 5823 N N . THR A 1 758 ? -0.690 15.591 23.060 1.00 61.97 758 THR A N 1
ATOM 5824 C CA . THR A 1 758 ? -1.732 16.120 22.173 1.00 61.97 758 THR A CA 1
ATOM 5825 C C . THR A 1 758 ? -1.592 15.537 20.762 1.00 61.97 758 THR A C 1
ATOM 5827 O O . THR A 1 758 ? -2.589 15.132 20.170 1.00 61.97 758 THR A O 1
ATOM 5830 N N . THR A 1 759 ? -0.361 15.392 20.264 1.00 64.88 759 THR A N 1
ATOM 5831 C CA . THR A 1 759 ? -0.033 14.668 19.027 1.00 64.88 759 THR A CA 1
ATOM 5832 C C . THR A 1 759 ? -0.511 13.215 19.079 1.00 64.88 759 THR A C 1
ATOM 5834 O O . THR A 1 759 ? -1.293 12.806 18.227 1.00 64.88 759 THR A O 1
ATOM 5837 N N . ALA A 1 760 ? -0.167 12.458 20.125 1.00 62.44 760 ALA A N 1
ATOM 5838 C CA . ALA A 1 760 ? -0.639 11.082 20.295 1.00 62.44 760 ALA A CA 1
ATOM 5839 C C . ALA A 1 760 ? -2.178 10.993 20.408 1.00 62.44 760 ALA A C 1
ATOM 5841 O O . ALA A 1 760 ? -2.795 10.101 19.826 1.00 62.44 760 ALA A O 1
ATOM 5842 N N . SER A 1 761 ? -2.825 11.961 21.071 1.00 64.81 761 SER A N 1
ATOM 5843 C CA . SER A 1 761 ? -4.295 12.056 21.133 1.00 64.81 761 SER A CA 1
ATOM 5844 C C . SER A 1 761 ? -4.936 12.378 19.772 1.00 64.81 761 SER A C 1
ATOM 5846 O O . SER A 1 761 ? -6.037 11.904 19.489 1.00 64.81 761 SER A O 1
ATOM 5848 N N . PHE A 1 762 ? -4.258 13.142 18.908 1.00 70.19 762 PHE A N 1
ATOM 5849 C CA . PHE A 1 762 ? -4.661 13.370 17.516 1.00 70.19 762 PHE A CA 1
ATOM 5850 C C . PHE A 1 762 ? -4.505 12.109 16.667 1.00 70.19 762 PHE A C 1
ATOM 5852 O O . PHE A 1 762 ? -5.454 11.735 15.988 1.00 70.19 762 PHE A O 1
ATOM 5859 N N . LEU A 1 763 ? -3.367 11.419 16.746 1.00 66.50 763 LEU A N 1
ATOM 5860 C CA . LEU A 1 763 ? -3.112 10.182 16.001 1.00 66.50 763 LEU A CA 1
ATOM 5861 C C . LEU A 1 763 ? -4.127 9.091 16.378 1.00 66.50 763 LEU A C 1
ATOM 5863 O O . LEU A 1 763 ? -4.792 8.533 15.506 1.00 66.50 763 LEU A O 1
ATOM 5867 N N . ALA A 1 764 ? -4.359 8.888 17.680 1.00 63.97 764 ALA A N 1
ATOM 5868 C CA . ALA A 1 764 ? -5.404 8.001 18.186 1.00 63.97 764 ALA A CA 1
ATOM 5869 C C . ALA A 1 764 ? -6.818 8.444 17.761 1.00 63.97 764 ALA A C 1
ATOM 5871 O O . ALA A 1 764 ? -7.678 7.600 17.499 1.00 63.97 764 ALA A O 1
ATOM 5872 N N . TYR A 1 765 ? -7.081 9.753 17.651 1.00 66.75 765 TYR A N 1
ATOM 5873 C CA . TYR A 1 765 ? -8.336 10.247 17.087 1.00 66.75 765 TYR A CA 1
ATOM 5874 C C . TYR A 1 765 ? -8.450 9.915 15.593 1.00 66.75 765 TYR A C 1
ATOM 5876 O O . TYR A 1 765 ? -9.459 9.335 15.206 1.00 66.75 765 TYR A O 1
ATOM 5884 N N . VAL A 1 766 ? -7.455 10.218 14.755 1.00 64.06 766 VAL A N 1
ATOM 5885 C CA . VAL A 1 766 ? -7.498 9.934 13.308 1.00 64.06 766 VAL A CA 1
ATOM 5886 C C . VAL A 1 766 ? -7.695 8.436 13.070 1.00 64.06 766 VAL A C 1
ATOM 5888 O O . VAL A 1 766 ? -8.657 8.052 12.404 1.00 64.06 766 VAL A O 1
ATOM 5891 N N . ALA A 1 767 ? -6.876 7.596 13.709 1.00 61.56 767 ALA A N 1
ATOM 5892 C CA . ALA A 1 767 ? -6.966 6.140 13.621 1.00 61.56 767 ALA A CA 1
ATOM 5893 C C . ALA A 1 767 ? -8.340 5.593 14.053 1.00 61.56 767 ALA A C 1
ATOM 5895 O O . ALA A 1 767 ? -8.861 4.677 13.427 1.00 61.56 767 ALA A O 1
ATOM 5896 N N . LYS A 1 768 ? -8.966 6.173 15.089 1.00 62.00 768 LYS A N 1
ATOM 5897 C CA . LYS A 1 768 ? -10.286 5.744 15.589 1.00 62.00 768 LYS A CA 1
ATOM 5898 C C . LYS A 1 768 ? -11.475 6.395 14.867 1.00 62.00 768 LYS A C 1
ATOM 5900 O O . LYS A 1 768 ? -12.615 6.036 15.167 1.00 62.00 768 LYS A O 1
ATOM 5905 N N . ASN A 1 769 ? -11.274 7.400 14.009 1.00 60.25 769 ASN A N 1
ATOM 5906 C CA . ASN A 1 769 ? -12.372 8.155 13.381 1.00 60.25 769 ASN A CA 1
ATOM 5907 C C . ASN A 1 769 ? -12.437 8.058 11.854 1.00 60.25 769 ASN A C 1
ATOM 5909 O O . ASN A 1 769 ? -13.483 8.412 11.322 1.00 60.25 769 ASN A O 1
ATOM 5913 N N . TYR A 1 770 ? -11.362 7.615 11.194 1.00 52.66 770 TYR A N 1
ATOM 5914 C CA . TYR A 1 770 ? -11.249 7.397 9.745 1.00 52.66 770 TYR A CA 1
ATOM 5915 C C . TYR A 1 770 ? -11.995 8.416 8.861 1.00 52.66 770 TYR A C 1
ATOM 5917 O O . TYR A 1 770 ? -12.743 8.079 7.947 1.00 52.66 770 TYR A O 1
ATOM 5925 N N . ASN A 1 771 ? -11.758 9.704 9.124 1.00 64.12 771 ASN A N 1
ATOM 5926 C CA . ASN A 1 771 ? -12.028 10.746 8.141 1.00 64.12 771 ASN A CA 1
ATOM 5927 C C . ASN A 1 771 ? -10.777 10.874 7.244 1.00 64.12 771 ASN A C 1
ATOM 5929 O O . ASN A 1 771 ? -9.762 11.390 7.726 1.00 64.12 771 ASN A O 1
ATOM 5933 N N . PRO A 1 772 ? -10.818 10.431 5.971 1.00 58.03 772 PRO A N 1
ATOM 5934 C CA . PRO A 1 772 ? -9.645 10.423 5.100 1.00 58.03 772 PRO A CA 1
ATOM 5935 C C . PRO A 1 772 ? -9.212 11.820 4.627 1.00 58.03 772 PRO A C 1
ATOM 5937 O O . PRO A 1 772 ? -8.071 11.967 4.197 1.00 58.03 772 PRO A O 1
ATOM 5940 N N . THR A 1 773 ? -10.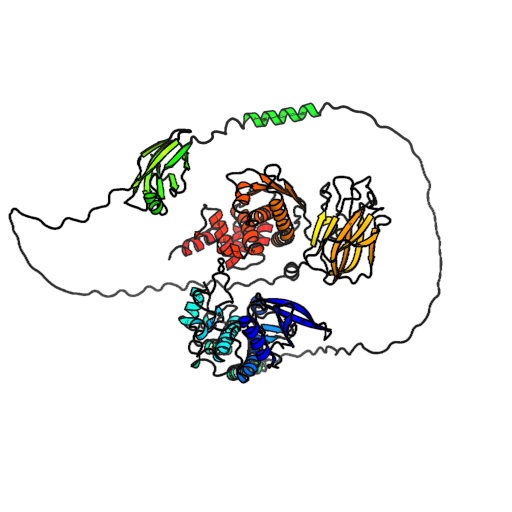065 12.852 4.708 1.00 74.00 773 THR A N 1
ATOM 5941 C CA . THR A 1 773 ? -9.687 14.228 4.327 1.00 74.00 773 THR A CA 1
ATOM 5942 C C . THR A 1 773 ? -9.165 15.049 5.500 1.00 74.00 773 THR A C 1
ATOM 5944 O O . THR A 1 773 ? -8.419 15.995 5.275 1.00 74.00 773 THR A O 1
ATOM 5947 N N . LEU A 1 774 ? -9.470 14.674 6.749 1.00 81.88 774 LEU A N 1
ATOM 5948 C CA . LEU A 1 774 ? -9.168 15.464 7.953 1.00 81.88 774 LEU A CA 1
ATOM 5949 C C . LEU A 1 774 ? -7.719 15.973 8.021 1.00 81.88 774 LEU A C 1
ATOM 5951 O O . LEU A 1 774 ? -7.486 17.127 8.374 1.00 81.88 774 LEU A O 1
ATOM 5955 N N . VAL A 1 775 ? -6.742 15.131 7.677 1.00 82.00 775 VAL A N 1
ATOM 5956 C CA . VAL A 1 775 ? -5.317 15.503 7.680 1.00 82.00 775 VAL A CA 1
ATOM 5957 C C . VAL A 1 775 ? -5.006 16.526 6.581 1.00 82.00 775 VAL A C 1
ATOM 5959 O O . VAL A 1 775 ? -4.348 17.531 6.850 1.00 82.00 775 VAL A O 1
ATOM 5962 N N . MET A 1 776 ? -5.541 16.322 5.375 1.00 84.25 776 MET A N 1
ATOM 5963 C CA . MET A 1 776 ? -5.420 17.234 4.232 1.00 84.25 776 MET A CA 1
ATOM 5964 C C . MET A 1 776 ? -6.121 18.581 4.497 1.00 84.25 776 MET A C 1
ATOM 5966 O O . MET A 1 776 ? -5.578 19.635 4.157 1.00 84.25 776 MET A O 1
ATOM 5970 N N . ASP A 1 777 ? -7.280 18.569 5.162 1.00 86.25 777 ASP A N 1
ATOM 5971 C CA . ASP A 1 777 ? -8.060 19.755 5.541 1.00 86.25 777 ASP A CA 1
ATOM 5972 C C . ASP A 1 777 ? -7.349 20.577 6.627 1.00 86.25 777 ASP A C 1
ATOM 5974 O O . ASP A 1 777 ? -7.213 21.800 6.513 1.00 86.25 777 ASP A O 1
ATOM 5978 N N . LEU A 1 778 ? -6.827 19.912 7.665 1.00 86.81 778 LEU A N 1
ATOM 5979 C CA . LEU A 1 778 ? -6.027 20.543 8.719 1.00 86.81 778 LEU A CA 1
ATOM 5980 C C . LEU A 1 778 ? -4.720 21.120 8.160 1.00 86.81 778 LEU A C 1
ATOM 5982 O O . LEU A 1 778 ? -4.399 22.279 8.428 1.00 86.81 778 LEU A O 1
ATOM 5986 N N . ASN A 1 779 ? -4.007 20.361 7.323 1.00 87.00 779 ASN A N 1
ATOM 5987 C CA . ASN A 1 779 ? -2.822 20.832 6.607 1.00 87.00 779 ASN A CA 1
ATOM 5988 C C . ASN A 1 779 ? -3.137 22.030 5.691 1.00 87.00 779 ASN A C 1
ATOM 5990 O O . ASN A 1 779 ? -2.379 23.000 5.666 1.00 87.00 779 ASN A O 1
ATOM 5994 N N . THR A 1 780 ? -4.270 22.008 4.984 1.00 87.31 780 THR A N 1
ATOM 5995 C CA . THR A 1 780 ? -4.733 23.131 4.155 1.00 87.31 780 THR A CA 1
ATOM 5996 C C . THR A 1 780 ? -4.984 24.372 5.009 1.00 87.31 780 THR A C 1
ATOM 5998 O O . THR A 1 780 ? -4.500 25.453 4.672 1.00 87.31 780 THR A O 1
ATOM 6001 N N . HIS A 1 781 ? -5.658 24.239 6.153 1.00 86.81 781 HIS A N 1
ATOM 6002 C CA . HIS A 1 781 ? -5.871 25.357 7.074 1.00 86.81 781 HIS A CA 1
ATOM 6003 C C . HIS A 1 781 ? -4.567 25.896 7.691 1.00 86.81 781 HIS A C 1
ATOM 6005 O O . HIS A 1 781 ? -4.445 27.112 7.863 1.00 86.81 781 HIS A O 1
ATOM 6011 N N . LEU A 1 782 ? -3.574 25.043 7.971 1.00 86.25 782 LEU A N 1
ATOM 6012 C CA . LEU A 1 782 ? -2.237 25.475 8.401 1.00 86.25 782 LEU A CA 1
ATOM 6013 C C . LEU A 1 782 ? -1.495 26.222 7.280 1.00 86.25 782 LEU A C 1
ATOM 6015 O O . LEU A 1 782 ? -1.036 27.344 7.498 1.00 86.25 782 LEU A O 1
ATOM 6019 N N . ARG A 1 783 ? -1.433 25.662 6.062 1.00 83.25 783 ARG A N 1
ATOM 6020 C CA . ARG A 1 783 ? -0.716 26.269 4.924 1.00 83.25 783 ARG A CA 1
ATOM 6021 C C . ARG A 1 783 ? -1.340 27.586 4.466 1.00 83.25 783 ARG A C 1
ATOM 6023 O O . ARG A 1 783 ? -0.610 28.529 4.168 1.00 83.25 783 ARG A O 1
ATOM 6030 N N . MET A 1 784 ? -2.669 27.679 4.478 1.00 83.44 784 MET A N 1
ATOM 6031 C CA . MET A 1 784 ? -3.404 28.917 4.193 1.00 83.44 784 MET A CA 1
ATOM 6032 C C . MET A 1 784 ? -3.421 29.901 5.375 1.00 83.44 784 MET A C 1
ATOM 6034 O O . MET A 1 784 ? -4.002 30.975 5.249 1.00 83.44 784 MET A O 1
ATOM 6038 N N . ASN A 1 785 ? -2.811 29.564 6.521 1.00 84.25 785 ASN A N 1
ATOM 6039 C CA . ASN A 1 785 ? -2.786 30.391 7.732 1.00 84.25 785 ASN A CA 1
ATOM 6040 C C . ASN A 1 785 ? -4.200 30.801 8.216 1.00 84.25 785 ASN A C 1
ATOM 6042 O O . ASN A 1 785 ? -4.446 31.943 8.601 1.00 84.25 785 ASN A O 1
ATOM 6046 N N . THR A 1 786 ? -5.143 29.856 8.175 1.00 86.31 786 THR A N 1
ATOM 6047 C CA . THR A 1 786 ? -6.549 30.027 8.605 1.00 86.31 786 THR A CA 1
ATOM 6048 C C . THR A 1 786 ? -6.966 29.065 9.721 1.00 86.31 786 THR A C 1
ATOM 6050 O O . THR A 1 786 ? -8.122 29.071 10.134 1.00 86.31 786 THR A O 1
ATOM 6053 N N . TYR A 1 787 ? -6.047 28.234 10.219 1.00 86.44 787 TYR A N 1
ATOM 6054 C CA . TYR A 1 787 ? -6.293 27.342 11.350 1.00 86.44 787 TYR A CA 1
ATOM 6055 C C . TYR A 1 787 ? -6.640 28.115 12.639 1.00 86.44 787 TYR A C 1
ATOM 6057 O O . TYR A 1 787 ? -5.981 29.095 12.985 1.00 86.44 787 TYR A O 1
ATOM 6065 N N . SER A 1 788 ? -7.628 27.618 13.388 1.00 86.31 788 SER A N 1
ATOM 6066 C CA . SER A 1 788 ? -7.934 28.021 14.768 1.00 86.31 788 SER A CA 1
ATOM 6067 C C . SER A 1 788 ? -8.427 26.812 15.587 1.00 86.31 788 SER A C 1
ATOM 6069 O O . SER A 1 788 ? -8.785 25.782 15.004 1.00 86.31 788 SER A O 1
ATOM 6071 N N . PRO A 1 789 ? -8.517 26.913 16.927 1.00 83.50 789 PRO A N 1
ATOM 6072 C CA . PRO A 1 789 ? -9.177 25.900 17.757 1.00 83.50 789 PRO A CA 1
ATOM 6073 C C . PRO A 1 789 ? -10.638 25.615 17.358 1.00 83.50 789 PRO A C 1
ATOM 6075 O O . PRO A 1 789 ? -11.111 24.493 17.532 1.00 83.50 789 PRO A O 1
ATOM 6078 N N . ASP A 1 790 ? -11.341 26.590 16.778 1.00 84.94 790 ASP A N 1
ATOM 6079 C CA . ASP A 1 790 ? -12.716 26.439 16.280 1.00 84.94 790 ASP A CA 1
ATOM 6080 C C . ASP A 1 790 ? -12.757 25.681 14.952 1.00 84.94 790 ASP A C 1
ATOM 6082 O O . ASP A 1 790 ? -13.636 24.849 14.742 1.00 84.94 790 ASP A O 1
ATOM 6086 N N . VAL A 1 791 ? -11.775 25.911 14.070 1.00 85.75 791 VAL A N 1
ATOM 6087 C CA . VAL A 1 791 ? -11.577 25.101 12.855 1.00 85.75 791 VAL A CA 1
ATOM 6088 C C . VAL A 1 791 ? -11.335 23.643 13.237 1.00 85.75 791 VAL A C 1
ATOM 6090 O O . VAL A 1 791 ? -11.989 22.753 12.698 1.00 85.75 791 VAL A O 1
ATOM 6093 N N . TRP A 1 792 ? -10.468 23.399 14.222 1.00 84.31 792 TRP A N 1
ATOM 6094 C CA . TRP A 1 792 ? -10.249 22.066 14.779 1.00 84.31 792 TRP A CA 1
ATOM 6095 C C . TRP A 1 792 ? -11.536 21.450 15.344 1.00 84.31 792 TRP A C 1
ATOM 6097 O O . TRP A 1 792 ? -11.888 20.327 14.976 1.00 84.31 792 TRP A O 1
ATOM 6107 N N . LYS A 1 793 ? -12.271 22.175 16.203 1.00 84.25 793 LYS A N 1
ATOM 6108 C CA . LYS A 1 793 ? -13.510 21.663 16.813 1.00 84.25 793 LYS A CA 1
ATOM 6109 C C . LYS A 1 793 ? -14.608 21.417 15.773 1.00 84.25 793 LYS A C 1
ATOM 6111 O O . LYS A 1 793 ? -15.367 20.466 15.927 1.00 84.25 793 LYS A O 1
ATOM 6116 N N . ARG A 1 794 ? -14.656 22.200 14.690 1.00 86.38 794 ARG A N 1
ATOM 6117 C CA . ARG A 1 794 ? -15.557 21.987 13.546 1.00 86.38 794 ARG A CA 1
ATOM 6118 C C . ARG A 1 794 ? -15.204 20.729 12.745 1.00 86.38 794 ARG A C 1
ATOM 6120 O O . ARG A 1 794 ? -16.112 20.007 12.358 1.00 86.38 794 ARG A O 1
ATOM 6127 N N . LEU A 1 795 ? -13.917 20.463 12.506 1.00 81.94 795 LEU A N 1
ATOM 6128 C CA . LEU A 1 795 ? -13.460 19.312 11.710 1.00 81.94 795 LEU A CA 1
ATOM 6129 C C . LEU A 1 795 ? -13.439 17.982 12.488 1.00 81.94 795 LEU A C 1
ATOM 6131 O O . LEU A 1 795 ? -13.566 16.923 11.883 1.00 81.94 795 LEU A O 1
ATOM 6135 N N . THR A 1 796 ? -13.286 18.023 13.817 1.00 77.38 796 THR A N 1
ATOM 6136 C CA . THR A 1 796 ? -13.166 16.821 14.676 1.00 77.38 796 THR A CA 1
ATOM 6137 C C . THR A 1 796 ? -14.345 16.613 15.642 1.00 77.38 796 THR A C 1
ATOM 6139 O O . THR A 1 796 ? -14.394 15.625 16.380 1.00 77.38 796 THR A O 1
ATOM 6142 N N . GLY A 1 797 ? -15.287 17.558 15.702 1.00 80.94 797 GLY A N 1
ATOM 6143 C CA . GLY A 1 797 ? -16.407 17.570 16.652 1.00 80.94 797 GLY A CA 1
ATOM 6144 C C . GLY A 1 797 ? -16.023 17.836 18.118 1.00 80.94 797 GLY A C 1
ATOM 6145 O O . GLY A 1 797 ? -16.907 17.959 18.965 1.00 80.94 797 GLY A O 1
ATOM 6146 N N . LYS A 1 798 ? -14.727 17.932 18.451 1.00 79.19 798 LYS A N 1
ATOM 6147 C CA . LYS A 1 798 ? -14.211 18.095 19.821 1.00 79.19 798 LYS A CA 1
ATOM 6148 C C . LYS A 1 798 ? -13.063 19.101 19.852 1.00 79.19 798 LYS A C 1
ATOM 6150 O O . LYS A 1 798 ? -12.249 19.152 18.942 1.00 79.19 798 LYS A O 1
ATOM 6155 N N . SER A 1 799 ? -12.944 19.892 20.913 1.00 82.69 799 SER A N 1
ATOM 6156 C CA . SER A 1 799 ? -11.716 20.657 21.145 1.00 82.69 799 SER A CA 1
ATOM 6157 C C . SER A 1 799 ? -10.540 19.727 21.453 1.00 82.69 799 SER A C 1
ATOM 6159 O O . SER A 1 799 ? -10.703 18.575 21.863 1.00 82.69 799 SER A O 1
ATOM 6161 N N . VAL A 1 800 ? -9.336 20.268 21.292 1.00 73.38 800 VAL A N 1
ATOM 6162 C CA . VAL A 1 800 ? -8.073 19.613 21.649 1.00 73.38 800 VAL A CA 1
ATOM 6163 C C . VAL A 1 800 ? -8.075 19.152 23.115 1.00 73.38 800 VAL A C 1
ATOM 6165 O O . VAL A 1 800 ? -7.673 18.032 23.418 1.00 73.38 800 VAL A O 1
ATOM 6168 N N . GLU A 1 801 ? -8.595 19.978 24.026 1.00 76.06 801 GLU A N 1
ATOM 6169 C CA . GLU A 1 801 ? -8.658 19.644 25.452 1.00 76.06 801 GLU A CA 1
ATOM 6170 C C . GLU A 1 801 ? -9.751 18.605 25.759 1.00 76.06 801 GLU A C 1
ATOM 6172 O O . GLU A 1 801 ? -9.516 17.707 26.562 1.00 76.06 801 GLU A O 1
ATOM 6177 N N . GLU A 1 802 ? -10.898 18.621 25.065 1.00 74.88 802 GLU A N 1
ATOM 6178 C CA . GLU A 1 802 ? -11.884 17.529 25.155 1.00 74.88 802 GLU A CA 1
ATOM 6179 C C . GLU A 1 802 ? -11.278 16.186 24.704 1.00 74.88 802 GLU A C 1
ATOM 6181 O O . GLU A 1 802 ? -11.580 15.151 25.296 1.00 74.88 802 GLU A O 1
ATOM 6186 N N . LEU A 1 803 ? -10.403 16.166 23.693 1.00 69.31 803 LEU A N 1
ATOM 6187 C CA . LEU A 1 803 ? -9.701 14.947 23.270 1.00 69.31 803 LEU A CA 1
ATOM 6188 C C . LEU A 1 803 ? -8.661 14.497 24.302 1.00 69.31 803 LEU A C 1
ATOM 6190 O O . LEU A 1 803 ? -8.724 13.350 24.747 1.00 69.31 803 LEU A O 1
ATOM 6194 N N . ASN A 1 804 ? -7.805 15.410 24.769 1.00 67.19 804 ASN A N 1
ATOM 6195 C CA . ASN A 1 804 ? -6.841 15.140 25.839 1.00 67.19 804 ASN A CA 1
ATOM 6196 C C . ASN A 1 804 ? -7.529 14.632 27.124 1.00 67.19 804 ASN A C 1
ATOM 6198 O O . ASN A 1 804 ? -7.000 13.750 27.795 1.00 67.19 804 ASN A O 1
ATOM 6202 N N . GLN A 1 805 ? -8.720 15.132 27.471 1.00 68.62 805 GLN A N 1
ATOM 6203 C CA . GLN A 1 805 ? -9.491 14.661 28.629 1.00 68.62 805 GLN A CA 1
ATOM 6204 C C . GLN A 1 805 ? -10.149 13.295 28.412 1.00 68.62 805 GLN A C 1
ATOM 6206 O O . GLN A 1 805 ? -10.149 12.480 29.333 1.00 68.62 805 GLN A O 1
ATOM 6211 N N . ASN A 1 806 ? -10.684 13.017 27.217 1.00 65.38 806 ASN A N 1
ATOM 6212 C CA . ASN A 1 806 ? -11.181 11.677 26.886 1.00 65.38 806 ASN A CA 1
ATOM 6213 C C . ASN A 1 806 ? -10.047 10.642 26.977 1.00 65.38 806 ASN A C 1
ATOM 6215 O O . ASN A 1 806 ? -10.255 9.572 27.541 1.00 65.38 806 ASN A O 1
ATOM 6219 N N . TRP A 1 807 ? -8.843 10.991 26.511 1.00 62.16 807 TRP A N 1
ATOM 6220 C CA . TRP A 1 807 ? -7.659 10.153 26.676 1.00 62.16 807 TRP A CA 1
ATOM 6221 C C . TRP A 1 807 ? -7.249 9.976 28.150 1.00 62.16 807 TRP A C 1
ATOM 6223 O O . TRP A 1 807 ? -7.107 8.842 28.603 1.00 62.16 807 TRP A O 1
ATOM 6233 N N . ARG A 1 808 ? -7.128 11.062 28.933 1.00 60.47 808 ARG A N 1
ATOM 6234 C CA . ARG A 1 808 ? -6.799 10.979 30.374 1.00 60.47 808 ARG A CA 1
ATOM 6235 C C . ARG A 1 808 ? -7.768 10.071 31.146 1.00 60.47 808 ARG A C 1
ATOM 6237 O O . ARG A 1 808 ? -7.340 9.405 32.079 1.00 60.47 808 ARG A O 1
ATOM 6244 N N . ARG A 1 809 ? -9.051 10.025 30.761 1.00 62.59 809 ARG A N 1
ATOM 6245 C CA . ARG A 1 809 ? -10.052 9.123 31.363 1.00 62.59 809 ARG A CA 1
ATOM 6246 C C . ARG A 1 809 ? -9.812 7.650 31.023 1.00 62.59 809 ARG A C 1
ATOM 6248 O O . ARG A 1 809 ? -9.993 6.822 31.899 1.00 62.59 809 ARG A O 1
ATOM 6255 N N . SER A 1 810 ? -9.349 7.324 29.814 1.00 53.75 810 SER A N 1
ATOM 6256 C CA . SER A 1 810 ? -8.984 5.942 29.441 1.00 53.75 810 SER A CA 1
ATOM 6257 C C . SER A 1 810 ? -7.684 5.418 30.077 1.00 53.75 810 SER A C 1
ATOM 6259 O O . SER A 1 810 ? -7.315 4.279 29.821 1.00 53.75 810 SER A O 1
ATOM 6261 N N . LEU A 1 811 ? -6.992 6.224 30.893 1.00 48.28 811 LEU A N 1
ATOM 6262 C CA . LEU A 1 811 ? -5.850 5.785 31.710 1.00 48.28 811 LEU A CA 1
ATOM 6263 C C . LEU A 1 811 ? -6.252 5.327 33.124 1.00 48.28 811 LEU A C 1
ATOM 6265 O O . LEU A 1 811 ? -5.392 4.882 33.882 1.00 48.28 811 LEU A O 1
ATOM 6269 N N . VAL A 1 812 ? -7.520 5.501 33.508 1.00 45.88 812 VAL A N 1
ATOM 6270 C CA . VAL A 1 812 ? -8.047 5.047 34.801 1.00 45.88 812 VAL A CA 1
ATOM 6271 C C . VAL A 1 812 ? -8.690 3.668 34.586 1.00 45.88 812 VAL A C 1
ATOM 6273 O O . VAL A 1 812 ? -9.515 3.572 33.675 1.00 45.88 812 VAL A O 1
ATOM 6276 N N . PRO A 1 813 ? -8.304 2.627 35.354 1.00 42.91 813 PRO A N 1
ATOM 6277 C CA . PRO A 1 813 ? -8.889 1.284 35.257 1.00 42.91 813 PRO A CA 1
ATOM 6278 C C . PRO A 1 813 ? -10.395 1.224 35.546 1.00 42.91 813 PRO A C 1
ATOM 6280 O O . PRO A 1 813 ? -10.850 1.985 36.433 1.00 42.91 813 PRO A O 1
#

Radius of gyration: 37.39 Å; chains: 1; bounding box: 83×88×147 Å

InterPro domains:
  IPR000719 Protein kinase domain [PF00069] (2-245)
  IPR000719 Protein kinase domain [PS50011] (1-255)
  IPR000719 Protein kinase domain [SM00220] (1-255)
  IPR007541 Uncharacterised protein family, basic secretory protein [PF04450] (663-805)
  IPR008271 Serine/threonine-protein kinase, active site [PS00108] (108-120)
  IPR011009 Protein kinase-like domain superfamily [SSF56112] (1-249)

Foldseek 3Di:
DFDWDFDAPPVVRDTWTKTWHPDFCVPVVQQCLLQVLLVLLCPADAPQEWHWDDWDHDPRTTMTTTHDADFAQQLVVLQQDLAADPLLLLVLLLLNLVRLQSQQVSQQAQQQDDSRQWGQDPVSRIHGHRRCSRDDLVCPPVVNCDPPVQQDHPHDCLLFALCSLVSPPVPPGQLRVLLSSLQSLLCNQQVDGQFDDGPVRSSCCNNDNQQDQSCVRPVPGDPLSSVLSSQSNDNDSVSHPPGSVSSSVSSVVVSVVVVVVPPPDDDDDDDDDDDDDDDPDDDDDDDDDYDDDDDDDDDDDDDDDDDDDDDDDDDDDDPPVPPPVPPVVVVVVVPVPPPPPDAQKEKEFEAEDDPVVVVQQQQKKKWKAFPVRHTDDIDRCVCRMDIDGFGKIAIDMPDDPQKDKPDRIDTDGGHHYDYIYIDGHDDDDPDDDDDDDDDDDDDDDDDDDDDDDDDDDDDDDDDDDDDDDDDFDFDDDDPVRVVPPDAQFKDKDWPFDFDDLLDRLQQFQPDQQGWTWGPWWAFQPIKMKIFTSFWWFWQKKKWAWDHPVLPQAQQAWFKWFAQPVPDTDTQWTHHSNMTMHHGGRDTTGMIMIGGNGTDPGITITRYIDTDIVVDHHGDNQAADEAEACVAPVVCVVLRVVLRVLLRRCLVVLCVLQPAVVFRAHRYAYEYEHDDPPDQWADDPRYIYGHPVNCVVVVPPSLVVQLRSSLSRLNADDPPDLVLLSSLLSCCCSCVPPNVSNVVPLDLVPVPDDDSPSLSSLVSVLCVVRNPSCLSNQQSNCRRVVNDDQVSVCVSRVDGSVRSSVVSVVVVPD

Organism: NCBI:txid2598579

pLDDT: mean 73.89, std 24.11, range [21.88, 98.25]

Sequence (813 aa):
MGAVYLAIDSTLEREVALKLPFFDASDSQKTERFVREAKSVAALDHPNICTIFDTGVLDGRPFISMKLIQGTPLDSEIAHEKLMPPARAAEIVRAMALGLDHAHRKGIVHRDLKPGNVMLLPNDVPVIMDFGLAKRVTEVNPNEAKLTKEGGILGTPSYMSPEQVRGDLASIGPATDIYAIGVILFEMLTGKTPYSGTLIGVLSQILTAPVPIVSEFQSEADKALSTIAETAMAKDPAARFSSMKTIVEAIDGYLKQSQIGVSDIDVVIVEKNFPVMQDPFDQFSESPKPEPKSRSTPHRNSRKSNKSIEKDRIRSRWWLIAAITGCLLIGSLLVGTLMRSGSPSGTLVIEIDEPAVEAKVKNGILVLTGGDGKEKYRFVPEERRKKIDTGNYKIRFEGSEELKLSKSEFTINKNETIRVTVESGPAKSEIDLVQGVTAAKTPDQRVSPKQEMAAVPSAPKQEAAAVAPAPKQEGQVTPAQAAIRNTHLVKIDSSLPTAGGQIRQFAFDAEPNTFFASNRNATKEDYVILTFGESVKLASVNVLTGRPNGMDSLDAGLLEVSSDGSKFEQAGVFDGGVAKIIGMSRSTIAIRIRPSEDMKHPLVIREIAIDSNPQVRTFRYPVEFSLDVTAAPGMREWGEQAIKICETQYPMICSELASKEFKPATQIRFVLKNDPNGLASSEGGIITGSFQYFRAHPNDFGVVVHEAVHCVQNYRNKKLHGWLVEGIADYIRFWKYESQNAVDLSPEKARYDAGYKTTASFLAYVAKNYNPTLVMDLNTHLRMNTYSPDVWKRLTGKSVEELNQNWRRSLVP

Secondary structure (DSSP, 8-state):
-EEEEEEEETTTTEEEEEEEESS-TT-HHHHHHHHHHHHHHTT---TTBPPEEEEEEETTEEEEEEE---SEEHHHHHHHSSS--HHHHHHHHHHHHHHHHHHHHTT---SS--GGGEEE-TTS-EEE---STT--GGG--TTTS---TT---SS-GGG--HHHHHT-TTT-SHHHHHHHHHHHHHHHHHSS-SS-SSHHHHHHHHHHSPPPPHHHH-TTS-HHHHHHHHHHT-SSGGGS-SSHHHHHHHHHHHHHHHHHTTTTS-------PPPPPPP----------------------------------------GGGTHHHHHHHHTTTTTTTS-----EEEEEEEE--HHHHHHHTT-EEEEEETTSSEEEEE-TT--EEEEESEEEEEEEES-TTEEES-SEEEE-TT-EEEEEEEEPPPP------------------------------PPPP---PPPPPPP-PPPPPHHHHTTS-----EEEESS-B-TT--GGGGSS--TT--EEEEEEPPTT--EEEEEEEEEEEEEEEEEES-TTS-S---SEEEEEESSSS--EEEEE-BTTEEEEES--SEEEEEEEEESS--SSEEEEEEEEEEEESPP---SS--EEEEE-TT-GGGHHHHHHHHHHHHHHHHHHHHHT--TT----SEEEEEEE--SS-SEEEETTEEEEEHHHHHH-TT--HHHHHHHHHHHH--S-S---HHHHHHHHHHIIIIII-TTTGGG--TTS--S-THHHHHHHHHHHHHHH--SSHHHHHHHHHHTT---HHHHHHHHSS-HHHHHHHHHHTT--